Protein 5I5M (pdb70)

Sequence (1151 aa):
SAVVHPGELDEEYYGFWSGGHSGEVRILGIPSMRELMRIPVFNIDSATGWGITNESKKRIKGDSAHLMTGDDSSHHPHHMSMTDDGSSYNGKYVFINDKANSRVARIRCDVMKTDKMITIPNVQAIIHGLRVQKVPYTKYVICNGEFEIPMNNDGKASLEDVSTYRSLFNVIDAEKMEVAFQVMVDGNLDNTDADYDGKYFFSTCYNSEMGMNLLGEMITTAEERDHVVVFSLERCLAALKAGKFTNYNGNKVPVLDGRKGSDLTRYIPVPKSPHGINTAPDGKYFVANGKLSPTVSVVEIARLDDVFSGKIQPRDAIVAEPELGLGPLHTAFDNKGNAFTTLFLDSQIAKWNIQDAIKKAYNGEKVNYLRQKLDVHYQPGHNHTSQGETRRDTDGKKWLVVLCKFSKDRFLPVGPLRRPENDQLIDISGDEMMKKLVHDGPTTFAEEPHDCMIVHRSKVKKPQKLWTRDDPMFADTVAMAKQQDGVTLEMDNKVIRDGNNKVRVYMTSIAPNFGMNEFKVKLGDEVTVVVTNLDQVEDVTHGFCMTNHGVQMEVAPQATASVTFIANKKPGVQWYYCNWFCHALHMEMRGRMLVEALASAVVHPGELDEYYGFWSGGHSGEVRILGIPSMRELMRIPVFNIDSATGWGITNESKRIKGDSAHLMTGDSSHHPHHMSMTDDGSYNGKYVFINDKANSRVARIRCDVMKTDKMITIPNVQAIHGLRVQKVPYTKYVICNGEFEIPMNNDGKASLEDVSTYRSLFNVIDAEKMEEVAFQVMVDGNLDNTDADYDGKYFFSTCYNSEMGMNLLGEMITAERDHVVVFSLERCLAALKAGKFTNYNGNKVPVLDGRKGSSDLTRYIPVPKSPHGINTAPDGKKYFVANGKLSPTVSVVEIARLDDVFSGKIQPRDAIVAEPELGLGPLHTAFDNKGNAFTTLFLDSQIAKWNIQDAIKAYNGEKVNYLRQKLDVHYQPGHNHTSQQGETRRDTDGKWLVVVLCKFSKDRFLPVGPLRRPENDQLIDISGDEMMKLVHDGPTTFAEEPHDCMIVHRSKVKPQKLWTRDDPMFADTVAMAKQQDGVTLEMDNKVIRDGNNKVRVYMTSIAPNFGMNEFKVKLGDEVTVVVTNLDQVEDVTHGFCMTNHGVQMEVAPQATASVTFIANKPGVQWYYCNWFCHALHHMEMRGRMLVEAL

Radius of gyration: 30.34 Å; Cα contacts (8 Å, |Δi|>4): 3782; chains: 2; bounding box: 75×64×93 Å

InterPro domains:
  IPR001505 Copper centre Cu(A) [PS00078] (572-620)
  IPR002429 Cytochrome c oxidase subunit II-like C-terminal [PS50857] (530-628)
  IPR006311 Twin-arginine translocation pathway, signal sequence [PS51318] (1-47)
  IPR008972 Cupredoxin [G3DSA:2.60.40.420] (509-627)
  IPR008972 Cupredoxin [SSF49503] (501-627)
  IPR011045 Nitrous oxide reductase, N-terminal [SSF50974] (56-497)
  IPR015943 WD40/YVTN repeat-like-containing domain superfamily [G3DSA:2.130.10.10] (55-508)
  IPR023644 Nitrous-oxide reductase [MF_00716] (2-628)
  IPR023644 Nitrous-oxide reductase [TIGR04244] (14-627)
  IPR034205 Nitrous-oxide reductase, C-terminal [cd04223] (534-627)
  IPR041114 Nitrous oxide reductase, propeller repeat 1 [PF18764] (415-485)
  IPR041142 Nitrous oxide reductase, propeller repeat 2 [PF18793] (167-237)
  IPR051403 NosZ/Cytochrome c oxidase subunit 2 [PTHR42838] (11-627)

Solvent-accessible surface area: 34789 Å² total; per-residue (Å²): 119,22,81,19,99,35,52,85,79,1,54,1,2,0,0,0,0,0,0,0,8,0,9,0,5,0,10,0,0,12,18,22,24,41,2,7,12,1,3,0,0,14,7,11,2,0,9,0,17,6,16,10,48,20,2,89,153,24,2,43,110,3,26,133,15,63,0,0,0,0,4,2,0,1,0,5,1,62,91,0,26,12,61,12,125,22,0,0,0,0,0,9,1,4,0,0,0,0,10,0,28,2,53,3,5,21,0,17,93,15,39,51,3,34,13,10,4,0,0,11,0,0,8,1,6,2,22,75,86,5,56,22,0,0,0,0,0,0,2,0,9,2,16,94,26,39,6,132,99,15,8,97,63,46,87,44,1,54,2,0,0,0,0,0,13,2,97,126,5,95,24,32,3,0,0,14,1,49,2,0,0,0,5,4,4,1,2,7,80,18,90,15,5,0,0,0,0,0,0,31,48,44,2,16,48,31,39,80,0,49,93,26,123,125,5,7,0,0,0,2,7,15,135,71,2,52,60,12,31,182,64,45,146,87,67,61,57,90,90,37,178,20,23,6,0,69,0,87,122,79,22,98,16,2,50,26,0,34,0,19,47,0,0,6,0,3,11,4,2,20,81,10,120,22,0,0,0,0,0,5,55,13,42,19,0,1,0,0,49,8,82,88,0,65,49,3,8,81,44,163,43,115,30,77,67,0,6,10,0,42,10,117,6,10,96,5,0,4,3,2,8,5,4,75,121,38,14,0,0,0,0,0,5,95,56,15,34,0,0,13,0,20,9,87,18,2,28,87,30,118,104,44,95,200,49,111,42,55,114,37,79,30,89,1,31,47,29,0,1,8,0,7,6,0,16,5,31,0,119,47,17,44,1,72,3,0,0,0,2,1,10,22,1,97,97,27,6,6,54,2,1,2,10,19,3,9,0,2,0,0,0,29,7,65,43,136,99,2,110,43,47,38,2,6,14,20,10,2,3,1,19,0,0,4,3,0,43,100,64,64,4,163,20,48,125,54,18,71,52,118,6,101,23,7,46,70,11,51,48,54,0,160,159,36,54,10,71,10,69,146,24,57,80,46,40,137,67,78,103,98,3,40,0,0,4,11,0,90,18,17,71,14,38,22,62,76,8,63,2,104,47,39,7,54,0,11,0,0,0,1,0,37,23,144,96,77,11,22,7,0,0,0,1,0,0,26,22,7,8,0,0,15,0,4,0,29,8,4,10,1,4,52,20,80,0,98,85,45,0,0,7,0,0,5,1,4,6,20,7,64,11,22,15,6,4,2,8,0,18,0,4,0,62,27,158,50,83,20,82,20,100,36,50,84,78,1,52,2,2,0,0,0,0,0,0,0,8,0,9,0,4,0,9,0,0,13,18,20,26,44,1,6,12,0,3,0,0,14,7,12,2,0,9,0,18,6,16,11,45,21,1,88,158,23,2,46,105,3,27,133,16,65,0,0,1,0,6,1,0,0,0,6,0,74,81,0,28,11,62,11,124,21,0,0,0,0,0,5,1,3,0,0,0,0,12,0,31,2,52,4,5,20,0,16,96,15,38,51,3,33,13,10,4,0,0,11,0,0,8,1,6,3,18,78,84,6,57,22,0,0,0,0,0,0,2,0,8,2,15,91,27,41,5,134,99,14,7,102,62,47,88,42,2,50,2,0,1,0,0,0,12,2,98,129,4,94,23,33,3,0,0,12,1,47,2,0,0,0,5,2,4,0,1,7,80,17,88,13,4,0,0,0,0,0,0,36,47,46,2,17,47,29,38,81,0,50,90,27,116,110,4,6,0,0,0,2,8,14,138,82,2,54,60,12,32,180,66,44,149,86,66,59,56,88,86,36,170,20,23,4,1,70,0,80,127,83,24,90,20,2,47,23,0,35,0,18,40,0,0,8,0,3,9,5,2,22,78,10,115,19,0,0,0,0,0,4,57,13,45,18,0,0,0,0,48,8,80,92,0,66,48,2,9,82,54,161,39,118,33,57,64,0,7,13,0,39,8,118,5,11,100,4,0,3,3,2,9,6,5,77,97,39,9,0,2,0,0,0,6,97,54,15,35,0,0,10,0,20,10,93,21,2,24,90,29,102,107,56,88,208,46,112,40,56,114,41,79,29,86,2,32,45,26,0,1,8,0,6,6,0,16,6,31,0,109,48,17,44,1,56,0,0,0,0,1,1,10,25,2,113,100,26,9,6,57,1,0,2,11,17,2,8,0,2,0,0,0,16,6,55,57,71,80,5,121,43,44,38,2,7,13,21,9,2,3,2,18,0,0,4,3,0,43,98,71,60,5,176,21,50,119,54,17,72,51,118,6,102,24,7,44,61,10,51,52,54,0,165,161,35,53,9,68,10,69,142,25,57,80,46,41,129,71,63,109,102,2,37,0,1,4,12,0,88,17,17,70,14,38,26,62,75,8,74,2,93,46,41,2,59,0,12,0,0,0,1,0,36,24,140,98,54,9,22,7,0,0,0,1,0,0,26,22,8,8,0,0,15,0,3,0,27,8,4,10,1,3,53,18,81,0,98,83,48,0,0,8,0,0,7,2,5,7,19,7,62,12,23,14,6,4,2,7,0,18,0,3,0,67,29,166

Structure (mmCIF, N/CA/C/O backbone):
data_5I5M
#
_entry.id   5I5M
#
_cell.length_a   124.756
_cell.length_b   56.978
_cell.length_c   163.524
_cell.angle_alpha   90.00
_cell.angle_beta   105.58
_cell.angle_gamma   90.00
#
_symmetry.space_group_name_H-M   'C 1 2 1'
#
loop_
_entity.id
_entity.type
_entity.pdbx_description
1 polymer 'Nitrous-oxide reductase'
2 non-polymer 'CALCIUM ION'
3 non-polymer (R,R)-2,3-BUTANEDIOL
4 non-polymer 'SULFATE ION'
5 water water
#
loop_
_atom_site.group_PDB
_atom_site.id
_atom_site.type_symbol
_atom_site.label_atom_id
_atom_site.label_alt_id
_atom_site.label_comp_id
_atom_site.label_asym_id
_atom_site.label_entity_id
_atom_site.label_seq_id
_atom_site.pdbx_PDB_ins_code
_atom_site.Cartn_x
_atom_site.Cartn_y
_atom_site.Cartn_z
_atom_site.occupancy
_atom_site.B_iso_or_equiv
_atom_site.auth_seq_id
_atom_site.auth_comp_id
_atom_site.auth_asym_id
_atom_site.auth_atom_id
_atom_site.pdbx_PDB_model_num
ATOM 1 N N . SER A 1 55 ? -7.531 3.091 40.884 1.00 27.56 55 SER A N 1
ATOM 2 C CA . SER A 1 55 ? -6.906 4.166 41.732 1.00 27.16 55 SER A CA 1
ATOM 3 C C . SER A 1 55 ? -5.375 4.099 41.758 1.00 24.61 55 SER A C 1
ATOM 4 O O . SER A 1 55 ? -4.777 3.016 41.782 1.00 24.05 55 SER A O 1
ATOM 7 N N . ALA A 1 56 ? -4.763 5.278 41.773 1.00 22.75 56 ALA A N 1
ATOM 8 C CA . ALA A 1 56 ? -3.316 5.444 41.737 1.00 21.89 56 ALA A CA 1
ATOM 9 C C . ALA A 1 56 ? -2.714 5.779 43.097 1.00 21.09 56 ALA A C 1
ATOM 10 O O . ALA A 1 56 ? -1.503 5.983 43.195 1.00 21.45 56 ALA A O 1
ATOM 12 N N . VAL A 1 57 ? -3.543 5.830 44.140 1.00 19.36 57 VAL A N 1
ATOM 13 C CA . VAL A 1 57 ? -3.050 6.178 45.468 1.00 18.50 57 VAL A CA 1
ATOM 14 C C . VAL A 1 57 ? -2.560 4.918 46.202 1.00 16.81 57 VAL A C 1
ATOM 15 O O . VAL A 1 57 ? -3.270 3.907 46.295 1.00 17.59 57 VAL A O 1
ATOM 19 N N . VAL A 1 58 ? -1.329 4.983 46.694 1.00 14.64 58 VAL A N 1
ATOM 20 C CA . VAL A 1 58 ? -0.747 3.942 47.514 1.00 13.69 58 VAL A CA 1
ATOM 21 C C . VAL A 1 58 ? -0.495 4.599 48.869 1.00 13.56 58 VAL A C 1
ATOM 22 O O . VAL A 1 58 ? 0.406 5.378 49.025 1.00 13.36 58 VAL A O 1
ATOM 26 N N . HIS A 1 59 ? -1.369 4.309 49.823 1.00 13.21 59 HIS A N 1
ATOM 27 C CA . HIS A 1 59 ? -1.274 4.896 51.162 1.00 13.74 59 HIS A CA 1
ATOM 28 C C . HIS A 1 59 ? -0.151 4.283 51.984 1.00 12.10 59 HIS A C 1
ATOM 29 O O . HIS A 1 59 ? 0.343 3.211 51.662 1.00 10.77 59 HIS A O 1
ATOM 36 N N . PRO A 1 60 ? 0.235 4.960 53.081 1.00 11.74 60 PRO A N 1
ATOM 37 C CA . PRO A 1 60 ? 1.255 4.382 53.958 1.00 11.71 60 PRO A CA 1
ATOM 38 C C . PRO A 1 60 ? 0.823 3.001 54.423 1.00 11.80 60 PRO A C 1
ATOM 39 O O . PRO A 1 60 ? -0.325 2.822 54.809 1.00 11.42 60 PRO A O 1
ATOM 43 N N . GLY A 1 61 ? 1.723 2.031 54.311 1.00 11.65 61 GLY A N 1
ATOM 44 C CA . GLY A 1 61 ? 1.439 0.640 54.654 1.00 12.45 61 GLY A CA 1
ATOM 45 C C . GLY A 1 61 ? 0.802 -0.179 53.538 1.00 12.46 61 GLY A C 1
ATOM 46 O O . GLY A 1 61 ? 0.467 -1.349 53.746 1.00 14.39 61 GLY A O 1
ATOM 47 N N . GLU A 1 62 ? 0.578 0.424 52.376 1.00 11.75 62 GLU A N 1
ATOM 48 C CA . GLU A 1 62 ? 0.161 -0.301 51.177 1.00 11.68 62 GLU A CA 1
ATOM 49 C C . GLU A 1 62 ? 1.370 -0.361 50.251 1.00 10.63 62 GLU A C 1
ATOM 50 O O . GLU A 1 62 ? 2.275 0.477 50.331 1.00 10.33 62 GLU A O 1
ATOM 56 N N . LEU A 1 63 ? 1.409 -1.384 49.394 1.00 9.45 63 LEU A N 1
ATOM 57 C CA . LEU A 1 63 ? 2.478 -1.580 48.431 1.00 8.92 63 LEU A CA 1
ATOM 58 C C . LEU A 1 63 ? 2.031 -1.290 47.013 1.00 8.20 63 LEU A C 1
ATOM 59 O O . LEU A 1 63 ? 0.881 -1.472 46.666 1.00 8.15 63 LEU A O 1
ATOM 64 N N . ASP A 1 64 ? 2.968 -0.812 46.213 1.00 7.50 64 ASP A N 1
ATOM 65 C CA . ASP A 1 64 ? 2.779 -0.720 44.769 1.00 7.17 64 ASP A CA 1
ATOM 66 C C . ASP A 1 64 ? 2.519 -2.110 44.173 1.00 7.29 64 ASP A C 1
ATOM 67 O O . ASP A 1 64 ? 2.873 -3.147 44.758 1.00 7.04 64 ASP A O 1
ATOM 72 N N . GLU A 1 65 ? 1.842 -2.109 43.021 1.00 7.34 65 GLU A N 1
ATOM 73 C CA A GLU A 1 65 ? 1.475 -3.333 42.272 0.72 7.82 65 GLU A CA 1
ATOM 74 C CA B GLU A 1 65 ? 1.485 -3.333 42.298 0.28 7.36 65 GLU A CA 1
ATOM 75 C C . GLU A 1 65 ? 2.559 -3.807 41.293 1.00 7.21 65 GLU A C 1
ATOM 76 O O . GLU A 1 65 ? 2.714 -5.004 41.054 1.00 7.09 65 GLU A O 1
ATOM 87 N N . TYR A 1 66 ? 3.357 -2.878 40.758 1.00 6.75 66 TYR A N 1
ATOM 88 C CA . TYR A 1 66 ? 4.354 -3.202 39.776 1.00 6.22 66 TYR A CA 1
ATOM 89 C C . TYR A 1 66 ? 5.666 -2.503 40.090 1.00 5.86 66 TYR A C 1
ATOM 90 O O . TYR A 1 66 ? 5.685 -1.473 40.779 1.00 5.49 66 TYR A O 1
ATOM 99 N N . TYR A 1 67 ? 6.748 -3.044 39.540 1.00 5.57 67 TYR A N 1
ATOM 100 C CA . TYR A 1 67 ? 7.991 -2.317 39.464 1.00 5.60 67 TYR A CA 1
ATOM 101 C C . TYR A 1 67 ? 8.091 -1.666 38.115 1.00 5.64 67 TYR A C 1
ATOM 102 O O . TYR A 1 67 ? 7.723 -2.245 37.115 1.00 6.01 67 TYR A O 1
ATOM 111 N N . GLY A 1 68 ? 8.578 -0.438 38.075 1.00 5.67 68 GLY A N 1
ATOM 112 C CA . GLY A 1 68 ? 8.973 0.191 36.838 1.00 5.63 68 GLY A CA 1
ATOM 113 C C . GLY A 1 68 ? 10.490 0.212 36.790 1.00 5.83 68 GLY A C 1
ATOM 114 O O . GLY A 1 68 ? 11.119 0.532 37.806 1.00 6.16 68 GLY A O 1
ATOM 115 N N . PHE A 1 69 ? 11.083 -0.157 35.685 1.00 5.78 69 PHE A N 1
ATOM 116 C CA . PHE A 1 69 ? 12.533 -0.022 35.475 1.00 6.04 69 PHE A CA 1
ATOM 117 C C . PHE A 1 69 ? 12.633 1.098 34.482 1.00 6.21 69 PHE A C 1
ATOM 118 O O . PHE A 1 69 ? 12.152 1.011 33.360 1.00 6.41 69 PHE A O 1
ATOM 126 N N . TRP A 1 70 ? 13.250 2.174 34.919 1.00 6.39 70 TRP A N 1
ATOM 127 C CA . TRP A 1 70 ? 13.229 3.450 34.222 1.00 6.32 70 TRP A CA 1
ATOM 128 C C . TRP A 1 70 ? 14.628 3.788 33.743 1.00 6.07 70 TRP A C 1
ATOM 129 O O . TRP A 1 70 ? 15.610 3.626 34.435 1.00 6.00 70 TRP A O 1
ATOM 140 N N . SER A 1 71 ? 14.712 4.278 32.521 1.00 5.94 71 SER A N 1
ATOM 141 C CA . SER A 1 71 ? 15.897 4.925 32.031 1.00 6.03 71 SER A CA 1
ATOM 142 C C . SER A 1 71 ? 16.251 6.050 32.987 1.00 6.07 71 SER A C 1
ATOM 143 O O . SER A 1 71 ? 15.389 6.781 33.418 1.00 6.16 71 SER A O 1
ATOM 146 N N . GLY A 1 72 ? 17.547 6.208 33.281 1.00 6.24 72 GLY A N 1
ATOM 147 C CA . GLY A 1 72 ? 17.974 7.395 34.014 1.00 6.33 72 GLY A CA 1
ATOM 148 C C . GLY A 1 72 ? 18.380 8.478 33.061 1.00 6.37 72 GLY A C 1
ATOM 149 O O . GLY A 1 72 ? 18.940 9.500 33.508 1.00 6.27 72 GLY A O 1
ATOM 150 N N . GLY A 1 73 ? 18.165 8.282 31.763 1.00 6.26 73 GLY A N 1
ATOM 151 C CA . GLY A 1 73 ? 18.549 9.266 30.784 1.00 6.45 73 GLY A CA 1
ATOM 152 C C . GLY A 1 73 ? 19.986 9.692 30.913 1.00 6.29 73 GLY A C 1
ATOM 153 O O . GLY A 1 73 ? 20.871 8.870 31.101 1.00 6.27 73 GLY A O 1
ATOM 154 N N . HIS A 1 74 ? 20.192 10.998 30.939 1.00 6.61 74 HIS A N 1
ATOM 155 C CA . HIS A 1 74 ? 21.523 11.536 30.862 1.00 6.76 74 HIS A CA 1
ATOM 156 C C . HIS A 1 74 ? 22.300 11.317 32.172 1.00 6.23 74 HIS A C 1
ATOM 157 O O . HIS A 1 74 ? 23.502 11.542 32.209 1.00 5.81 74 HIS A O 1
ATOM 164 N N . SER A 1 75 ? 21.638 10.906 33.234 1.00 6.04 75 SER A N 1
ATOM 165 C CA . SER A 1 75 ? 22.280 10.623 34.494 1.00 5.93 75 SER A CA 1
ATOM 166 C C . SER A 1 75 ? 23.087 9.306 34.446 1.00 5.84 75 SER A C 1
ATOM 167 O O . SER A 1 75 ? 23.888 9.069 35.328 1.00 5.64 75 SER A O 1
ATOM 170 N N . GLY A 1 76 ? 22.775 8.436 33.490 1.00 5.80 76 GLY A N 1
ATOM 171 C CA . GLY A 1 76 ? 23.554 7.232 33.355 1.00 5.88 76 GLY A CA 1
ATOM 172 C C . GLY A 1 76 ? 23.187 6.080 34.268 1.00 5.84 76 GLY A C 1
ATOM 173 O O . GLY A 1 76 ? 23.831 5.009 34.176 1.00 6.25 76 GLY A O 1
ATOM 174 N N . GLU A 1 77 ? 22.144 6.216 35.084 1.00 5.76 77 GLU A N 1
ATOM 175 C CA . GLU A 1 77 ? 21.694 5.194 36.029 1.00 5.84 77 GLU A CA 1
ATOM 176 C C . GLU A 1 77 ? 20.442 4.518 35.510 1.00 5.64 77 GLU A C 1
ATOM 177 O O . GLU A 1 77 ? 19.916 4.867 34.431 1.00 6.02 77 GLU A O 1
ATOM 183 N N . VAL A 1 78 ? 20.004 3.523 36.241 1.00 5.41 78 VAL A N 1
ATOM 184 C CA . VAL A 1 78 ? 18.666 2.932 36.043 1.00 5.31 78 VAL A CA 1
ATOM 185 C C . VAL A 1 78 ? 17.913 3.155 37.337 1.00 5.43 78 VAL A C 1
ATOM 186 O O . VAL A 1 78 ? 18.487 3.061 38.401 1.00 5.81 78 VAL A O 1
ATOM 190 N N . ARG A 1 79 ? 16.605 3.445 37.277 1.00 5.48 79 ARG A N 1
ATOM 191 C CA . ARG A 1 79 ? 15.802 3.717 38.459 1.00 5.74 79 ARG A CA 1
ATOM 192 C C . ARG A 1 79 ? 14.726 2.680 38.589 1.00 5.61 79 ARG A C 1
ATOM 193 O O . ARG A 1 79 ? 14.231 2.178 37.582 1.00 5.68 79 ARG A O 1
ATOM 201 N N . ILE A 1 80 ? 14.440 2.296 39.799 1.00 5.72 80 ILE A N 1
ATOM 202 C CA . ILE A 1 80 ? 13.317 1.437 40.075 1.00 5.95 80 ILE A CA 1
ATOM 203 C C . ILE A 1 80 ? 12.246 2.311 40.655 1.00 6.37 80 ILE A C 1
ATOM 204 O O . ILE A 1 80 ? 12.489 2.964 41.690 1.00 6.40 80 ILE A O 1
ATOM 209 N N . LEU A 1 81 ? 11.060 2.288 40.054 1.00 6.64 81 LEU A N 1
ATOM 210 C CA . LEU A 1 81 ? 9.893 3.016 40.525 1.00 7.13 81 LEU A CA 1
ATOM 211 C C . LEU A 1 81 ? 8.833 2.029 40.997 1.00 7.20 81 LEU A C 1
ATOM 212 O O . LEU A 1 81 ? 8.805 0.875 40.562 1.00 7.45 81 LEU A O 1
ATOM 217 N N . GLY A 1 82 ? 7.979 2.490 41.896 1.00 7.05 82 GLY A N 1
ATOM 218 C CA . GLY A 1 82 ? 6.751 1.796 42.253 1.00 6.98 82 GLY A CA 1
ATOM 219 C C . GLY A 1 82 ? 5.642 2.299 41.401 1.00 7.37 82 GLY A C 1
ATOM 220 O O . GLY A 1 82 ? 5.468 3.515 41.286 1.00 7.33 82 GLY A O 1
ATOM 221 N N . ILE A 1 83 ? 4.856 1.396 40.814 1.00 7.43 83 ILE A N 1
ATOM 222 C CA . ILE A 1 83 ? 3.704 1.781 40.030 1.00 7.79 83 ILE A CA 1
ATOM 223 C C . ILE A 1 83 ? 2.463 1.247 40.767 1.00 7.40 83 ILE A C 1
ATOM 224 O O . ILE A 1 83 ? 2.460 0.054 41.116 1.00 7.07 83 ILE A O 1
ATOM 229 N N . PRO A 1 84 ? 1.385 2.020 41.014 1.00 7.12 84 PRO A N 1
ATOM 230 C CA . PRO A 1 84 ? 1.098 3.303 40.385 1.00 7.11 84 PRO A CA 1
ATOM 231 C C . PRO A 1 84 ? 1.492 4.558 41.197 1.00 7.30 84 PRO A C 1
ATOM 232 O O . PRO A 1 84 ? 1.122 5.663 40.779 1.00 7.28 84 PRO A O 1
ATOM 236 N N . SER A 1 85 ? 2.194 4.414 42.318 1.00 7.14 85 SER A N 1
ATOM 237 C CA . SER A 1 85 ? 2.552 5.593 43.117 1.00 7.17 85 SER A CA 1
ATOM 238 C C . SER A 1 85 ? 3.531 6.498 42.367 1.00 7.53 85 SER A C 1
ATOM 239 O O . SER A 1 85 ? 3.547 7.690 42.613 1.00 7.29 85 SER A O 1
ATOM 242 N N . MET A 1 86 ? 4.348 5.929 41.488 1.00 7.78 86 MET A N 1
ATOM 243 C CA . MET A 1 86 ? 5.347 6.640 40.714 1.00 8.19 86 MET A CA 1
ATOM 244 C C . MET A 1 86 ? 6.479 7.149 41.572 1.00 7.88 86 MET A C 1
ATOM 245 O O . MET A 1 86 ? 7.220 8.033 41.165 1.00 8.88 86 MET A O 1
ATOM 250 N N . ARG A 1 87 ? 6.633 6.561 42.760 1.00 7.06 87 ARG A N 1
ATOM 251 C CA . ARG A 1 87 ? 7.733 6.916 43.629 1.00 6.86 87 ARG A CA 1
ATOM 252 C C . ARG A 1 87 ? 9.001 6.171 43.229 1.00 6.84 87 ARG A C 1
ATOM 253 O O . ARG A 1 87 ? 8.946 5.012 42.861 1.00 6.62 87 ARG A O 1
ATOM 261 N N . GLU A 1 88 ? 10.153 6.817 43.334 1.00 6.99 88 GLU A N 1
ATOM 262 C CA . GLU A 1 88 ? 11.443 6.167 43.032 1.00 7.32 88 GLU A CA 1
ATOM 263 C C . GLU A 1 88 ? 11.930 5.337 44.234 1.00 6.90 88 GLU A C 1
ATOM 264 O O . GLU A 1 88 ? 12.254 5.898 45.271 1.00 6.65 88 GLU A O 1
ATOM 270 N N . LEU A 1 89 ? 11.962 4.025 44.088 1.00 6.41 89 LEU A N 1
ATOM 271 C CA . LEU A 1 89 ? 12.344 3.143 45.184 1.00 6.44 89 LEU A CA 1
ATOM 272 C C . LEU A 1 89 ? 13.849 2.990 45.295 1.00 6.43 89 LEU A C 1
ATOM 273 O O . LEU A 1 89 ? 14.349 2.782 46.375 1.00 6.52 89 LEU A O 1
ATOM 278 N N . MET A 1 90 ? 14.551 3.039 44.189 1.00 6.11 90 MET A N 1
ATOM 279 C CA . MET A 1 90 ? 15.996 2.850 44.185 1.00 6.25 90 MET A CA 1
ATOM 280 C C . MET A 1 90 ? 16.647 3.412 42.959 1.00 6.08 90 MET A C 1
ATOM 281 O O . MET A 1 90 ? 16.001 3.525 41.901 1.00 5.99 90 MET A O 1
ATOM 286 N N . ARG A 1 91 ? 17.929 3.725 43.072 1.00 5.88 91 ARG A N 1
ATOM 287 C CA . ARG A 1 91 ? 18.774 4.087 41.938 1.00 6.09 91 ARG A CA 1
ATOM 288 C C . ARG A 1 91 ? 19.855 3.047 41.827 1.00 6.14 91 ARG A C 1
ATOM 289 O O . ARG A 1 91 ? 20.486 2.721 42.827 1.00 6.55 91 ARG A O 1
ATOM 297 N N . ILE A 1 92 ? 19.969 2.436 40.659 1.00 5.63 92 ILE A N 1
ATOM 298 C CA . ILE A 1 92 ? 20.975 1.459 40.370 1.00 5.68 92 ILE A CA 1
ATOM 299 C C . ILE A 1 92 ? 22.036 2.143 39.528 1.00 5.41 92 ILE A C 1
ATOM 300 O O . ILE A 1 92 ? 21.781 2.534 38.375 1.00 4.99 92 ILE A O 1
ATOM 305 N N . PRO A 1 93 ? 23.278 2.239 40.023 1.00 5.48 93 PRO A N 1
ATOM 306 C CA . PRO A 1 93 ? 24.316 2.893 39.274 1.00 5.43 93 PRO A CA 1
ATOM 307 C C . PRO A 1 93 ? 24.797 1.970 38.135 1.00 5.18 93 PRO A C 1
ATOM 308 O O . PRO A 1 93 ? 24.870 0.753 38.278 1.00 5.02 93 PRO A O 1
ATOM 312 N N . VAL A 1 94 ? 25.032 2.565 36.976 1.00 5.01 94 VAL A N 1
ATOM 313 C CA . VAL A 1 94 ? 25.467 1.829 35.795 1.00 5.09 94 VAL A CA 1
ATOM 314 C C . VAL A 1 94 ? 26.627 2.545 35.142 1.00 5.09 94 VAL A C 1
ATOM 315 O O . VAL A 1 94 ? 27.777 2.145 35.312 1.00 5.53 94 VAL A O 1
ATOM 319 N N . PHE A 1 95 ? 26.356 3.631 34.416 1.00 5.15 95 PHE A N 1
ATOM 320 C CA . PHE A 1 95 ? 27.360 4.343 33.636 1.00 5.41 95 PHE A CA 1
ATOM 321 C C . PHE A 1 95 ? 27.883 5.591 34.331 1.00 5.79 95 PHE A C 1
ATOM 322 O O . PHE A 1 95 ? 28.789 6.265 33.832 1.00 6.10 95 PHE A O 1
ATOM 330 N N . ASN A 1 96 ? 27.284 5.897 35.483 1.00 6.17 96 ASN A N 1
ATOM 331 C CA . ASN A 1 96 ? 27.612 7.070 36.296 1.00 6.39 96 ASN A CA 1
ATOM 332 C C . ASN A 1 96 ? 28.578 6.711 37.405 1.00 6.38 96 ASN A C 1
ATOM 333 O O . ASN A 1 96 ? 28.783 5.534 37.726 1.00 6.40 96 ASN A O 1
ATOM 338 N N . ILE A 1 97 ? 29.170 7.747 37.986 1.00 6.44 97 ILE A N 1
ATOM 339 C CA . ILE A 1 97 ? 30.009 7.600 39.160 1.00 6.80 97 ILE A CA 1
ATOM 340 C C . ILE A 1 97 ? 29.130 7.945 40.330 1.00 6.89 97 ILE A C 1
ATOM 341 O O . ILE A 1 97 ? 28.724 9.108 40.509 1.00 7.01 97 ILE A O 1
ATOM 346 N N . ASP A 1 98 ? 28.767 6.923 41.101 1.00 6.96 98 ASP A N 1
ATOM 347 C CA . ASP A 1 98 ? 27.745 7.093 42.139 1.00 7.32 98 ASP A CA 1
ATOM 348 C C . ASP A 1 98 ? 28.433 7.302 43.483 1.00 7.17 98 ASP A C 1
ATOM 349 O O . ASP A 1 98 ? 28.995 6.354 44.049 1.00 6.70 98 ASP A O 1
ATOM 354 N N . SER A 1 99 ? 28.369 8.536 43.983 1.00 6.96 99 SER A N 1
ATOM 355 C CA . SER A 1 99 ? 28.937 8.843 45.274 1.00 7.32 99 SER A CA 1
ATOM 356 C C . SER A 1 99 ? 28.316 8.022 46.386 1.00 7.06 99 SER A C 1
ATOM 357 O O . SER A 1 99 ? 29.001 7.673 47.339 1.00 7.30 99 SER A O 1
ATOM 360 N N . ALA A 1 100 ? 27.034 7.663 46.302 1.00 6.86 100 ALA A N 1
ATOM 361 C CA . ALA A 1 100 ? 26.377 6.972 47.405 1.00 6.96 100 ALA A CA 1
ATOM 362 C C . ALA A 1 100 ? 26.923 5.597 47.661 1.00 6.83 100 ALA A C 1
ATOM 363 O O . ALA A 1 100 ? 27.144 5.220 48.810 1.00 7.34 100 ALA A O 1
ATOM 365 N N . THR A 1 101 ? 27.147 4.832 46.601 1.00 6.39 101 THR A N 1
ATOM 366 C CA . THR A 1 101 ? 27.589 3.468 46.736 1.00 6.16 101 THR A CA 1
ATOM 367 C C . THR A 1 101 ? 29.061 3.256 46.443 1.00 5.89 101 THR A C 1
ATOM 368 O O . THR A 1 101 ? 29.566 2.165 46.727 1.00 5.98 101 THR A O 1
ATOM 372 N N . GLY A 1 102 ? 29.713 4.260 45.868 1.00 5.58 102 GLY A N 1
ATOM 373 C CA . GLY A 1 102 ? 31.045 4.095 45.356 1.00 5.56 102 GLY A CA 1
ATOM 374 C C . GLY A 1 102 ? 31.119 3.429 43.997 1.00 5.42 102 GLY A C 1
ATOM 375 O O . GLY A 1 102 ? 32.232 3.146 43.562 1.00 5.45 102 GLY A O 1
ATOM 376 N N . TRP A 1 103 ? 29.980 3.158 43.344 1.00 5.47 103 TRP A N 1
ATOM 377 C CA . TRP A 1 103 ? 30.003 2.579 41.993 1.00 5.50 103 TRP A CA 1
ATOM 378 C C . TRP A 1 103 ? 30.793 3.506 41.057 1.00 5.67 103 TRP A C 1
ATOM 379 O O . TRP A 1 103 ? 30.466 4.685 40.903 1.00 5.90 103 TRP A O 1
ATOM 390 N N . GLY A 1 104 ? 31.850 2.953 40.452 1.00 5.70 104 GLY A N 1
ATOM 391 C CA . GLY A 1 104 ? 32.757 3.713 39.606 1.00 6.30 104 GLY A CA 1
ATOM 392 C C . GLY A 1 104 ? 34.052 4.022 40.246 1.00 6.65 104 GLY A C 1
ATOM 393 O O . GLY A 1 104 ? 35.026 4.323 39.557 1.00 6.93 104 GLY A O 1
ATOM 394 N N . ILE A 1 105 ? 34.128 3.924 41.576 1.00 6.77 105 ILE A N 1
ATOM 395 C CA . ILE A 1 105 ? 35.434 4.076 42.266 1.00 7.30 105 ILE A CA 1
ATOM 396 C C . ILE A 1 105 ? 35.875 2.823 43.025 1.00 6.75 105 ILE A C 1
ATOM 397 O O . ILE A 1 105 ? 37.053 2.625 43.172 1.00 6.78 105 ILE A O 1
ATOM 402 N N . THR A 1 106 ? 34.975 1.948 43.431 1.00 6.14 106 THR A N 1
ATOM 403 C CA . THR A 1 106 ? 35.377 0.679 44.075 1.00 6.13 106 THR A CA 1
ATOM 404 C C . THR A 1 106 ? 36.070 -0.219 43.077 1.00 5.92 106 THR A C 1
ATOM 405 O O . THR A 1 106 ? 35.850 -0.151 41.846 1.00 5.76 106 THR A O 1
ATOM 409 N N . ASN A 1 107 ? 36.940 -1.101 43.574 1.00 5.92 107 ASN A N 1
ATOM 410 C CA . ASN A 1 107 ? 37.612 -2.025 42.706 1.00 6.31 107 ASN A CA 1
ATOM 411 C C . ASN A 1 107 ? 36.682 -3.029 42.065 1.00 6.41 107 ASN A C 1
ATOM 412 O O . ASN A 1 107 ? 36.914 -3.446 40.931 1.00 6.58 107 ASN A O 1
ATOM 417 N N . GLU A 1 108 ? 35.586 -3.365 42.755 1.00 6.11 108 GLU A N 1
ATOM 418 C CA . GLU A 1 108 ? 34.626 -4.357 42.263 1.00 6.34 108 GLU A CA 1
ATOM 419 C C . GLU A 1 108 ? 33.886 -3.780 41.051 1.00 6.07 108 GLU A C 1
ATOM 420 O O . GLU A 1 108 ? 33.743 -4.411 40.020 1.00 6.00 108 GLU A O 1
ATOM 426 N N . SER A 1 109 ? 33.506 -2.512 41.163 1.00 6.06 109 SER A N 1
ATOM 427 C CA . SER A 1 109 ? 32.783 -1.883 40.068 1.00 6.28 109 SER A CA 1
ATOM 428 C C . SER A 1 109 ? 33.683 -1.574 38.896 1.00 6.52 109 SER A C 1
ATOM 429 O O . SER A 1 109 ? 33.276 -1.760 37.734 1.00 6.28 109 SER A O 1
ATOM 432 N N . LYS A 1 110 ? 34.925 -1.114 39.146 1.00 7.02 110 LYS A N 1
ATOM 433 C CA A LYS A 1 110 ? 35.855 -0.871 38.052 0.70 7.58 110 LYS A CA 1
ATOM 434 C CA B LYS A 1 110 ? 35.874 -0.866 38.056 0.30 7.18 110 LYS A CA 1
ATOM 435 C C . LYS A 1 110 ? 36.185 -2.150 37.300 1.00 7.47 110 LYS A C 1
ATOM 436 O O . LYS A 1 110 ? 36.337 -2.129 36.083 1.00 7.42 110 LYS A O 1
ATOM 447 N N . ARG A 1 111 ? 36.248 -3.282 38.004 1.00 7.57 111 ARG A N 1
ATOM 448 C CA . ARG A 1 111 ? 36.435 -4.570 37.330 1.00 8.37 111 ARG A CA 1
ATOM 449 C C . ARG A 1 111 ? 35.300 -4.876 36.346 1.00 8.13 111 ARG A C 1
ATOM 450 O O . ARG A 1 111 ? 35.554 -5.273 35.213 1.00 7.84 111 ARG A O 1
ATOM 458 N N . ILE A 1 112 ? 34.064 -4.671 36.786 1.00 7.65 112 ILE A N 1
ATOM 459 C CA . ILE A 1 112 ? 32.867 -4.904 35.979 1.00 7.55 112 ILE A CA 1
ATOM 460 C C . ILE A 1 112 ? 32.862 -3.990 34.772 1.00 7.42 112 ILE A C 1
ATOM 461 O O . ILE A 1 112 ? 32.588 -4.433 33.658 1.00 7.15 112 ILE A O 1
ATOM 466 N N . LYS A 1 113 ? 33.248 -2.740 34.964 1.00 7.41 113 LYS A N 1
ATOM 467 C CA . LYS A 1 113 ? 33.295 -1.806 33.836 1.00 7.72 113 LYS A CA 1
ATOM 468 C C . LYS A 1 113 ? 34.382 -2.152 32.811 1.00 8.20 113 LYS A C 1
ATOM 469 O O . LYS A 1 113 ? 34.258 -1.773 31.647 1.00 8.08 113 LYS A O 1
ATOM 475 N N . GLY A 1 114 ? 35.432 -2.875 33.203 1.00 8.86 114 GLY A N 1
ATOM 476 C CA . GLY A 1 114 ? 36.433 -3.377 32.252 1.00 9.97 114 GLY A CA 1
ATOM 477 C C . GLY A 1 114 ? 37.164 -2.264 31.504 1.00 10.04 114 GLY A C 1
ATOM 478 O O . GLY A 1 114 ? 37.719 -1.359 32.107 1.00 10.36 114 GLY A O 1
ATOM 479 N N . ASP A 1 115 ? 37.053 -2.296 30.173 1.00 10.55 115 ASP A N 1
ATOM 480 C CA . ASP A 1 115 ? 37.719 -1.318 29.314 1.00 10.95 115 ASP A CA 1
ATOM 481 C C . ASP A 1 115 ? 37.142 0.107 29.385 1.00 10.01 115 ASP A C 1
ATOM 482 O O . ASP A 1 115 ? 37.757 1.024 28.840 1.00 10.31 115 ASP A O 1
ATOM 487 N N . SER A 1 116 ? 36.028 0.293 30.093 1.00 8.77 116 SER A N 1
ATOM 488 C CA . SER A 1 116 ? 35.435 1.633 30.272 1.00 8.08 116 SER A CA 1
ATOM 489 C C . SER A 1 116 ? 35.501 2.167 31.703 1.00 7.66 116 SER A C 1
ATOM 490 O O . SER A 1 116 ? 34.824 3.174 32.017 1.00 7.54 116 SER A O 1
ATOM 493 N N . ALA A 1 117 ? 36.354 1.583 32.549 1.00 7.67 117 ALA A N 1
ATOM 494 C CA . ALA A 1 117 ? 36.452 2.040 33.947 1.00 7.69 117 ALA A CA 1
ATOM 495 C C . ALA A 1 117 ? 36.906 3.490 34.072 1.00 7.70 117 ALA A C 1
ATOM 496 O O . ALA A 1 117 ? 36.780 4.073 35.112 1.00 8.25 117 ALA A O 1
ATOM 498 N N . HIS A 1 118 ? 37.516 4.037 33.043 1.00 7.87 118 HIS A N 1
ATOM 499 C CA . HIS A 1 118 ? 37.993 5.426 33.050 1.00 8.11 118 HIS A CA 1
ATOM 500 C C . HIS A 1 118 ? 36.906 6.438 32.658 1.00 7.95 118 HIS A C 1
ATOM 501 O O . HIS A 1 118 ? 37.123 7.640 32.796 1.00 8.13 118 HIS A O 1
ATOM 508 N N . LEU A 1 119 ? 35.773 5.970 32.128 1.00 7.68 119 LEU A N 1
ATOM 509 C CA . LEU A 1 119 ? 34.687 6.867 31.747 1.00 7.76 119 LEU A CA 1
ATOM 510 C C . LEU A 1 119 ? 33.816 7.187 32.941 1.00 7.99 119 LEU A C 1
ATOM 511 O O . LEU A 1 119 ? 33.428 6.274 33.714 1.00 7.94 119 LEU A O 1
ATOM 516 N N . MET A 1 120 ? 33.471 8.467 33.070 1.00 8.50 120 MET A N 1
ATOM 517 C CA . MET A 1 120 ? 32.736 8.944 34.217 1.00 9.41 120 MET A CA 1
ATOM 518 C C . MET A 1 120 ? 31.280 9.260 33.917 1.00 8.99 120 MET A C 1
ATOM 519 O O . MET A 1 120 ? 30.553 9.656 34.814 1.00 9.15 120 MET A O 1
ATOM 524 N N . THR A 1 121 ? 30.855 9.093 32.663 1.00 8.24 121 THR A N 1
ATOM 525 C CA . THR A 1 121 ? 29.529 9.512 32.268 1.00 8.43 121 THR A CA 1
ATOM 526 C C . THR A 1 121 ? 28.904 8.506 31.309 1.00 7.81 121 THR A C 1
ATOM 527 O O . THR A 1 121 ? 29.569 7.644 30.751 1.00 7.66 121 THR A O 1
ATOM 531 N N . GLY A 1 122 ? 27.588 8.625 31.160 1.00 7.42 122 GLY A N 1
ATOM 532 C CA . GLY A 1 122 ? 26.890 7.871 30.148 1.00 7.33 122 GLY A CA 1
ATOM 533 C C . GLY A 1 122 ? 25.438 8.296 30.022 1.00 7.15 122 GLY A C 1
ATOM 534 O O . GLY A 1 122 ? 24.991 9.140 30.779 1.00 7.44 122 GLY A O 1
ATOM 535 N N . ASP A 1 123 ? 24.722 7.747 29.047 1.00 7.29 123 ASP A N 1
ATOM 536 C CA A ASP A 1 123 ? 23.345 8.162 28.791 0.37 7.59 123 ASP A CA 1
ATOM 537 C CA B ASP A 1 123 ? 23.336 8.174 28.808 0.63 7.58 123 ASP A CA 1
ATOM 538 C C . ASP A 1 123 ? 22.521 6.906 28.641 1.00 7.23 123 ASP A C 1
ATOM 539 O O . ASP A 1 123 ? 22.511 6.274 27.545 1.00 7.12 123 ASP A O 1
ATOM 548 N N . SER A 1 124 ? 21.889 6.536 29.743 1.00 6.94 124 SER A N 1
ATOM 549 C CA A SER A 1 124 ? 21.130 5.287 29.855 0.43 7.04 124 SER A CA 1
ATOM 550 C CA B SER A 1 124 ? 21.177 5.265 29.821 0.57 6.89 124 SER A CA 1
ATOM 551 C C . SER A 1 124 ? 19.866 5.364 29.048 1.00 7.03 124 SER A C 1
ATOM 552 O O . SER A 1 124 ? 19.001 6.209 29.323 1.00 7.36 124 SER A O 1
ATOM 557 N N . HIS A 1 125 ? 19.727 4.490 28.051 1.00 6.82 125 HIS A N 1
ATOM 558 C CA . HIS A 1 125 ? 18.591 4.552 27.136 1.00 7.11 125 HIS A CA 1
ATOM 559 C C . HIS A 1 125 ? 17.435 3.610 27.470 1.00 6.86 125 HIS A C 1
ATOM 560 O O . HIS A 1 125 ? 16.517 4.045 28.107 1.00 6.78 125 HIS A O 1
ATOM 567 N N . HIS A 1 126 ? 17.478 2.350 27.014 1.00 6.57 126 HIS A N 1
ATOM 568 C CA . HIS A 1 126 ? 16.320 1.467 26.998 1.00 6.50 126 HIS A CA 1
ATOM 569 C C . HIS A 1 126 ? 16.546 0.297 27.941 1.00 6.45 126 HIS A C 1
ATOM 570 O O . HIS A 1 126 ? 17.329 -0.586 27.619 1.00 6.80 126 HIS A O 1
ATOM 577 N N . PRO A 1 127 ? 15.937 0.307 29.128 1.00 6.42 127 PRO A N 1
ATOM 578 C CA . PRO A 1 127 ? 16.063 -0.788 30.092 1.00 6.42 127 PRO A CA 1
ATOM 579 C C . PRO A 1 127 ? 15.051 -1.861 29.874 1.00 6.41 127 PRO A C 1
ATOM 580 O O . PRO A 1 127 ? 13.846 -1.565 29.960 1.00 7.90 127 PRO A O 1
ATOM 584 N N . HIS A 1 128 ? 15.458 -3.105 29.584 1.00 5.82 128 HIS A N 1
ATOM 585 C CA A HIS A 1 128 ? 14.454 -4.141 29.381 0.57 5.66 128 HIS A CA 1
ATOM 586 C CA B HIS A 1 128 ? 14.469 -4.170 29.353 0.43 5.62 128 HIS A CA 1
ATOM 587 C C . HIS A 1 128 ? 14.835 -5.448 30.054 1.00 5.38 128 HIS A C 1
ATOM 588 O O . HIS A 1 128 ? 15.973 -5.811 30.095 1.00 4.91 128 HIS A O 1
ATOM 601 N N . MET A 1 129 ? 13.802 -6.105 30.586 1.00 5.36 129 MET A N 1
ATOM 602 C CA . MET A 1 129 ? 13.953 -7.295 31.408 1.00 5.38 129 MET A CA 1
ATOM 603 C C . MET A 1 129 ? 13.833 -8.554 30.592 1.00 5.13 129 MET A C 1
ATOM 604 O O . MET A 1 129 ? 13.069 -8.654 29.634 1.00 5.19 129 MET A O 1
ATOM 609 N N . SER A 1 130 ? 14.614 -9.542 30.991 1.00 4.94 130 SER A N 1
ATOM 610 C CA . SER A 1 130 ? 14.575 -10.862 30.371 1.00 4.78 130 SER A CA 1
ATOM 611 C C . SER A 1 130 ? 13.228 -11.545 30.524 1.00 4.90 130 SER A C 1
ATOM 612 O O . SER A 1 130 ? 12.516 -11.382 31.517 1.00 4.88 130 SER A O 1
ATOM 615 N N . MET A 1 131 ? 12.926 -12.346 29.512 1.00 4.99 131 MET A N 1
ATOM 616 C CA . MET A 1 131 ? 11.623 -13.034 29.376 1.00 5.38 131 MET A CA 1
ATOM 617 C C . MET A 1 131 ? 11.820 -14.537 29.164 1.00 5.43 131 MET A C 1
ATOM 618 O O . MET A 1 131 ? 12.848 -14.990 28.682 1.00 5.69 131 MET A O 1
ATOM 623 N N . THR A 1 132 ? 10.781 -15.260 29.559 1.00 5.70 132 THR A N 1
ATOM 624 C CA . THR A 1 132 ? 10.586 -16.651 29.199 1.00 6.14 132 THR A CA 1
ATOM 625 C C . THR A 1 132 ? 9.203 -16.730 28.583 1.00 6.28 132 THR A C 1
ATOM 626 O O . THR A 1 132 ? 8.231 -16.341 29.188 1.00 6.35 132 THR A O 1
ATOM 630 N N . ASP A 1 133 ? 9.118 -17.280 27.369 1.00 6.74 133 ASP A N 1
ATOM 631 C CA A ASP A 1 133 ? 7.784 -17.504 26.757 0.49 6.88 133 ASP A CA 1
ATOM 632 C CA B ASP A 1 133 ? 7.881 -17.433 26.579 0.51 7.09 133 ASP A CA 1
ATOM 633 C C . ASP A 1 133 ? 7.027 -16.158 26.573 1.00 6.85 133 ASP A C 1
ATOM 634 O O . ASP A 1 133 ? 5.805 -16.146 26.722 1.00 7.14 133 ASP A O 1
ATOM 643 N N . GLY A 1 134 ? 7.710 -15.050 26.325 1.00 6.38 134 GLY A N 1
ATOM 644 C CA . GLY A 1 134 ? 7.002 -13.768 26.189 1.00 6.10 134 GLY A CA 1
ATOM 645 C C . GLY A 1 134 ? 6.473 -13.163 27.464 1.00 6.13 134 GLY A C 1
ATOM 646 O O . GLY A 1 134 ? 5.626 -12.273 27.380 1.00 6.19 134 GLY A O 1
ATOM 647 N N . SER A 1 135 ? 6.939 -13.636 28.614 1.00 6.08 135 SER A N 1
ATOM 648 C CA A SER A 1 135 ? 6.575 -13.088 29.922 0.70 6.25 135 SER A CA 1
ATOM 649 C CA B SER A 1 135 ? 6.582 -13.100 29.923 0.30 6.17 135 SER A CA 1
ATOM 650 C C . SER A 1 135 ? 7.858 -12.759 30.672 1.00 6.16 135 SER A C 1
ATOM 651 O O . SER A 1 135 ? 8.835 -13.485 30.582 1.00 6.04 135 SER A O 1
ATOM 656 N N . TYR A 1 136 ? 7.850 -11.691 31.465 1.00 5.98 136 TYR A N 1
ATOM 657 C CA . TYR A 1 136 ? 9.085 -11.342 32.203 1.00 5.92 136 TYR A CA 1
ATOM 658 C C . TYR A 1 136 ? 9.447 -12.449 33.205 1.00 5.99 136 TYR A C 1
ATOM 659 O O . TYR A 1 136 ? 8.544 -13.021 33.828 1.00 6.43 136 TYR A O 1
ATOM 668 N N . ASN A 1 137 ? 10.727 -12.758 33.312 1.00 6.22 137 ASN A N 1
ATOM 669 C CA . ASN A 1 137 ? 11.184 -13.756 34.270 1.00 6.30 137 ASN A CA 1
ATOM 670 C C . ASN A 1 137 ? 11.952 -13.233 35.466 1.00 6.43 137 ASN A C 1
ATOM 671 O O . ASN A 1 137 ? 12.382 -14.007 36.358 1.00 6.87 137 ASN A O 1
ATOM 676 N N . GLY A 1 138 ? 12.154 -11.918 35.539 1.00 6.21 138 GLY A N 1
ATOM 677 C CA . GLY A 1 138 ? 12.797 -11.302 36.720 1.00 6.42 138 GLY A CA 1
ATOM 678 C C . GLY A 1 138 ? 14.286 -11.519 36.879 1.00 6.64 138 GLY A C 1
ATOM 679 O O . GLY A 1 138 ? 14.805 -11.154 37.939 1.00 7.20 138 GLY A O 1
ATOM 680 N N . LYS A 1 139 ? 14.990 -12.107 35.912 1.00 6.32 139 LYS A N 1
ATOM 681 C CA . LYS A 1 139 ? 16.392 -12.435 36.133 1.00 6.50 139 LYS A CA 1
ATOM 682 C C . LYS A 1 139 ? 17.299 -11.229 35.915 1.00 6.11 139 LYS A C 1
ATOM 683 O O . LYS A 1 139 ? 18.096 -10.912 36.772 1.00 5.91 139 LYS A O 1
ATOM 689 N N . TYR A 1 140 ? 17.158 -10.556 34.774 1.00 5.69 140 TYR A N 1
ATOM 690 C CA . TYR A 1 140 ? 18.056 -9.497 34.375 1.00 5.50 140 TYR A CA 1
ATOM 691 C C . TYR A 1 140 ? 17.282 -8.306 33.836 1.00 5.32 140 TYR A C 1
ATOM 692 O O . TYR A 1 140 ? 16.210 -8.457 33.252 1.00 5.25 140 TYR A O 1
ATOM 701 N N . VAL A 1 141 ? 17.903 -7.141 33.976 1.00 5.20 141 VAL A N 1
ATOM 702 C CA . VAL A 1 141 ? 17.537 -5.986 33.184 1.00 5.12 141 VAL A CA 1
ATOM 703 C C . VAL A 1 141 ? 18.770 -5.573 32.415 1.00 4.94 141 VAL A C 1
ATOM 704 O O . VAL A 1 141 ? 19.841 -5.361 32.973 1.00 5.25 141 VAL A O 1
ATOM 708 N N . PHE A 1 142 ? 18.608 -5.427 31.092 1.00 4.67 142 PHE A N 1
ATOM 709 C CA . PHE A 1 142 ? 19.656 -4.938 30.227 1.00 4.62 142 PHE A CA 1
ATOM 710 C C . PHE A 1 142 ? 19.430 -3.458 29.916 1.00 4.80 142 PHE A C 1
ATOM 711 O O . PHE A 1 142 ? 18.284 -2.996 29.817 1.00 4.77 142 PHE A O 1
ATOM 719 N N . ILE A 1 143 ? 20.504 -2.735 29.757 1.00 4.85 143 ILE A N 1
ATOM 720 C CA . ILE A 1 143 ? 20.462 -1.267 29.542 1.00 4.97 143 ILE A CA 1
ATOM 721 C C . ILE A 1 143 ? 21.645 -0.844 28.712 1.00 5.02 143 ILE A C 1
ATOM 722 O O . ILE A 1 143 ? 22.786 -1.288 28.937 1.00 4.99 143 ILE A O 1
ATOM 727 N N . ASN A 1 144 ? 21.390 0.010 27.706 1.00 5.04 144 ASN A N 1
ATOM 728 C CA . ASN A 1 144 ? 22.472 0.543 26.874 1.00 5.38 144 ASN A CA 1
ATOM 729 C C . ASN A 1 144 ? 22.850 1.978 27.253 1.00 5.33 144 ASN A C 1
ATOM 730 O O . ASN A 1 144 ? 22.044 2.746 27.774 1.00 5.83 144 ASN A O 1
ATOM 735 N N . ASP A 1 145 ? 24.101 2.298 26.993 1.00 5.26 145 ASP A N 1
ATOM 736 C CA . ASP A 1 145 ? 24.655 3.655 27.064 1.00 5.40 145 ASP A CA 1
ATOM 737 C C . ASP A 1 145 ? 24.870 4.107 25.624 1.00 5.54 145 ASP A C 1
ATOM 738 O O . ASP A 1 145 ? 25.763 3.625 24.955 1.00 5.46 145 ASP A O 1
ATOM 743 N N . LYS A 1 146 ? 24.056 5.054 25.189 1.00 5.73 146 LYS A N 1
ATOM 744 C CA . LYS A 1 146 ? 24.191 5.600 23.837 1.00 6.16 146 LYS A CA 1
ATOM 745 C C . LYS A 1 146 ? 25.527 6.321 23.733 1.00 6.40 146 LYS A C 1
ATOM 746 O O . LYS A 1 146 ? 26.268 6.211 22.743 1.00 7.32 146 LYS A O 1
ATOM 752 N N . ALA A 1 147 ? 25.828 7.091 24.758 1.00 6.13 147 ALA A N 1
ATOM 753 C CA . ALA A 1 147 ? 26.953 8.040 24.697 1.00 6.31 147 ALA A CA 1
ATOM 754 C C . ALA A 1 147 ? 28.274 7.372 24.439 1.00 6.53 147 ALA A C 1
ATOM 755 O O . ALA A 1 147 ? 29.181 7.951 23.826 1.00 6.72 147 ALA A O 1
ATOM 757 N N . ASN A 1 148 ? 28.478 6.157 24.978 1.00 6.40 148 ASN A N 1
ATOM 758 C CA . ASN A 1 148 ? 29.807 5.475 24.868 1.00 6.61 148 ASN A CA 1
ATOM 759 C C . ASN A 1 148 ? 29.690 4.053 24.365 1.00 6.64 148 ASN A C 1
ATOM 760 O O . ASN A 1 148 ? 30.642 3.259 24.516 1.00 6.97 148 ASN A O 1
ATOM 765 N N . SER A 1 149 ? 28.534 3.747 23.734 1.00 6.49 149 SER A N 1
ATOM 766 C CA . SER A 1 149 ? 28.350 2.515 22.991 1.00 6.77 149 SER A CA 1
ATOM 767 C C . SER A 1 149 ? 28.561 1.279 23.855 1.00 6.32 149 SER A C 1
ATOM 768 O O . SER A 1 149 ? 29.220 0.348 23.444 1.00 6.66 149 SER A O 1
ATOM 771 N N . ARG A 1 150 ? 27.976 1.288 25.033 1.00 6.07 150 ARG A N 1
ATOM 772 C CA . ARG A 1 150 ? 28.064 0.150 25.937 1.00 5.61 150 ARG A CA 1
ATOM 773 C C . ARG A 1 150 ? 26.719 -0.497 26.150 1.00 5.32 150 ARG A C 1
ATOM 774 O O . ARG A 1 150 ? 25.660 0.139 26.039 1.00 5.36 150 ARG A O 1
ATOM 782 N N . VAL A 1 151 ? 26.750 -1.783 26.552 1.00 5.02 151 VAL A N 1
ATOM 783 C CA . VAL A 1 151 ? 25.532 -2.487 27.065 1.00 5.09 151 VAL A CA 1
ATOM 784 C C . VAL A 1 151 ? 25.931 -3.087 28.411 1.00 5.08 151 VAL A C 1
ATOM 785 O O . VAL A 1 151 ? 27.031 -3.645 28.531 1.00 5.21 151 VAL A O 1
ATOM 789 N N . ALA A 1 152 ? 25.059 -2.927 29.389 1.00 4.87 152 ALA A N 1
ATOM 790 C CA . ALA A 1 152 ? 25.252 -3.487 30.712 1.00 4.84 152 ALA A CA 1
ATOM 791 C C . ALA A 1 152 ? 24.075 -4.384 31.046 1.00 4.82 152 ALA A C 1
ATOM 792 O O . ALA A 1 152 ? 22.950 -4.261 30.485 1.00 4.94 152 ALA A O 1
ATOM 794 N N . ARG A 1 153 ? 24.341 -5.294 31.993 1.00 4.86 153 ARG A N 1
ATOM 795 C CA . ARG A 1 153 ? 23.357 -6.200 32.535 1.00 5.01 153 ARG A CA 1
ATOM 796 C C . ARG A 1 153 ? 23.256 -5.959 34.047 1.00 5.14 153 ARG A C 1
ATOM 797 O O . ARG A 1 153 ? 24.285 -5.932 34.714 1.00 5.64 153 ARG A O 1
ATOM 805 N N . ILE A 1 154 ? 22.013 -5.849 34.513 1.00 4.92 154 ILE A N 1
ATOM 806 C CA . ILE A 1 154 ? 21.700 -5.732 35.936 1.00 5.11 154 ILE A CA 1
ATOM 807 C C . ILE A 1 154 ? 21.150 -7.056 36.398 1.00 5.39 154 ILE A C 1
ATOM 808 O O . ILE A 1 154 ? 20.231 -7.584 35.829 1.00 5.44 154 ILE A O 1
ATOM 813 N N . ARG A 1 155 ? 21.688 -7.573 37.496 1.00 5.97 155 ARG A N 1
ATOM 814 C CA . ARG A 1 155 ? 21.132 -8.766 38.141 1.00 6.57 155 ARG A CA 1
ATOM 815 C C . ARG A 1 155 ? 19.976 -8.341 39.033 1.00 6.70 155 ARG A C 1
ATOM 816 O O . ARG A 1 155 ? 20.186 -7.492 39.945 1.00 6.70 155 ARG A O 1
ATOM 824 N N . CYS A 1 156 ? 18.785 -8.892 38.843 1.00 7.00 156 CYS A N 1
ATOM 825 C CA . CYS A 1 156 ? 17.658 -8.493 39.687 1.00 7.62 156 CYS A CA 1
ATOM 826 C C . CYS A 1 156 ? 17.663 -9.102 41.090 1.00 7.69 156 CYS A C 1
ATOM 827 O O . CYS A 1 156 ? 17.007 -8.560 41.983 1.00 7.78 156 CYS A O 1
ATOM 830 N N . ASP A 1 157 ? 18.445 -10.155 41.315 1.00 7.52 157 ASP A N 1
ATOM 831 C CA . ASP A 1 157 ? 18.532 -10.700 42.670 1.00 7.87 157 ASP A CA 1
ATOM 832 C C . ASP A 1 157 ? 19.128 -9.686 43.651 1.00 7.63 157 ASP A C 1
ATOM 833 O O . ASP A 1 157 ? 18.654 -9.554 44.788 1.00 8.01 157 ASP A O 1
ATOM 838 N N . VAL A 1 158 ? 20.175 -8.985 43.215 1.00 7.38 158 VAL A N 1
ATOM 839 C CA . VAL A 1 158 ? 20.858 -7.978 44.046 1.00 7.21 158 VAL A CA 1
ATOM 840 C C . VAL A 1 158 ? 20.647 -6.541 43.562 1.00 7.20 158 VAL A C 1
ATOM 841 O O . VAL A 1 158 ? 21.137 -5.592 44.220 1.00 7.10 158 VAL A O 1
ATOM 845 N N . MET A 1 159 ? 19.987 -6.345 42.400 1.00 6.92 159 MET A N 1
ATOM 846 C CA . MET A 1 159 ? 19.722 -5.016 41.793 1.00 6.83 159 MET A CA 1
ATOM 847 C C . MET A 1 159 ? 21.015 -4.213 41.655 1.00 6.43 159 MET A C 1
ATOM 848 O O . MET A 1 159 ? 21.104 -3.082 42.039 1.00 6.46 159 MET A O 1
ATOM 853 N N . LYS A 1 160 ? 22.027 -4.855 41.085 1.00 5.95 160 LYS A N 1
ATOM 854 C CA . LYS A 1 160 ? 23.285 -4.208 40.738 1.00 6.00 160 LYS A CA 1
ATOM 855 C C . LYS A 1 160 ? 23.745 -4.666 39.352 1.00 5.71 160 LYS A C 1
ATOM 856 O O . LYS A 1 160 ? 23.457 -5.778 38.925 1.00 5.41 160 LYS A O 1
ATOM 862 N N . THR A 1 161 ? 24.489 -3.805 38.681 1.00 5.42 161 THR A N 1
ATOM 863 C CA . THR A 1 161 ? 25.078 -4.130 37.401 1.00 5.60 161 THR A CA 1
ATOM 864 C C . THR A 1 161 ? 26.177 -5.196 37.591 1.00 5.79 161 THR A C 1
ATOM 865 O O . THR A 1 161 ? 27.054 -5.002 38.422 1.00 5.85 161 THR A O 1
ATOM 869 N N . ASP A 1 162 ? 26.113 -6.298 36.865 1.00 5.77 162 ASP A N 1
ATOM 870 C CA . ASP A 1 162 ? 27.111 -7.358 36.978 1.00 6.08 162 ASP A CA 1
ATOM 871 C C . ASP A 1 162 ? 28.006 -7.535 35.781 1.00 6.09 162 ASP A C 1
ATOM 872 O O . ASP A 1 162 ? 29.047 -8.147 35.918 1.00 6.19 162 ASP A O 1
ATOM 877 N N . LYS A 1 163 ? 27.613 -7.009 34.614 1.00 6.21 163 LYS A N 1
ATOM 878 C CA . LYS A 1 163 ? 28.398 -7.126 33.393 1.00 6.49 163 LYS A CA 1
ATOM 879 C C . LYS A 1 163 ? 28.242 -5.846 32.606 1.00 6.01 163 LYS A C 1
ATOM 880 O O . LYS A 1 163 ? 27.188 -5.247 32.587 1.00 5.75 163 LYS A O 1
ATOM 886 N N . MET A 1 164 ? 29.312 -5.466 31.922 1.00 5.82 164 MET A N 1
ATOM 887 C CA . MET A 1 164 ? 29.304 -4.308 31.030 1.00 5.98 164 MET A CA 1
ATOM 888 C C . MET A 1 164 ? 30.268 -4.560 29.909 1.00 5.96 164 MET A C 1
ATOM 889 O O . MET A 1 164 ? 31.386 -5.006 30.164 1.00 6.09 164 MET A O 1
ATOM 894 N N . ILE A 1 165 ? 29.850 -4.284 28.668 1.00 5.96 165 ILE A N 1
ATOM 895 C CA . ILE A 1 165 ? 30.702 -4.452 27.500 1.00 6.29 165 ILE A CA 1
ATOM 896 C C . ILE A 1 165 ? 30.620 -3.221 26.612 1.00 6.29 165 ILE A C 1
ATOM 897 O O . ILE A 1 165 ? 29.588 -2.577 26.550 1.00 6.20 165 ILE A O 1
ATOM 902 N N . THR A 1 166 ? 31.726 -2.896 25.960 1.00 6.70 166 THR A N 1
ATOM 903 C CA . THR A 1 166 ? 31.740 -1.899 24.906 1.00 6.93 166 THR A CA 1
ATOM 904 C C . THR A 1 166 ? 31.525 -2.625 23.583 1.00 6.94 166 THR A C 1
ATOM 905 O O . THR A 1 166 ? 32.204 -3.607 23.301 1.00 7.40 166 THR A O 1
ATOM 909 N N . ILE A 1 167 ? 30.540 -2.173 22.818 1.00 7.04 167 ILE A N 1
ATOM 910 C CA . ILE A 1 167 ? 30.258 -2.816 21.537 1.00 7.39 167 ILE A CA 1
ATOM 911 C C . ILE A 1 167 ? 31.233 -2.286 20.487 1.00 7.49 167 ILE A C 1
ATOM 912 O O . ILE A 1 167 ? 31.291 -1.088 20.260 1.00 7.64 167 ILE A O 1
ATOM 917 N N . PRO A 1 168 ? 32.003 -3.177 19.853 1.00 7.93 168 PRO A N 1
ATOM 918 C CA . PRO A 1 168 ? 33.000 -2.724 18.896 1.00 8.15 168 PRO A CA 1
ATOM 919 C C . PRO A 1 168 ? 32.399 -2.365 17.547 1.00 8.08 168 PRO A C 1
ATOM 920 O O . PRO A 1 168 ? 31.271 -2.762 17.251 1.00 7.82 168 PRO A O 1
ATOM 924 N N . ASN A 1 169 ? 33.143 -1.573 16.778 1.00 8.02 169 ASN A N 1
ATOM 925 C CA . ASN A 1 169 ? 32.842 -1.350 15.354 1.00 8.50 169 ASN A CA 1
ATOM 926 C C . ASN A 1 169 ? 31.661 -0.348 15.184 1.00 8.53 169 ASN A C 1
ATOM 927 O O . ASN A 1 169 ? 31.287 -0.030 14.058 1.00 9.30 169 ASN A O 1
ATOM 932 N N . VAL A 1 170 ? 31.149 0.197 16.257 1.00 8.83 170 VAL A N 1
ATOM 933 C CA . VAL A 1 170 ? 29.955 1.060 16.215 1.00 9.01 170 VAL A CA 1
ATOM 934 C C . VAL A 1 170 ? 30.137 2.358 16.969 1.00 9.13 170 VAL A C 1
ATOM 935 O O . VAL A 1 170 ? 31.047 2.508 17.769 1.00 9.70 170 VAL A O 1
ATOM 939 N N . GLN A 1 171 ? 29.193 3.282 16.780 1.00 8.81 171 GLN A N 1
ATOM 940 C CA . GLN A 1 171 ? 29.084 4.517 17.580 1.00 8.89 171 GLN A CA 1
ATOM 941 C C . GLN A 1 171 ? 27.622 4.818 17.845 1.00 8.98 171 GLN A C 1
ATOM 942 O O . GLN A 1 171 ? 26.844 4.928 16.910 1.00 9.17 171 GLN A O 1
ATOM 948 N N . ALA A 1 172 ? 27.278 4.893 19.131 1.00 8.53 172 ALA A N 1
ATOM 949 C CA . ALA A 1 172 ? 26.004 5.321 19.641 1.00 8.65 172 ALA A CA 1
ATOM 950 C C . ALA A 1 172 ? 24.969 4.225 19.577 1.00 8.78 172 ALA A C 1
ATOM 951 O O . ALA A 1 172 ? 24.242 4.087 18.601 1.00 10.65 172 ALA A O 1
ATOM 953 N N . ILE A 1 173 ? 24.859 3.471 20.648 1.00 7.95 173 ILE A N 1
ATOM 954 C CA A ILE A 1 173 ? 23.833 2.441 20.717 0.50 7.80 173 ILE A CA 1
ATOM 955 C CA B ILE A 1 173 ? 23.843 2.440 20.719 0.50 7.98 173 ILE A CA 1
ATOM 956 C C . ILE A 1 173 ? 22.515 3.093 21.148 1.00 7.73 173 ILE A C 1
ATOM 957 O O . ILE A 1 173 ? 22.401 3.581 22.266 1.00 7.35 173 ILE A O 1
ATOM 966 N N . HIS A 1 174 ? 21.516 3.093 20.284 1.00 7.79 174 HIS A N 1
ATOM 967 C CA . HIS A 1 174 ? 20.213 3.693 20.633 1.00 7.76 174 HIS A CA 1
ATOM 968 C C . HIS A 1 174 ? 19.172 2.660 21.067 1.00 7.38 174 HIS A C 1
ATOM 969 O O . HIS A 1 174 ? 18.981 2.450 22.255 1.00 7.83 174 HIS A O 1
ATOM 976 N N . GLY A 1 175 ? 18.561 1.997 20.141 1.00 6.78 175 GLY A N 1
ATOM 977 C CA . GLY A 1 175 ? 17.477 1.087 20.508 1.00 6.40 175 GLY A CA 1
ATOM 978 C C . GLY A 1 175 ? 18.048 -0.152 21.141 1.00 5.98 175 GLY A C 1
ATOM 979 O O . GLY A 1 175 ? 19.092 -0.659 20.704 1.00 5.97 175 GLY A O 1
ATOM 980 N N . LEU A 1 176 ? 17.410 -0.624 22.203 1.00 5.41 176 LEU A N 1
ATOM 981 C CA . LEU A 1 176 ? 17.717 -1.935 22.795 1.00 5.09 176 LEU A CA 1
ATOM 982 C C . LEU A 1 176 ? 16.406 -2.585 23.195 1.00 5.16 176 LEU A C 1
ATOM 983 O O . LEU A 1 176 ? 15.540 -1.945 23.804 1.00 5.06 176 LEU A O 1
ATOM 988 N N . ARG A 1 177 ? 16.268 -3.868 22.868 1.00 5.07 177 ARG A N 1
ATOM 989 C CA . ARG A 1 177 ? 15.183 -4.688 23.347 1.00 5.40 177 ARG A CA 1
ATOM 990 C C . ARG A 1 177 ? 15.682 -6.118 23.553 1.00 5.26 177 ARG A C 1
ATOM 991 O O . ARG A 1 177 ? 16.834 -6.413 23.307 1.00 5.52 177 ARG A O 1
ATOM 999 N N . VAL A 1 178 ? 14.771 -6.977 24.071 1.00 5.32 178 VAL A N 1
ATOM 1000 C CA . VAL A 1 178 ? 15.113 -8.355 24.342 1.00 5.25 178 VAL A CA 1
ATOM 1001 C C . VAL A 1 178 ? 14.374 -9.270 23.399 1.00 5.20 178 VAL A C 1
ATOM 1002 O O . VAL A 1 178 ? 13.245 -8.987 23.016 1.00 5.19 178 VAL A O 1
ATOM 1006 N N . GLN A 1 179 ? 14.964 -10.375 23.035 1.00 5.06 179 GLN A N 1
ATOM 1007 C CA . GLN A 1 179 ? 14.213 -11.479 22.434 1.00 5.06 179 GLN A CA 1
ATOM 1008 C C . GLN A 1 179 ? 13.190 -11.927 23.458 1.00 5.02 179 GLN A C 1
ATOM 1009 O O . GLN A 1 179 ? 13.438 -11.981 24.664 1.00 4.70 179 GLN A O 1
ATOM 1015 N N . LYS A 1 180 ? 11.977 -12.204 22.967 1.00 4.94 180 LYS A N 1
ATOM 1016 C CA . LYS A 1 180 ? 10.853 -12.556 23.809 1.00 5.08 180 LYS A CA 1
ATOM 1017 C C . LYS A 1 180 ? 10.645 -14.082 23.912 1.00 5.12 180 LYS A C 1
ATOM 1018 O O . LYS A 1 180 ? 10.280 -14.590 24.974 1.00 5.50 180 LYS A O 1
ATOM 1024 N N . VAL A 1 181 ? 10.837 -14.762 22.792 1.00 5.26 181 VAL A N 1
ATOM 1025 C CA . VAL A 1 181 ? 10.448 -16.166 22.608 1.00 5.48 181 VAL A CA 1
ATOM 1026 C C . VAL A 1 181 ? 11.582 -16.865 21.912 1.00 5.44 181 VAL A C 1
ATOM 1027 O O . VAL A 1 181 ? 12.089 -16.341 20.945 1.00 5.30 181 VAL A O 1
ATOM 1031 N N . PRO A 1 182 ? 11.958 -18.080 22.341 1.00 5.75 182 PRO A N 1
ATOM 1032 C CA . PRO A 1 182 ? 11.315 -18.837 23.449 1.00 5.76 182 PRO A CA 1
ATOM 1033 C C . PRO A 1 182 ? 11.713 -18.280 24.823 1.00 5.60 182 PRO A C 1
ATOM 1034 O O . PRO A 1 182 ? 11.047 -18.555 25.816 1.00 5.71 182 PRO A O 1
ATOM 1038 N N . TYR A 1 183 ? 12.799 -17.507 24.854 1.00 5.32 183 TYR A N 1
ATOM 1039 C CA . TYR A 1 183 ? 13.235 -16.741 26.010 1.00 5.27 183 TYR A CA 1
ATOM 1040 C C . TYR A 1 183 ? 14.258 -15.725 25.531 1.00 5.04 183 TYR A C 1
ATOM 1041 O O . TYR A 1 183 ? 14.559 -15.662 24.342 1.00 4.86 183 TYR A O 1
ATOM 1050 N N . THR A 1 184 ? 14.752 -14.915 26.451 1.00 4.86 184 THR A N 1
ATOM 1051 C CA . THR A 1 184 ? 15.796 -13.954 26.104 1.00 4.93 184 THR A CA 1
ATOM 1052 C C . THR A 1 184 ? 17.137 -14.653 25.910 1.00 5.16 184 THR A C 1
ATOM 1053 O O . THR A 1 184 ? 17.988 -14.553 26.741 1.00 5.52 184 THR A O 1
ATOM 1057 N N . LYS A 1 185 ? 17.285 -15.304 24.771 1.00 5.47 185 LYS A N 1
ATOM 1058 C CA . LYS A 1 185 ? 18.566 -15.856 24.388 1.00 5.80 185 LYS A CA 1
ATOM 1059 C C . LYS A 1 185 ? 19.471 -14.704 23.978 1.00 5.52 185 LYS A C 1
ATOM 1060 O O . LYS A 1 185 ? 20.641 -14.663 24.311 1.00 5.45 185 LYS A O 1
ATOM 1066 N N . TYR A 1 186 ? 18.917 -13.788 23.188 1.00 5.56 186 TYR A N 1
ATOM 1067 C CA . TYR A 1 186 ? 19.633 -12.635 22.714 1.00 5.57 186 TYR A CA 1
ATOM 1068 C C . TYR A 1 186 ? 19.036 -11.324 23.173 1.00 5.27 186 TYR A C 1
ATOM 1069 O O . TYR A 1 186 ? 17.826 -11.192 23.388 1.00 5.17 186 TYR A O 1
ATOM 1078 N N . VAL A 1 187 ? 19.913 -10.349 23.316 1.00 5.09 187 VAL A N 1
ATOM 1079 C CA . VAL A 1 187 ? 19.542 -8.915 23.466 1.00 5.17 187 VAL A CA 1
ATOM 1080 C C . VAL A 1 187 ? 19.942 -8.269 22.149 1.00 5.12 187 VAL A C 1
ATOM 1081 O O . VAL A 1 187 ? 21.005 -8.547 21.592 1.00 5.22 187 VAL A O 1
ATOM 1085 N N . ILE A 1 188 ? 19.092 -7.376 21.667 1.00 4.95 188 ILE A N 1
ATOM 1086 C CA . ILE A 1 188 ? 19.277 -6.753 20.362 1.00 5.16 188 ILE A CA 1
ATOM 1087 C C . ILE A 1 188 ? 19.408 -5.244 20.539 1.00 5.18 188 ILE A C 1
ATOM 1088 O O . ILE A 1 188 ? 18.715 -4.645 21.333 1.00 4.99 188 ILE A O 1
ATOM 1093 N N . CYS A 1 189 ? 20.317 -4.637 19.786 1.00 5.37 189 CYS A N 1
ATOM 1094 C CA . CYS A 1 189 ? 20.507 -3.196 19.883 1.00 5.76 189 CYS A CA 1
ATOM 1095 C C . CYS A 1 189 ? 21.116 -2.619 18.626 1.00 5.79 189 CYS A C 1
ATOM 1096 O O . CYS A 1 189 ? 21.759 -3.305 17.874 1.00 5.50 189 CYS A O 1
ATOM 1099 N N . ASN A 1 190 ? 20.874 -1.333 18.433 1.00 5.95 190 ASN A N 1
ATOM 1100 C CA . ASN A 1 190 ? 21.246 -0.642 17.170 1.00 6.18 190 ASN A CA 1
ATOM 1101 C C . ASN A 1 190 ? 22.395 0.362 17.303 1.00 6.48 190 ASN A C 1
ATOM 1102 O O . ASN A 1 190 ? 22.385 1.161 18.207 1.00 6.72 190 ASN A O 1
ATOM 1107 N N . GLY A 1 191 ? 23.355 0.324 16.392 1.00 6.87 191 GLY A N 1
ATOM 1108 C CA . GLY A 1 191 ? 24.286 1.451 16.236 1.00 6.97 191 GLY A CA 1
ATOM 1109 C C . GLY A 1 191 ? 23.623 2.556 15.452 1.00 6.98 191 GLY A C 1
ATOM 1110 O O . GLY A 1 191 ? 23.250 2.365 14.304 1.00 7.21 191 GLY A O 1
ATOM 1111 N N . GLU A 1 192 ? 23.477 3.726 16.035 1.00 7.01 192 GLU A N 1
ATOM 1112 C CA . GLU A 1 192 ? 22.756 4.840 15.388 1.00 6.99 192 GLU A CA 1
ATOM 1113 C C . GLU A 1 192 ? 23.584 5.646 14.446 1.00 6.75 192 GLU A C 1
ATOM 1114 O O . GLU A 1 192 ? 23.066 6.173 13.453 1.00 6.69 192 GLU A O 1
ATOM 1120 N N . PHE A 1 193 ? 24.877 5.798 14.733 1.00 6.48 193 PHE A N 1
ATOM 1121 C CA . PHE A 1 193 ? 25.706 6.670 13.886 1.00 6.54 193 PHE A CA 1
ATOM 1122 C C . PHE A 1 193 ? 26.498 5.851 12.867 1.00 6.64 193 PHE A C 1
ATOM 1123 O O . PHE A 1 193 ? 26.580 4.623 12.942 1.00 6.91 193 PHE A O 1
ATOM 1131 N N . GLU A 1 194 ? 27.016 6.551 11.875 1.00 6.26 194 GLU A N 1
ATOM 1132 C CA . GLU A 1 194 ? 27.563 5.951 10.692 1.00 6.09 194 GLU A CA 1
ATOM 1133 C C . GLU A 1 194 ? 29.071 6.212 10.675 1.00 5.84 194 GLU A C 1
ATOM 1134 O O . GLU A 1 194 ? 29.484 7.366 10.643 1.00 5.91 194 GLU A O 1
ATOM 1140 N N . ILE A 1 195 ? 29.877 5.147 10.705 1.00 5.62 195 ILE A N 1
ATOM 1141 C CA . ILE A 1 195 ? 31.330 5.302 10.747 1.00 5.78 195 ILE A CA 1
ATOM 1142 C C . ILE A 1 195 ? 32.007 4.248 9.891 1.00 5.95 195 ILE A C 1
ATOM 1143 O O . ILE A 1 195 ? 31.427 3.181 9.638 1.00 5.41 195 ILE A O 1
ATOM 1148 N N . PRO A 1 196 ? 33.242 4.513 9.457 1.00 6.19 196 PRO A N 1
ATOM 1149 C CA . PRO A 1 196 ? 34.006 3.459 8.746 1.00 6.70 196 PRO A CA 1
ATOM 1150 C C . PRO A 1 196 ? 34.196 2.229 9.593 1.00 7.50 196 PRO A C 1
ATOM 1151 O O . PRO A 1 196 ? 34.382 2.337 10.791 1.00 7.22 196 PRO A O 1
ATOM 1155 N N . MET A 1 197 ? 34.223 1.057 8.962 1.00 9.00 197 MET A N 1
ATOM 1156 C CA . MET A 1 197 ? 34.684 -0.161 9.653 1.00 10.49 197 MET A CA 1
ATOM 1157 C C . MET A 1 197 ? 36.184 -0.133 9.968 1.00 10.66 197 MET A C 1
ATOM 1158 O O . MET A 1 197 ? 36.607 -0.649 11.021 1.00 11.84 197 MET A O 1
ATOM 1163 N N . ASN A 1 198 ? 36.975 0.495 9.109 1.00 10.21 198 ASN A N 1
ATOM 1164 C CA . ASN A 1 198 ? 38.365 0.833 9.431 1.00 10.50 198 ASN A CA 1
ATOM 1165 C C . ASN A 1 198 ? 38.439 2.333 9.723 1.00 9.83 198 ASN A C 1
ATOM 1166 O O . ASN A 1 198 ? 38.822 3.136 8.856 1.00 9.63 198 ASN A O 1
ATOM 1171 N N . ASN A 1 199 ? 38.081 2.686 10.956 1.00 9.51 199 ASN A N 1
ATOM 1172 C CA . ASN A 1 199 ? 37.975 4.093 11.364 1.00 9.27 199 ASN A CA 1
ATOM 1173 C C . ASN A 1 199 ? 39.311 4.607 11.908 1.00 9.76 199 ASN A C 1
ATOM 1174 O O . ASN A 1 199 ? 39.439 4.971 13.083 1.00 10.13 199 ASN A O 1
ATOM 1179 N N . ASP A 1 200 ? 40.301 4.603 11.034 1.00 10.43 200 ASP A N 1
ATOM 1180 C CA . ASP A 1 200 ? 41.687 4.838 11.438 1.00 11.05 200 ASP A CA 1
ATOM 1181 C C . ASP A 1 200 ? 42.179 6.271 11.234 1.00 11.30 200 ASP A C 1
ATOM 1182 O O . ASP A 1 200 ? 43.354 6.553 11.481 1.00 11.64 200 ASP A O 1
ATOM 1187 N N . GLY A 1 201 ? 41.320 7.172 10.778 1.00 10.80 201 GLY A N 1
ATOM 1188 C CA . GLY A 1 201 ? 41.708 8.559 10.551 1.00 10.97 201 GLY A CA 1
ATOM 1189 C C . GLY A 1 201 ? 42.542 8.790 9.308 1.00 11.40 201 GLY A C 1
ATOM 1190 O O . GLY A 1 201 ? 43.183 9.829 9.169 1.00 11.66 201 GLY A O 1
ATOM 1191 N N . LYS A 1 202 ? 42.510 7.838 8.375 1.00 11.91 202 LYS A N 1
ATOM 1192 C CA . LYS A 1 202 ? 43.294 7.950 7.146 1.00 12.34 202 LYS A CA 1
ATOM 1193 C C . LYS A 1 202 ? 42.298 8.116 6.000 1.00 11.37 202 LYS A C 1
ATOM 1194 O O . LYS A 1 202 ? 41.451 9.004 6.061 1.00 11.47 202 LYS A O 1
ATOM 1200 N N . ALA A 1 203 ? 42.385 7.315 4.947 1.00 11.17 203 ALA A N 1
ATOM 1201 C CA . ALA A 1 203 ? 41.630 7.575 3.751 1.00 10.95 203 ALA A CA 1
ATOM 1202 C C . ALA A 1 203 ? 40.089 7.486 3.971 1.00 10.18 203 ALA A C 1
ATOM 1203 O O . ALA A 1 203 ? 39.315 8.150 3.270 1.00 10.84 203 ALA A O 1
ATOM 1205 N N . SER A 1 204 ? 39.644 6.693 4.945 1.00 9.19 204 SER A N 1
ATOM 1206 C CA . SER A 1 204 ? 38.197 6.585 5.201 1.00 8.89 204 SER A CA 1
ATOM 1207 C C . SER A 1 204 ? 37.613 7.793 5.909 1.00 8.77 204 SER A C 1
ATOM 1208 O O . SER A 1 204 ? 36.386 7.963 5.895 1.00 8.38 204 SER A O 1
ATOM 1211 N N . LEU A 1 205 ? 38.456 8.624 6.514 1.00 8.66 205 LEU A N 1
ATOM 1212 C CA . LEU A 1 205 ? 37.989 9.697 7.412 1.00 9.05 205 LEU A CA 1
ATOM 1213 C C . LEU A 1 205 ? 36.837 10.522 6.859 1.00 9.56 205 LEU A C 1
ATOM 1214 O O . LEU A 1 205 ? 35.838 10.714 7.540 1.00 9.37 205 LEU A O 1
ATOM 1219 N N . GLU A 1 206 ? 36.967 11.024 5.631 1.00 10.35 206 GLU A N 1
ATOM 1220 C CA . GLU A 1 206 ? 35.966 11.908 5.012 1.00 11.73 206 GLU A CA 1
ATOM 1221 C C . GLU A 1 206 ? 35.233 11.234 3.867 1.00 11.55 206 GLU A C 1
ATOM 1222 O O . GLU A 1 206 ? 34.439 11.869 3.149 1.00 12.00 206 GLU A O 1
ATOM 1228 N N . ASP A 1 207 ? 35.449 9.926 3.724 1.00 10.71 207 ASP A N 1
ATOM 1229 C CA . ASP A 1 207 ? 34.828 9.153 2.652 1.00 10.39 207 ASP A CA 1
ATOM 1230 C C . ASP A 1 207 ? 33.546 8.491 3.140 1.00 9.83 207 ASP A C 1
ATOM 1231 O O . ASP A 1 207 ? 33.556 7.397 3.669 1.00 8.86 207 ASP A O 1
ATOM 1236 N N . VAL A 1 208 ? 32.442 9.195 2.956 1.00 9.74 208 VAL A N 1
ATOM 1237 C CA . VAL A 1 208 ? 31.152 8.757 3.493 1.00 9.68 208 VAL A CA 1
ATOM 1238 C C . VAL A 1 208 ? 30.708 7.407 2.927 1.00 9.55 208 VAL A C 1
ATOM 1239 O O . VAL A 1 208 ? 29.954 6.684 3.574 1.00 9.36 208 VAL A O 1
ATOM 1243 N N . SER A 1 209 ? 31.153 7.049 1.717 1.00 9.06 209 SER A N 1
ATOM 1244 C CA . SER A 1 209 ? 30.805 5.785 1.134 1.00 8.97 209 SER A CA 1
ATOM 1245 C C . SER A 1 209 ? 31.341 4.590 1.938 1.00 8.74 209 SER A C 1
ATOM 1246 O O . SER A 1 209 ? 30.898 3.465 1.735 1.00 9.60 209 SER A O 1
ATOM 1249 N N . THR A 1 210 ? 32.298 4.834 2.835 1.00 8.24 210 THR A N 1
ATOM 1250 C CA . THR A 1 210 ? 32.822 3.784 3.737 1.00 7.92 210 THR A CA 1
ATOM 1251 C C . THR A 1 210 ? 32.016 3.679 5.046 1.00 7.39 210 THR A C 1
ATOM 1252 O O . THR A 1 210 ? 32.198 2.729 5.798 1.00 7.76 210 THR A O 1
ATOM 1256 N N . TYR A 1 211 ? 31.161 4.650 5.330 1.00 6.96 211 TYR A N 1
ATOM 1257 C CA . TYR A 1 211 ? 30.506 4.690 6.635 1.00 6.71 211 TYR A CA 1
ATOM 1258 C C . TYR A 1 211 ? 29.394 3.642 6.721 1.00 6.87 211 TYR A C 1
ATOM 1259 O O . TYR A 1 211 ? 28.712 3.383 5.745 1.00 7.35 211 TYR A O 1
ATOM 1268 N N . ARG A 1 212 ? 29.248 3.040 7.895 1.00 6.83 212 ARG A N 1
ATOM 1269 C CA . ARG A 1 212 ? 28.255 1.991 8.116 1.00 7.23 212 ARG A CA 1
ATOM 1270 C C . ARG A 1 212 ? 27.687 2.043 9.495 1.00 6.70 212 ARG A C 1
ATOM 1271 O O . ARG A 1 212 ? 28.358 2.509 10.435 1.00 6.37 212 ARG A O 1
ATOM 1279 N N . SER A 1 213 ? 26.443 1.561 9.629 1.00 6.14 213 SER A N 1
ATOM 1280 C CA . SER A 1 213 ? 25.838 1.258 10.893 1.00 6.13 213 SER A CA 1
ATOM 1281 C C . SER A 1 213 ? 25.643 -0.254 11.003 1.00 5.59 213 SER A C 1
ATOM 1282 O O . SER A 1 213 ? 25.457 -0.943 9.993 1.00 5.58 213 SER A O 1
ATOM 1285 N N . LEU A 1 214 ? 25.706 -0.752 12.245 1.00 5.24 214 LEU A N 1
ATOM 1286 C CA . LEU A 1 214 ? 25.572 -2.176 12.526 1.00 5.36 214 LEU A CA 1
ATOM 1287 C C . LEU A 1 214 ? 24.459 -2.454 13.522 1.00 5.08 214 LEU A C 1
ATOM 1288 O O . LEU A 1 214 ? 24.310 -1.729 14.513 1.00 5.02 214 LEU A O 1
ATOM 1293 N N . PHE A 1 215 ? 23.722 -3.540 13.264 1.00 5.07 215 PHE A N 1
ATOM 1294 C CA . PHE A 1 215 ? 22.779 -4.130 14.216 1.00 5.01 215 PHE A CA 1
ATOM 1295 C C . PHE A 1 215 ? 23.543 -5.156 15.033 1.00 5.08 215 PHE A C 1
ATOM 1296 O O . PHE A 1 215 ? 24.390 -5.890 14.498 1.00 5.10 215 PHE A O 1
ATOM 1304 N N . ASN A 1 216 ? 23.280 -5.176 16.345 1.00 5.26 216 ASN A N 1
ATOM 1305 C CA . ASN A 1 216 ? 24.081 -5.954 17.279 1.00 5.48 216 ASN A CA 1
ATOM 1306 C C . ASN A 1 216 ? 23.234 -6.989 18.017 1.00 5.26 216 ASN A C 1
ATOM 1307 O O . ASN A 1 216 ? 22.164 -6.650 18.575 1.00 5.35 216 ASN A O 1
ATOM 1312 N N . VAL A 1 217 ? 23.668 -8.249 17.969 1.00 5.30 217 VAL A N 1
ATOM 1313 C CA . VAL A 1 217 ? 22.965 -9.362 18.629 1.00 5.50 217 VAL A CA 1
ATOM 1314 C C . VAL A 1 217 ? 23.853 -9.877 19.734 1.00 5.48 217 VAL A C 1
ATOM 1315 O O . VAL A 1 217 ? 24.985 -10.353 19.459 1.00 5.32 217 VAL A O 1
ATOM 1319 N N . ILE A 1 218 ? 23.432 -9.720 20.984 1.00 5.61 218 ILE A N 1
ATOM 1320 C CA . ILE A 1 218 ? 24.247 -10.050 22.159 1.00 6.00 218 ILE A CA 1
ATOM 1321 C C . ILE A 1 218 ? 23.716 -11.302 22.816 1.00 5.79 218 ILE A C 1
ATOM 1322 O O . ILE A 1 218 ? 22.524 -11.405 23.017 1.00 5.43 218 ILE A O 1
ATOM 1327 N N . ASP A 1 219 ? 24.576 -12.256 23.143 1.00 5.77 219 ASP A N 1
ATOM 1328 C CA . ASP A 1 219 ? 24.152 -13.410 23.929 1.00 5.74 219 ASP A CA 1
ATOM 1329 C C . ASP A 1 219 ? 23.910 -12.939 25.360 1.00 5.52 219 ASP A C 1
ATOM 1330 O O . ASP A 1 219 ? 24.830 -12.473 26.027 1.00 5.64 219 ASP A O 1
ATOM 1335 N N . ALA A 1 220 ? 22.655 -13.014 25.794 1.00 5.29 220 ALA A N 1
ATOM 1336 C CA . ALA A 1 220 ? 22.236 -12.434 27.056 1.00 5.23 220 ALA A CA 1
ATOM 1337 C C . ALA A 1 220 ? 22.854 -13.045 28.268 1.00 5.26 220 ALA A C 1
ATOM 1338 O O . ALA A 1 220 ? 23.201 -12.355 29.202 1.00 5.28 220 ALA A O 1
ATOM 1340 N N . GLU A 1 221 ? 22.956 -14.374 28.274 1.00 5.43 221 GLU A N 1
ATOM 1341 C CA . GLU A 1 221 ? 23.576 -15.091 29.396 1.00 5.68 221 GLU A CA 1
ATOM 1342 C C . GLU A 1 221 ? 25.095 -14.949 29.450 1.00 5.95 221 GLU A C 1
ATOM 1343 O O . GLU A 1 221 ? 25.636 -14.821 30.550 1.00 5.83 221 GLU A O 1
ATOM 1349 N N . LYS A 1 222 ? 25.751 -14.955 28.311 1.00 6.10 222 LYS A N 1
ATOM 1350 C CA . LYS A 1 222 ? 27.227 -14.759 28.247 1.00 6.84 222 LYS A CA 1
ATOM 1351 C C . LYS A 1 222 ? 27.615 -13.302 28.405 1.00 7.15 222 LYS A C 1
ATOM 1352 O O . LYS A 1 222 ? 28.741 -13.031 28.778 1.00 7.42 222 LYS A O 1
ATOM 1358 N N . MET A 1 223 ? 26.759 -12.364 27.989 1.00 7.25 223 MET A N 1
ATOM 1359 C CA . MET A 1 223 ? 27.165 -10.944 27.841 1.00 7.67 223 MET A CA 1
ATOM 1360 C C . MET A 1 223 ? 28.374 -10.796 26.953 1.00 8.04 223 MET A C 1
ATOM 1361 O O . MET A 1 223 ? 29.400 -10.171 27.288 1.00 8.13 223 MET A O 1
ATOM 1366 N N . GLU A 1 224 ? 28.235 -11.405 25.769 1.00 8.70 224 GLU A N 1
ATOM 1367 C CA . GLU A 1 224 ? 29.194 -11.247 24.692 1.00 9.73 224 GLU A CA 1
ATOM 1368 C C . GLU A 1 224 ? 28.433 -11.010 23.400 1.00 9.10 224 GLU A C 1
ATOM 1369 O O . GLU A 1 224 ? 27.303 -11.512 23.250 1.00 9.14 224 GLU A O 1
ATOM 1375 N N . VAL A 1 225 ? 28.982 -10.187 22.522 1.00 8.30 225 VAL A N 1
ATOM 1376 C CA . VAL A 1 225 ? 28.392 -9.991 21.205 1.00 8.14 225 VAL A CA 1
ATOM 1377 C C . VAL A 1 225 ? 28.418 -11.306 20.444 1.00 8.02 225 VAL A C 1
ATOM 1378 O O . VAL A 1 225 ? 29.498 -11.887 20.262 1.00 9.09 225 VAL A O 1
ATOM 1382 N N . ALA A 1 226 ? 27.255 -11.821 20.064 1.00 7.14 226 ALA A N 1
ATOM 1383 C CA . ALA A 1 226 ? 27.179 -13.020 19.252 1.00 6.71 226 ALA A CA 1
ATOM 1384 C C . ALA A 1 226 ? 27.502 -12.753 17.782 1.00 6.53 226 ALA A C 1
ATOM 1385 O O . ALA A 1 226 ? 28.313 -13.463 17.174 1.00 6.91 226 ALA A O 1
ATOM 1387 N N . PHE A 1 227 ? 26.897 -11.705 17.228 1.00 5.93 227 PHE A N 1
ATOM 1388 C CA . PHE A 1 227 ? 27.190 -11.282 15.866 1.00 5.67 227 PHE A CA 1
ATOM 1389 C C . PHE A 1 227 ? 26.642 -9.878 15.640 1.00 5.48 227 PHE A C 1
ATOM 1390 O O . PHE A 1 227 ? 25.789 -9.406 16.409 1.00 5.55 227 PHE A O 1
ATOM 1398 N N . GLN A 1 228 ? 27.132 -9.252 14.568 1.00 5.11 228 GLN A N 1
ATOM 1399 C CA . GLN A 1 228 ? 26.644 -7.986 14.089 1.00 4.90 228 GLN A CA 1
ATOM 1400 C C . GLN A 1 228 ? 26.178 -8.132 12.661 1.00 4.72 228 GLN A C 1
ATOM 1401 O O . GLN A 1 228 ? 26.591 -9.052 11.951 1.00 4.60 228 GLN A O 1
ATOM 1407 N N . VAL A 1 229 ? 25.216 -7.266 12.270 1.00 4.66 229 VAL A N 1
ATOM 1408 C CA . VAL A 1 229 ? 24.752 -7.251 10.881 1.00 4.67 229 VAL A CA 1
ATOM 1409 C C . VAL A 1 229 ? 24.909 -5.846 10.314 1.00 4.92 229 VAL A C 1
ATOM 1410 O O . VAL A 1 229 ? 24.334 -4.888 10.814 1.00 4.86 229 VAL A O 1
ATOM 1414 N N . MET A 1 230 ? 25.732 -5.753 9.271 1.00 5.19 230 MET A N 1
ATOM 1415 C CA . MET A 1 230 ? 25.919 -4.489 8.559 1.00 5.67 230 MET A CA 1
ATOM 1416 C C . MET A 1 230 ? 24.671 -4.212 7.709 1.00 5.69 230 MET A C 1
ATOM 1417 O O . MET A 1 230 ? 24.163 -5.117 7.011 1.00 5.73 230 MET A O 1
ATOM 1422 N N . VAL A 1 231 ? 24.193 -2.976 7.766 1.00 5.74 231 VAL A N 1
ATOM 1423 C CA . VAL A 1 231 ? 23.024 -2.565 6.984 1.00 5.90 231 VAL A CA 1
ATOM 1424 C C . VAL A 1 231 ? 23.340 -1.397 6.093 1.00 6.11 231 VAL A C 1
ATOM 1425 O O . VAL A 1 231 ? 24.417 -0.806 6.181 1.00 6.09 231 VAL A O 1
ATOM 1429 N N . ASP A 1 232 ? 22.397 -1.096 5.207 1.00 6.55 232 ASP A N 1
ATOM 1430 C CA . ASP A 1 232 ? 22.415 0.180 4.487 1.00 6.96 232 ASP A CA 1
ATOM 1431 C C . ASP A 1 232 ? 21.567 1.150 5.316 1.00 6.94 232 ASP A C 1
ATOM 1432 O O . ASP A 1 232 ? 20.506 0.761 5.819 1.00 7.49 232 ASP A O 1
ATOM 1437 N N . GLY A 1 233 ? 21.985 2.395 5.428 1.00 7.13 233 GLY A N 1
ATOM 1438 C CA . GLY A 1 233 ? 21.285 3.395 6.260 1.00 6.95 233 GLY A CA 1
ATOM 1439 C C . GLY A 1 233 ? 21.728 3.270 7.714 1.00 6.89 233 GLY A C 1
ATOM 1440 O O . GLY A 1 233 ? 22.587 2.436 8.044 1.00 7.92 233 GLY A O 1
ATOM 1441 N N . ASN A 1 234 ? 21.172 4.086 8.589 1.00 6.21 234 ASN A N 1
ATOM 1442 C CA . ASN A 1 234 ? 21.463 3.955 10.018 1.00 5.99 234 ASN A CA 1
ATOM 1443 C C . ASN A 1 234 ? 20.365 3.164 10.701 1.00 5.82 234 ASN A C 1
ATOM 1444 O O . ASN A 1 234 ? 19.558 2.510 10.020 1.00 6.11 234 ASN A O 1
ATOM 1449 N N . LEU A 1 235 ? 20.406 3.107 12.034 1.00 5.77 235 LEU A N 1
ATOM 1450 C CA . LEU A 1 235 ? 19.428 2.370 12.817 1.00 5.80 235 LEU A CA 1
ATOM 1451 C C . LEU A 1 235 ? 19.018 3.218 13.993 1.00 6.03 235 LEU A C 1
ATOM 1452 O O . LEU A 1 235 ? 19.808 4.033 14.475 1.00 6.92 235 LEU A O 1
ATOM 1457 N N . ASP A 1 236 ? 17.767 3.096 14.403 1.00 5.64 236 ASP A N 1
ATOM 1458 C CA . ASP A 1 236 ? 17.225 3.924 15.480 1.00 5.77 236 ASP A CA 1
ATOM 1459 C C . ASP A 1 236 ? 16.672 3.018 16.585 1.00 5.53 236 ASP A C 1
ATOM 1460 O O . ASP A 1 236 ? 17.419 2.666 17.496 1.00 5.85 236 ASP A O 1
ATOM 1465 N N . ASN A 1 237 ? 15.395 2.619 16.517 1.00 5.21 237 ASN A N 1
ATOM 1466 C CA . ASN A 1 237 ? 14.778 1.722 17.523 1.00 5.10 237 ASN A CA 1
ATOM 1467 C C . ASN A 1 237 ? 14.659 0.316 17.005 1.00 4.77 237 ASN A C 1
ATOM 1468 O O . ASN A 1 237 ? 14.780 0.063 15.823 1.00 4.25 237 ASN A O 1
ATOM 1473 N N . THR A 1 238 ? 14.428 -0.617 17.921 1.00 4.78 238 THR A N 1
ATOM 1474 C CA . THR A 1 238 ? 14.366 -2.023 17.574 1.00 4.80 238 THR A CA 1
ATOM 1475 C C . THR A 1 238 ? 13.313 -2.767 18.392 1.00 4.87 238 THR A C 1
ATOM 1476 O O . THR A 1 238 ? 12.915 -2.315 19.464 1.00 4.85 238 THR A O 1
ATOM 1480 N N . ASP A 1 239 ? 12.860 -3.893 17.858 1.00 4.75 239 ASP A N 1
ATOM 1481 C CA . ASP A 1 239 ? 12.010 -4.809 18.610 1.00 4.83 239 ASP A CA 1
ATOM 1482 C C . ASP A 1 239 ? 12.112 -6.222 18.033 1.00 4.83 239 ASP A C 1
ATOM 1483 O O . ASP A 1 239 ? 12.812 -6.466 17.030 1.00 4.89 239 ASP A O 1
ATOM 1488 N N . ALA A 1 240 ? 11.462 -7.137 18.745 1.00 4.74 240 ALA A N 1
ATOM 1489 C CA . ALA A 1 240 ? 11.470 -8.564 18.450 1.00 4.71 240 ALA A CA 1
ATOM 1490 C C . ALA A 1 240 ? 10.048 -9.041 18.345 1.00 4.78 240 ALA A C 1
ATOM 1491 O O . ALA A 1 240 ? 9.123 -8.456 18.908 1.00 4.72 240 ALA A O 1
ATOM 1493 N N . ASP A 1 241 ? 9.886 -10.117 17.589 1.00 4.89 241 ASP A N 1
ATOM 1494 C CA . ASP A 1 241 ? 8.600 -10.805 17.470 1.00 5.14 241 ASP A CA 1
ATOM 1495 C C . ASP A 1 241 ? 8.295 -11.676 18.692 1.00 5.16 241 ASP A C 1
ATOM 1496 O O . ASP A 1 241 ? 9.016 -11.629 19.691 1.00 5.02 241 ASP A O 1
ATOM 1501 N N . TYR A 1 242 ? 7.185 -12.431 18.652 1.00 5.20 242 TYR A N 1
ATOM 1502 C CA . TYR A 1 242 ? 6.836 -13.399 19.697 1.00 5.52 242 TYR A CA 1
ATOM 1503 C C . TYR A 1 242 ? 7.009 -14.830 19.194 1.00 6.07 242 TYR A C 1
ATOM 1504 O O . TYR A 1 242 ? 6.355 -15.740 19.691 1.00 6.23 242 TYR A O 1
ATOM 1513 N N . ASP A 1 243 ? 7.935 -15.044 18.254 1.00 6.65 243 ASP A N 1
ATOM 1514 C CA . ASP A 1 243 ? 8.179 -16.383 17.667 1.00 7.33 243 ASP A CA 1
ATOM 1515 C C . ASP A 1 243 ? 9.653 -16.783 17.695 1.00 7.13 243 ASP A C 1
ATOM 1516 O O . ASP A 1 243 ? 9.952 -17.971 17.445 1.00 7.80 243 ASP A O 1
ATOM 1521 N N . GLY A 1 244 ? 10.551 -15.860 18.021 1.00 7.06 244 GLY A N 1
ATOM 1522 C CA . GLY A 1 244 ? 11.966 -16.116 17.902 1.00 6.88 244 GLY A CA 1
ATOM 1523 C C . GLY A 1 244 ? 12.470 -16.276 16.481 1.00 6.95 244 GLY A C 1
ATOM 1524 O O . GLY A 1 244 ? 13.459 -16.954 16.239 1.00 7.51 244 GLY A O 1
ATOM 1525 N N . LYS A 1 245 ? 11.823 -15.631 15.542 1.00 6.84 245 LYS A N 1
ATOM 1526 C CA . LYS A 1 245 ? 12.197 -15.681 14.122 1.00 6.89 245 LYS A CA 1
ATOM 1527 C C . LYS A 1 245 ? 12.799 -14.374 13.590 1.00 6.32 245 LYS A C 1
ATOM 1528 O O . LYS A 1 245 ? 13.796 -14.403 12.846 1.00 6.36 245 LYS A O 1
ATOM 1534 N N . TYR A 1 246 ? 12.186 -13.247 13.956 1.00 5.80 246 TYR A N 1
ATOM 1535 C CA . TYR A 1 246 ? 12.560 -11.955 13.387 1.00 5.41 246 TYR A CA 1
ATOM 1536 C C . TYR A 1 246 ? 12.799 -10.899 14.438 1.00 5.03 246 TYR A C 1
ATOM 1537 O O . TYR A 1 246 ? 12.199 -10.880 15.488 1.00 4.82 246 TYR A O 1
ATOM 1546 N N . PHE A 1 247 ? 13.728 -10.021 14.106 1.00 4.77 247 PHE A N 1
ATOM 1547 C CA . PHE A 1 247 ? 13.949 -8.771 14.797 1.00 4.67 247 PHE A CA 1
ATOM 1548 C C . PHE A 1 247 ? 13.787 -7.673 13.756 1.00 4.42 247 PHE A C 1
ATOM 1549 O O . PHE A 1 247 ? 13.889 -7.913 12.544 1.00 4.46 247 PHE A O 1
ATOM 1557 N N . PHE A 1 248 ? 13.580 -6.445 14.196 1.00 4.33 248 PHE A N 1
ATOM 1558 C CA . PHE A 1 248 ? 13.348 -5.367 13.235 1.00 4.32 248 PHE A CA 1
ATOM 1559 C C . PHE A 1 248 ? 13.668 -4.013 13.790 1.00 4.20 248 PHE A C 1
ATOM 1560 O O . PHE A 1 248 ? 13.488 -3.782 14.989 1.00 4.33 248 PHE A O 1
ATOM 1568 N N . SER A 1 249 ? 14.185 -3.148 12.919 1.00 4.07 249 SER A N 1
ATOM 1569 C CA . SER A 1 249 ? 14.680 -1.841 13.367 1.00 4.06 249 SER A CA 1
ATOM 1570 C C . SER A 1 249 ? 14.238 -0.750 12.432 1.00 3.97 249 SER A C 1
ATOM 1571 O O . SER A 1 249 ? 14.227 -0.947 11.227 1.00 3.98 249 SER A O 1
ATOM 1574 N N . THR A 1 250 ? 13.975 0.422 12.973 1.00 4.15 250 THR A N 1
ATOM 1575 C CA . THR A 1 250 ? 13.801 1.594 12.147 1.00 4.27 250 THR A CA 1
ATOM 1576 C C . THR A 1 250 ? 15.126 2.210 11.728 1.00 4.47 250 THR A C 1
ATOM 1577 O O . THR A 1 250 ? 16.164 2.018 12.344 1.00 4.80 250 THR A O 1
ATOM 1581 N N . CYS A 1 251 ? 15.039 2.963 10.621 1.00 4.79 251 CYS A N 1
ATOM 1582 C CA . CYS A 1 251 ? 16.164 3.736 10.082 1.00 4.97 251 CYS A CA 1
ATOM 1583 C C . CYS A 1 251 ? 15.654 5.137 9.761 1.00 5.05 251 CYS A C 1
ATOM 1584 O O . CYS A 1 251 ? 14.626 5.260 9.092 1.00 4.76 251 CYS A O 1
ATOM 1587 N N . TYR A 1 252 ? 16.296 6.192 10.239 1.00 5.22 252 TYR A N 1
ATOM 1588 C CA . TYR A 1 252 ? 15.914 7.566 9.816 1.00 5.56 252 TYR A CA 1
ATOM 1589 C C . TYR A 1 252 ? 16.835 8.164 8.784 1.00 5.81 252 TYR A C 1
ATOM 1590 O O . TYR A 1 252 ? 16.424 9.106 8.083 1.00 5.93 252 TYR A O 1
ATOM 1599 N N . ASN A 1 253 ? 18.059 7.651 8.678 1.00 6.09 253 ASN A N 1
ATOM 1600 C CA . ASN A 1 253 ? 19.058 8.117 7.743 1.00 6.39 253 ASN A CA 1
ATOM 1601 C C . ASN A 1 253 ? 19.365 7.099 6.649 1.00 6.58 253 ASN A C 1
ATOM 1602 O O . ASN A 1 253 ? 20.478 6.694 6.489 1.00 6.94 253 ASN A O 1
ATOM 1607 N N . SER A 1 254 ? 18.372 6.724 5.850 1.00 6.53 254 SER A N 1
ATOM 1608 C CA . SER A 1 254 ? 18.580 5.856 4.692 1.00 6.89 254 SER A CA 1
ATOM 1609 C C . SER A 1 254 ? 19.388 6.583 3.619 1.00 7.17 254 SER A C 1
ATOM 1610 O O . SER A 1 254 ? 20.020 5.966 2.781 1.00 7.84 254 SER A O 1
ATOM 1613 N N . GLU A 1 255 ? 19.390 7.901 3.698 1.00 7.27 255 GLU A N 1
ATOM 1614 C CA . GLU A 1 255 ? 20.130 8.791 2.791 1.00 7.43 255 GLU A CA 1
ATOM 1615 C C . GLU A 1 255 ? 21.651 8.780 3.013 1.00 7.92 255 GLU A C 1
ATOM 1616 O O . GLU A 1 255 ? 22.403 9.218 2.162 1.00 8.33 255 GLU A O 1
ATOM 1622 N N . MET A 1 256 ? 22.090 8.322 4.190 1.00 8.05 256 MET A N 1
ATOM 1623 C CA . MET A 1 256 ? 23.465 8.464 4.632 1.00 8.29 256 MET A CA 1
ATOM 1624 C C . MET A 1 256 ? 23.851 9.919 4.548 1.00 7.81 256 MET A C 1
ATOM 1625 O O . MET A 1 256 ? 24.955 10.285 4.150 1.00 7.88 256 MET A O 1
ATOM 1630 N N . GLY A 1 257 ? 22.936 10.777 4.975 1.00 7.53 257 GLY A N 1
ATOM 1631 C CA . GLY A 1 257 ? 23.232 12.198 5.040 1.00 7.50 257 GLY A CA 1
ATOM 1632 C C . GLY A 1 257 ? 24.135 12.572 6.183 1.00 7.51 257 GLY A C 1
ATOM 1633 O O . GLY A 1 257 ? 24.135 11.945 7.208 1.00 7.31 257 GLY A O 1
ATOM 1634 N N . MET A 1 258 ? 24.919 13.635 5.996 1.00 8.16 258 MET A N 1
ATOM 1635 C CA . MET A 1 258 ? 25.851 14.085 7.024 1.00 8.61 258 MET A CA 1
ATOM 1636 C C . MET A 1 258 ? 25.425 15.392 7.637 1.00 8.86 258 MET A C 1
ATOM 1637 O O . MET A 1 258 ? 26.182 16.008 8.414 1.00 9.15 258 MET A O 1
ATOM 1642 N N . ASN A 1 259 ? 24.208 15.815 7.344 1.00 8.76 259 ASN A N 1
ATOM 1643 C CA . ASN A 1 259 ? 23.605 16.984 7.981 1.00 9.02 259 ASN A CA 1
ATOM 1644 C C . ASN A 1 259 ? 22.119 16.850 7.993 1.00 8.65 259 ASN A C 1
ATOM 1645 O O . ASN A 1 259 ? 21.570 15.981 7.332 1.00 8.46 259 ASN A O 1
ATOM 1650 N N . LEU A 1 260 ? 21.441 17.673 8.760 1.00 8.55 260 LEU A N 1
ATOM 1651 C CA A LEU A 1 260 ? 19.978 17.545 8.936 0.47 8.33 260 LEU A CA 1
ATOM 1652 C CA B LEU A 1 260 ? 20.011 17.479 8.934 0.53 8.37 260 LEU A CA 1
ATOM 1653 C C . LEU A 1 260 ? 19.221 17.464 7.608 1.00 8.34 260 LEU A C 1
ATOM 1654 O O . LEU A 1 260 ? 18.412 16.580 7.392 1.00 7.70 260 LEU A O 1
ATOM 1663 N N . GLY A 1 261 ? 19.465 18.446 6.750 1.00 8.20 261 GLY A N 1
ATOM 1664 C CA . GLY A 1 261 ? 18.806 18.530 5.486 1.00 8.36 261 GLY A CA 1
ATOM 1665 C C . GLY A 1 261 ? 18.911 17.248 4.712 1.00 8.38 261 GLY A C 1
ATOM 1666 O O . GLY A 1 261 ? 17.941 16.782 4.162 1.00 8.61 261 GLY A O 1
ATOM 1667 N N . GLU A 1 262 ? 20.102 16.662 4.682 1.00 8.31 262 GLU A N 1
ATOM 1668 C CA . GLU A 1 262 ? 20.319 15.442 3.933 1.00 8.61 262 GLU A CA 1
ATOM 1669 C C . GLU A 1 262 ? 19.619 14.243 4.565 1.00 8.33 262 GLU A C 1
ATOM 1670 O O . GLU A 1 262 ? 19.214 13.350 3.873 1.00 8.90 262 GLU A O 1
ATOM 1676 N N . MET A 1 263 ? 19.497 14.214 5.878 1.00 7.62 263 MET A N 1
ATOM 1677 C CA . MET A 1 263 ? 18.820 13.112 6.584 1.00 7.50 263 MET A CA 1
ATOM 1678 C C . MET A 1 263 ? 17.313 13.091 6.479 1.00 7.62 263 MET A C 1
ATOM 1679 O O . MET A 1 263 ? 16.677 12.100 6.835 1.00 6.81 263 MET A O 1
ATOM 1684 N N . ILE A 1 264 ? 16.722 14.194 6.041 1.00 8.25 264 ILE A N 1
ATOM 1685 C CA . ILE A 1 264 ? 15.253 14.311 5.946 1.00 8.93 264 ILE A CA 1
ATOM 1686 C C . ILE A 1 264 ? 14.768 14.451 4.499 1.00 9.36 264 ILE A C 1
ATOM 1687 O O . ILE A 1 264 ? 13.587 14.759 4.271 1.00 9.91 264 ILE A O 1
ATOM 1692 N N . THR A 1 265 ? 15.625 14.205 3.518 1.00 9.60 265 THR A N 1
ATOM 1693 C CA A THR A 1 265 ? 15.217 14.346 2.110 0.43 9.82 265 THR A CA 1
ATOM 1694 C CA B THR A 1 265 ? 15.247 14.350 2.117 0.57 9.91 265 THR A CA 1
ATOM 1695 C C . THR A 1 265 ? 14.309 13.223 1.623 1.00 9.83 265 THR A C 1
ATOM 1696 O O . THR A 1 265 ? 13.395 13.470 0.826 1.00 10.53 265 THR A O 1
ATOM 1703 N N . ALA A 1 266 ? 14.557 11.983 2.052 1.00 9.03 266 ALA A N 1
ATOM 1704 C CA . ALA A 1 266 ? 13.762 10.845 1.558 1.00 8.71 266 ALA A CA 1
ATOM 1705 C C . ALA A 1 266 ? 12.334 10.899 2.105 1.00 8.81 266 ALA A C 1
ATOM 1706 O O . ALA A 1 266 ? 12.128 11.148 3.296 1.00 8.61 266 ALA A O 1
ATOM 1708 N N . GLU A 1 267 ? 11.329 10.730 1.247 1.00 9.29 267 GLU A N 1
ATOM 1709 C CA A GLU A 1 267 ? 9.916 10.615 1.670 0.49 9.42 267 GLU A CA 1
ATOM 1710 C CA B GLU A 1 267 ? 9.936 10.636 1.710 0.51 9.38 267 GLU A CA 1
ATOM 1711 C C . GLU A 1 267 ? 9.662 9.347 2.496 1.00 9.07 267 GLU A C 1
ATOM 1712 O O . GLU A 1 267 ? 8.892 9.354 3.449 1.00 8.61 267 GLU A O 1
ATOM 1723 N N . ARG A 1 268 ? 10.371 8.281 2.149 1.00 8.63 268 ARG A N 1
ATOM 1724 C CA . ARG A 1 268 ? 10.353 7.046 2.920 1.00 8.51 268 ARG A CA 1
ATOM 1725 C C . ARG A 1 268 ? 11.786 6.609 3.247 1.00 7.34 268 ARG A C 1
ATOM 1726 O O . ARG A 1 268 ? 12.649 6.535 2.374 1.00 7.45 268 ARG A O 1
ATOM 1734 N N . ASP A 1 269 ? 12.036 6.296 4.514 1.00 6.19 269 ASP A N 1
ATOM 1735 C CA . ASP A 1 269 ? 13.240 5.561 4.891 1.00 5.70 269 ASP A CA 1
ATOM 1736 C C . ASP A 1 269 ? 12.770 4.107 4.970 1.00 5.38 269 ASP A C 1
ATOM 1737 O O . ASP A 1 269 ? 12.069 3.646 4.072 1.00 5.27 269 ASP A O 1
ATOM 1742 N N . HIS A 1 270 ? 13.109 3.361 6.007 1.00 5.06 270 HIS A N 1
ATOM 1743 C CA . HIS A 1 270 ? 12.682 1.940 6.039 1.00 4.88 270 HIS A CA 1
ATOM 1744 C C . HIS A 1 270 ? 12.735 1.375 7.436 1.00 4.71 270 HIS A C 1
ATOM 1745 O O . HIS A 1 270 ? 13.301 1.957 8.363 1.00 4.70 270 HIS A O 1
ATOM 1752 N N . VAL A 1 271 ? 12.113 0.208 7.544 1.00 4.65 271 VAL A N 1
ATOM 1753 C CA . VAL A 1 271 ? 12.311 -0.733 8.624 1.00 4.71 271 VAL A CA 1
ATOM 1754 C C . VAL A 1 271 ? 13.137 -1.852 8.023 1.00 4.68 271 VAL A C 1
ATOM 1755 O O . VAL A 1 271 ? 12.762 -2.364 6.975 1.00 4.67 271 VAL A O 1
ATOM 1759 N N . VAL A 1 272 ? 14.240 -2.242 8.680 1.00 4.72 272 VAL A N 1
ATOM 1760 C CA . VAL A 1 272 ? 15.035 -3.408 8.280 1.00 4.78 272 VAL A CA 1
ATOM 1761 C C . VAL A 1 272 ? 14.641 -4.559 9.187 1.00 4.58 272 VAL A C 1
ATOM 1762 O O . VAL A 1 272 ? 14.639 -4.446 10.428 1.00 4.53 272 VAL A O 1
ATOM 1766 N N . VAL A 1 273 ? 14.293 -5.676 8.558 1.00 4.43 273 VAL A N 1
ATOM 1767 C CA . VAL A 1 273 ? 13.898 -6.904 9.235 1.00 4.44 273 VAL A CA 1
ATOM 1768 C C . VAL A 1 273 ? 15.063 -7.898 9.116 1.00 4.41 273 VAL A C 1
ATOM 1769 O O . VAL A 1 273 ? 15.613 -8.086 8.032 1.00 4.43 273 VAL A O 1
ATOM 1773 N N . PHE A 1 274 ? 15.428 -8.529 10.237 1.00 4.44 274 PHE A N 1
ATOM 1774 C CA . PHE A 1 274 ? 16.558 -9.487 10.308 1.00 4.56 274 PHE A CA 1
ATOM 1775 C C . PHE A 1 274 ? 15.988 -10.873 10.529 1.00 4.86 274 PHE A C 1
ATOM 1776 O O . PHE A 1 274 ? 15.274 -11.094 11.476 1.00 4.91 274 PHE A O 1
ATOM 1784 N N . SER A 1 275 ? 16.348 -11.810 9.668 1.00 5.26 275 SER A N 1
ATOM 1785 C CA . SER A 1 275 ? 15.972 -13.217 9.852 1.00 5.55 275 SER A CA 1
ATOM 1786 C C . SER A 1 275 ? 16.993 -13.905 10.745 1.00 6.04 275 SER A C 1
ATOM 1787 O O . SER A 1 275 ? 18.122 -14.108 10.336 1.00 5.97 275 SER A O 1
ATOM 1790 N N . LEU A 1 276 ? 16.628 -14.250 11.973 1.00 6.44 276 LEU A N 1
ATOM 1791 C CA . LEU A 1 276 ? 17.566 -14.924 12.856 1.00 6.93 276 LEU A CA 1
ATOM 1792 C C . LEU A 1 276 ? 18.058 -16.249 12.318 1.00 7.60 276 LEU A C 1
ATOM 1793 O O . LEU A 1 276 ? 19.236 -16.506 12.331 1.00 7.16 276 LEU A O 1
ATOM 1798 N N . GLU A 1 277 ? 17.161 -17.057 11.801 1.00 8.63 277 GLU A N 1
ATOM 1799 C CA . GLU A 1 277 ? 17.535 -18.361 11.229 1.00 10.18 277 GLU A CA 1
ATOM 1800 C C . GLU A 1 277 ? 18.548 -18.206 10.091 1.00 9.22 277 GLU A C 1
ATOM 1801 O O . GLU A 1 277 ? 19.574 -18.885 10.069 1.00 9.29 277 GLU A O 1
ATOM 1807 N N . ARG A 1 278 ? 18.329 -17.266 9.181 1.00 8.46 278 ARG A N 1
ATOM 1808 C CA . ARG A 1 278 ? 19.306 -17.051 8.110 1.00 8.04 278 ARG A CA 1
ATOM 1809 C C . ARG A 1 278 ? 20.620 -16.514 8.602 1.00 7.42 278 ARG A C 1
ATOM 1810 O O . ARG A 1 278 ? 21.658 -16.912 8.104 1.00 6.95 278 ARG A O 1
ATOM 1818 N N . CYS A 1 279 ? 20.595 -15.624 9.601 1.00 7.02 279 CYS A N 1
ATOM 1819 C CA . CYS A 1 279 ? 21.856 -15.128 10.143 1.00 7.16 279 CYS A CA 1
ATOM 1820 C C . CYS A 1 279 ? 22.664 -16.250 10.801 1.00 7.15 279 CYS A C 1
ATOM 1821 O O . CYS A 1 279 ? 23.884 -16.342 10.605 1.00 6.69 279 CYS A O 1
ATOM 1824 N N . LEU A 1 280 ? 21.999 -17.074 11.596 1.00 7.38 280 LEU A N 1
ATOM 1825 C CA . LEU A 1 280 ? 22.708 -18.194 12.239 1.00 7.86 280 LEU A CA 1
ATOM 1826 C C . LEU A 1 280 ? 23.295 -19.133 11.185 1.00 7.94 280 LEU A C 1
ATOM 1827 O O . LEU A 1 280 ? 24.428 -19.570 11.332 1.00 8.01 280 LEU A O 1
ATOM 1832 N N . ALA A 1 281 ? 22.533 -19.439 10.141 1.00 8.00 281 ALA A N 1
ATOM 1833 C CA . ALA A 1 281 ? 23.034 -20.263 9.053 1.00 8.21 281 ALA A CA 1
ATOM 1834 C C . ALA A 1 281 ? 24.272 -19.662 8.360 1.00 8.31 281 ALA A C 1
ATOM 1835 O O . ALA A 1 281 ? 25.233 -20.375 8.070 1.00 8.26 281 ALA A O 1
ATOM 1837 N N . ALA A 1 282 ? 24.265 -18.361 8.114 1.00 8.35 282 ALA A N 1
ATOM 1838 C CA . ALA A 1 282 ? 25.400 -17.684 7.487 1.00 8.54 282 ALA A CA 1
ATOM 1839 C C . ALA A 1 282 ? 26.626 -17.731 8.379 1.00 9.13 282 ALA A C 1
ATOM 1840 O O . ALA A 1 282 ? 27.753 -17.960 7.899 1.00 9.22 282 ALA A O 1
ATOM 1842 N N . LEU A 1 283 ? 26.427 -17.507 9.672 1.00 9.68 283 LEU A N 1
ATOM 1843 C CA . LEU A 1 283 ? 27.546 -17.604 10.611 1.00 10.53 283 LEU A CA 1
ATOM 1844 C C . LEU A 1 283 ? 28.179 -18.976 10.618 1.00 10.73 283 LEU A C 1
ATOM 1845 O O . LEU A 1 283 ? 29.414 -19.088 10.543 1.00 10.70 283 LEU A O 1
ATOM 1850 N N . LYS A 1 284 ? 27.341 -20.008 10.674 1.00 11.15 284 LYS A N 1
ATOM 1851 C CA . LYS A 1 284 ? 27.822 -21.401 10.689 1.00 12.59 284 LYS A CA 1
ATOM 1852 C C . LYS A 1 284 ? 28.517 -21.751 9.383 1.00 12.44 284 LYS A C 1
ATOM 1853 O O . LYS A 1 284 ? 29.451 -22.539 9.396 1.00 12.80 284 LYS A O 1
ATOM 1859 N N . ALA A 1 285 ? 28.110 -21.139 8.276 1.00 12.18 285 ALA A N 1
ATOM 1860 C CA . ALA A 1 285 ? 28.797 -21.311 6.975 1.00 12.13 285 ALA A CA 1
ATOM 1861 C C . ALA A 1 285 ? 30.087 -20.504 6.802 1.00 12.43 285 ALA A C 1
ATOM 1862 O O . ALA A 1 285 ? 30.754 -20.603 5.756 1.00 12.23 285 ALA A O 1
ATOM 1864 N N . GLY A 1 286 ? 30.443 -19.704 7.809 1.00 11.96 286 GLY A N 1
ATOM 1865 C CA . GLY A 1 286 ? 31.624 -18.883 7.739 1.00 11.92 286 GLY A CA 1
ATOM 1866 C C . GLY A 1 286 ? 31.450 -17.626 6.919 1.00 11.78 286 GLY A C 1
ATOM 1867 O O . GLY A 1 286 ? 32.448 -17.009 6.556 1.00 12.30 286 GLY A O 1
ATOM 1868 N N . LYS A 1 287 ? 30.210 -17.209 6.653 1.00 11.79 287 LYS A N 1
ATOM 1869 C CA . LYS A 1 287 ? 29.985 -16.038 5.792 1.00 12.28 287 LYS A CA 1
ATOM 1870 C C . LYS A 1 287 ? 29.938 -14.765 6.614 1.00 11.55 287 LYS A C 1
ATOM 1871 O O . LYS A 1 287 ? 28.874 -14.149 6.761 1.00 11.24 287 LYS A O 1
ATOM 1877 N N . PHE A 1 288 ? 31.091 -14.410 7.172 1.00 10.83 288 PHE A N 1
ATOM 1878 C CA . PHE A 1 288 ? 31.238 -13.238 8.029 1.00 10.95 288 PHE A CA 1
ATOM 1879 C C . PHE A 1 288 ? 32.626 -12.649 7.841 1.00 10.85 288 PHE A C 1
ATOM 1880 O O . PHE A 1 288 ? 33.552 -13.315 7.340 1.00 10.65 288 PHE A O 1
ATOM 1888 N N . THR A 1 289 ? 32.766 -11.410 8.262 1.00 10.66 289 THR A N 1
ATOM 1889 C CA . THR A 1 289 ? 34.057 -10.716 8.324 1.00 11.12 289 THR A CA 1
ATOM 1890 C C . THR A 1 289 ? 34.348 -10.254 9.736 1.00 11.43 289 THR A C 1
ATOM 1891 O O . THR A 1 289 ? 33.442 -9.998 10.502 1.00 11.25 289 THR A O 1
ATOM 1895 N N . ASN A 1 290 ? 35.632 -10.125 10.076 1.00 12.15 290 ASN A N 1
ATOM 1896 C CA . ASN A 1 290 ? 36.071 -9.496 11.334 1.00 12.91 290 ASN A CA 1
ATOM 1897 C C . ASN A 1 290 ? 36.743 -8.177 11.010 1.00 13.05 290 ASN A C 1
ATOM 1898 O O . ASN A 1 290 ? 37.417 -8.069 9.985 1.00 13.51 290 ASN A O 1
ATOM 1903 N N . TYR A 1 291 ? 36.543 -7.183 11.870 1.00 13.40 291 TYR A N 1
ATOM 1904 C CA . TYR A 1 291 ? 37.142 -5.867 11.710 1.00 13.95 291 TYR A CA 1
ATOM 1905 C C . TYR A 1 291 ? 37.884 -5.465 12.977 1.00 14.56 291 TYR A C 1
ATOM 1906 O O . TYR A 1 291 ? 37.707 -6.061 14.039 1.00 13.79 291 TYR A O 1
ATOM 1915 N N . ASN A 1 292 ? 38.737 -4.445 12.847 1.00 16.23 292 ASN A N 1
ATOM 1916 C CA . ASN A 1 292 ? 39.363 -3.783 13.999 1.00 17.16 292 ASN A CA 1
ATOM 1917 C C . ASN A 1 292 ? 40.138 -4.689 14.957 1.00 17.97 292 ASN A C 1
ATOM 1918 O O . ASN A 1 292 ? 40.283 -4.372 16.137 1.00 18.64 292 ASN A O 1
ATOM 1923 N N . GLY A 1 293 ? 40.643 -5.810 14.443 1.00 18.79 293 GLY A N 1
ATOM 1924 C CA . GLY A 1 293 ? 41.394 -6.769 15.258 1.00 19.14 293 GLY A CA 1
ATOM 1925 C C . GLY A 1 293 ? 40.619 -7.510 16.335 1.00 19.67 293 GLY A C 1
ATOM 1926 O O . GLY A 1 293 ? 41.213 -8.113 17.240 1.00 22.43 293 GLY A O 1
ATOM 1927 N N . ASN A 1 294 ? 39.285 -7.492 16.258 1.00 17.77 294 ASN A N 1
ATOM 1928 C CA . ASN A 1 294 ? 38.469 -8.193 17.242 1.00 16.78 294 ASN A CA 1
ATOM 1929 C C . ASN A 1 294 ? 37.881 -9.415 16.541 1.00 16.37 294 ASN A C 1
ATOM 1930 O O . ASN A 1 294 ? 38.029 -9.586 15.309 1.00 16.42 294 ASN A O 1
ATOM 1935 N N . LYS A 1 295 ? 37.194 -10.251 17.304 1.00 16.11 295 LYS A N 1
ATOM 1936 C CA . LYS A 1 295 ? 36.722 -11.529 16.792 1.00 16.25 295 LYS A CA 1
ATOM 1937 C C . LYS A 1 295 ? 35.203 -11.589 16.623 1.00 13.37 295 LYS A C 1
ATOM 1938 O O . LYS A 1 295 ? 34.638 -12.663 16.467 1.00 13.29 295 LYS A O 1
ATOM 1944 N N . VAL A 1 296 ? 34.565 -10.433 16.582 1.00 10.99 296 VAL A N 1
ATOM 1945 C CA . VAL A 1 296 ? 33.106 -10.389 16.444 1.00 9.71 296 VAL A CA 1
ATOM 1946 C C . VAL A 1 296 ? 32.771 -10.629 14.975 1.00 8.72 296 VAL A C 1
ATOM 1947 O O . VAL A 1 296 ? 33.260 -9.894 14.113 1.00 8.98 296 VAL A O 1
ATOM 1951 N N . PRO A 1 297 ? 31.932 -11.632 14.696 1.00 7.84 297 PRO A N 1
ATOM 1952 C CA . PRO A 1 297 ? 31.604 -11.866 13.291 1.00 7.51 297 PRO A CA 1
ATOM 1953 C C . PRO A 1 297 ? 30.553 -10.861 12.775 1.00 7.18 297 PRO A C 1
ATOM 1954 O O . PRO A 1 297 ? 29.499 -10.701 13.392 1.00 7.07 297 PRO A O 1
ATOM 1958 N N . VAL A 1 298 ? 30.848 -10.228 11.638 1.00 6.94 298 VAL A N 1
ATOM 1959 C CA . VAL A 1 298 ? 29.959 -9.232 11.031 1.00 6.73 298 VAL A CA 1
ATOM 1960 C C . VAL A 1 298 ? 29.400 -9.818 9.758 1.00 6.71 298 VAL A C 1
ATOM 1961 O O . VAL A 1 298 ? 30.146 -10.225 8.870 1.00 6.97 298 VAL A O 1
ATOM 1965 N N . LEU A 1 299 ? 28.063 -9.904 9.708 1.00 6.38 299 LEU A N 1
ATOM 1966 C CA . LEU A 1 299 ? 27.334 -10.427 8.541 1.00 6.43 299 LEU A CA 1
ATOM 1967 C C . LEU A 1 299 ? 26.928 -9.289 7.637 1.00 6.42 299 LEU A C 1
ATOM 1968 O O . LEU A 1 299 ? 26.700 -8.195 8.093 1.00 6.36 299 LEU A O 1
ATOM 1973 N N . ASP A 1 300 ? 26.823 -9.568 6.328 1.00 6.69 300 ASP A N 1
ATOM 1974 C CA . ASP A 1 300 ? 26.391 -8.561 5.368 1.00 7.23 300 ASP A CA 1
ATOM 1975 C C . ASP A 1 300 ? 24.888 -8.559 5.194 1.00 6.96 300 ASP A C 1
ATOM 1976 O O . ASP A 1 300 ? 24.383 -9.408 4.497 1.00 6.71 300 ASP A O 1
ATOM 1981 N N . GLY A 1 301 ? 24.196 -7.569 5.777 1.00 6.43 301 GLY A N 1
ATOM 1982 C CA . GLY A 1 301 ? 22.751 -7.390 5.674 1.00 6.41 301 GLY A CA 1
ATOM 1983 C C . GLY A 1 301 ? 22.400 -6.173 4.838 1.00 6.57 301 GLY A C 1
ATOM 1984 O O . GLY A 1 301 ? 21.310 -5.641 4.966 1.00 6.27 301 GLY A O 1
ATOM 1985 N N . ARG A 1 302 ? 23.315 -5.679 4.014 1.00 6.98 302 ARG A N 1
ATOM 1986 C CA . ARG A 1 302 ? 22.993 -4.565 3.111 1.00 7.64 302 ARG A CA 1
ATOM 1987 C C . ARG A 1 302 ? 21.901 -4.968 2.101 1.00 7.65 302 ARG A C 1
ATOM 1988 O O . ARG A 1 302 ? 21.641 -6.146 1.916 1.00 7.29 302 ARG A O 1
ATOM 1996 N N . LYS A 1 303 ? 21.246 -3.974 1.495 1.00 7.80 303 LYS A N 1
ATOM 1997 C CA . LYS A 1 303 ? 20.200 -4.233 0.531 1.00 8.18 303 LYS A CA 1
ATOM 1998 C C . LYS A 1 303 ? 20.620 -5.244 -0.532 1.00 8.47 303 LYS A C 1
ATOM 1999 O O . LYS A 1 303 ? 21.722 -5.149 -1.102 1.00 8.73 303 LYS A O 1
ATOM 2005 N N . GLY A 1 304 ? 19.789 -6.273 -0.697 1.00 8.54 304 GLY A N 1
ATOM 2006 C CA . GLY A 1 304 ? 20.081 -7.382 -1.587 1.00 8.73 304 GLY A CA 1
ATOM 2007 C C . GLY A 1 304 ? 20.556 -8.644 -0.879 1.00 8.57 304 GLY A C 1
ATOM 2008 O O . GLY A 1 304 ? 20.485 -9.740 -1.459 1.00 9.03 304 GLY A O 1
ATOM 2009 N N . SER A 1 305 ? 21.000 -8.510 0.378 1.00 7.75 305 SER A N 1
ATOM 2010 C CA . SER A 1 305 ? 21.326 -9.685 1.194 1.00 7.45 305 SER A CA 1
ATOM 2011 C C . SER A 1 305 ? 20.120 -10.596 1.403 1.00 7.53 305 SER A C 1
ATOM 2012 O O . SER A 1 305 ? 18.987 -10.149 1.517 1.00 7.84 305 SER A O 1
ATOM 2015 N N . ASP A 1 306 ? 20.379 -11.871 1.541 1.00 7.78 306 ASP A N 1
ATOM 2016 C CA . ASP A 1 306 ? 19.365 -12.839 1.937 1.00 8.29 306 ASP A CA 1
ATOM 2017 C C . ASP A 1 306 ? 18.997 -12.720 3.424 1.00 7.48 306 ASP A C 1
ATOM 2018 O O . ASP A 1 306 ? 17.968 -13.240 3.840 1.00 7.64 306 ASP A O 1
ATOM 2023 N N . LEU A 1 307 ? 19.787 -11.997 4.217 1.00 6.94 307 LEU A N 1
ATOM 2024 C CA . LEU A 1 307 ? 19.613 -11.994 5.684 1.00 6.66 307 LEU A CA 1
ATOM 2025 C C . LEU A 1 307 ? 18.601 -10.976 6.163 1.00 6.22 307 LEU A C 1
ATOM 2026 O O . LEU A 1 307 ? 18.109 -11.080 7.302 1.00 6.03 307 LEU A O 1
ATOM 2031 N N . THR A 1 308 ? 18.337 -9.977 5.328 1.00 5.69 308 THR A N 1
ATOM 2032 C CA . THR A 1 308 ? 17.506 -8.826 5.705 1.00 5.57 308 THR A CA 1
ATOM 2033 C C . THR A 1 308 ? 16.538 -8.454 4.597 1.00 5.40 308 THR A C 1
ATOM 2034 O O . THR A 1 308 ? 16.728 -8.804 3.432 1.00 5.71 308 THR A O 1
ATOM 2038 N N . ARG A 1 309 ? 15.464 -7.769 4.992 1.00 5.44 309 ARG A N 1
ATOM 2039 C CA . ARG A 1 309 ? 14.511 -7.182 4.057 1.00 5.37 309 ARG A CA 1
ATOM 2040 C C . ARG A 1 309 ? 14.175 -5.787 4.518 1.00 5.13 309 ARG A C 1
ATOM 2041 O O . ARG A 1 309 ? 14.095 -5.537 5.728 1.00 5.29 309 ARG A O 1
ATOM 2049 N N . TYR A 1 310 ? 14.008 -4.907 3.549 1.00 4.82 310 TYR A N 1
ATOM 2050 C CA . TYR A 1 310 ? 13.875 -3.476 3.794 1.00 4.80 310 TYR A CA 1
ATOM 2051 C C . TYR A 1 310 ? 12.484 -3.053 3.383 1.00 4.97 310 TYR A C 1
ATOM 2052 O O . TYR A 1 310 ? 12.165 -3.086 2.191 1.00 5.38 310 TYR A O 1
ATOM 2061 N N . ILE A 1 311 ? 11.669 -2.658 4.338 1.00 5.08 311 ILE A N 1
ATOM 2062 C CA . ILE A 1 311 ? 10.251 -2.255 4.126 1.00 5.27 311 ILE A CA 1
ATOM 2063 C C . ILE A 1 311 ? 10.209 -0.723 4.121 1.00 5.42 311 ILE A C 1
ATOM 2064 O O . ILE A 1 311 ? 10.561 -0.120 5.113 1.00 5.51 311 ILE A O 1
ATOM 2069 N N . PRO A 1 312 ? 9.853 -0.078 2.999 1.00 5.67 312 PRO A N 1
ATOM 2070 C CA . PRO A 1 312 ? 9.745 1.391 2.988 1.00 5.70 312 PRO A CA 1
ATOM 2071 C C . PRO A 1 312 ? 8.732 1.928 3.979 1.00 5.66 312 PRO A C 1
ATOM 2072 O O . PRO A 1 312 ? 7.615 1.446 4.010 1.00 5.79 312 PRO A O 1
ATOM 2076 N N . VAL A 1 313 ? 9.131 2.921 4.770 1.00 5.58 313 VAL A N 1
ATOM 2077 C CA . VAL A 1 313 ? 8.305 3.532 5.803 1.00 5.56 313 VAL A CA 1
ATOM 2078 C C . VAL A 1 313 ? 8.560 5.041 5.848 1.00 5.54 313 VAL A C 1
ATOM 2079 O O . VAL A 1 313 ? 9.687 5.469 6.000 1.00 5.62 313 VAL A O 1
ATOM 2083 N N . PRO A 1 314 ? 7.501 5.851 5.755 1.00 5.56 314 PRO A N 1
ATOM 2084 C CA . PRO A 1 314 ? 7.638 7.322 5.891 1.00 5.63 314 PRO A CA 1
ATOM 2085 C C . PRO A 1 314 ? 7.634 7.690 7.379 1.00 5.83 314 PRO A C 1
ATOM 2086 O O . PRO A 1 314 ? 6.896 7.042 8.139 1.00 6.08 314 PRO A O 1
ATOM 2090 N N . LYS A 1 315 ? 8.370 8.691 7.835 1.00 5.83 315 LYS A N 1
ATOM 2091 C CA . LYS A 1 315 ? 9.388 9.469 7.116 1.00 5.99 315 LYS A CA 1
ATOM 2092 C C . LYS A 1 315 ? 10.375 9.812 8.235 1.00 5.56 315 LYS A C 1
ATOM 2093 O O . LYS A 1 315 ? 10.033 10.501 9.176 1.00 5.44 315 LYS A O 1
ATOM 2099 N N . SER A 1 316 ? 11.595 9.290 8.132 1.00 5.29 316 SER A N 1
ATOM 2100 C CA . SER A 1 316 ? 12.525 9.331 9.271 1.00 5.29 316 SER A CA 1
ATOM 2101 C C . SER A 1 316 ? 11.890 8.744 10.517 1.00 5.18 316 SER A C 1
ATOM 2102 O O . SER A 1 316 ? 11.917 9.344 11.573 1.00 5.25 316 SER A O 1
ATOM 2105 N N . PRO A 1 317 ? 11.335 7.525 10.399 1.00 5.22 317 PRO A N 1
ATOM 2106 C CA . PRO A 1 317 ? 10.581 6.913 11.512 1.00 5.28 317 PRO A CA 1
ATOM 2107 C C . PRO A 1 317 ? 11.424 6.643 12.735 1.00 5.31 317 PRO A C 1
ATOM 2108 O O . PRO A 1 317 ? 12.637 6.533 12.621 1.00 5.43 317 PRO A O 1
ATOM 2112 N N . HIS A 1 318 ? 10.776 6.534 13.885 1.00 5.19 318 HIS A N 1
ATOM 2113 C CA . HIS A 1 318 ? 11.437 6.425 15.164 1.00 5.23 318 HIS A CA 1
ATOM 2114 C C . HIS A 1 318 ? 11.052 5.113 15.875 1.00 4.93 318 HIS A C 1
ATOM 2115 O O . HIS A 1 318 ? 11.735 4.081 15.698 1.00 4.64 318 HIS A O 1
ATOM 2122 N N . GLY A 1 319 ? 9.976 5.092 16.660 1.00 4.70 319 GLY A N 1
ATOM 2123 C CA . GLY A 1 319 ? 9.642 3.896 17.452 1.00 4.64 319 GLY A CA 1
ATOM 2124 C C . GLY A 1 319 ? 9.275 2.729 16.568 1.00 4.59 319 GLY A C 1
ATOM 2125 O O . GLY A 1 319 ? 8.751 2.906 15.437 1.00 4.67 319 GLY A O 1
ATOM 2126 N N . ILE A 1 320 ? 9.540 1.527 17.070 1.00 4.58 320 ILE A N 1
ATOM 2127 C CA . ILE A 1 320 ? 9.031 0.300 16.446 1.00 4.72 320 ILE A CA 1
ATOM 2128 C C . ILE A 1 320 ? 8.644 -0.644 17.557 1.00 4.70 320 ILE A C 1
ATOM 2129 O O . ILE A 1 320 ? 9.450 -0.981 18.408 1.00 4.94 320 ILE A O 1
ATOM 2134 N N . ASN A 1 321 ? 7.379 -1.072 17.534 1.00 4.72 321 ASN A N 1
ATOM 2135 C CA . ASN A 1 321 ? 6.757 -1.681 18.681 1.00 4.81 321 ASN A CA 1
ATOM 2136 C C . ASN A 1 321 ? 5.941 -2.895 18.284 1.00 4.84 321 ASN A C 1
ATOM 2137 O O . ASN A 1 321 ? 4.963 -2.768 17.517 1.00 4.70 321 ASN A O 1
ATOM 2142 N N . THR A 1 322 ? 6.273 -4.039 18.889 1.00 4.87 322 THR A N 1
ATOM 2143 C CA . THR A 1 322 ? 5.496 -5.281 18.651 1.00 4.98 322 THR A CA 1
ATOM 2144 C C . THR A 1 322 ? 4.210 -5.365 19.477 1.00 5.20 322 THR A C 1
ATOM 2145 O O . THR A 1 322 ? 4.229 -5.195 20.712 1.00 5.22 322 THR A O 1
ATOM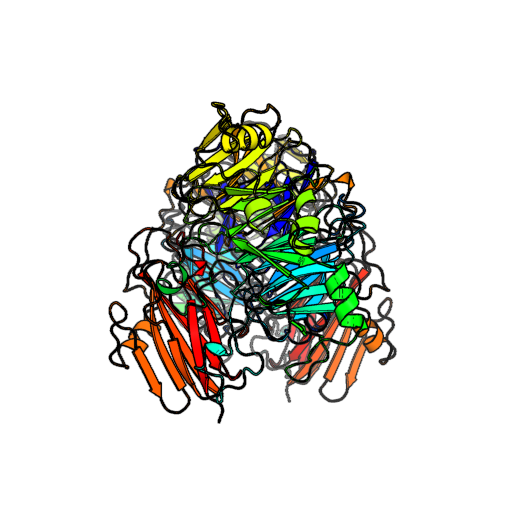 2149 N N . ALA A 1 323 ? 3.106 -5.687 18.816 1.00 5.40 323 ALA A N 1
ATOM 2150 C CA . ALA A 1 323 ? 1.845 -5.868 19.506 1.00 5.79 323 ALA A CA 1
ATOM 2151 C C . ALA A 1 323 ? 1.864 -7.157 20.373 1.00 6.12 323 ALA A C 1
ATOM 2152 O O . ALA A 1 323 ? 2.492 -8.120 19.971 1.00 6.15 323 ALA A O 1
ATOM 2154 N N . PRO A 1 324 ? 1.144 -7.160 21.509 1.00 6.85 324 PRO A N 1
ATOM 2155 C CA . PRO A 1 324 ? 1.249 -8.280 22.452 1.00 7.07 324 PRO A CA 1
ATOM 2156 C C . PRO A 1 324 ? 0.678 -9.605 22.012 1.00 7.82 324 PRO A C 1
ATOM 2157 O O . PRO A 1 324 ? 0.987 -10.616 22.650 1.00 8.81 324 PRO A O 1
ATOM 2161 N N . ASP A 1 325 ? -0.138 -9.618 20.971 1.00 8.24 325 ASP A N 1
ATOM 2162 C CA . ASP A 1 325 ? -0.561 -10.898 20.354 1.00 8.48 325 ASP A CA 1
ATOM 2163 C C . ASP A 1 325 ? 0.455 -11.431 19.353 1.00 8.15 325 ASP A C 1
ATOM 2164 O O . ASP A 1 325 ? 0.236 -12.488 18.757 1.00 7.93 325 ASP A O 1
ATOM 2169 N N . GLY A 1 326 ? 1.563 -10.710 19.139 1.00 7.68 326 GLY A N 1
ATOM 2170 C CA . GLY A 1 326 ? 2.569 -11.141 18.196 1.00 7.55 326 GLY A CA 1
ATOM 2171 C C . GLY A 1 326 ? 2.191 -10.994 16.725 1.00 7.51 326 GLY A C 1
ATOM 2172 O O . GLY A 1 326 ? 2.931 -11.432 15.848 1.00 7.61 326 GLY A O 1
ATOM 2173 N N . LYS A 1 327 ? 1.035 -10.395 16.450 1.00 7.48 327 LYS A N 1
ATOM 2174 C CA . LYS A 1 327 ? 0.510 -10.387 15.093 1.00 7.83 327 LYS A CA 1
ATOM 2175 C C . LYS A 1 327 ? 1.056 -9.241 14.244 1.00 6.89 327 LYS A C 1
ATOM 2176 O O . LYS A 1 327 ? 1.092 -9.343 13.000 1.00 6.26 327 LYS A O 1
ATOM 2182 N N . TYR A 1 328 ? 1.434 -8.137 14.886 1.00 6.27 328 TYR A N 1
ATOM 2183 C CA . TYR A 1 328 ? 1.848 -6.932 14.183 1.00 6.09 328 TYR A CA 1
ATOM 2184 C C . TYR A 1 328 ? 2.976 -6.236 14.885 1.00 5.57 328 TYR A C 1
ATOM 2185 O O . TYR A 1 328 ? 3.161 -6.371 16.085 1.00 5.48 328 TYR A O 1
ATOM 2194 N N . PHE A 1 329 ? 3.712 -5.428 14.130 1.00 5.19 329 PHE A N 1
ATOM 2195 C CA . PHE A 1 329 ? 4.501 -4.361 14.741 1.00 5.05 329 PHE A CA 1
ATOM 2196 C C . PHE A 1 329 ? 4.086 -3.037 14.132 1.00 4.86 329 PHE A C 1
ATOM 2197 O O . PHE A 1 329 ? 3.584 -3.009 13.013 1.00 4.78 329 PHE A O 1
ATOM 2205 N N . VAL A 1 330 ? 4.332 -1.954 14.866 1.00 4.75 330 VAL A N 1
ATOM 2206 C CA . VAL A 1 330 ? 3.998 -0.620 14.418 1.00 4.76 330 VAL A CA 1
ATOM 2207 C C . VAL A 1 330 ? 5.263 0.228 14.375 1.00 4.62 330 VAL A C 1
ATOM 2208 O O . VAL A 1 330 ? 5.920 0.357 15.395 1.00 4.71 330 VAL A O 1
ATOM 2212 N N . ALA A 1 331 ? 5.564 0.802 13.233 1.00 4.57 331 ALA A N 1
ATOM 2213 C CA . ALA A 1 331 ? 6.700 1.720 13.081 1.00 4.61 331 ALA A CA 1
ATOM 2214 C C . ALA A 1 331 ? 6.099 3.120 13.060 1.00 4.61 331 ALA A C 1
ATOM 2215 O O . ALA A 1 331 ? 5.051 3.367 12.424 1.00 4.89 331 ALA A O 1
ATOM 2217 N N . ASN A 1 332 ? 6.699 4.040 13.788 1.00 4.52 332 ASN A N 1
ATOM 2218 C CA . ASN A 1 332 ? 6.132 5.366 14.057 1.00 4.49 332 ASN A CA 1
ATOM 2219 C C . ASN A 1 332 ? 6.708 6.425 13.160 1.00 4.67 332 ASN A C 1
ATOM 2220 O O . ASN A 1 332 ? 7.945 6.584 13.081 1.00 4.58 332 ASN A O 1
ATOM 2225 N N . GLY A 1 333 ? 5.824 7.157 12.481 1.00 4.98 333 GLY A N 1
ATOM 2226 C CA . GLY A 1 333 ? 6.226 7.961 11.309 1.00 5.23 333 GLY A CA 1
ATOM 2227 C C . GLY A 1 333 ? 7.066 9.221 11.486 1.00 5.51 333 GLY A C 1
ATOM 2228 O O . GLY A 1 333 ? 7.646 9.664 10.501 1.00 5.74 333 GLY A O 1
ATOM 2229 N N . LYS A 1 334 ? 7.090 9.799 12.687 1.00 5.61 334 LYS A N 1
ATOM 2230 C CA . LYS A 1 334 ? 7.839 11.035 13.012 1.00 5.91 334 LYS A CA 1
ATOM 2231 C C . LYS A 1 334 ? 7.538 12.180 12.058 1.00 6.19 334 LYS A C 1
ATOM 2232 O O . LYS A 1 334 ? 6.635 12.963 12.350 1.00 6.00 334 LYS A O 1
ATOM 2238 N N . LEU A 1 335 ? 8.275 12.309 10.951 1.00 6.41 335 LEU A N 1
ATOM 2239 C CA . LEU A 1 335 ? 8.018 13.432 10.015 1.00 6.71 335 LEU A CA 1
ATOM 2240 C C . LEU A 1 335 ? 6.799 13.202 9.159 1.00 6.47 335 LEU A C 1
ATOM 2241 O O . LEU A 1 335 ? 6.303 14.151 8.567 1.00 6.75 335 LEU A O 1
ATOM 2246 N N . SER A 1 336 ? 6.334 11.971 9.072 1.00 5.97 336 SER A N 1
ATOM 2247 C CA . SER A 1 336 ? 5.047 11.621 8.479 1.00 5.80 336 SER A CA 1
ATOM 2248 C C . SER A 1 336 ? 4.036 11.478 9.605 1.00 5.70 336 SER A C 1
ATOM 2249 O O . SER A 1 336 ? 4.346 10.840 10.625 1.00 5.62 336 SER A O 1
ATOM 2252 N N . PRO A 1 337 ? 2.804 12.004 9.458 1.00 5.59 337 PRO A N 1
ATOM 2253 C CA . PRO A 1 337 ? 1.831 11.979 10.547 1.00 5.71 337 PRO A CA 1
ATOM 2254 C C . PRO A 1 337 ? 1.095 10.657 10.630 1.00 5.74 337 PRO A C 1
ATOM 2255 O O . PRO A 1 337 ? -0.079 10.609 10.901 1.00 6.15 337 PRO A O 1
ATOM 2259 N N . THR A 1 338 ? 1.828 9.565 10.446 1.00 5.71 338 THR A N 1
ATOM 2260 C CA . THR A 1 338 ? 1.257 8.244 10.299 1.00 5.55 338 THR A CA 1
ATOM 2261 C C . THR A 1 338 ? 2.032 7.301 11.139 1.00 5.37 338 THR A C 1
ATOM 2262 O O . THR A 1 338 ? 3.091 7.627 11.637 1.00 5.18 338 THR A O 1
ATOM 2266 N N . VAL A 1 339 ? 1.504 6.110 11.277 1.00 5.23 339 VAL A N 1
ATOM 2267 C CA . VAL A 1 339 ? 2.303 4.937 11.663 1.00 5.19 339 VAL A CA 1
ATOM 2268 C C . VAL A 1 339 ? 2.107 3.871 10.568 1.00 5.20 339 VAL A C 1
ATOM 2269 O O . VAL A 1 339 ? 1.119 3.932 9.832 1.00 5.23 339 VAL A O 1
ATOM 2273 N N . SER A 1 340 ? 3.041 2.919 10.476 1.00 5.21 340 SER A N 1
ATOM 2274 C CA . SER A 1 340 ? 2.962 1.863 9.460 1.00 5.21 340 SER A CA 1
ATOM 2275 C C . SER A 1 340 ? 2.846 0.544 10.225 1.00 5.18 340 SER A C 1
ATOM 2276 O O . SER A 1 340 ? 3.628 0.269 11.130 1.00 5.45 340 SER A O 1
ATOM 2279 N N . VAL A 1 341 ? 1.820 -0.230 9.919 1.00 5.03 341 VAL A N 1
ATOM 2280 C CA . VAL A 1 341 ? 1.487 -1.481 10.629 1.00 4.91 341 VAL A CA 1
ATOM 2281 C C . VAL A 1 341 ? 1.871 -2.653 9.752 1.00 4.86 341 VAL A C 1
ATOM 2282 O O . VAL A 1 341 ? 1.395 -2.750 8.611 1.00 4.61 341 VAL A O 1
ATOM 2286 N N . VAL A 1 342 ? 2.788 -3.496 10.243 1.00 4.90 342 VAL A N 1
ATOM 2287 C CA . VAL A 1 342 ? 3.257 -4.661 9.516 1.00 5.27 342 VAL A CA 1
ATOM 2288 C C . VAL A 1 342 ? 2.657 -5.913 10.126 1.00 5.42 342 VAL A C 1
ATOM 2289 O O . VAL A 1 342 ? 2.649 -6.067 11.370 1.00 5.31 342 VAL A O 1
ATOM 2293 N N . GLU A 1 343 ? 2.178 -6.811 9.273 1.00 5.72 343 GLU A N 1
ATOM 2294 C CA . GLU A 1 343 ? 1.670 -8.100 9.739 1.00 6.30 343 GLU A CA 1
ATOM 2295 C C . GLU A 1 343 ? 2.851 -9.075 9.786 1.00 5.87 343 GLU A C 1
ATOM 2296 O O . GLU A 1 343 ? 3.381 -9.450 8.760 1.00 5.72 343 GLU A O 1
ATOM 2302 N N . ILE A 1 344 ? 3.212 -9.501 10.989 1.00 5.68 344 ILE A N 1
ATOM 2303 C CA . ILE A 1 344 ? 4.398 -10.340 11.213 1.00 5.74 344 ILE A CA 1
ATOM 2304 C C . ILE A 1 344 ? 4.344 -11.658 10.436 1.00 5.99 344 ILE A C 1
ATOM 2305 O O . ILE A 1 344 ? 5.365 -12.116 9.927 1.00 5.86 344 ILE A O 1
ATOM 2310 N N . ALA A 1 345 ? 3.152 -12.232 10.322 1.00 6.20 345 ALA A N 1
ATOM 2311 C CA . ALA A 1 345 ? 2.996 -13.529 9.616 1.00 6.52 345 ALA A CA 1
ATOM 2312 C C . ALA A 1 345 ? 3.329 -13.435 8.149 1.00 6.60 345 ALA A C 1
ATOM 2313 O O . ALA A 1 345 ? 3.548 -14.467 7.497 1.00 7.25 345 ALA A O 1
ATOM 2315 N N . ARG A 1 346 ? 3.358 -12.228 7.592 1.00 6.36 346 ARG A N 1
ATOM 2316 C CA . ARG A 1 346 ? 3.765 -12.010 6.194 1.00 6.37 346 ARG A CA 1
ATOM 2317 C C . ARG A 1 346 ? 5.267 -12.038 5.973 1.00 6.34 346 ARG A C 1
ATOM 2318 O O . ARG A 1 346 ? 5.733 -12.061 4.830 1.00 5.95 346 ARG A O 1
ATOM 2326 N N . LEU A 1 347 ? 6.037 -11.968 7.056 1.00 6.46 347 LEU A N 1
ATOM 2327 C CA . LEU A 1 347 ? 7.485 -11.804 6.902 1.00 6.76 347 LEU A CA 1
ATOM 2328 C C . LEU A 1 347 ? 8.172 -12.990 6.213 1.00 7.02 347 LEU A C 1
ATOM 2329 O O . LEU A 1 347 ? 9.032 -12.780 5.391 1.00 7.01 347 LEU A O 1
ATOM 2334 N N . ASP A 1 348 ? 7.765 -14.222 6.513 1.00 7.80 348 ASP A N 1
ATOM 2335 C CA . ASP A 1 348 ? 8.316 -15.373 5.793 1.00 8.38 348 ASP A CA 1
ATOM 2336 C C . ASP A 1 348 ? 8.169 -15.210 4.273 1.00 8.46 348 ASP A C 1
ATOM 2337 O O . ASP A 1 348 ? 9.097 -15.505 3.547 1.00 8.35 348 ASP A O 1
ATOM 2342 N N . ASP A 1 349 ? 7.012 -14.720 3.818 1.00 8.33 349 ASP A N 1
ATOM 2343 C CA . ASP A 1 349 ? 6.780 -14.511 2.377 1.00 8.54 349 ASP A CA 1
ATOM 2344 C C . ASP A 1 349 ? 7.612 -13.356 1.793 1.00 7.92 349 ASP A C 1
ATOM 2345 O O . ASP A 1 349 ? 7.966 -13.396 0.617 1.00 7.79 349 ASP A O 1
ATOM 2350 N N . VAL A 1 350 ? 7.910 -12.342 2.597 1.00 7.39 350 VAL A N 1
ATOM 2351 C CA . VAL A 1 350 ? 8.829 -11.302 2.164 1.00 7.19 350 VAL A CA 1
ATOM 2352 C C . VAL A 1 350 ? 10.229 -11.899 1.971 1.00 7.33 350 VAL A C 1
ATOM 2353 O O . VAL A 1 350 ? 10.938 -11.590 1.003 1.00 7.69 350 VAL A O 1
ATOM 2357 N N . PHE A 1 351 ? 10.639 -12.751 2.907 1.00 7.09 351 PHE A N 1
ATOM 2358 C CA . PHE A 1 351 ? 11.968 -13.388 2.790 1.00 7.28 351 PHE A CA 1
ATOM 2359 C C . PHE A 1 351 ? 12.073 -14.385 1.644 1.00 8.00 351 PHE A C 1
ATOM 2360 O O . PHE A 1 351 ? 13.149 -14.494 1.019 1.00 9.03 351 PHE A O 1
ATOM 2368 N N . SER A 1 352 ? 10.996 -15.098 1.345 1.00 8.66 352 SER A N 1
ATOM 2369 C CA . SER A 1 352 ? 11.043 -16.071 0.241 1.00 9.40 352 SER A CA 1
ATOM 2370 C C . SER A 1 352 ? 10.832 -15.396 -1.108 1.00 9.92 352 SER A C 1
ATOM 2371 O O . SER A 1 352 ? 11.122 -15.997 -2.136 1.00 10.78 352 SER A O 1
ATOM 2374 N N . GLY A 1 353 ? 10.321 -14.168 -1.140 1.00 10.13 353 GLY A N 1
ATOM 2375 C CA . GLY A 1 353 ? 10.056 -13.526 -2.423 1.00 10.33 353 GLY A CA 1
ATOM 2376 C C . GLY A 1 353 ? 8.642 -13.749 -2.962 1.00 10.69 353 GLY A C 1
ATOM 2377 O O . GLY A 1 353 ? 8.314 -13.308 -4.074 1.00 10.82 353 GLY A O 1
ATOM 2378 N N . LYS A 1 354 ? 7.809 -14.427 -2.194 1.00 11.21 354 LYS A N 1
ATOM 2379 C CA . LYS A 1 354 ? 6.419 -14.680 -2.562 1.00 11.80 354 LYS A CA 1
ATOM 2380 C C . LYS A 1 354 ? 5.624 -13.363 -2.639 1.00 11.20 354 LYS A C 1
ATOM 2381 O O . LYS A 1 354 ? 4.763 -13.182 -3.515 1.00 10.91 354 LYS A O 1
ATOM 2387 N N . ILE A 1 355 ? 5.953 -12.430 -1.733 1.00 9.80 355 ILE A N 1
ATOM 2388 C CA . ILE A 1 355 ? 5.478 -11.052 -1.790 1.00 9.41 355 ILE A CA 1
ATOM 2389 C C . ILE A 1 355 ? 6.672 -10.112 -1.708 1.00 8.94 355 ILE A C 1
ATOM 2390 O O . ILE A 1 355 ? 7.784 -10.541 -1.443 1.00 8.92 355 ILE A O 1
ATOM 2395 N N . GLN A 1 356 ? 6.448 -8.831 -1.978 1.00 8.72 356 GLN A N 1
ATOM 2396 C CA . GLN A 1 356 ? 7.476 -7.828 -1.873 1.00 8.65 356 GLN A CA 1
ATOM 2397 C C . GLN A 1 356 ? 7.414 -7.104 -0.508 1.00 8.19 356 GLN A C 1
ATOM 2398 O O . GLN A 1 356 ? 6.418 -7.203 0.197 1.00 7.51 356 GLN A O 1
ATOM 2404 N N . PRO A 1 357 ? 8.471 -6.356 -0.147 1.00 7.87 357 PRO A N 1
ATOM 2405 C CA . PRO A 1 357 ? 8.505 -5.827 1.218 1.00 7.74 357 PRO A CA 1
ATOM 2406 C C . PRO A 1 357 ? 7.370 -4.887 1.581 1.00 7.88 357 PRO A C 1
ATOM 2407 O O . PRO A 1 357 ? 6.871 -4.951 2.698 1.00 7.08 357 PRO A O 1
ATOM 2411 N N . ARG A 1 358 ? 6.954 -4.029 0.666 1.00 8.31 358 ARG A N 1
ATOM 2412 C CA . ARG A 1 358 ? 5.833 -3.151 0.973 1.00 9.29 358 ARG A CA 1
ATOM 2413 C C . ARG A 1 358 ? 4.505 -3.931 1.185 1.00 9.23 358 ARG A C 1
ATOM 2414 O O . ARG A 1 358 ? 3.629 -3.440 1.885 1.00 9.07 358 ARG A O 1
ATOM 2422 N N . ASP A 1 359 ? 4.410 -5.160 0.682 1.00 9.30 359 ASP A N 1
ATOM 2423 C CA . ASP A 1 359 ? 3.259 -6.037 0.976 1.00 10.05 359 ASP A CA 1
ATOM 2424 C C . ASP A 1 359 ? 3.108 -6.462 2.417 1.00 10.09 359 ASP A C 1
ATOM 2425 O O . ASP A 1 359 ? 2.035 -6.936 2.816 1.00 11.72 359 ASP A O 1
ATOM 2430 N N . ALA A 1 360 ? 4.141 -6.292 3.234 1.00 9.02 360 ALA A N 1
ATOM 2431 C CA . ALA A 1 360 ? 4.039 -6.605 4.644 1.00 8.53 360 ALA A CA 1
ATOM 2432 C C . ALA A 1 360 ? 3.176 -5.571 5.392 1.00 8.14 360 ALA A C 1
ATOM 2433 O O . ALA A 1 360 ? 2.705 -5.854 6.480 1.00 7.40 360 ALA A O 1
ATOM 2435 N N . ILE A 1 361 ? 3.013 -4.386 4.801 1.00 7.77 361 ILE A N 1
ATOM 2436 C CA . ILE A 1 361 ? 2.251 -3.327 5.430 1.00 7.80 361 ILE A CA 1
ATOM 2437 C C . ILE A 1 361 ? 0.755 -3.560 5.233 1.00 7.34 361 ILE A C 1
ATOM 2438 O O . ILE A 1 361 ? 0.316 -3.708 4.098 1.00 7.46 361 ILE A O 1
ATOM 2443 N N . VAL A 1 362 ? -0.007 -3.545 6.308 1.00 6.87 362 VAL A N 1
ATOM 2444 C CA . VAL A 1 362 ? -1.439 -3.797 6.280 1.00 6.83 362 VAL A CA 1
ATOM 2445 C C . VAL A 1 362 ? -2.277 -2.576 6.643 1.00 6.70 362 VAL A C 1
ATOM 2446 O O . VAL A 1 362 ? -3.510 -2.586 6.469 1.00 6.82 362 VAL A O 1
ATOM 2450 N N . ALA A 1 363 ? -1.646 -1.512 7.141 1.00 6.39 363 ALA A N 1
ATOM 2451 C CA . ALA A 1 363 ? -2.332 -0.244 7.436 1.00 6.54 363 ALA A CA 1
ATOM 2452 C C . ALA A 1 363 ? -1.268 0.825 7.602 1.00 6.60 363 ALA A C 1
ATOM 2453 O O . ALA A 1 363 ? -0.133 0.520 7.997 1.00 6.09 363 ALA A O 1
ATOM 2455 N N . GLU A 1 364 ? -1.634 2.064 7.304 1.00 6.95 364 GLU A N 1
ATOM 2456 C CA . GLU A 1 364 ? -0.744 3.185 7.492 1.00 7.52 364 GLU A CA 1
ATOM 2457 C C . GLU A 1 364 ? -1.586 4.402 7.887 1.00 7.16 364 GLU A C 1
ATOM 2458 O O . GLU A 1 364 ? -1.630 5.417 7.167 1.00 7.55 364 GLU A O 1
ATOM 2464 N N . PRO A 1 365 ? -2.254 4.311 9.049 1.00 6.56 365 PRO A N 1
ATOM 2465 C CA . PRO A 1 365 ? -3.248 5.347 9.389 1.00 6.49 365 PRO A CA 1
ATOM 2466 C C . PRO A 1 365 ? -2.614 6.694 9.765 1.00 6.64 365 PRO A C 1
ATOM 2467 O O . PRO A 1 365 ? -1.561 6.734 10.423 1.00 6.36 365 PRO A O 1
ATOM 2471 N N . GLU A 1 366 ? -3.229 7.783 9.332 1.00 7.03 366 GLU A N 1
ATOM 2472 C CA . GLU A 1 366 ? -2.875 9.115 9.798 1.00 7.80 366 GLU A CA 1
ATOM 2473 C C . GLU A 1 366 ? -3.389 9.281 11.219 1.00 7.29 366 GLU A C 1
ATOM 2474 O O . GLU A 1 366 ? -4.557 8.959 11.499 1.00 6.63 366 GLU A O 1
ATOM 2480 N N . LEU A 1 367 ? -2.549 9.763 12.119 1.00 6.92 367 LEU A N 1
ATOM 2481 C CA . LEU A 1 367 ? -2.886 9.967 13.522 1.00 7.01 367 LEU A CA 1
ATOM 2482 C C . LEU A 1 367 ? -2.745 11.427 13.955 1.00 7.17 367 LEU A C 1
ATOM 2483 O O . LEU A 1 367 ? -3.564 11.919 14.700 1.00 7.91 367 LEU A O 1
ATOM 2488 N N . GLY A 1 368 ? -1.714 12.120 13.494 1.00 6.71 368 GLY A N 1
ATOM 2489 C CA . GLY A 1 368 ? -1.438 13.482 13.967 1.00 6.57 368 GLY A CA 1
ATOM 2490 C C . GLY A 1 368 ? 0.035 13.792 13.837 1.00 6.51 368 GLY A C 1
ATOM 2491 O O . GLY A 1 368 ? 0.803 13.019 13.273 1.00 6.57 368 GLY A O 1
ATOM 2492 N N . LEU A 1 369 ? 0.421 14.962 14.355 1.00 6.48 369 LEU A N 1
ATOM 2493 C CA . LEU A 1 369 ? 1.738 15.487 14.073 1.00 6.81 369 LEU A CA 1
ATOM 2494 C C . LEU A 1 369 ? 2.774 14.973 15.054 1.00 6.36 369 LEU A C 1
ATOM 2495 O O . LEU A 1 369 ? 2.670 15.148 16.286 1.00 6.36 369 LEU A O 1
ATOM 2500 N N . GLY A 1 370 ? 3.819 14.410 14.469 1.00 6.13 370 GLY A N 1
ATOM 2501 C CA . GLY A 1 370 ? 4.972 13.858 15.154 1.00 5.91 370 GLY A CA 1
ATOM 2502 C C . GLY A 1 370 ? 4.827 12.526 15.874 1.00 5.73 370 GLY A C 1
ATOM 2503 O O . GLY A 1 370 ? 5.212 12.430 17.046 1.00 5.69 370 GLY A O 1
ATOM 2504 N N . PRO A 1 371 ? 4.255 11.501 15.228 1.00 5.48 371 PRO A N 1
ATOM 2505 C CA . PRO A 1 371 ? 4.140 10.207 15.922 1.00 5.53 371 PRO A CA 1
ATOM 2506 C C . PRO A 1 371 ? 5.511 9.576 16.207 1.00 5.27 371 PRO A C 1
ATOM 2507 O O . PRO A 1 371 ? 6.310 9.379 15.308 1.00 5.57 371 PRO A O 1
ATOM 2511 N N . LEU A 1 372 ? 5.775 9.276 17.481 1.00 4.93 372 LEU A N 1
ATOM 2512 C CA . LEU A 1 372 ? 7.101 8.761 17.869 1.00 4.96 372 LEU A CA 1
ATOM 2513 C C . LEU A 1 372 ? 7.143 7.325 18.367 1.00 4.77 372 LEU A C 1
ATOM 2514 O O . LEU A 1 372 ? 8.122 6.619 18.104 1.00 4.62 372 LEU A O 1
ATOM 2519 N N . HIS A 1 373 ? 6.123 6.894 19.079 1.00 4.72 373 HIS A N 1
ATOM 2520 C CA . HIS A 1 373 ? 6.181 5.631 19.804 1.00 4.79 373 HIS A CA 1
ATOM 2521 C C . HIS A 1 373 ? 4.778 5.103 20.100 1.00 4.50 373 HIS A C 1
ATOM 2522 O O . HIS A 1 373 ? 3.883 5.890 20.344 1.00 4.58 373 HIS A O 1
ATOM 2529 N N . THR A 1 374 ? 4.597 3.772 20.069 1.00 4.38 374 THR A N 1
ATOM 2530 C CA . THR A 1 374 ? 3.294 3.124 20.268 1.00 4.39 374 THR A CA 1
ATOM 2531 C C . THR A 1 374 ? 3.388 2.065 21.380 1.00 4.50 374 THR A C 1
ATOM 2532 O O . THR A 1 374 ? 4.352 1.259 21.379 1.00 4.64 374 THR A O 1
ATOM 2536 N N . ALA A 1 375 ? 2.425 2.051 22.281 1.00 4.62 375 ALA A N 1
ATOM 2537 C CA . ALA A 1 375 ? 2.215 0.995 23.260 1.00 4.70 375 ALA A CA 1
ATOM 2538 C C . ALA A 1 375 ? 0.819 0.440 23.037 1.00 4.92 375 ALA A C 1
ATOM 2539 O O . ALA A 1 375 ? 0.030 1.003 22.264 1.00 5.10 375 ALA A O 1
ATOM 2541 N N . PHE A 1 376 ? 0.569 -0.708 23.667 1.00 5.07 376 PHE A N 1
ATOM 2542 C CA . PHE A 1 376 ? -0.650 -1.488 23.420 1.00 5.31 376 PHE A CA 1
ATOM 2543 C C . PHE A 1 376 ? -1.347 -1.875 24.704 1.00 5.72 376 PHE A C 1
ATOM 2544 O O . PHE A 1 376 ? -0.697 -2.188 25.723 1.00 6.04 376 PHE A O 1
ATOM 2552 N N . ASP A 1 377 ? -2.677 -1.925 24.659 1.00 5.97 377 ASP A N 1
ATOM 2553 C CA . ASP A 1 377 ? -3.462 -2.519 25.732 1.00 6.34 377 ASP A CA 1
ATOM 2554 C C . ASP A 1 377 ? -3.674 -3.982 25.428 1.00 6.70 377 ASP A C 1
ATOM 2555 O O . ASP A 1 377 ? -3.006 -4.577 24.550 1.00 7.13 377 ASP A O 1
ATOM 2560 N N . ASN A 1 378 ? -4.586 -4.610 26.167 1.00 6.98 378 ASN A N 1
ATOM 2561 C CA . ASN A 1 378 ? -4.826 -6.047 26.006 1.00 7.42 378 ASN A CA 1
ATOM 2562 C C . ASN A 1 378 ? -6.102 -6.292 25.188 1.00 7.78 378 ASN A C 1
ATOM 2563 O O . ASN A 1 378 ? -6.720 -7.365 25.238 1.00 8.26 378 ASN A O 1
ATOM 2568 N N . LYS A 1 379 ? -6.517 -5.270 24.449 1.00 8.02 379 LYS A N 1
ATOM 2569 C CA . LYS A 1 379 ? -7.822 -5.283 23.754 1.00 8.37 379 LYS A CA 1
ATOM 2570 C C . LYS A 1 379 ? -7.676 -5.027 22.251 1.00 8.03 379 LYS A C 1
ATOM 2571 O O . LYS A 1 379 ? -8.674 -4.971 21.556 1.00 8.82 379 LYS A O 1
ATOM 2577 N N . GLY A 1 380 ? -6.461 -4.895 21.730 1.00 7.23 380 GLY A N 1
ATOM 2578 C CA . GLY A 1 380 ? -6.288 -4.557 20.313 1.00 6.85 380 GLY A CA 1
ATOM 2579 C C . GLY A 1 380 ? -6.177 -3.067 20.034 1.00 6.49 380 GLY A C 1
ATOM 2580 O O . GLY A 1 380 ? -6.146 -2.662 18.879 1.00 6.16 380 GLY A O 1
ATOM 2581 N N . ASN A 1 381 ? -6.136 -2.244 21.070 1.00 6.32 381 ASN A N 1
ATOM 2582 C CA . ASN A 1 381 ? -5.884 -0.800 20.901 1.00 6.33 381 ASN A CA 1
ATOM 2583 C C . ASN A 1 381 ? -4.430 -0.462 21.052 1.00 6.05 381 ASN A C 1
ATOM 2584 O O . ASN A 1 381 ? -3.627 -1.223 21.700 1.00 6.09 381 ASN A O 1
ATOM 2589 N N . ALA A 1 382 ? -4.087 0.689 20.478 1.00 5.76 382 ALA A N 1
ATOM 2590 C CA . ALA A 1 382 ? -2.718 1.200 20.461 1.00 5.57 382 ALA A CA 1
ATOM 2591 C C . ALA A 1 382 ? -2.761 2.639 20.955 1.00 5.42 382 ALA A C 1
ATOM 2592 O O . ALA A 1 382 ? -3.769 3.337 20.802 1.00 5.60 382 ALA A O 1
ATOM 2594 N N . PHE A 1 383 ? -1.641 3.076 21.544 1.00 5.11 383 PHE A N 1
ATOM 2595 C CA . PHE A 1 383 ? -1.514 4.429 22.109 1.00 5.14 383 PHE A CA 1
ATOM 2596 C C . PHE A 1 383 ? -0.231 5.004 21.538 1.00 4.87 383 PHE A C 1
ATOM 2597 O O . PHE A 1 383 ? 0.817 4.455 21.768 1.00 5.03 383 PHE A O 1
ATOM 2605 N N . THR A 1 384 ? -0.363 6.047 20.716 1.00 4.68 384 THR A N 1
ATOM 2606 C CA . THR A 1 384 ? 0.777 6.603 19.985 1.00 4.55 384 THR A CA 1
ATOM 2607 C C . THR A 1 384 ? 0.999 8.026 20.443 1.00 4.52 384 THR A C 1
ATOM 2608 O O . THR A 1 384 ? 0.093 8.839 20.484 1.00 4.39 384 THR A O 1
ATOM 2612 N N . THR A 1 385 ? 2.237 8.298 20.794 1.00 4.41 385 THR A N 1
ATOM 2613 C CA . THR A 1 385 ? 2.640 9.663 21.161 1.00 4.59 385 THR A CA 1
ATOM 2614 C C . THR A 1 385 ? 2.710 10.557 19.946 1.00 4.61 385 THR A C 1
ATOM 2615 O O . THR A 1 385 ? 3.227 10.132 18.926 1.00 4.56 385 THR A O 1
ATOM 2619 N N . LEU A 1 386 ? 2.124 11.746 20.033 1.00 4.65 386 LEU A N 1
ATOM 2620 C CA . LEU A 1 386 ? 2.222 12.751 18.990 1.00 4.89 386 LEU A CA 1
ATOM 2621 C C . LEU A 1 386 ? 3.006 13.917 19.595 1.00 5.15 386 LEU A C 1
ATOM 2622 O O . LEU A 1 386 ? 2.471 14.698 20.376 1.00 5.20 386 LEU A O 1
ATOM 2627 N N . PHE A 1 387 ? 4.288 13.976 19.251 1.00 5.43 387 PHE A N 1
ATOM 2628 C CA . PHE A 1 387 ? 5.230 14.916 19.861 1.00 5.73 387 PHE A CA 1
ATOM 2629 C C . PHE A 1 387 ? 4.826 16.363 19.592 1.00 5.96 387 PHE A C 1
ATOM 2630 O O . PHE A 1 387 ? 4.801 17.185 20.507 1.00 5.93 387 PHE A O 1
ATOM 2638 N N . LEU A 1 388 ? 4.522 16.672 18.338 1.00 6.29 388 LEU A N 1
ATOM 2639 C CA . LEU A 1 388 ? 4.210 18.053 17.959 1.00 6.84 388 LEU A CA 1
ATOM 2640 C C . LEU A 1 388 ? 2.830 18.489 18.403 1.00 7.26 388 LEU A C 1
ATOM 2641 O O . LEU A 1 388 ? 2.677 19.581 18.951 1.00 8.22 388 LEU A O 1
ATOM 2646 N N . ASP A 1 389 ? 1.837 17.628 18.272 1.00 7.33 389 ASP A N 1
ATOM 2647 C CA . ASP A 1 389 ? 0.473 17.959 18.757 1.00 7.39 389 ASP A CA 1
ATOM 2648 C C . ASP A 1 389 ? 0.352 17.881 20.279 1.00 7.02 389 ASP A C 1
ATOM 2649 O O . ASP A 1 389 ? -0.637 18.317 20.856 1.00 7.25 389 ASP A O 1
ATOM 2654 N N . SER A 1 390 ? 1.349 17.287 20.917 1.00 6.73 390 SER A N 1
ATOM 2655 C CA . SER A 1 390 ? 1.366 17.071 22.350 1.00 6.46 390 SER A CA 1
ATOM 2656 C C . SER A 1 390 ? 0.175 16.294 22.857 1.00 6.21 390 SER A C 1
ATOM 2657 O O . SER A 1 390 ? -0.529 16.709 23.761 1.00 5.76 390 SER A O 1
ATOM 2660 N N . GLN A 1 391 ? -0.047 15.139 22.232 1.00 5.96 391 GLN A N 1
ATOM 2661 C CA . GLN A 1 391 ? -1.202 14.287 22.559 1.00 6.17 391 GLN A CA 1
ATOM 2662 C C . GLN A 1 391 ? -0.803 12.812 22.541 1.00 5.83 391 GLN A C 1
ATOM 2663 O O . GLN A 1 391 ? 0.223 12.457 21.982 1.00 5.86 391 GLN A O 1
ATOM 2669 N N . ILE A 1 392 ? -1.640 11.972 23.133 1.00 5.60 392 ILE A N 1
ATOM 2670 C CA . ILE A 1 392 ? -1.648 10.549 22.903 1.00 5.62 392 ILE A CA 1
ATOM 2671 C C . ILE A 1 392 ? -2.861 10.253 22.050 1.00 5.43 392 ILE A C 1
ATOM 2672 O O . ILE A 1 392 ? -3.988 10.661 22.403 1.00 5.47 392 ILE A O 1
ATOM 2677 N N . ALA A 1 393 ? -2.659 9.570 20.927 1.00 5.12 393 ALA A N 1
ATOM 2678 C CA . ALA A 1 393 ? -3.734 9.046 20.119 1.00 5.18 393 ALA A CA 1
ATOM 2679 C C . ALA A 1 393 ? -4.003 7.587 20.447 1.00 5.08 393 ALA A C 1
ATOM 2680 O O . ALA A 1 393 ? -3.114 6.748 20.295 1.00 5.38 393 ALA A O 1
ATOM 2682 N N . LYS A 1 394 ? -5.241 7.293 20.867 1.00 5.14 394 LYS A N 1
ATOM 2683 C CA . LYS A 1 394 ? -5.713 5.913 21.103 1.00 5.23 394 LYS A CA 1
ATOM 2684 C C . LYS A 1 394 ? -6.426 5.500 19.852 1.00 5.06 394 LYS A C 1
ATOM 2685 O O . LYS A 1 394 ? -7.361 6.175 19.448 1.00 5.20 394 LYS A O 1
ATOM 2691 N N . TRP A 1 395 ? -6.031 4.377 19.268 1.00 4.83 395 TRP A N 1
ATOM 2692 C CA . TRP A 1 395 ? -6.598 3.902 18.015 1.00 4.72 395 TRP A CA 1
ATOM 2693 C C . TRP A 1 395 ? -6.707 2.388 18.005 1.00 4.73 395 TRP A C 1
ATOM 2694 O O . TRP A 1 395 ? -6.036 1.732 18.754 1.00 4.95 395 TRP A O 1
ATOM 2705 N N . ASN A 1 396 ? -7.589 1.836 17.183 1.00 4.64 396 ASN A N 1
ATOM 2706 C CA . ASN A 1 396 ? -7.797 0.377 17.122 1.00 4.62 396 ASN A CA 1
ATOM 2707 C C . ASN A 1 396 ? -7.123 -0.172 15.870 1.00 4.68 396 ASN A C 1
ATOM 2708 O O . ASN A 1 396 ? -7.363 0.310 14.762 1.00 4.56 396 ASN A O 1
ATOM 2713 N N . ILE A 1 397 ? -6.247 -1.169 16.038 1.00 5.00 397 ILE A N 1
ATOM 2714 C CA . ILE A 1 397 ? -5.474 -1.710 14.938 1.00 5.54 397 ILE A CA 1
ATOM 2715 C C . ILE A 1 397 ? -6.362 -2.305 13.872 1.00 5.72 397 ILE A C 1
ATOM 2716 O O . ILE A 1 397 ? -6.227 -1.992 12.689 1.00 5.74 397 ILE A O 1
ATOM 2721 N N . GLN A 1 398 ? -7.332 -3.128 14.249 1.00 5.77 398 GLN A N 1
ATOM 2722 C CA . GLN A 1 398 ? -8.177 -3.780 13.238 1.00 6.02 398 GLN A CA 1
ATOM 2723 C C . GLN A 1 398 ? -9.024 -2.780 12.461 1.00 5.80 398 GLN A C 1
ATOM 2724 O O . GLN A 1 398 ? -9.176 -2.914 11.242 1.00 5.68 398 GLN A O 1
ATOM 2730 N N . ASP A 1 399 ? -9.498 -1.746 13.136 1.00 5.78 399 ASP A N 1
ATOM 2731 C CA . ASP A 1 399 ? -10.214 -0.670 12.438 1.00 5.96 399 ASP A CA 1
ATOM 2732 C C . ASP A 1 399 ? -9.336 0.105 11.490 1.00 5.51 399 ASP A C 1
ATOM 2733 O O . ASP A 1 399 ? -9.802 0.500 10.423 1.00 5.12 399 ASP A O 1
ATOM 2738 N N . ALA A 1 400 ? -8.045 0.271 11.822 1.00 5.16 400 ALA A N 1
ATOM 2739 C CA . ALA A 1 400 ? -7.128 0.946 10.918 1.00 5.18 400 ALA A CA 1
ATOM 2740 C C . ALA A 1 400 ? -6.893 0.127 9.672 1.00 5.25 400 ALA A C 1
ATOM 2741 O O . ALA A 1 400 ? -6.803 0.691 8.590 1.00 5.28 400 ALA A O 1
ATOM 2743 N N . ILE A 1 401 ? -6.855 -1.191 9.821 1.00 5.24 401 ILE A N 1
ATOM 2744 C CA . ILE A 1 401 ? -6.734 -2.090 8.671 1.00 5.44 401 ILE A CA 1
ATOM 2745 C C . ILE A 1 401 ? -8.000 -1.989 7.806 1.00 5.75 401 ILE A C 1
ATOM 2746 O O . ILE A 1 401 ? -7.931 -1.902 6.578 1.00 5.56 401 ILE A O 1
ATOM 2751 N N . LYS A 1 402 ? -9.164 -2.030 8.417 1.00 6.26 402 LYS A N 1
ATOM 2752 C CA A LYS A 1 402 ? -10.399 -1.876 7.667 0.50 6.62 402 LYS A CA 1
ATOM 2753 C CA B LYS A 1 402 ? -10.382 -1.872 7.672 0.50 6.62 402 LYS A CA 1
ATOM 2754 C C . LYS A 1 402 ? -10.444 -0.563 6.898 1.00 6.51 402 LYS A C 1
ATOM 2755 O O . LYS A 1 402 ? -10.809 -0.552 5.714 1.00 6.47 402 LYS A O 1
ATOM 2766 N N . ALA A 1 403 ? -10.065 0.534 7.544 1.00 6.54 403 ALA A N 1
ATOM 2767 C CA . ALA A 1 403 ? -10.062 1.841 6.886 1.00 6.82 403 ALA A CA 1
ATOM 2768 C C . ALA A 1 403 ? -9.088 1.893 5.727 1.00 7.08 403 ALA A C 1
ATOM 2769 O O . ALA A 1 403 ? -9.414 2.458 4.675 1.00 6.98 403 ALA A O 1
ATOM 2771 N N . TYR A 1 404 ? -7.926 1.281 5.884 1.00 7.36 404 TYR A N 1
ATOM 2772 C CA . TYR A 1 404 ? -6.921 1.173 4.804 1.00 8.17 404 TYR A CA 1
ATOM 2773 C C . TYR A 1 404 ? -7.512 0.473 3.598 1.00 8.00 404 TYR A C 1
ATOM 2774 O O . TYR A 1 404 ? -7.202 0.831 2.442 1.00 8.67 404 TYR A O 1
ATOM 2783 N N . ASN A 1 405 ? -8.376 -0.502 3.841 1.00 7.40 405 ASN A N 1
ATOM 2784 C CA . ASN A 1 405 ? -9.041 -1.237 2.766 1.00 7.62 405 ASN A CA 1
ATOM 2785 C C . ASN A 1 405 ? -10.337 -0.621 2.284 1.00 8.53 405 ASN A C 1
ATOM 2786 O O . ASN A 1 405 ? -11.023 -1.256 1.509 1.00 8.71 405 ASN A O 1
ATOM 2791 N N . GLY A 1 406 ? -10.633 0.602 2.699 1.00 9.13 406 GLY A N 1
ATOM 2792 C CA . GLY A 1 406 ? -11.704 1.410 2.138 1.00 10.32 406 GLY A CA 1
ATOM 2793 C C . GLY A 1 406 ? -13.015 1.331 2.892 1.00 11.48 406 GLY A C 1
ATOM 2794 O O . GLY A 1 406 ? -14.014 1.877 2.449 1.00 11.88 406 GLY A O 1
ATOM 2795 N N . GLU A 1 407 ? -13.034 0.698 4.066 1.00 12.24 407 GLU A N 1
ATOM 2796 C CA . GLU A 1 407 ? -14.283 0.618 4.853 1.00 13.77 407 GLU A CA 1
ATOM 2797 C C . GLU A 1 407 ? -14.477 1.947 5.576 1.00 14.56 407 GLU A C 1
ATOM 2798 O O . GLU A 1 407 ? -13.494 2.564 5.990 1.00 13.87 407 GLU A O 1
ATOM 2804 N N . LYS A 1 408 ? -15.734 2.388 5.690 1.00 16.30 408 LYS A N 1
ATOM 2805 C CA . LYS A 1 408 ? -16.063 3.634 6.383 1.00 17.94 408 LYS A CA 1
ATOM 2806 C C . LYS A 1 408 ? -16.160 3.338 7.876 1.00 17.48 408 LYS A C 1
ATOM 2807 O O . LYS A 1 408 ? -17.256 3.182 8.433 1.00 18.74 408 LYS A O 1
ATOM 2813 N N . VAL A 1 409 ? -14.988 3.256 8.506 1.00 15.57 409 VAL A N 1
ATOM 2814 C CA . VAL A 1 409 ? -14.877 2.998 9.935 1.00 15.19 409 VAL A CA 1
ATOM 2815 C C . VAL A 1 409 ? -13.857 3.958 10.542 1.00 14.15 409 VAL A C 1
ATOM 2816 O O . VAL A 1 409 ? -12.779 4.137 9.990 1.00 15.41 409 VAL A O 1
ATOM 2820 N N . ASN A 1 410 ? -14.188 4.533 11.685 1.00 12.86 410 ASN A N 1
ATOM 2821 C CA . ASN A 1 410 ? -13.282 5.403 12.440 1.00 12.55 410 ASN A CA 1
ATOM 2822 C C . ASN A 1 410 ? -12.382 4.536 13.316 1.00 11.12 410 ASN A C 1
ATOM 2823 O O . ASN A 1 410 ? -12.859 3.791 14.153 1.00 11.99 410 ASN A O 1
ATOM 2828 N N . TYR A 1 411 ? -11.072 4.634 13.118 1.00 8.87 411 TYR A N 1
ATOM 2829 C CA . TYR A 1 411 ? -10.100 3.880 13.935 1.00 7.97 411 TYR A CA 1
ATOM 2830 C C . TYR A 1 411 ? -9.576 4.676 15.137 1.00 7.55 411 TYR A C 1
ATOM 2831 O O . TYR A 1 411 ? -9.042 4.078 16.038 1.00 7.10 411 TYR A O 1
ATOM 2840 N N . LEU A 1 412 ? -9.771 5.994 15.148 1.00 7.45 412 LEU A N 1
ATOM 2841 C CA . LEU A 1 412 ? -9.310 6.848 16.221 1.00 8.07 412 LEU A CA 1
ATOM 2842 C C . LEU A 1 412 ? -10.345 6.898 17.307 1.00 8.12 412 LEU A C 1
ATOM 2843 O O . LEU A 1 412 ? -11.443 7.401 17.086 1.00 8.87 412 LEU A O 1
ATOM 2848 N N . ARG A 1 413 ? -9.996 6.403 18.488 1.00 7.98 413 ARG A N 1
ATOM 2849 C CA . ARG A 1 413 ? -10.884 6.404 19.630 1.00 8.24 413 ARG A CA 1
ATOM 2850 C C . ARG A 1 413 ? -10.856 7.691 20.444 1.00 8.23 413 ARG A C 1
ATOM 2851 O O . ARG A 1 413 ? -11.905 8.153 20.906 1.00 8.68 413 ARG A O 1
ATOM 2859 N N . GLN A 1 414 ? -9.669 8.247 20.666 1.00 7.95 414 GLN A N 1
ATOM 2860 C CA . GLN A 1 414 ? -9.527 9.418 21.544 1.00 7.90 414 GLN A CA 1
ATOM 2861 C C . GLN A 1 414 ? -8.190 10.054 21.354 1.00 7.58 414 GLN A C 1
ATOM 2862 O O . GLN A 1 414 ? -7.210 9.356 21.062 1.00 7.03 414 GLN A O 1
ATOM 2868 N N . LYS A 1 415 ? -8.127 11.363 21.554 1.00 7.16 415 LYS A N 1
ATOM 2869 C CA . LYS A 1 415 ? -6.852 12.065 21.675 1.00 7.53 415 LYS A CA 1
ATOM 2870 C C . LYS A 1 415 ? -6.845 12.738 23.036 1.00 7.83 415 LYS A C 1
ATOM 2871 O O . LYS A 1 415 ? -7.796 13.454 23.371 1.00 8.29 415 LYS A O 1
ATOM 2877 N N . LEU A 1 416 ? -5.831 12.454 23.837 1.00 7.96 416 LEU A N 1
ATOM 2878 C CA . LEU A 1 416 ? -5.649 13.062 25.151 1.00 8.20 416 LEU A CA 1
ATOM 2879 C C . LEU A 1 416 ? -4.483 14.022 25.112 1.00 8.15 416 LEU A C 1
ATOM 2880 O O . LEU A 1 416 ? -3.374 13.649 24.724 1.00 7.57 416 LEU A O 1
ATOM 2885 N N . ASP A 1 417 ? -4.714 15.258 25.551 1.00 8.33 417 ASP A N 1
ATOM 2886 C CA . ASP A 1 417 ? -3.648 16.237 25.673 1.00 8.96 417 ASP A CA 1
ATOM 2887 C C . ASP A 1 417 ? -2.701 15.836 26.793 1.00 8.37 417 ASP A C 1
ATOM 2888 O O . ASP A 1 417 ? -3.138 15.441 27.894 1.00 8.51 417 ASP A O 1
ATOM 2893 N N . VAL A 1 418 ? -1.410 15.921 26.497 1.00 7.57 418 VAL A N 1
ATOM 2894 C CA . VAL A 1 418 ? -0.367 15.649 27.488 1.00 7.54 418 VAL A CA 1
ATOM 2895 C C . VAL A 1 418 ? 0.560 16.837 27.572 1.00 7.51 418 VAL A C 1
ATOM 2896 O O . VAL A 1 418 ? 0.503 17.731 26.744 1.00 7.48 418 VAL A O 1
ATOM 2900 N N . HIS A 1 419 ? 1.368 16.854 28.630 1.00 7.57 419 HIS A N 1
ATOM 2901 C CA . HIS A 1 419 ? 2.044 18.087 29.023 1.00 7.87 419 HIS A CA 1
ATOM 2902 C C . HIS A 1 419 ? 3.521 17.949 29.342 1.00 7.55 419 HIS A C 1
ATOM 2903 O O . HIS A 1 419 ? 3.881 17.670 30.498 1.00 7.40 419 HIS A O 1
ATOM 2910 N N . TYR A 1 420 ? 4.406 18.174 28.402 1.00 7.42 420 TYR A N 1
ATOM 2911 C CA . TYR A 1 420 ? 4.177 18.444 26.995 1.00 7.76 420 TYR A CA 1
ATOM 2912 C C . TYR A 1 420 ? 5.241 17.754 26.173 1.00 7.24 420 TYR A C 1
ATOM 2913 O O . TYR A 1 420 ? 6.366 17.478 26.659 1.00 7.63 420 TYR A O 1
ATOM 2922 N N . GLN A 1 421 ? 4.929 17.463 24.896 1.00 6.85 421 GLN A N 1
ATOM 2923 C CA . GLN A 1 421 ? 5.899 16.934 23.925 1.00 6.71 421 GLN A CA 1
ATOM 2924 C C . GLN A 1 421 ? 6.303 15.506 24.331 1.00 6.42 421 GLN A C 1
ATOM 2925 O O . GLN A 1 421 ? 7.412 15.263 24.792 1.00 6.34 421 GLN A O 1
ATOM 2931 N N . PRO A 1 422 ? 5.387 14.569 24.132 1.00 5.84 422 PRO A N 1
ATOM 2932 C CA . PRO A 1 422 ? 5.667 13.182 24.523 1.00 5.71 422 PRO A CA 1
ATOM 2933 C C . PRO A 1 422 ? 6.649 12.497 23.621 1.00 5.70 422 PRO A C 1
ATOM 2934 O O . PRO A 1 422 ? 6.586 12.652 22.384 1.00 5.51 422 PRO A O 1
ATOM 2938 N N . GLY A 1 423 ? 7.517 11.679 24.217 1.00 5.67 423 GLY A N 1
ATOM 2939 C CA . GLY A 1 423 ? 8.442 10.830 23.504 1.00 6.02 423 GLY A CA 1
ATOM 2940 C C . GLY A 1 423 ? 7.946 9.426 23.463 1.00 6.24 423 GLY A C 1
ATOM 2941 O O . GLY A 1 423 ? 7.183 9.062 22.575 1.00 6.98 423 GLY A O 1
ATOM 2942 N N . HIS A 1 424 ? 8.390 8.615 24.390 1.00 6.42 424 HIS A N 1
ATOM 2943 C CA . HIS A 1 424 ? 7.909 7.229 24.445 1.00 6.53 424 HIS A CA 1
ATOM 2944 C C . HIS A 1 424 ? 6.701 7.140 25.382 1.00 6.54 424 HIS A C 1
ATOM 2945 O O . HIS A 1 424 ? 6.513 7.994 26.263 1.00 6.36 424 HIS A O 1
ATOM 2952 N N . ASN A 1 425 ? 5.904 6.090 25.209 1.00 6.54 425 ASN A N 1
ATOM 2953 C CA . ASN A 1 425 ? 4.881 5.737 26.151 1.00 6.73 425 ASN A CA 1
ATOM 2954 C C . ASN A 1 425 ? 4.776 4.232 26.305 1.00 6.64 425 ASN A C 1
ATOM 2955 O O . ASN A 1 425 ? 5.120 3.493 25.411 1.00 6.58 425 ASN A O 1
ATOM 2960 N N . HIS A 1 426 ? 4.379 3.809 27.495 1.00 6.40 426 HIS A N 1
ATOM 2961 C CA . HIS A 1 426 ? 4.478 2.405 27.895 1.00 6.52 426 HIS A CA 1
ATOM 2962 C C . HIS A 1 426 ? 3.269 2.019 28.699 1.00 6.22 426 HIS A C 1
ATOM 2963 O O . HIS A 1 426 ? 2.840 2.755 29.557 1.00 6.05 426 HIS A O 1
ATOM 2970 N N . THR A 1 427 ? 2.795 0.793 28.505 1.00 5.84 427 THR A N 1
ATOM 2971 C CA . THR A 1 427 ? 1.699 0.290 29.292 1.00 5.82 427 THR A CA 1
ATOM 2972 C C . THR A 1 427 ? 2.171 -0.803 30.261 1.00 5.60 427 THR A C 1
ATOM 2973 O O . THR A 1 427 ? 3.234 -1.402 30.115 1.00 5.64 427 THR A O 1
ATOM 2977 N N . SER A 1 428 ? 1.362 -1.036 31.273 1.00 5.79 428 SER A N 1
ATOM 2978 C CA . SER A 1 428 ? 1.691 -2.012 32.297 1.00 5.83 428 SER A CA 1
ATOM 2979 C C . SER A 1 428 ? 1.735 -3.443 31.727 1.00 5.96 428 SER A C 1
ATOM 2980 O O . SER A 1 428 ? 0.761 -3.929 31.168 1.00 5.72 428 SER A O 1
ATOM 2983 N N . GLN A 1 429 ? 2.923 -4.051 31.832 1.00 6.12 429 GLN A N 1
ATOM 2984 C CA . GLN A 1 429 ? 3.208 -5.345 31.217 1.00 6.44 429 GLN A CA 1
ATOM 2985 C C . GLN A 1 429 ? 3.023 -5.376 29.695 1.00 6.57 429 GLN A C 1
ATOM 2986 O O . GLN A 1 429 ? 2.953 -6.437 29.100 1.00 6.52 429 GLN A O 1
ATOM 2992 N N . GLY A 1 430 ? 3.024 -4.201 29.057 1.00 6.56 430 GLY A N 1
ATOM 2993 C CA . GLY A 1 430 ? 2.676 -4.039 27.653 1.00 6.82 430 GLY A CA 1
ATOM 2994 C C . GLY A 1 430 ? 3.568 -4.630 26.609 1.00 6.94 430 GLY A C 1
ATOM 2995 O O . GLY A 1 430 ? 3.118 -4.796 25.449 1.00 7.15 430 GLY A O 1
ATOM 2996 N N . GLU A 1 431 ? 4.826 -4.919 26.949 1.00 6.94 431 GLU A N 1
ATOM 2997 C CA . GLU A 1 431 ? 5.763 -5.541 25.991 1.00 7.21 431 GLU A CA 1
ATOM 2998 C C . GLU A 1 431 ? 5.857 -7.037 26.168 1.00 6.64 431 GLU A C 1
ATOM 2999 O O . GLU A 1 431 ? 6.749 -7.666 25.660 1.00 6.62 431 GLU A O 1
ATOM 3005 N N . THR A 1 432 ? 4.812 -7.600 26.792 1.00 6.19 432 THR A N 1
ATOM 3006 C CA . THR A 1 432 ? 4.747 -9.037 27.086 1.00 6.21 432 THR A CA 1
ATOM 3007 C C . THR A 1 432 ? 3.327 -9.533 26.886 1.00 6.55 432 THR A C 1
ATOM 3008 O O . THR A 1 432 ? 2.354 -8.755 26.816 1.00 6.50 432 THR A O 1
ATOM 3012 N N . ARG A 1 433 ? 3.183 -10.851 26.901 1.00 7.01 433 ARG A N 1
ATOM 3013 C CA A ARG A 1 433 ? 1.877 -11.494 26.792 0.55 7.32 433 ARG A CA 1
ATOM 3014 C CA B ARG A 1 433 ? 1.862 -11.463 26.762 0.45 7.27 433 ARG A CA 1
ATOM 3015 C C . ARG A 1 433 ? 0.939 -11.177 27.963 1.00 7.15 433 ARG A C 1
ATOM 3016 O O . ARG A 1 433 ? -0.272 -11.401 27.873 1.00 7.62 433 ARG A O 1
ATOM 3031 N N . ASP A 1 434 ? 1.495 -10.667 29.070 1.00 6.87 434 ASP A N 1
ATOM 3032 C CA . ASP A 1 434 ? 0.771 -10.377 30.286 1.00 6.84 434 ASP A CA 1
ATOM 3033 C C . ASP A 1 434 ? 0.148 -8.977 30.317 1.00 6.51 434 ASP A C 1
ATOM 3034 O O . ASP A 1 434 ? -0.340 -8.557 31.330 1.00 5.97 434 ASP A O 1
ATOM 3039 N N . THR A 1 435 ? 0.225 -8.270 29.201 1.00 6.56 435 THR A N 1
ATOM 3040 C CA . THR A 1 435 ? -0.350 -6.931 29.062 1.00 6.73 435 THR A CA 1
ATOM 3041 C C . THR A 1 435 ? -1.742 -6.901 29.682 1.00 6.76 435 THR A C 1
ATOM 3042 O O . THR A 1 435 ? -2.544 -7.799 29.453 1.00 6.82 435 THR A O 1
ATOM 3046 N N . ASP A 1 436 ? -1.992 -5.933 30.555 1.00 6.88 436 ASP A N 1
ATOM 3047 C CA . ASP A 1 436 ? -3.210 -5.961 31.337 1.00 7.07 436 ASP A CA 1
ATOM 3048 C C . ASP A 1 436 ? -4.154 -4.772 31.114 1.00 7.20 436 ASP A C 1
ATOM 3049 O O . ASP A 1 436 ? -5.255 -4.771 31.705 1.00 7.73 436 ASP A O 1
ATOM 3054 N N . GLY A 1 437 ? -3.733 -3.792 30.303 1.00 7.49 437 GLY A N 1
ATOM 3055 C CA . GLY A 1 437 ? -4.602 -2.671 29.941 1.00 7.65 437 GLY A CA 1
ATOM 3056 C C . GLY A 1 437 ? -4.953 -1.747 31.106 1.00 7.72 437 GLY A C 1
ATOM 3057 O O . GLY A 1 437 ? -5.940 -1.019 31.013 1.00 8.04 437 GLY A O 1
ATOM 3058 N N . LYS A 1 438 ? -4.135 -1.718 32.173 1.00 7.58 438 LYS A N 1
ATOM 3059 C CA A LYS A 1 438 ? -4.470 -0.929 33.372 0.70 7.89 438 LYS A CA 1
ATOM 3060 C CA B LYS A 1 438 ? -4.446 -0.937 33.381 0.30 7.51 438 LYS A CA 1
ATOM 3061 C C . LYS A 1 438 ? -3.865 0.474 33.339 1.00 7.40 438 LYS A C 1
ATOM 3062 O O . LYS A 1 438 ? -4.571 1.458 33.547 1.00 7.25 438 LYS A O 1
ATOM 3073 N N . TRP A 1 439 ? -2.550 0.579 33.081 1.00 6.98 439 TRP A N 1
ATOM 3074 C CA . TRP A 1 439 ? -1.831 1.863 33.134 1.00 6.91 439 TRP A CA 1
ATOM 3075 C C . TRP A 1 439 ? -1.029 2.162 31.878 1.00 6.57 439 TRP A C 1
ATOM 3076 O O . TRP A 1 439 ? -0.516 1.255 31.258 1.00 6.59 439 TRP A O 1
ATOM 3087 N N . LEU A 1 440 ? -0.974 3.443 31.538 1.00 6.45 440 LEU A N 1
ATOM 3088 C CA . LEU A 1 440 ? -0.135 3.987 30.480 1.00 6.53 440 LEU A CA 1
ATOM 3089 C C . LEU A 1 440 ? 0.681 5.111 31.109 1.00 6.48 440 LEU A C 1
ATOM 3090 O O . LEU A 1 440 ? 0.146 5.946 31.800 1.00 6.27 440 LEU A O 1
ATOM 3095 N N . VAL A 1 441 ? 2.000 5.079 30.871 1.00 6.51 441 VAL A N 1
ATOM 3096 C CA . VAL A 1 441 ? 2.916 6.158 31.285 1.00 7.14 441 VAL A CA 1
ATOM 3097 C C . VAL A 1 441 ? 3.488 6.799 30.027 1.00 6.69 441 VAL A C 1
ATOM 3098 O O . VAL A 1 441 ? 3.907 6.110 29.118 1.00 6.52 441 VAL A O 1
ATOM 3102 N N . VAL A 1 442 ? 3.518 8.128 30.027 1.00 6.30 442 VAL A N 1
ATOM 3103 C CA . VAL A 1 442 ? 3.920 8.912 28.907 1.00 6.52 442 VAL A CA 1
ATOM 3104 C C . VAL A 1 442 ? 5.111 9.743 29.366 1.00 6.47 442 VAL A C 1
ATOM 3105 O O . VAL A 1 442 ? 5.036 10.429 30.395 1.00 6.61 442 VAL A O 1
ATOM 3109 N N . LEU A 1 443 ? 6.190 9.734 28.593 1.00 6.46 443 LEU A N 1
ATOM 3110 C CA . LEU A 1 443 ? 7.442 10.450 28.934 1.00 6.40 443 LEU A CA 1
ATOM 3111 C C . LEU A 1 443 ? 7.533 11.747 28.174 1.00 6.50 443 LEU A C 1
ATOM 3112 O O . LEU A 1 443 ? 7.995 11.779 27.028 1.00 6.45 443 LEU A O 1
ATOM 3117 N N . CYS A 1 444 ? 6.966 12.796 28.790 1.00 6.77 444 CYS A N 1
ATOM 3118 C CA . CYS A 1 444 ? 6.977 14.127 28.186 1.00 7.13 444 CYS A CA 1
ATOM 3119 C C . CYS A 1 444 ? 8.277 14.899 28.441 1.00 7.24 444 CYS A C 1
ATOM 3120 O O . CYS A 1 444 ? 8.765 14.938 29.568 1.00 7.17 444 CYS A O 1
ATOM 3123 N N . LYS A 1 445 ? 8.776 15.552 27.402 1.00 7.22 445 LYS A N 1
ATOM 3124 C CA . LYS A 1 445 ? 10.083 16.178 27.423 1.00 7.95 445 LYS A CA 1
ATOM 3125 C C . LYS A 1 445 ? 10.102 17.583 27.958 1.00 8.28 445 LYS A C 1
ATOM 3126 O O . LYS A 1 445 ? 11.173 18.024 28.332 1.00 8.84 445 LYS A O 1
ATOM 3132 N N . PHE A 1 446 ? 8.990 18.281 27.939 1.00 8.61 446 PHE A N 1
ATOM 3133 C CA . PHE A 1 446 ? 8.937 19.675 28.437 1.00 9.70 446 PHE A CA 1
ATOM 3134 C C . PHE A 1 446 ? 7.837 19.825 29.446 1.00 10.00 446 PHE A C 1
ATOM 3135 O O . PHE A 1 446 ? 6.651 19.696 29.113 1.00 11.97 446 PHE A O 1
ATOM 3143 N N . SER A 1 447 ? 8.175 20.187 30.675 1.00 9.62 447 SER A N 1
ATOM 3144 C CA . SER A 1 447 ? 7.147 20.288 31.707 1.00 9.51 447 SER A CA 1
ATOM 3145 C C . SER A 1 447 ? 6.561 21.699 31.851 1.00 10.10 447 SER A C 1
ATOM 3146 O O . SER A 1 447 ? 5.544 21.855 32.489 1.00 9.60 447 SER A O 1
ATOM 3149 N N . LYS A 1 448 ? 7.183 22.707 31.281 1.00 11.52 448 LYS A N 1
ATOM 3150 C CA . LYS A 1 448 ? 6.586 24.058 31.268 1.00 12.90 448 LYS A CA 1
ATOM 3151 C C . LYS A 1 448 ? 6.079 24.476 32.687 1.00 12.59 448 LYS A C 1
ATOM 3152 O O . LYS A 1 448 ? 6.866 24.537 33.644 1.00 12.41 448 LYS A O 1
ATOM 3158 N N . ASP A 1 449 ? 4.787 24.712 32.773 1.00 12.28 449 ASP A N 1
ATOM 3159 C CA . ASP A 1 449 ? 4.093 25.233 33.935 1.00 12.23 449 ASP A CA 1
ATOM 3160 C C . ASP A 1 449 ? 3.569 24.141 34.895 1.00 10.63 449 ASP A C 1
ATOM 3161 O O . ASP A 1 449 ? 2.843 24.446 35.811 1.00 11.02 449 ASP A O 1
ATOM 3166 N N . ARG A 1 450 ? 3.904 22.871 34.672 1.00 9.08 450 ARG A N 1
ATOM 3167 C CA . ARG A 1 450 ? 3.282 21.773 35.400 1.00 8.24 450 ARG A CA 1
ATOM 3168 C C . ARG A 1 450 ? 3.733 21.618 36.851 1.00 7.69 450 ARG A C 1
ATOM 3169 O O . ARG A 1 450 ? 3.049 20.991 37.634 1.00 7.39 450 ARG A O 1
ATOM 3177 N N . PHE A 1 451 ? 4.899 22.166 37.166 1.00 7.18 451 PHE A N 1
ATOM 3178 C CA . PHE A 1 451 ? 5.504 22.065 38.499 1.00 6.93 451 PHE A CA 1
ATOM 3179 C C . PHE A 1 451 ? 5.984 23.430 38.917 1.00 6.70 451 PHE A C 1
ATOM 3180 O O . PHE A 1 451 ? 6.193 24.315 38.071 1.00 7.22 451 PHE A O 1
ATOM 3188 N N . LEU A 1 452 ? 6.189 23.613 40.224 1.00 6.63 452 LEU A N 1
ATOM 3189 C CA . LEU A 1 452 ? 6.845 24.837 40.680 1.00 6.63 452 LEU A CA 1
ATOM 3190 C C . LEU A 1 452 ? 8.121 25.088 39.913 1.00 6.53 452 LEU A C 1
ATOM 3191 O O . LEU A 1 452 ? 8.859 24.129 39.605 1.00 6.27 452 LEU A O 1
ATOM 3196 N N . PRO A 1 453 ? 8.429 26.353 39.620 1.00 6.47 453 PRO A N 1
ATOM 3197 C CA . PRO A 1 453 ? 9.658 26.644 38.869 1.00 6.75 453 PRO A CA 1
ATOM 3198 C C . PRO A 1 453 ? 10.951 26.427 39.663 1.00 6.72 453 PRO A C 1
ATOM 3199 O O . PRO A 1 453 ? 11.010 26.702 40.880 1.00 7.22 453 PRO A O 1
ATOM 3203 N N . VAL A 1 454 ? 11.940 25.863 39.005 1.00 6.60 454 VAL A N 1
ATOM 3204 C CA . VAL A 1 454 ? 13.218 25.483 39.631 1.00 6.30 454 VAL A CA 1
ATOM 3205 C C . VAL A 1 454 ? 14.434 26.039 38.916 1.00 6.26 454 VAL A C 1
ATOM 3206 O O . VAL A 1 454 ? 15.529 25.574 39.154 1.00 6.01 454 VAL A O 1
ATOM 3210 N N . GLY A 1 455 ? 14.254 27.053 38.072 1.00 6.45 455 GLY A N 1
ATOM 3211 C CA . GLY A 1 455 ? 15.370 27.674 37.381 1.00 6.62 455 GLY A CA 1
ATOM 3212 C C . GLY A 1 455 ? 15.433 27.299 35.910 1.00 6.71 455 GLY A C 1
ATOM 3213 O O . GLY A 1 455 ? 14.493 26.694 35.393 1.00 7.23 455 GLY A O 1
ATOM 3214 N N . PRO A 1 456 ? 16.578 27.583 35.266 1.00 6.88 456 PRO A N 1
ATOM 3215 C CA . PRO A 1 456 ? 16.690 27.383 33.807 1.00 6.91 456 PRO A CA 1
ATOM 3216 C C . PRO A 1 456 ? 16.614 25.923 33.359 1.00 7.34 456 PRO A C 1
ATOM 3217 O O . PRO A 1 456 ? 16.417 25.668 32.161 1.00 7.88 456 PRO A O 1
ATOM 3221 N N . LEU A 1 457 ? 16.779 24.976 34.259 1.00 7.53 457 LEU A N 1
ATOM 3222 C CA . LEU A 1 457 ? 16.727 23.532 33.939 1.00 7.80 457 LEU A CA 1
ATOM 3223 C C . LEU A 1 457 ? 15.495 22.998 34.636 1.00 8.39 457 LEU A C 1
ATOM 3224 O O . LEU A 1 457 ? 15.396 23.077 35.874 1.00 7.77 457 LEU A O 1
ATOM 3229 N N . ARG A 1 458 ? 14.574 22.422 33.870 1.00 9.36 458 ARG A N 1
ATOM 3230 C CA A ARG A 1 458 ? 13.313 21.967 34.438 0.61 9.80 458 ARG A CA 1
ATOM 3231 C CA B ARG A 1 458 ? 13.276 21.957 34.359 0.39 9.44 458 ARG A CA 1
ATOM 3232 C C . ARG A 1 458 ? 13.230 20.453 34.370 1.00 9.56 458 ARG A C 1
ATOM 3233 O O . ARG A 1 458 ? 13.949 19.808 33.573 1.00 9.85 458 ARG A O 1
ATOM 3248 N N . PRO A 1 459 ? 12.383 19.873 35.249 1.00 8.93 459 PRO A N 1
ATOM 3249 C CA . PRO A 1 459 ? 12.223 18.432 35.146 1.00 8.58 459 PRO A CA 1
ATOM 3250 C C . PRO A 1 459 ? 11.444 18.069 33.890 1.00 8.58 459 PRO A C 1
ATOM 3251 O O . PRO A 1 459 ? 10.796 18.895 33.300 1.00 8.57 459 PRO A O 1
ATOM 3255 N N . GLU A 1 460 ? 11.550 16.816 33.513 1.00 8.50 460 GLU A N 1
ATOM 3256 C CA . GLU A 1 460 ? 10.585 16.230 32.560 1.00 8.98 460 GLU A CA 1
ATOM 3257 C C . GLU A 1 460 ? 9.320 15.895 33.306 1.00 8.52 460 GLU A C 1
ATOM 3258 O O . GLU A 1 460 ? 9.279 15.978 34.545 1.00 8.69 460 GLU A O 1
ATOM 3264 N N . ASN A 1 461 ? 8.271 15.501 32.580 1.00 7.66 461 ASN A N 1
ATOM 3265 C CA . ASN A 1 461 ? 6.996 15.119 33.159 1.00 7.66 461 ASN A CA 1
ATOM 3266 C C . ASN A 1 461 ? 6.588 13.714 32.713 1.00 7.87 461 ASN A C 1
ATOM 3267 O O . ASN A 1 461 ? 6.213 13.536 31.549 1.00 7.99 461 ASN A O 1
ATOM 3272 N N . ASP A 1 462 ? 6.692 12.764 33.613 1.00 7.95 462 ASP A N 1
ATOM 3273 C CA . ASP A 1 462 ? 6.211 11.410 33.352 1.00 8.55 462 ASP A CA 1
ATOM 3274 C C . ASP A 1 462 ? 4.764 11.380 33.799 1.00 7.88 462 ASP A C 1
ATOM 3275 O O . ASP A 1 462 ? 4.480 11.464 34.992 1.00 7.98 462 ASP A O 1
ATOM 3280 N N . GLN A 1 463 ? 3.852 11.197 32.865 1.00 7.40 463 GLN A N 1
ATOM 3281 C CA . GLN A 1 463 ? 2.435 11.268 33.190 1.00 7.22 463 GLN A CA 1
ATOM 3282 C C . GLN A 1 463 ? 1.790 9.882 33.229 1.00 7.20 463 GLN A C 1
ATOM 3283 O O . GLN A 1 463 ? 1.925 9.115 32.277 1.00 7.20 463 GLN A O 1
ATOM 3289 N N . LEU A 1 464 ? 1.114 9.593 34.333 1.00 6.95 464 LEU A N 1
ATOM 3290 C CA . LEU A 1 464 ? 0.389 8.333 34.515 1.00 6.87 464 LEU A CA 1
ATOM 3291 C C . LEU A 1 464 ? -1.061 8.490 34.107 1.00 7.06 464 LEU A C 1
ATOM 3292 O O . LEU A 1 464 ? -1.746 9.404 34.571 1.00 7.33 464 LEU A O 1
ATOM 3297 N N . ILE A 1 465 ? -1.513 7.590 33.240 1.00 7.31 465 ILE A N 1
ATOM 3298 C CA . ILE A 1 465 ? -2.857 7.641 32.652 1.00 7.45 465 ILE A CA 1
ATOM 3299 C C . ILE A 1 465 ? -3.543 6.297 32.936 1.00 7.68 465 ILE A C 1
ATOM 3300 O O . ILE A 1 465 ? -2.986 5.211 32.706 1.00 7.01 465 ILE A O 1
ATOM 3305 N N . ASP A 1 466 ? -4.732 6.390 33.497 1.00 8.05 466 ASP A N 1
ATOM 3306 C CA . ASP A 1 466 ? -5.585 5.223 33.750 1.00 9.15 466 ASP A CA 1
ATOM 33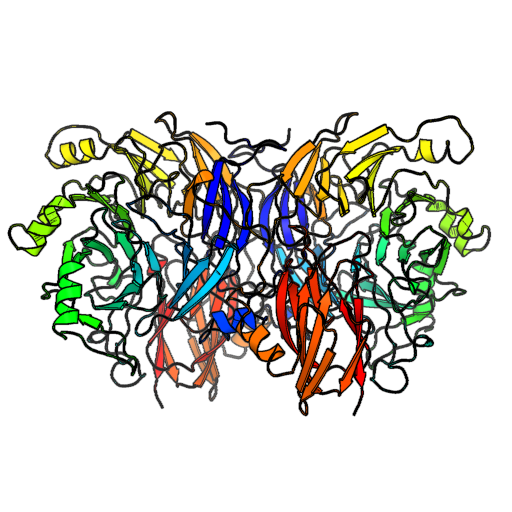07 C C . ASP A 1 466 ? -6.264 4.877 32.422 1.00 9.24 466 ASP A C 1
ATOM 3308 O O . ASP A 1 466 ? -6.971 5.720 31.876 1.00 8.79 466 ASP A O 1
ATOM 3313 N N . ILE A 1 467 ? -5.944 3.699 31.881 1.00 9.42 467 ILE A N 1
ATOM 3314 C CA . ILE A 1 467 ? -6.509 3.218 30.614 1.00 10.06 467 ILE A CA 1
ATOM 3315 C C . ILE A 1 467 ? -7.462 2.021 30.841 1.00 11.04 467 ILE A C 1
ATOM 3316 O O . ILE A 1 467 ? -7.872 1.379 29.892 1.00 11.09 467 ILE A O 1
ATOM 3321 N N . SER A 1 468 ? -7.797 1.746 32.087 1.00 12.28 468 SER A N 1
ATOM 3322 C CA . SER A 1 468 ? -8.599 0.578 32.442 1.00 14.22 468 SER A CA 1
ATOM 3323 C C . SER A 1 468 ? -10.063 0.708 32.004 1.00 16.69 468 SER A C 1
ATOM 3324 O O . SER A 1 468 ? -10.746 -0.312 31.944 1.00 18.18 468 SER A O 1
ATOM 3327 N N . GLY A 1 469 ? -10.535 1.920 31.695 1.00 18.82 469 GLY A N 1
ATOM 3328 C CA . GLY A 1 469 ? -11.884 2.118 31.104 1.00 20.84 469 GLY A CA 1
ATOM 3329 C C . GLY A 1 469 ? -11.788 2.513 29.634 1.00 23.22 469 GLY A C 1
ATOM 3330 O O . GLY A 1 469 ? -10.705 2.516 29.043 1.00 23.21 469 GLY A O 1
ATOM 3331 N N . ASP A 1 470 ? -12.904 2.911 29.036 1.00 25.04 470 ASP A N 1
ATOM 3332 C CA . ASP A 1 470 ? -12.879 3.266 27.603 1.00 26.69 470 ASP A CA 1
ATOM 3333 C C . ASP A 1 470 ? -12.243 4.628 27.362 1.00 25.02 470 ASP A C 1
ATOM 3334 O O . ASP A 1 470 ? -11.589 4.791 26.340 1.00 26.24 470 ASP A O 1
ATOM 3339 N N . GLU A 1 471 ? -12.435 5.584 28.284 1.00 23.12 471 GLU A N 1
ATOM 3340 C CA . GLU A 1 471 ? -11.756 6.887 28.224 1.00 21.65 471 GLU A CA 1
ATOM 3341 C C . GLU A 1 471 ? -10.419 6.903 29.013 1.00 18.18 471 GLU A C 1
ATOM 3342 O O . GLU A 1 471 ? -10.375 6.530 30.173 1.00 18.23 471 GLU A O 1
ATOM 3348 N N . MET A 1 472 ? -9.374 7.392 28.364 1.00 15.00 472 MET A N 1
ATOM 3349 C CA A MET A 1 472 ? -8.044 7.662 28.973 0.71 13.45 472 MET A CA 1
ATOM 3350 C CA B MET A 1 472 ? -8.077 7.625 29.025 0.29 13.55 472 MET A CA 1
ATOM 3351 C C . MET A 1 472 ? -8.188 8.786 30.002 1.00 12.88 472 MET A C 1
ATOM 3352 O O . MET A 1 472 ? -8.728 9.827 29.655 1.00 13.55 472 MET A O 1
ATOM 3361 N N . LYS A 1 473 ? -7.713 8.585 31.233 1.00 11.75 473 LYS A N 1
ATOM 3362 C CA A LYS A 1 473 ? -7.789 9.612 32.283 0.51 11.96 473 LYS A CA 1
ATOM 3363 C CA B LYS A 1 473 ? -7.803 9.595 32.311 0.49 11.92 473 LYS A CA 1
ATOM 3364 C C . LYS A 1 473 ? -6.414 9.899 32.864 1.00 11.45 473 LYS A C 1
ATOM 3365 O O . LYS A 1 473 ? -5.751 9.004 33.406 1.00 11.31 473 LYS A O 1
ATOM 3376 N N . LEU A 1 474 ? -5.990 11.157 32.753 1.00 10.98 474 LEU A N 1
ATOM 3377 C CA . LEU A 1 474 ? -4.711 11.575 33.329 1.00 10.75 474 LEU A CA 1
ATOM 3378 C C . LEU A 1 474 ? -4.831 11.597 34.845 1.00 10.60 474 LEU A C 1
ATOM 3379 O O . LEU A 1 474 ? -5.771 12.210 35.370 1.00 11.22 474 LEU A O 1
ATOM 3384 N N . VAL A 1 475 ? -3.957 10.892 35.564 1.00 10.34 475 VAL A N 1
ATOM 3385 C CA . VAL A 1 475 ? -4.060 10.853 37.037 1.00 10.37 475 VAL A CA 1
ATOM 3386 C C . VAL A 1 475 ? -2.854 11.387 37.816 1.00 9.89 475 VAL A C 1
ATOM 3387 O O . VAL A 1 475 ? -2.983 11.712 38.984 1.00 10.21 475 VAL A O 1
ATOM 3391 N N . HIS A 1 476 ? -1.678 11.489 37.218 1.00 9.58 476 HIS A N 1
ATOM 3392 C CA . HIS A 1 476 ? -0.496 11.911 37.988 1.00 9.71 476 HIS A CA 1
ATOM 3393 C C . HIS A 1 476 ? 0.540 12.516 37.060 1.00 8.82 476 HIS A C 1
ATOM 3394 O O . HIS A 1 476 ? 0.816 11.917 35.996 1.00 8.45 476 HIS A O 1
ATOM 3401 N N . ASP A 1 477 ? 1.102 13.665 37.447 1.00 8.17 477 ASP A N 1
ATOM 3402 C CA . ASP A 1 477 ? 2.270 14.260 36.797 1.00 8.20 477 ASP A CA 1
ATOM 3403 C C . ASP A 1 477 ? 3.430 13.997 37.707 1.00 7.74 477 ASP A C 1
ATOM 3404 O O . ASP A 1 477 ? 3.422 14.419 38.890 1.00 7.80 477 ASP A O 1
ATOM 3409 N N . GLY A 1 478 ? 4.429 13.264 37.190 1.00 7.61 478 GLY A N 1
ATOM 3410 C CA . GLY A 1 478 ? 5.643 12.925 37.903 1.00 7.60 478 GLY A CA 1
ATOM 3411 C C . GLY A 1 478 ? 6.867 13.662 37.374 1.00 7.68 478 GLY A C 1
ATOM 3412 O O . GLY A 1 478 ? 7.331 13.372 36.285 1.00 7.44 478 GLY A O 1
ATOM 3413 N N . PRO A 1 479 ? 7.387 14.611 38.137 1.00 7.69 479 PRO A N 1
ATOM 3414 C CA . PRO A 1 479 ? 8.631 15.254 37.693 1.00 7.93 479 PRO A CA 1
ATOM 3415 C C . PRO A 1 479 ? 9.787 14.262 37.712 1.00 8.58 479 PRO A C 1
ATOM 3416 O O . PRO A 1 479 ? 9.927 13.514 38.671 1.00 9.21 479 PRO A O 1
ATOM 3420 N N . THR A 1 480 ? 10.591 14.245 36.664 1.00 8.41 480 THR A N 1
ATOM 3421 C CA A THR A 1 480 ? 11.749 13.347 36.597 0.67 8.52 480 THR A CA 1
ATOM 3422 C CA B THR A 1 480 ? 11.722 13.344 36.546 0.33 8.51 480 THR A CA 1
ATOM 3423 C C . THR A 1 480 ? 12.991 14.072 36.095 1.00 8.46 480 THR A C 1
ATOM 3424 O O . THR A 1 480 ? 12.927 15.065 35.354 1.00 8.40 480 THR A O 1
ATOM 3431 N N . PHE A 1 481 ? 14.140 13.565 36.504 1.00 8.43 481 PHE A N 1
ATOM 3432 C CA . PHE A 1 481 ? 15.425 14.202 36.238 1.00 8.30 481 PHE A CA 1
ATOM 3433 C C . PHE A 1 481 ? 16.136 13.557 35.063 1.00 8.15 481 PHE A C 1
ATOM 3434 O O . PHE A 1 481 ? 16.189 12.354 34.950 1.00 8.13 481 PHE A O 1
ATOM 3442 N N . ALA A 1 482 ? 16.665 14.393 34.183 1.00 8.03 482 ALA A N 1
ATOM 3443 C CA . ALA A 1 482 ? 17.580 13.958 33.154 1.00 8.25 482 ALA A CA 1
ATOM 3444 C C . ALA A 1 482 ? 16.941 13.154 32.000 1.00 8.25 482 ALA A C 1
ATOM 3445 O O . ALA A 1 482 ? 17.635 12.378 31.376 1.00 8.69 482 ALA A O 1
ATOM 3447 N N . GLU A 1 483 ? 15.650 13.377 31.743 1.00 8.49 483 GLU A N 1
ATOM 3448 C CA A GLU A 1 483 ? 15.024 12.911 30.520 0.50 8.46 483 GLU A CA 1
ATOM 3449 C CA B GLU A 1 483 ? 15.002 12.912 30.498 0.50 8.33 483 GLU A CA 1
ATOM 3450 C C . GLU A 1 483 ? 15.101 11.398 30.301 1.00 8.07 483 GLU A C 1
ATOM 3451 O O . GLU A 1 483 ? 15.743 10.908 29.332 1.00 8.28 483 GLU A O 1
ATOM 3462 N N . PRO A 1 484 ? 14.414 10.634 31.163 1.00 7.62 484 PRO A N 1
ATOM 3463 C CA . PRO A 1 484 ? 14.283 9.177 30.868 1.00 7.48 484 PRO A CA 1
ATOM 3464 C C . PRO A 1 484 ? 13.803 8.956 29.437 1.00 7.22 484 PRO A C 1
ATOM 3465 O O . PRO A 1 484 ? 12.843 9.577 28.990 1.00 7.19 484 PRO A O 1
ATOM 3469 N N . HIS A 1 485 ? 14.459 8.042 28.747 1.00 6.90 485 HIS A N 1
ATOM 3470 C CA . HIS A 1 485 ? 14.130 7.793 27.345 1.00 7.11 485 HIS A CA 1
ATOM 3471 C C . HIS A 1 485 ? 13.027 6.766 27.170 1.00 7.05 485 HIS A C 1
ATOM 3472 O O . HIS A 1 485 ? 12.386 6.765 26.140 1.00 7.04 485 HIS A O 1
ATOM 3479 N N . ASP A 1 486 ? 12.879 5.871 28.117 1.00 6.78 486 ASP A N 1
ATOM 3480 C CA . ASP A 1 486 ? 12.158 4.626 27.903 1.00 7.32 486 ASP A CA 1
ATOM 3481 C C . ASP A 1 486 ? 12.048 3.990 29.270 1.00 7.27 486 ASP A C 1
ATOM 3482 O O . ASP A 1 486 ? 12.821 4.259 30.208 1.00 7.36 486 ASP A O 1
ATOM 3487 N N . CYS A 1 487 ? 11.042 3.150 29.418 1.00 7.15 487 CYS A N 1
ATOM 3488 C CA . CYS A 1 487 ? 10.837 2.455 30.679 1.00 7.72 487 CYS A CA 1
ATOM 3489 C C . CYS A 1 487 ? 10.006 1.182 30.431 1.00 7.04 487 CYS A C 1
ATOM 3490 O O . CYS A 1 487 ? 9.513 0.940 29.333 1.00 7.40 487 CYS A O 1
ATOM 3493 N N . MET A 1 488 ? 9.964 0.316 31.417 1.00 6.66 488 MET A N 1
ATOM 3494 C CA . MET A 1 488 ? 9.167 -0.926 31.352 1.00 6.35 488 MET A CA 1
ATOM 3495 C C . MET A 1 488 ? 8.515 -1.140 32.711 1.00 6.05 488 MET A C 1
ATOM 3496 O O . MET A 1 488 ? 9.054 -0.767 33.772 1.00 5.82 488 MET A O 1
ATOM 3501 N N . ILE A 1 489 ? 7.364 -1.804 32.694 1.00 5.78 489 ILE A N 1
ATOM 3502 C CA . ILE A 1 489 ? 6.539 -2.021 33.859 1.00 5.71 489 ILE A CA 1
ATOM 3503 C C . ILE A 1 489 ? 6.219 -3.509 33.990 1.00 5.75 489 ILE A C 1
ATOM 3504 O O . ILE A 1 489 ? 5.575 -4.084 33.115 1.00 5.66 489 ILE A O 1
ATOM 3509 N N . VAL A 1 490 ? 6.635 -4.096 35.121 1.00 5.78 490 VAL A N 1
ATOM 3510 C CA . VAL A 1 490 ? 6.568 -5.547 35.367 1.00 5.98 490 VAL A CA 1
ATOM 3511 C C . VAL A 1 490 ? 5.805 -5.765 36.682 1.00 6.17 490 VAL A C 1
ATOM 3512 O O . VAL A 1 490 ? 6.022 -5.073 37.678 1.00 5.93 490 VAL A O 1
ATOM 3516 N N . HIS A 1 491 ? 4.931 -6.755 36.700 1.00 6.47 491 HIS A N 1
ATOM 3517 C CA . HIS A 1 491 ? 4.158 -7.012 37.887 1.00 6.92 491 HIS A CA 1
ATOM 3518 C C . HIS A 1 491 ? 5.086 -7.489 39.014 1.00 6.70 491 HIS A C 1
ATOM 3519 O O . HIS A 1 491 ? 6.052 -8.228 38.791 1.00 6.68 491 HIS A O 1
ATOM 3526 N N . ARG A 1 492 ? 4.776 -7.090 40.241 1.00 6.97 492 ARG A N 1
ATOM 3527 C CA . ARG A 1 492 ? 5.586 -7.420 41.389 1.00 7.43 492 ARG A CA 1
ATOM 3528 C C . ARG A 1 492 ? 5.839 -8.904 41.615 1.00 7.67 492 ARG A C 1
ATOM 3529 O O . ARG A 1 492 ? 6.883 -9.310 42.113 1.00 7.41 492 ARG A O 1
ATOM 3537 N N . SER A 1 493 ? 4.888 -9.730 41.203 1.00 7.84 493 SER A N 1
ATOM 3538 C CA . SER A 1 493 ? 5.022 -11.147 41.356 1.00 8.59 493 SER A CA 1
ATOM 3539 C C . SER A 1 493 ? 6.106 -11.758 40.518 1.00 9.17 493 SER A C 1
ATOM 3540 O O . SER A 1 493 ? 6.486 -12.877 40.766 1.00 10.10 493 SER A O 1
ATOM 3543 N N . LYS A 1 494 ? 6.638 -11.043 39.532 1.00 9.54 494 LYS A N 1
ATOM 3544 C CA . LYS A 1 494 ? 7.677 -11.615 38.682 1.00 10.21 494 LYS A CA 1
ATOM 3545 C C . LYS A 1 494 ? 9.068 -11.251 39.102 1.00 10.19 494 LYS A C 1
ATOM 3546 O O . LYS A 1 494 ? 10.014 -11.774 38.542 1.00 10.90 494 LYS A O 1
ATOM 3552 N N . VAL A 1 495 ? 9.212 -10.431 40.134 1.00 9.79 495 VAL A N 1
ATOM 3553 C CA . VAL A 1 495 ? 10.515 -9.978 40.552 1.00 9.99 495 VAL A CA 1
ATOM 3554 C C . VAL A 1 495 ? 10.617 -10.319 42.026 1.00 10.24 495 VAL A C 1
ATOM 3555 O O . VAL A 1 495 ? 9.764 -9.959 42.824 1.00 10.19 495 VAL A O 1
ATOM 3559 N N . LYS A 1 496 ? 11.688 -11.028 42.354 1.00 10.62 496 LYS A N 1
ATOM 3560 C CA A LYS A 1 496 ? 11.965 -11.527 43.729 0.60 11.29 496 LYS A CA 1
ATOM 3561 C CA B LYS A 1 496 ? 11.946 -11.492 43.727 0.40 10.91 496 LYS A CA 1
ATOM 3562 C C . LYS A 1 496 ? 13.424 -11.313 44.166 1.00 10.58 496 LYS A C 1
ATOM 3563 O O . LYS A 1 496 ? 14.268 -12.236 44.119 1.00 10.73 496 LYS A O 1
ATOM 3574 N N . PRO A 1 497 ? 13.747 -10.087 44.590 1.00 10.17 497 PRO A N 1
ATOM 3575 C CA . PRO A 1 497 ? 15.147 -9.844 44.980 1.00 10.29 497 PRO A CA 1
ATOM 3576 C C . PRO A 1 497 ? 15.515 -10.537 46.287 1.00 10.45 497 PRO A C 1
ATOM 3577 O O . PRO A 1 497 ? 14.627 -10.967 47.052 1.00 10.80 497 PRO A O 1
ATOM 3581 N N . GLN A 1 498 ? 16.815 -10.719 46.492 1.00 10.10 498 GLN A N 1
ATOM 3582 C CA . GLN A 1 498 ? 17.312 -11.249 47.761 1.00 10.54 498 GLN A CA 1
ATOM 3583 C C . GLN A 1 498 ? 17.530 -10.166 48.784 1.00 10.46 498 GLN A C 1
ATOM 3584 O O . GLN A 1 498 ? 17.586 -8.981 48.475 1.00 9.37 498 GLN A O 1
ATOM 3590 N N . LYS A 1 499 ? 17.641 -10.571 50.041 1.00 10.81 499 LYS A N 1
ATOM 3591 C CA . LYS A 1 499 ? 17.779 -9.642 51.152 1.00 11.44 499 LYS A CA 1
ATOM 3592 C C . LYS A 1 499 ? 19.230 -9.468 51.613 1.00 10.50 499 LYS A C 1
ATOM 3593 O O . LYS A 1 499 ? 19.617 -8.405 52.064 1.00 10.65 499 LYS A O 1
ATOM 3599 N N . LEU A 1 500 ? 20.036 -10.509 51.480 1.00 9.53 500 LEU A N 1
ATOM 3600 C CA . LEU A 1 500 ? 21.429 -10.451 51.859 1.00 8.98 500 LEU A CA 1
ATOM 3601 C C . LEU A 1 500 ? 22.309 -10.928 50.741 1.00 8.12 500 LEU A C 1
ATOM 3602 O O . LEU A 1 500 ? 21.946 -11.854 50.024 1.00 8.20 500 LEU A O 1
ATOM 3607 N N . TRP A 1 501 ? 23.497 -10.362 50.648 1.00 7.05 501 TRP A N 1
ATOM 3608 C CA . TRP A 1 501 ? 24.525 -10.936 49.785 1.00 6.46 501 TRP A CA 1
ATOM 3609 C C . TRP A 1 501 ? 24.996 -12.277 50.354 1.00 6.32 501 TRP A C 1
ATOM 3610 O O . TRP A 1 501 ? 24.763 -12.571 51.517 1.00 6.25 501 TRP A O 1
ATOM 3621 N N . THR A 1 502 ? 25.693 -13.036 49.539 1.00 6.14 502 THR A N 1
ATOM 3622 C CA . THR A 1 502 ? 26.344 -14.282 49.980 1.00 6.18 502 THR A CA 1
ATOM 3623 C C . THR A 1 502 ? 27.824 -14.175 49.699 1.00 6.01 502 THR A C 1
ATOM 3624 O O . THR A 1 502 ? 28.266 -13.483 48.774 1.00 6.04 502 THR A O 1
ATOM 3628 N N . ARG A 1 503 ? 28.604 -14.905 50.489 1.00 5.66 503 ARG A N 1
ATOM 3629 C CA . ARG A 1 503 ? 30.042 -14.751 50.433 1.00 5.74 503 ARG A CA 1
ATOM 3630 C C . ARG A 1 503 ? 30.668 -15.204 49.144 1.00 5.95 503 ARG A C 1
ATOM 3631 O O . ARG A 1 503 ? 31.836 -14.791 48.816 1.00 5.70 503 ARG A O 1
ATOM 3639 N N . ASP A 1 504 ? 29.984 -16.073 48.405 1.00 6.17 504 ASP A N 1
ATOM 3640 C CA . ASP A 1 504 ? 30.441 -16.574 47.137 1.00 6.59 504 ASP A CA 1
ATOM 3641 C C . ASP A 1 504 ? 30.055 -15.746 45.961 1.00 6.50 504 ASP A C 1
ATOM 3642 O O . ASP A 1 504 ? 30.214 -16.181 44.837 1.00 6.51 504 ASP A O 1
ATOM 3647 N N . ASP A 1 505 ? 29.510 -14.560 46.162 1.00 6.66 505 ASP A N 1
ATOM 3648 C CA . ASP A 1 505 ? 29.020 -13.810 45.017 1.00 6.95 505 ASP A CA 1
ATOM 3649 C C . ASP A 1 505 ? 30.130 -13.479 44.006 1.00 7.35 505 ASP A C 1
ATOM 3650 O O . ASP A 1 505 ? 31.210 -13.041 44.398 1.00 6.97 505 ASP A O 1
ATOM 3655 N N . PRO A 1 506 ? 29.856 -13.662 42.694 1.00 8.01 506 PRO A N 1
ATOM 3656 C CA . PRO A 1 506 ? 30.917 -13.359 41.736 1.00 8.62 506 PRO A CA 1
ATOM 3657 C C . PRO A 1 506 ? 31.292 -11.906 41.710 1.00 8.97 506 PRO A C 1
ATOM 3658 O O . PRO A 1 506 ? 32.389 -11.586 41.267 1.00 9.21 506 PRO A O 1
ATOM 3662 N N . MET A 1 507 ? 30.441 -11.020 42.192 1.00 9.43 507 MET A N 1
ATOM 3663 C CA . MET A 1 507 ? 30.722 -9.600 42.081 1.00 10.87 507 MET A CA 1
ATOM 3664 C C . MET A 1 507 ? 31.910 -9.137 42.909 1.00 9.66 507 MET A C 1
ATOM 3665 O O . MET A 1 507 ? 32.562 -8.129 42.550 1.00 9.58 507 MET A O 1
ATOM 3670 N N . PHE A 1 508 ? 32.251 -9.849 43.981 1.00 8.79 508 PHE A N 1
ATOM 3671 C CA . PHE A 1 508 ? 33.493 -9.550 44.719 1.00 8.09 508 PHE A CA 1
ATOM 3672 C C . PHE A 1 508 ? 34.441 -10.751 44.803 1.00 8.12 508 PHE A C 1
ATOM 3673 O O . PHE A 1 508 ? 35.345 -10.780 45.640 1.00 7.82 508 PHE A O 1
ATOM 3681 N N . ALA A 1 509 ? 34.277 -11.734 43.917 1.00 7.99 509 ALA A N 1
ATOM 3682 C CA . ALA A 1 509 ? 35.169 -12.895 43.926 1.00 8.24 509 ALA A CA 1
ATOM 3683 C C . ALA A 1 509 ? 36.648 -12.567 43.699 1.00 8.44 509 ALA A C 1
ATOM 3684 O O . ALA A 1 509 ? 37.504 -13.249 44.247 1.00 8.31 509 ALA A O 1
ATOM 3686 N N . ASP A 1 510 ? 36.955 -11.601 42.853 1.00 8.98 510 ASP A N 1
ATOM 3687 C CA . ASP A 1 510 ? 38.359 -11.256 42.663 1.00 9.95 510 ASP A CA 1
ATOM 3688 C C . ASP A 1 510 ? 38.983 -10.632 43.900 1.00 9.15 510 ASP A C 1
ATOM 3689 O O . ASP A 1 510 ? 40.133 -10.899 44.210 1.00 8.71 510 ASP A O 1
ATOM 3694 N N . THR A 1 511 ? 38.213 -9.871 44.661 1.00 8.60 511 THR A N 1
ATOM 3695 C CA . THR A 1 511 ? 38.682 -9.357 45.923 1.00 8.18 511 THR A CA 1
ATOM 3696 C C . THR A 1 511 ? 38.922 -10.448 46.941 1.00 7.87 511 THR A C 1
ATOM 3697 O O . THR A 1 511 ? 39.925 -10.435 47.666 1.00 7.67 511 THR A O 1
ATOM 3701 N N . VAL A 1 512 ? 38.024 -11.415 46.953 1.00 7.45 512 VAL A N 1
ATOM 3702 C CA . VAL A 1 512 ? 38.194 -12.577 47.827 1.00 7.31 512 VAL A CA 1
ATOM 3703 C C . VAL A 1 512 ? 39.453 -13.351 47.471 1.00 7.33 512 VAL A C 1
ATOM 3704 O O . VAL A 1 512 ? 40.151 -13.822 48.376 1.00 7.76 512 VAL A O 1
ATOM 3708 N N . ALA A 1 513 ? 39.709 -13.500 46.170 1.00 7.54 513 ALA A N 1
ATOM 3709 C CA . ALA A 1 513 ? 40.859 -14.259 45.709 1.00 7.89 513 ALA A CA 1
ATOM 3710 C C . ALA A 1 513 ? 42.139 -13.499 46.077 1.00 8.28 513 ALA A C 1
ATOM 3711 O O . ALA A 1 513 ? 43.110 -14.146 46.412 1.00 8.47 513 ALA A O 1
ATOM 3713 N N . MET A 1 514 ? 42.135 -12.164 46.030 1.00 8.38 514 MET A N 1
ATOM 3714 C CA . MET A 1 514 ? 43.267 -11.354 46.486 1.00 8.94 514 MET A CA 1
ATOM 3715 C C . MET A 1 514 ? 43.547 -11.584 47.963 1.00 8.83 514 MET A C 1
ATOM 3716 O O . MET A 1 514 ? 44.728 -11.773 48.368 1.00 9.06 514 MET A O 1
ATOM 3721 N N . ALA A 1 515 ? 42.503 -11.568 48.781 1.00 8.60 515 ALA A N 1
ATOM 3722 C CA . ALA A 1 515 ? 42.614 -11.821 50.211 1.00 8.92 515 ALA A CA 1
ATOM 3723 C C . ALA A 1 515 ? 43.203 -13.209 50.456 1.00 9.71 515 ALA A C 1
ATOM 3724 O O . ALA A 1 515 ? 44.068 -13.354 51.315 1.00 9.13 515 ALA A O 1
ATOM 3726 N N . LYS A 1 516 ? 42.761 -14.207 49.694 1.00 10.70 516 LYS A N 1
ATOM 3727 C CA . LYS A 1 516 ? 43.276 -15.577 49.869 1.00 12.09 516 LYS A CA 1
ATOM 3728 C C . LYS A 1 516 ? 44.778 -15.653 49.577 1.00 12.62 516 LYS A C 1
ATOM 3729 O O . LYS A 1 516 ? 45.498 -16.330 50.320 1.00 12.68 516 LYS A O 1
ATOM 3735 N N . GLN A 1 517 ? 45.247 -14.961 48.527 1.00 13.24 517 GLN A N 1
ATOM 3736 C CA A GLN A 1 517 ? 46.684 -14.906 48.217 0.70 13.91 517 GLN A CA 1
ATOM 3737 C CA B GLN A 1 517 ? 46.694 -14.918 48.226 0.30 13.38 517 GLN A CA 1
ATOM 3738 C C . GLN A 1 517 ? 47.479 -14.285 49.374 1.00 13.45 517 GLN A C 1
ATOM 3739 O O . GLN A 1 517 ? 48.624 -14.652 49.593 1.00 13.72 517 GLN A O 1
ATOM 3750 N N . ASP A 1 518 ? 46.878 -13.343 50.101 1.00 12.14 518 ASP A N 1
ATOM 3751 C CA . ASP A 1 518 ? 47.500 -12.762 51.301 1.00 11.79 518 ASP A CA 1
ATOM 3752 C C . ASP A 1 518 ? 47.337 -13.580 52.588 1.00 11.33 518 ASP A C 1
ATOM 3753 O O . ASP A 1 518 ? 47.790 -13.149 53.630 1.00 11.71 518 ASP A O 1
ATOM 3758 N N . GLY A 1 519 ? 46.697 -14.756 52.527 1.00 11.03 519 GLY A N 1
ATOM 3759 C CA . GLY A 1 519 ? 46.425 -15.554 53.711 1.00 10.88 519 GLY A CA 1
ATOM 3760 C C . GLY A 1 519 ? 45.295 -15.011 54.581 1.00 10.29 519 GLY A C 1
ATOM 3761 O O . GLY A 1 519 ? 45.227 -15.296 55.771 1.00 10.09 519 GLY A O 1
ATOM 3762 N N . VAL A 1 520 ? 44.406 -14.183 53.999 1.00 9.78 520 VAL A N 1
ATOM 3763 C CA . VAL A 1 520 ? 43.368 -13.528 54.742 1.00 9.46 520 VAL A CA 1
ATOM 3764 C C . VAL A 1 520 ? 42.011 -14.226 54.556 1.00 8.93 520 VAL A C 1
ATOM 3765 O O . VAL A 1 520 ? 41.591 -14.505 53.440 1.00 8.76 520 VAL A O 1
ATOM 3769 N N . THR A 1 521 ? 41.352 -14.470 55.685 1.00 8.66 521 THR A N 1
ATOM 3770 C CA . THR A 1 521 ? 39.999 -15.013 55.693 1.00 8.44 521 THR A CA 1
ATOM 3771 C C . THR A 1 521 ? 39.107 -13.838 56.026 1.00 7.95 521 THR A C 1
ATOM 3772 O O . THR A 1 521 ? 39.133 -13.325 57.146 1.00 7.70 521 THR A O 1
ATOM 3776 N N . LEU A 1 522 ? 38.331 -13.399 55.045 1.00 7.89 522 LEU A N 1
ATOM 3777 C CA . LEU A 1 522 ? 37.562 -12.155 55.210 1.00 8.09 522 LEU A CA 1
ATOM 3778 C C . LEU A 1 522 ? 36.472 -12.152 56.265 1.00 8.46 522 LEU A C 1
ATOM 3779 O O . LEU A 1 522 ? 36.140 -11.111 56.808 1.00 8.69 522 LEU A O 1
ATOM 3784 N N . GLU A 1 523 ? 35.933 -13.319 56.573 1.00 9.03 523 GLU A N 1
ATOM 3785 C CA . GLU A 1 523 ? 34.917 -13.450 57.583 1.00 9.67 523 GLU A CA 1
ATOM 3786 C C . GLU A 1 523 ? 35.493 -13.306 58.984 1.00 10.53 523 GLU A C 1
ATOM 3787 O O . GLU A 1 523 ? 34.732 -13.170 59.914 1.00 10.90 523 GLU A O 1
ATOM 3793 N N . MET A 1 524 ? 36.820 -13.374 59.145 1.00 11.89 524 MET A N 1
ATOM 3794 C CA . MET A 1 524 ? 37.455 -13.370 60.477 1.00 13.71 524 MET A CA 1
ATOM 3795 C C . MET A 1 524 ? 38.495 -12.298 60.716 1.00 13.04 524 MET A C 1
ATOM 3796 O O . MET A 1 524 ? 38.692 -11.929 61.878 1.00 13.94 524 MET A O 1
ATOM 3801 N N . ASP A 1 525 ? 39.202 -11.852 59.679 1.00 11.54 525 ASP A N 1
ATOM 3802 C CA . ASP A 1 525 ? 40.458 -11.119 59.881 1.00 11.11 525 ASP A CA 1
ATOM 3803 C C . ASP A 1 525 ? 40.400 -9.600 59.848 1.00 10.30 525 ASP A C 1
ATOM 3804 O O . ASP A 1 525 ? 39.686 -8.999 59.063 1.00 9.92 525 ASP A O 1
ATOM 3809 N N . ASN A 1 526 ? 41.197 -9.005 60.722 1.00 9.40 526 ASN A N 1
ATOM 3810 C CA . ASN A 1 526 ? 41.507 -7.591 60.709 1.00 9.09 526 ASN A CA 1
ATOM 3811 C C . ASN A 1 526 ? 43.009 -7.504 60.620 1.00 9.47 526 ASN A C 1
ATOM 3812 O O . ASN A 1 526 ? 43.700 -7.681 61.625 1.00 9.57 526 ASN A O 1
ATOM 3817 N N . LYS A 1 527 ? 43.507 -7.307 59.399 1.00 9.94 527 LYS A N 1
ATOM 3818 C CA . LYS A 1 527 ? 44.952 -7.395 59.094 1.00 10.84 527 LYS A CA 1
ATOM 3819 C C . LYS A 1 527 ? 45.418 -6.282 58.190 1.00 11.13 527 LYS A C 1
ATOM 3820 O O . LYS A 1 527 ? 44.672 -5.849 57.314 1.00 11.40 527 LYS A O 1
ATOM 3826 N N . VAL A 1 528 ? 46.690 -5.899 58.345 1.00 11.30 528 VAL A N 1
ATOM 3827 C CA . VAL A 1 528 ? 47.357 -4.983 57.457 1.00 11.74 528 VAL A CA 1
ATOM 3828 C C . VAL A 1 528 ? 48.473 -5.755 56.784 1.00 12.06 528 VAL A C 1
ATOM 3829 O O . VAL A 1 528 ? 49.338 -6.308 57.469 1.00 11.11 528 VAL A O 1
ATOM 3833 N N . ILE A 1 529 ? 48.449 -5.808 55.453 1.00 12.32 529 ILE A N 1
ATOM 3834 C CA . ILE A 1 529 ? 49.478 -6.474 54.665 1.00 13.91 529 ILE A CA 1
ATOM 3835 C C . ILE A 1 529 ? 50.342 -5.392 54.006 1.00 14.30 529 ILE A C 1
ATOM 3836 O O . ILE A 1 529 ? 49.816 -4.516 53.311 1.00 14.01 529 ILE A O 1
ATOM 3841 N N . ARG A 1 530 ? 51.656 -5.471 54.201 1.00 16.07 530 ARG A N 1
ATOM 3842 C CA . ARG A 1 530 ? 52.628 -4.520 53.620 1.00 17.38 530 ARG A CA 1
ATOM 3843 C C . ARG A 1 530 ? 53.307 -5.168 52.416 1.00 17.16 530 ARG A C 1
ATOM 3844 O O . ARG A 1 530 ? 53.824 -6.288 52.506 1.00 17.58 530 ARG A O 1
ATOM 3852 N N . ASP A 1 531 ? 53.341 -4.458 51.308 1.00 17.46 531 ASP A N 1
ATOM 3853 C CA . ASP A 1 531 ? 53.835 -4.976 50.059 1.00 18.12 531 ASP A CA 1
ATOM 3854 C C . ASP A 1 531 ? 54.563 -3.854 49.306 1.00 17.50 531 ASP A C 1
ATOM 3855 O O . ASP A 1 531 ? 54.034 -3.275 48.386 1.00 17.57 531 ASP A O 1
ATOM 3860 N N . GLY A 1 532 ? 55.802 -3.582 49.717 1.00 18.07 532 GLY A N 1
ATOM 3861 C CA . GLY A 1 532 ? 56.592 -2.498 49.126 1.00 16.88 532 GLY A CA 1
ATOM 3862 C C . GLY A 1 532 ? 55.963 -1.172 49.522 1.00 15.86 532 GLY A C 1
ATOM 3863 O O . GLY A 1 532 ? 55.831 -0.887 50.706 1.00 16.73 532 GLY A O 1
ATOM 3864 N N . ASN A 1 533 ? 55.597 -0.377 48.523 1.00 15.59 533 ASN A N 1
ATOM 3865 C CA A ASN A 1 533 ? 54.828 0.862 48.771 0.56 15.30 533 ASN A CA 1
ATOM 3866 C CA B ASN A 1 533 ? 54.828 0.871 48.737 0.44 15.44 533 ASN A CA 1
ATOM 3867 C C . ASN A 1 533 ? 53.303 0.679 48.696 1.00 14.99 533 ASN A C 1
ATOM 3868 O O . ASN A 1 533 ? 52.557 1.647 48.737 1.00 15.12 533 ASN A O 1
ATOM 3877 N N . LYS A 1 534 ? 52.856 -0.563 48.590 1.00 14.06 534 LYS A N 1
ATOM 3878 C CA . LYS A 1 534 ? 51.419 -0.891 48.629 1.00 13.72 534 LYS A CA 1
ATOM 3879 C C . LYS A 1 534 ? 51.075 -1.416 50.018 1.00 12.37 534 LYS A C 1
ATOM 3880 O O . LYS A 1 534 ? 51.888 -2.063 50.665 1.00 12.36 534 LYS A O 1
ATOM 3886 N N . VAL A 1 535 ? 49.888 -1.078 50.497 1.00 10.94 535 VAL A N 1
ATOM 3887 C CA . VAL A 1 535 ? 49.380 -1.574 51.765 1.00 10.45 535 VAL A CA 1
ATOM 3888 C C . VAL A 1 535 ? 47.974 -2.071 51.502 1.00 9.57 535 VAL A C 1
ATOM 3889 O O . VAL A 1 535 ? 47.191 -1.359 50.893 1.00 9.98 535 VAL A O 1
ATOM 3893 N N . ARG A 1 536 ? 47.668 -3.302 51.918 1.00 8.66 536 ARG A N 1
ATOM 3894 C CA . ARG A 1 536 ? 46.282 -3.830 51.820 1.00 8.45 536 ARG A CA 1
ATOM 3895 C C . ARG A 1 536 ? 45.736 -4.031 53.225 1.00 8.04 536 ARG A C 1
ATOM 3896 O O . ARG A 1 536 ? 46.330 -4.751 54.032 1.00 8.18 536 ARG A O 1
ATOM 3904 N N . VAL A 1 537 ? 44.615 -3.363 53.527 1.00 7.18 537 VAL A N 1
ATOM 3905 C CA . VAL A 1 537 ? 44.040 -3.293 54.849 1.00 7.13 537 VAL A CA 1
ATOM 3906 C C . VAL A 1 537 ? 42.712 -4.036 54.765 1.00 7.07 537 VAL A C 1
ATOM 3907 O O . VAL A 1 537 ? 41.814 -3.623 54.013 1.00 7.38 537 VAL A O 1
ATOM 3911 N N . TYR A 1 538 ? 42.593 -5.101 55.541 1.00 6.89 538 TYR A N 1
ATOM 3912 C CA . TYR A 1 538 ? 41.390 -5.927 55.526 1.00 6.89 538 TYR A CA 1
ATOM 3913 C C . TYR A 1 538 ? 40.718 -5.750 56.852 1.00 7.24 538 TYR A C 1
ATOM 3914 O O . TYR A 1 538 ? 41.300 -6.064 57.902 1.00 7.16 538 TYR A O 1
ATOM 3923 N N . MET A 1 539 ? 39.487 -5.245 56.857 1.00 7.71 539 MET A N 1
ATOM 3924 C CA . MET A 1 539 ? 38.770 -5.025 58.114 1.00 8.62 539 MET A CA 1
ATOM 3925 C C . MET A 1 539 ? 37.330 -5.495 58.021 1.00 8.19 539 MET A C 1
ATOM 3926 O O . MET A 1 539 ? 36.752 -5.529 56.951 1.00 7.70 539 MET A O 1
ATOM 3931 N N . THR A 1 540 ? 36.828 -5.989 59.148 1.00 8.06 540 THR A N 1
ATOM 3932 C CA . THR A 1 540 ? 35.465 -6.414 59.286 1.00 8.35 540 THR A CA 1
ATOM 3933 C C . THR A 1 540 ? 34.666 -5.253 59.827 1.00 8.24 540 THR A C 1
ATOM 3934 O O . THR A 1 540 ? 35.196 -4.279 60.376 1.00 8.18 540 THR A O 1
ATOM 3938 N N . SER A 1 541 ? 33.365 -5.341 59.660 1.00 8.45 541 SER A N 1
ATOM 3939 C CA . SER A 1 541 ? 32.457 -4.377 60.282 1.00 8.67 541 SER A CA 1
ATOM 3940 C C . SER A 1 541 ? 31.188 -5.079 60.767 1.00 8.95 541 SER A C 1
ATOM 3941 O O . SER A 1 541 ? 30.575 -5.859 60.042 1.00 8.93 541 SER A O 1
ATOM 3944 N N . ILE A 1 542 ? 30.853 -4.823 62.032 1.00 9.01 542 ILE A N 1
ATOM 3945 C CA . ILE A 1 542 ? 29.635 -5.285 62.678 1.00 9.00 542 ILE A CA 1
ATOM 3946 C C . ILE A 1 542 ? 29.118 -4.064 63.423 1.00 8.50 542 ILE A C 1
ATOM 3947 O O . ILE A 1 542 ? 29.780 -3.611 64.345 1.00 8.25 542 ILE A O 1
ATOM 3952 N N . ALA A 1 543 ? 27.973 -3.507 63.041 1.00 8.27 543 ALA A N 1
ATOM 3953 C CA . ALA A 1 543 ? 27.554 -2.220 63.577 1.00 8.28 543 ALA A CA 1
ATOM 3954 C C . ALA A 1 543 ? 27.514 -2.307 65.123 1.00 8.32 543 ALA A C 1
ATOM 3955 O O . ALA A 1 543 ? 26.988 -3.283 65.624 1.00 8.56 543 ALA A O 1
ATOM 3957 N N . PRO A 1 544 ? 28.016 -1.322 65.902 1.00 8.07 544 PRO A N 1
ATOM 3958 C CA . PRO A 1 544 ? 28.611 -0.064 65.436 1.00 8.11 544 PRO A CA 1
ATOM 3959 C C . PRO A 1 544 ? 30.137 -0.037 65.443 1.00 8.47 544 PRO A C 1
ATOM 3960 O O . PRO A 1 544 ? 30.717 0.993 65.769 1.00 9.19 544 PRO A O 1
ATOM 3964 N N . ASN A 1 545 ? 30.812 -1.130 65.086 1.00 8.67 545 ASN A N 1
ATOM 3965 C CA . ASN A 1 545 ? 32.258 -1.168 65.165 1.00 9.15 545 ASN A CA 1
ATOM 3966 C C . ASN A 1 545 ? 32.953 -1.660 63.917 1.00 8.75 545 ASN A C 1
ATOM 3967 O O . ASN A 1 545 ? 32.602 -2.733 63.413 1.00 8.86 545 ASN A O 1
ATOM 3972 N N . PHE A 1 546 ? 33.983 -0.948 63.483 1.00 8.37 546 PHE A N 1
ATOM 3973 C CA . PHE A 1 546 ? 34.959 -1.515 62.561 1.00 8.08 546 PHE A CA 1
ATOM 3974 C C . PHE A 1 546 ? 35.857 -2.434 63.389 1.00 7.97 546 PHE A C 1
ATOM 3975 O O . PHE A 1 546 ? 35.940 -2.248 64.628 1.00 8.11 546 PHE A O 1
ATOM 3983 N N . GLY A 1 547 ? 36.519 -3.397 62.748 1.00 8.35 547 GLY A N 1
ATOM 3984 C CA . GLY A 1 547 ? 37.385 -4.336 63.442 1.00 8.80 547 GLY A CA 1
ATOM 3985 C C . GLY A 1 547 ? 38.775 -3.830 63.733 1.00 9.50 547 GLY A C 1
ATOM 3986 O O . GLY A 1 547 ? 39.530 -4.505 64.383 1.00 9.26 547 GLY A O 1
ATOM 3987 N N . MET A 1 548 ? 39.048 -2.612 63.305 1.00 10.45 548 MET A N 1
ATOM 3988 C CA . MET A 1 548 ? 40.272 -1.918 63.558 1.00 11.73 548 MET A CA 1
ATOM 3989 C C . MET A 1 548 ? 39.944 -0.508 63.982 1.00 11.43 548 MET A C 1
ATOM 3990 O O . MET A 1 548 ? 39.102 0.120 63.341 1.00 11.19 548 MET A O 1
ATOM 3995 N N . ASN A 1 549 ? 40.623 0.029 64.990 1.00 11.69 549 ASN A N 1
ATOM 3996 C CA . ASN A 1 549 ? 40.424 1.424 65.391 1.00 12.03 549 ASN A CA 1
ATOM 3997 C C . ASN A 1 549 ? 41.494 2.339 64.817 1.00 11.51 549 ASN A C 1
ATOM 3998 O O . ASN A 1 549 ? 41.319 3.555 64.804 1.00 10.22 549 ASN A O 1
ATOM 4003 N N . GLU A 1 550 ? 42.572 1.769 64.353 1.00 11.39 550 GLU A N 1
ATOM 4004 C CA . GLU A 1 550 ? 43.604 2.558 63.725 1.00 12.46 550 GLU A CA 1
ATOM 4005 C C . GLU A 1 550 ? 44.557 1.681 62.974 1.00 12.11 550 GLU A C 1
ATOM 4006 O O . GLU A 1 550 ? 44.671 0.496 63.262 1.00 12.42 550 GLU A O 1
ATOM 4012 N N . PHE A 1 551 ? 45.185 2.242 61.959 1.00 11.33 551 PHE A N 1
ATOM 4013 C CA . PHE A 1 551 ? 46.245 1.585 61.218 1.00 11.69 551 PHE A CA 1
ATOM 4014 C C . PHE A 1 551 ? 47.246 2.621 60.721 1.00 11.98 551 PHE A C 1
ATOM 4015 O O . PHE A 1 551 ? 46.891 3.773 60.495 1.00 11.70 551 PHE A O 1
ATOM 4023 N N . LYS A 1 552 ? 48.493 2.219 60.540 1.00 12.55 552 LYS A N 1
ATOM 4024 C CA . LYS A 1 552 ? 49.591 3.103 60.132 1.00 13.16 552 LYS A CA 1
ATOM 4025 C C . LYS A 1 552 ? 50.052 2.812 58.741 1.00 12.39 552 LYS A C 1
ATOM 4026 O O . LYS A 1 552 ? 50.175 1.651 58.358 1.00 12.39 552 LYS A O 1
ATOM 4032 N N . VAL A 1 553 ? 50.375 3.867 57.998 1.00 11.28 553 VAL A N 1
ATOM 4033 C CA . VAL A 1 553 ? 50.949 3.779 56.660 1.00 11.11 553 VAL A CA 1
ATOM 4034 C C . VAL A 1 553 ? 51.984 4.888 56.511 1.00 11.47 553 VAL A C 1
ATOM 4035 O O . VAL A 1 553 ? 52.045 5.769 57.356 1.00 11.03 553 VAL A O 1
ATOM 4039 N N . LYS A 1 554 ? 52.796 4.811 55.468 1.00 12.21 554 LYS A N 1
ATOM 4040 C CA . LYS A 1 554 ? 53.769 5.879 55.155 1.00 13.15 554 LYS A CA 1
ATOM 4041 C C . LYS A 1 554 ? 53.163 6.804 54.105 1.00 12.18 554 LYS A C 1
ATOM 4042 O O . LYS A 1 554 ? 52.463 6.358 53.200 1.00 11.16 554 LYS A O 1
ATOM 4048 N N . LEU A 1 555 ? 53.485 8.090 54.204 1.00 11.15 555 LEU A N 1
ATOM 4049 C CA . LEU A 1 555 ? 53.132 9.035 53.170 1.00 11.07 555 LEU A CA 1
ATOM 4050 C C . LEU A 1 555 ? 53.487 8.511 51.784 1.00 10.62 555 LEU A C 1
ATOM 4051 O O . LEU A 1 555 ? 54.601 8.019 51.564 1.00 11.32 555 LEU A O 1
ATOM 4056 N N . GLY A 1 556 ? 52.517 8.532 50.882 1.00 10.06 556 GLY A N 1
ATOM 4057 C CA . GLY A 1 556 ? 52.653 8.090 49.516 1.00 9.74 556 GLY A CA 1
ATOM 4058 C C . GLY A 1 556 ? 52.328 6.624 49.251 1.00 9.75 556 GLY A C 1
ATOM 4059 O O . GLY A 1 556 ? 52.308 6.213 48.091 1.00 9.65 556 GLY A O 1
ATOM 4060 N N . ASP A 1 557 ? 52.069 5.847 50.296 1.00 9.76 557 ASP A N 1
ATOM 4061 C CA . ASP A 1 557 ? 51.669 4.446 50.089 1.00 9.84 557 ASP A CA 1
ATOM 4062 C C . ASP A 1 557 ? 50.386 4.365 49.269 1.00 10.15 557 ASP A C 1
ATOM 4063 O O . ASP A 1 557 ? 49.515 5.233 49.386 1.00 9.82 557 ASP A O 1
ATOM 4068 N N . GLU A 1 558 ? 50.291 3.334 48.439 1.00 10.17 558 GLU A N 1
ATOM 4069 C CA . GLU A 1 558 ? 49.047 3.014 47.752 1.00 10.54 558 GLU A CA 1
ATOM 4070 C C . GLU A 1 558 ? 48.270 2.069 48.659 1.00 9.73 558 GLU A C 1
ATOM 4071 O O . GLU A 1 558 ? 48.664 0.903 48.873 1.00 9.72 558 GLU A O 1
ATOM 4077 N N . VAL A 1 559 ? 47.146 2.568 49.170 1.00 8.88 559 VAL A N 1
ATOM 4078 C CA . VAL A 1 559 ? 46.390 1.885 50.191 1.00 8.61 559 VAL A CA 1
ATOM 4079 C C . VAL A 1 559 ? 45.124 1.324 49.565 1.00 8.11 559 VAL A C 1
ATOM 4080 O O . VAL A 1 559 ? 44.380 2.058 48.922 1.00 7.56 559 VAL A O 1
ATOM 4084 N N . THR A 1 560 ? 44.928 0.015 49.711 1.00 7.80 560 THR A N 1
ATOM 4085 C CA . THR A 1 560 ? 43.667 -0.608 49.375 1.00 7.83 560 THR A CA 1
ATOM 4086 C C . THR A 1 560 ? 42.982 -0.999 50.666 1.00 7.62 560 THR A C 1
ATOM 4087 O O . THR A 1 560 ? 43.562 -1.753 51.467 1.00 7.88 560 THR A O 1
ATOM 4091 N N . VAL A 1 561 ? 41.778 -0.482 50.889 1.00 7.06 561 VAL A N 1
ATOM 4092 C CA . VAL A 1 561 ? 40.984 -0.871 52.070 1.00 6.98 561 VAL A CA 1
ATOM 4093 C C . VAL A 1 561 ? 39.868 -1.823 51.599 1.00 6.80 561 VAL A C 1
ATOM 4094 O O . VAL A 1 561 ? 39.110 -1.511 50.675 1.00 6.61 561 VAL A O 1
ATOM 4098 N N . VAL A 1 562 ? 39.798 -2.970 52.262 1.00 6.20 562 VAL A N 1
ATOM 4099 C CA . VAL A 1 562 ? 38.832 -4.030 51.956 1.00 6.04 562 VAL A CA 1
ATOM 4100 C C . VAL A 1 562 ? 37.996 -4.135 53.191 1.00 5.96 562 VAL A C 1
ATOM 4101 O O . VAL A 1 562 ? 38.511 -4.457 54.280 1.00 5.98 562 VAL A O 1
ATOM 4105 N N . VAL A 1 563 ? 36.690 -3.906 53.061 1.00 5.53 563 VAL A N 1
ATOM 4106 C CA . VAL A 1 563 ? 35.758 -3.982 54.174 1.00 5.67 563 VAL A CA 1
ATOM 4107 C C . VAL A 1 563 ? 34.727 -5.069 53.927 1.00 5.58 563 VAL A C 1
ATOM 4108 O O . VAL A 1 563 ? 34.149 -5.145 52.835 1.00 5.58 563 VAL A O 1
ATOM 4112 N N . THR A 1 564 ? 34.520 -5.905 54.937 1.00 5.61 564 THR A N 1
ATOM 4113 C CA . THR A 1 564 ? 33.512 -6.949 54.893 1.00 5.65 564 THR A CA 1
ATOM 4114 C C . THR A 1 564 ? 32.517 -6.747 56.014 1.00 5.75 564 THR A C 1
ATOM 4115 O O . THR A 1 564 ? 32.906 -6.775 57.195 1.00 5.86 564 THR A O 1
ATOM 4119 N N . ASN A 1 565 ? 31.236 -6.571 55.661 1.00 5.81 565 ASN A N 1
ATOM 4120 C CA . ASN A 1 565 ? 30.166 -6.352 56.601 1.00 6.15 565 ASN A CA 1
ATOM 4121 C C . ASN A 1 565 ? 29.642 -7.704 57.039 1.00 6.47 565 ASN A C 1
ATOM 4122 O O . ASN A 1 565 ? 29.101 -8.430 56.227 1.00 6.45 565 ASN A O 1
ATOM 4127 N N . LEU A 1 566 ? 29.785 -7.987 58.322 1.00 6.89 566 LEU A N 1
ATOM 4128 C CA . LEU A 1 566 ? 29.407 -9.263 58.909 1.00 7.63 566 LEU A CA 1
ATOM 4129 C C . LEU A 1 566 ? 28.056 -9.242 59.617 1.00 7.91 566 LEU A C 1
ATOM 4130 O O . LEU A 1 566 ? 27.660 -10.234 60.243 1.00 8.22 566 LEU A O 1
ATOM 4135 N N . ASP A 1 567 ? 27.325 -8.149 59.530 1.00 8.01 567 ASP A N 1
ATOM 4136 C CA . ASP A 1 567 ? 25.963 -8.159 60.042 1.00 8.60 567 ASP A CA 1
ATOM 4137 C C . ASP A 1 567 ? 25.131 -9.153 59.248 1.00 9.32 567 ASP A C 1
ATOM 4138 O O . ASP A 1 567 ? 25.387 -9.440 58.053 1.00 8.62 567 ASP A O 1
ATOM 4143 N N . GLN A 1 568 ? 24.132 -9.701 59.917 1.00 10.79 568 GLN A N 1
ATOM 4144 C CA . GLN A 1 568 ? 23.324 -10.798 59.369 1.00 12.16 568 GLN A CA 1
ATOM 4145 C C . GLN A 1 568 ? 21.856 -10.415 59.291 1.00 13.05 568 GLN A C 1
ATOM 4146 O O . GLN A 1 568 ? 20.970 -11.257 59.188 1.00 14.45 568 GLN A O 1
ATOM 4152 N N . VAL A 1 569 ? 21.599 -9.112 59.331 1.00 13.77 569 VAL A N 1
ATOM 4153 C CA . VAL A 1 569 ? 20.248 -8.570 59.306 1.00 14.36 569 VAL A CA 1
ATOM 4154 C C . VAL A 1 569 ? 20.137 -7.732 58.038 1.00 14.92 569 VAL A C 1
ATOM 4155 O O . VAL A 1 569 ? 21.032 -6.935 57.750 1.00 14.44 569 VAL A O 1
ATOM 4159 N N . GLU A 1 570 ? 19.031 -7.907 57.320 1.00 15.80 570 GLU A N 1
ATOM 4160 C CA . GLU A 1 570 ? 18.813 -7.224 56.057 1.00 17.28 570 GLU A CA 1
ATOM 4161 C C . GLU A 1 570 ? 18.862 -5.723 56.236 1.00 16.37 570 GLU A C 1
ATOM 4162 O O . GLU A 1 570 ? 18.338 -5.188 57.222 1.00 15.36 570 GLU A O 1
ATOM 4168 N N . ASP A 1 571 ? 19.546 -5.090 55.285 1.00 15.58 571 ASP A N 1
ATOM 4169 C CA . ASP A 1 571 ? 19.589 -3.640 55.118 1.00 15.04 571 ASP A CA 1
ATOM 4170 C C . ASP A 1 571 ? 20.288 -2.886 56.250 1.00 13.82 571 ASP A C 1
ATOM 4171 O O . ASP A 1 571 ? 20.147 -1.662 56.369 1.00 13.62 571 ASP A O 1
ATOM 4176 N N . VAL A 1 572 ? 21.102 -3.583 57.034 1.00 11.89 572 VAL A N 1
ATOM 4177 C CA . VAL A 1 572 ? 22.000 -2.901 57.944 1.00 11.02 572 VAL A CA 1
ATOM 4178 C C . VAL A 1 572 ? 23.231 -2.563 57.086 1.00 10.53 572 VAL A C 1
ATOM 4179 O O . VAL A 1 572 ? 24.266 -3.210 57.151 1.00 10.37 572 VAL A O 1
ATOM 4183 N N . THR A 1 573 ? 23.064 -1.543 56.266 1.00 10.21 573 THR A N 1
ATOM 4184 C CA . THR A 1 573 ? 24.088 -1.116 55.333 1.00 10.37 573 THR A CA 1
ATOM 4185 C C . THR A 1 573 ? 25.194 -0.357 56.086 1.00 9.53 573 THR A C 1
ATOM 4186 O O . THR A 1 573 ? 24.905 0.533 56.880 1.00 10.04 573 THR A O 1
ATOM 4190 N N . HIS A 1 574 ? 26.441 -0.666 55.802 1.00 8.44 574 HIS A N 1
ATOM 4191 C CA . HIS A 1 574 ? 27.552 0.149 56.333 1.00 8.07 574 HIS A CA 1
ATOM 4192 C C . HIS A 1 574 ? 28.150 0.923 55.189 1.00 7.75 574 HIS A C 1
ATOM 4193 O O . HIS A 1 574 ? 27.829 0.685 54.026 1.00 7.74 574 HIS A O 1
ATOM 4200 N N . GLY A 1 575 ? 29.009 1.878 55.522 1.00 7.53 575 GLY A N 1
ATOM 4201 C CA . GLY A 1 575 ? 29.832 2.515 54.556 1.00 7.48 575 GLY A CA 1
ATOM 4202 C C . GLY A 1 575 ? 31.230 2.586 55.078 1.00 7.10 575 GLY A C 1
ATOM 4203 O O . GLY A 1 575 ? 31.483 2.347 56.261 1.00 7.06 575 GLY A O 1
ATOM 4204 N N . PHE A 1 576 ? 32.141 2.944 54.190 1.00 6.68 576 PHE A N 1
ATOM 4205 C CA . PHE A 1 576 ? 33.502 3.293 54.529 1.00 6.51 576 PHE A CA 1
ATOM 4206 C C . PHE A 1 576 ? 33.877 4.532 53.768 1.00 6.32 576 PHE A C 1
ATOM 4207 O O . PHE A 1 576 ? 33.779 4.548 52.549 1.00 6.46 576 PHE A O 1
ATOM 4215 N N . CYS A 1 577 ? 34.270 5.559 54.491 1.00 6.17 577 CYS A N 1
ATOM 4216 C CA . CYS A 1 577 ? 34.688 6.826 53.919 1.00 6.21 577 CYS A CA 1
ATOM 4217 C C . CYS A 1 577 ? 36.037 7.202 54.519 1.00 6.12 577 CYS A C 1
ATOM 4218 O O . CYS A 1 577 ? 36.195 7.139 55.741 1.00 6.09 577 CYS A O 1
ATOM 4221 N N . MET A 1 578 ? 37.003 7.561 53.689 1.00 6.09 578 MET A N 1
ATOM 4222 C CA . MET A 1 578 ? 38.295 8.074 54.144 1.00 6.33 578 MET A CA 1
ATOM 4223 C C . MET A 1 578 ? 38.220 9.585 54.014 1.00 6.20 578 MET A C 1
ATOM 4224 O O . MET A 1 578 ? 38.159 10.119 52.899 1.00 6.42 578 MET A O 1
ATOM 4229 N N . THR A 1 579 ? 38.172 10.288 55.145 1.00 6.20 579 THR A N 1
ATOM 4230 C CA . THR A 1 579 ? 37.849 11.735 55.143 1.00 6.48 579 THR A CA 1
ATOM 4231 C C . THR A 1 579 ? 38.881 12.474 54.324 1.00 6.88 579 THR A C 1
ATOM 4232 O O . THR A 1 579 ? 40.092 12.161 54.384 1.00 6.72 579 THR A O 1
ATOM 4236 N N . ASN A 1 580 ? 38.410 13.420 53.509 1.00 7.35 580 ASN A N 1
ATOM 4237 C CA . ASN A 1 580 ? 39.205 14.299 52.671 1.00 7.99 580 ASN A CA 1
ATOM 4238 C C . ASN A 1 580 ? 39.978 13.635 51.532 1.00 8.30 580 ASN A C 1
ATOM 4239 O O . ASN A 1 580 ? 40.808 14.280 50.878 1.00 9.55 580 ASN A O 1
ATOM 4244 N N . HIS A 1 581 ? 39.705 12.368 51.236 1.00 7.95 581 HIS A N 1
ATOM 4245 C CA . HIS A 1 581 ? 40.393 11.655 50.176 1.00 7.77 581 HIS A CA 1
ATOM 4246 C C . HIS A 1 581 ? 39.469 11.425 48.976 1.00 7.59 581 HIS A C 1
ATOM 4247 O O . HIS A 1 581 ? 39.899 10.851 47.993 1.00 8.17 581 HIS A O 1
ATOM 4254 N N . GLY A 1 582 ? 38.208 11.847 49.016 1.00 7.56 582 GLY A N 1
ATOM 4255 C CA . GLY A 1 582 ? 37.326 11.521 47.882 1.00 7.47 582 GLY A CA 1
ATOM 4256 C C . GLY A 1 582 ? 37.056 10.036 47.711 1.00 7.45 582 GLY A C 1
ATOM 4257 O O . GLY A 1 582 ? 37.012 9.530 46.609 1.00 7.15 582 GLY A O 1
ATOM 4258 N N . VAL A 1 583 ? 36.881 9.350 48.828 1.00 7.67 583 VAL A N 1
ATOM 4259 C CA . VAL A 1 583 ? 36.737 7.905 48.877 1.00 8.44 583 VAL A CA 1
ATOM 4260 C C . VAL A 1 583 ? 35.562 7.591 49.809 1.00 7.91 583 VAL A C 1
ATOM 4261 O O . VAL A 1 583 ? 35.616 7.865 51.006 1.00 7.65 583 VAL A O 1
ATOM 4265 N N . GLN A 1 584 ? 34.509 6.994 49.273 1.00 7.75 584 GLN A N 1
ATOM 4266 C CA . GLN A 1 584 ? 33.420 6.448 50.088 1.00 7.70 584 GLN A CA 1
ATOM 4267 C C . GLN A 1 584 ? 32.753 5.336 49.324 1.00 7.50 584 GLN A C 1
ATOM 4268 O O . GLN A 1 584 ? 32.750 5.368 48.089 1.00 7.30 584 GLN A O 1
ATOM 4274 N N . MET A 1 585 ? 32.192 4.356 50.025 1.00 7.64 585 MET A N 1
ATOM 4275 C CA . MET A 1 585 ? 31.573 3.192 49.381 1.00 7.86 585 MET A CA 1
ATOM 4276 C C . MET A 1 585 ? 30.511 2.575 50.284 1.00 7.76 585 MET A C 1
ATOM 4277 O O . MET A 1 585 ? 30.600 2.679 51.527 1.00 8.15 585 MET A O 1
ATOM 4282 N N . GLU A 1 586 ? 29.544 1.910 49.671 1.00 7.74 586 GLU A N 1
ATOM 4283 C CA . GLU A 1 586 ? 28.608 1.038 50.390 1.00 7.71 586 GLU A CA 1
ATOM 4284 C C . GLU A 1 586 ? 29.224 -0.311 50.682 1.00 7.53 586 GLU A C 1
ATOM 4285 O O . GLU A 1 586 ? 29.839 -0.934 49.810 1.00 8.07 586 GLU A O 1
ATOM 4291 N N . VAL A 1 587 ? 29.018 -0.800 51.898 1.00 6.92 587 VAL A N 1
ATOM 4292 C CA . VAL A 1 587 ? 29.371 -2.156 52.258 1.00 7.12 587 VAL A CA 1
ATOM 4293 C C . VAL A 1 587 ? 28.096 -2.814 52.799 1.00 6.82 587 VAL A C 1
ATOM 4294 O O . VAL A 1 587 ? 27.722 -2.625 53.962 1.00 6.83 587 VAL A O 1
ATOM 4298 N N . ALA A 1 588 ? 27.457 -3.591 51.951 1.00 6.70 588 ALA A N 1
ATOM 4299 C CA . ALA A 1 588 ? 26.186 -4.225 52.252 1.00 6.53 588 ALA A CA 1
ATOM 4300 C C . ALA A 1 588 ? 26.378 -5.459 53.150 1.00 6.58 588 ALA A C 1
ATOM 4301 O O . ALA A 1 588 ? 27.460 -6.035 53.169 1.00 5.98 588 ALA A O 1
ATOM 4303 N N . PRO A 1 589 ? 25.312 -5.906 53.870 1.00 6.82 589 PRO A N 1
ATOM 4304 C CA . PRO A 1 589 ? 25.466 -7.069 54.734 1.00 6.81 589 PRO A CA 1
ATOM 4305 C C . PRO A 1 589 ? 25.918 -8.305 53.963 1.00 6.53 589 PRO A C 1
ATOM 4306 O O . PRO A 1 589 ? 25.361 -8.639 52.906 1.00 6.07 589 PRO A O 1
ATOM 4310 N N . GLN A 1 590 ? 26.963 -8.934 54.502 1.00 6.10 590 GLN A N 1
ATOM 4311 C CA . GLN A 1 590 ? 27.650 -10.074 53.911 1.00 5.94 590 GLN A CA 1
ATOM 4312 C C . GLN A 1 590 ? 28.439 -9.781 52.624 1.00 5.75 590 GLN A C 1
ATOM 4313 O O . GLN A 1 590 ? 28.953 -10.736 52.017 1.00 6.00 590 GLN A O 1
ATOM 4319 N N . ALA A 1 591 ? 28.590 -8.509 52.228 1.00 5.64 591 ALA A N 1
ATOM 4320 C CA . ALA A 1 591 ? 29.356 -8.152 51.072 1.00 5.51 591 ALA A CA 1
ATOM 4321 C C . ALA A 1 591 ? 30.760 -7.725 51.510 1.00 5.42 591 ALA A C 1
ATOM 4322 O O . ALA A 1 591 ? 30.980 -7.345 52.667 1.00 5.27 591 ALA A O 1
ATOM 4324 N N . THR A 1 592 ? 31.700 -7.830 50.583 1.00 5.61 592 THR A N 1
ATOM 4325 C CA . THR A 1 592 ? 32.992 -7.191 50.652 1.00 5.65 592 THR A CA 1
ATOM 4326 C C . THR A 1 592 ? 33.061 -6.139 49.577 1.00 5.67 592 THR A C 1
ATOM 4327 O O . THR A 1 592 ? 32.640 -6.366 48.421 1.00 5.95 592 THR A O 1
ATOM 4331 N N . ALA A 1 593 ? 33.683 -5.017 49.930 1.00 5.59 593 ALA A N 1
ATOM 4332 C CA . ALA A 1 593 ? 33.893 -3.906 49.018 1.00 5.81 593 ALA A CA 1
ATOM 4333 C C . ALA A 1 593 ? 35.272 -3.350 49.254 1.00 5.84 593 ALA A C 1
ATOM 4334 O O . ALA A 1 593 ? 35.798 -3.376 50.390 1.00 5.91 593 ALA A O 1
ATOM 4336 N N . SER A 1 594 ? 35.875 -2.790 48.224 1.00 5.84 594 SER A N 1
ATOM 4337 C CA . SER A 1 594 ? 37.239 -2.298 48.347 1.00 6.27 594 SER A CA 1
ATOM 4338 C C . SER A 1 594 ? 37.480 -1.099 47.485 1.00 6.39 594 SER A C 1
ATOM 4339 O O . SER A 1 594 ? 36.848 -0.910 46.427 1.00 6.29 594 SER A O 1
ATOM 4342 N N . VAL A 1 595 ? 38.422 -0.290 47.944 1.00 6.73 595 VAL A N 1
ATOM 4343 C CA . VAL A 1 595 ? 38.820 0.931 47.254 1.00 7.19 595 VAL A CA 1
ATOM 4344 C C . VAL A 1 595 ? 40.326 1.127 47.417 1.00 7.46 595 VAL A C 1
ATOM 4345 O O . VAL A 1 595 ? 40.872 0.806 48.465 1.00 7.10 595 VAL A O 1
ATOM 4349 N N . THR A 1 596 ? 40.944 1.699 46.395 1.00 7.67 596 THR A N 1
ATOM 4350 C CA . THR A 1 596 ? 42.370 1.941 46.379 1.00 8.18 596 THR A CA 1
ATOM 4351 C C . THR A 1 596 ? 42.608 3.439 46.178 1.00 8.57 596 THR A C 1
ATOM 4352 O O . THR A 1 596 ? 42.054 4.027 45.275 1.00 8.99 596 THR A O 1
ATOM 4356 N N . PHE A 1 597 ? 43.492 4.014 46.992 1.00 8.43 597 PHE A N 1
ATOM 4357 C CA . PHE A 1 597 ? 43.810 5.438 46.924 1.00 8.53 597 PHE A CA 1
ATOM 4358 C C . PHE A 1 597 ? 45.245 5.613 47.412 1.00 8.65 597 PHE A C 1
ATOM 4359 O O . PHE A 1 597 ? 45.783 4.754 48.103 1.00 8.53 597 PHE A O 1
ATOM 4367 N N . ILE A 1 598 ? 45.825 6.764 47.087 1.00 8.90 598 ILE A N 1
ATOM 4368 C CA . ILE A 1 598 ? 47.151 7.121 47.574 1.00 9.21 598 ILE A CA 1
ATOM 4369 C C . ILE A 1 598 ? 47.018 7.871 48.880 1.00 9.35 598 ILE A C 1
ATOM 4370 O O . ILE A 1 598 ? 46.271 8.858 48.953 1.00 8.98 598 ILE A O 1
ATOM 4375 N N . ALA A 1 599 ? 47.770 7.451 49.903 1.00 9.44 599 ALA A N 1
ATOM 4376 C CA . ALA A 1 599 ? 47.829 8.200 51.137 1.00 9.88 599 ALA A CA 1
ATOM 4377 C C . ALA A 1 599 ? 48.812 9.365 50.962 1.00 10.51 599 ALA A C 1
ATOM 4378 O O . ALA A 1 599 ? 49.939 9.306 51.435 1.00 11.09 599 ALA A O 1
ATOM 4380 N N . ASN A 1 600 ? 48.332 10.432 50.315 1.00 10.81 600 ASN A N 1
ATOM 4381 C CA . ASN A 1 600 ? 49.168 11.574 49.939 1.00 11.70 600 ASN A CA 1
ATOM 4382 C C . ASN A 1 600 ? 49.018 12.768 50.871 1.00 11.82 600 ASN A C 1
ATOM 4383 O O . ASN A 1 600 ? 49.561 13.845 50.591 1.00 12.66 600 ASN A O 1
ATOM 4388 N N . LYS A 1 601 ? 48.326 12.564 51.988 1.00 11.75 601 LYS A N 1
ATOM 4389 C CA A LYS A 1 601 ? 48.111 13.583 53.011 0.50 12.00 601 LYS A CA 1
ATOM 4390 C CA B LYS A 1 601 ? 48.110 13.585 52.999 0.50 11.91 601 LYS A CA 1
ATOM 4391 C C . LYS A 1 601 ? 48.659 13.064 54.325 1.00 11.67 601 LYS A C 1
ATOM 4392 O O . LYS A 1 601 ? 48.123 12.121 54.892 1.00 11.18 601 LYS A O 1
ATOM 4403 N N . PRO A 1 602 ? 49.728 13.693 54.842 1.00 11.47 602 PRO A N 1
ATOM 4404 C CA . PRO A 1 602 ? 50.291 13.187 56.080 1.00 11.43 602 PRO A CA 1
ATOM 4405 C C . PRO A 1 602 ? 49.423 13.475 57.286 1.00 10.82 602 PRO A C 1
ATOM 4406 O O . PRO A 1 602 ? 48.554 14.334 57.230 1.00 11.06 602 PRO A O 1
ATOM 4410 N N . GLY A 1 603 ? 49.659 12.757 58.371 1.00 9.94 603 GLY A N 1
ATOM 4411 C CA . GLY A 1 603 ? 48.968 12.986 59.624 1.00 9.34 603 GLY A CA 1
ATOM 4412 C C . GLY A 1 603 ? 47.784 12.072 59.859 1.00 8.71 603 GLY A C 1
ATOM 4413 O O . GLY A 1 603 ? 47.654 11.042 59.199 1.00 8.52 603 GLY A O 1
ATOM 4414 N N . VAL A 1 604 ? 46.948 12.456 60.816 1.00 8.09 604 VAL A N 1
ATOM 4415 C CA . VAL A 1 604 ? 45.750 11.711 61.178 1.00 7.85 604 VAL A CA 1
ATOM 4416 C C . VAL A 1 604 ? 44.719 11.931 60.098 1.00 7.48 604 VAL A C 1
ATOM 4417 O O . VAL A 1 604 ? 44.394 13.083 59.781 1.00 7.67 604 VAL A O 1
ATOM 4421 N N . GLN A 1 605 ? 44.179 10.810 59.579 1.00 6.99 605 GLN A N 1
ATOM 4422 C CA . GLN A 1 605 ? 43.143 10.847 58.548 1.00 6.74 605 GLN A CA 1
ATOM 4423 C C . GLN A 1 605 ? 42.047 9.875 58.998 1.00 6.56 605 GLN A C 1
ATOM 4424 O O . GLN A 1 605 ? 42.236 8.653 58.984 1.00 6.33 605 GLN A O 1
ATOM 4430 N N . TRP A 1 606 ? 40.949 10.427 59.492 1.00 5.88 606 TRP A N 1
ATOM 4431 C CA . TRP A 1 606 ? 39.858 9.597 60.024 1.00 5.90 606 TRP A CA 1
ATOM 4432 C C . TRP A 1 606 ? 39.100 8.868 58.908 1.00 5.79 606 TRP A C 1
ATOM 4433 O O . TRP A 1 606 ? 38.805 9.475 57.861 1.00 5.82 606 TRP A O 1
ATOM 4444 N N . TYR A 1 607 ? 38.794 7.602 59.158 1.00 5.90 607 TYR A N 1
ATOM 4445 C CA . TYR A 1 607 ? 37.826 6.839 58.335 1.00 6.29 607 TYR A CA 1
ATOM 4446 C C . TYR A 1 607 ? 36.602 6.624 59.183 1.00 6.64 607 TYR A C 1
ATOM 4447 O O . TYR A 1 607 ? 36.691 6.517 60.418 1.00 6.65 607 TYR A O 1
ATOM 4456 N N . TYR A 1 608 ? 35.441 6.565 58.543 1.00 6.84 608 TYR A N 1
ATOM 4457 C CA . TYR A 1 608 ? 34.205 6.447 59.271 1.00 7.06 608 TYR A CA 1
ATOM 4458 C C . TYR A 1 608 ? 33.144 5.742 58.457 1.00 7.14 608 TYR A C 1
ATOM 4459 O O . TYR A 1 608 ? 33.256 5.649 57.228 1.00 6.66 608 TYR A O 1
ATOM 4468 N N . CYS A 1 609 ? 32.131 5.236 59.152 1.00 7.28 609 CYS A N 1
ATOM 4469 C CA . CYS A 1 609 ? 30.937 4.617 58.537 1.00 7.80 609 CYS A CA 1
ATOM 4470 C C . CYS A 1 609 ? 29.956 5.727 58.236 1.00 8.12 609 CYS A C 1
ATOM 4471 O O . CYS A 1 609 ? 29.389 6.326 59.149 1.00 8.57 609 CYS A O 1
ATOM 4474 N N . ASN A 1 610 ? 29.814 6.051 56.960 1.00 8.70 610 ASN A N 1
ATOM 4475 C CA . ASN A 1 610 ? 28.993 7.199 56.611 1.00 10.06 610 ASN A CA 1
ATOM 4476 C C . ASN A 1 610 ? 27.516 6.842 56.638 1.00 10.98 610 ASN A C 1
ATOM 4477 O O . ASN A 1 610 ? 26.686 7.751 56.819 1.00 12.07 610 ASN A O 1
ATOM 4482 N N . TRP A 1 611 ? 27.175 5.561 56.481 1.00 11.69 611 TRP A N 1
ATOM 4483 C CA . TRP A 1 611 ? 25.786 5.108 56.547 1.00 11.98 611 TRP A CA 1
ATOM 4484 C C . TRP A 1 611 ? 25.284 5.017 57.990 1.00 12.24 611 TRP A C 1
ATOM 4485 O O . TRP A 1 611 ? 26.057 4.738 58.925 1.00 12.08 611 TRP A O 1
ATOM 4496 N N . PHE A 1 612 ? 24.005 5.305 58.192 1.00 11.89 612 PHE A N 1
ATOM 4497 C CA . PHE A 1 612 ? 23.423 5.339 59.525 1.00 12.78 612 PHE A CA 1
ATOM 4498 C C . PHE A 1 612 ? 23.013 3.916 59.859 1.00 13.14 612 PHE A C 1
ATOM 4499 O O . PHE A 1 612 ? 21.893 3.540 59.630 1.00 14.93 612 PHE A O 1
ATOM 4507 N N . CYS A 1 613 ? 23.908 3.116 60.375 1.00 12.50 613 CYS A N 1
ATOM 4508 C CA . CYS A 1 613 ? 23.645 1.699 60.562 1.00 12.60 613 CYS A CA 1
ATOM 4509 C C . CYS A 1 613 ? 23.215 1.351 61.962 1.00 12.20 613 CYS A C 1
ATOM 4510 O O . CYS A 1 613 ? 22.833 0.215 62.201 1.00 12.37 613 CYS A O 1
ATOM 4513 N N . HIS A 1 614 ? 23.273 2.311 62.893 1.00 11.21 614 HIS A N 1
ATOM 4514 C CA . HIS A 1 614 ? 23.111 2.009 64.312 1.00 10.94 614 HIS A CA 1
ATOM 4515 C C . HIS A 1 614 ? 23.013 3.355 65.015 1.00 10.78 614 HIS A C 1
ATOM 4516 O O . HIS A 1 614 ? 23.530 4.338 64.512 1.00 10.87 614 HIS A O 1
ATOM 4523 N N . ALA A 1 615 ? 22.427 3.359 66.201 1.00 10.83 615 ALA A N 1
ATOM 4524 C CA . ALA A 1 615 ? 22.384 4.596 67.029 1.00 11.26 615 ALA A CA 1
ATOM 4525 C C . ALA A 1 615 ? 23.768 5.208 67.285 1.00 11.53 615 ALA A C 1
ATOM 4526 O O . ALA A 1 615 ? 23.895 6.423 67.376 1.00 12.35 615 ALA A O 1
ATOM 4528 N N . LEU A 1 616 ? 24.804 4.370 67.306 1.00 11.50 616 LEU A N 1
ATOM 4529 C CA . LEU A 1 616 ? 26.173 4.785 67.579 1.00 11.45 616 LEU A CA 1
ATOM 4530 C C . LEU A 1 616 ? 27.034 4.797 66.321 1.00 11.00 616 LEU A C 1
ATOM 4531 O O . LEU A 1 616 ? 28.260 4.612 66.384 1.00 10.21 616 LEU A O 1
ATOM 4536 N N . HIS A 1 617 ? 26.415 5.084 65.166 1.00 11.15 617 HIS A N 1
ATOM 4537 C CA . HIS A 1 617 ? 27.151 5.098 63.921 1.00 12.00 617 HIS A CA 1
ATOM 4538 C C . HIS A 1 617 ? 28.158 6.232 63.856 1.00 11.11 617 HIS A C 1
ATOM 4539 O O . HIS A 1 617 ? 29.195 6.051 63.247 1.00 10.10 617 HIS A O 1
ATOM 4546 N N . MET A 1 618 ? 27.896 7.372 64.510 1.00 11.20 618 MET A N 1
ATOM 4547 C CA . MET A 1 618 ? 28.869 8.496 64.433 1.00 11.72 618 MET A CA 1
ATOM 4548 C C . MET A 1 618 ? 30.203 8.185 65.111 1.00 10.35 618 MET A C 1
ATOM 4549 O O . MET A 1 618 ? 31.269 8.671 64.704 1.00 10.08 618 MET A O 1
ATOM 4554 N N . GLU A 1 619 ? 30.131 7.300 66.107 1.00 9.24 619 GLU A N 1
ATOM 4555 C CA . GLU A 1 619 ? 31.279 6.796 66.803 1.00 8.85 619 GLU A CA 1
ATOM 4556 C C . GLU A 1 619 ? 31.951 5.618 66.102 1.00 8.67 619 GLU A C 1
ATOM 4557 O O . GLU A 1 619 ? 32.910 5.068 66.639 1.00 8.70 619 GLU A O 1
ATOM 4563 N N . MET A 1 620 ? 31.419 5.187 64.952 1.00 8.33 620 MET A N 1
ATOM 4564 C CA . MET A 1 620 ? 31.992 4.058 64.214 1.00 8.21 620 MET A CA 1
ATOM 4565 C C . MET A 1 620 ? 33.043 4.628 63.298 1.00 7.75 620 MET A C 1
ATOM 4566 O O . MET A 1 620 ? 32.774 4.893 62.114 1.00 7.32 620 MET A O 1
ATOM 4571 N N . ARG A 1 621 ? 34.223 4.891 63.836 1.00 7.43 621 ARG A N 1
ATOM 4572 C CA . ARG A 1 621 ? 35.254 5.577 63.093 1.00 7.30 621 ARG A CA 1
ATOM 4573 C C . ARG A 1 621 ? 36.603 5.301 63.716 1.00 7.21 621 ARG A C 1
ATOM 4574 O O . ARG A 1 621 ? 36.699 4.941 64.930 1.00 7.56 621 ARG A O 1
ATOM 4582 N N . GLY A 1 622 ? 37.639 5.419 62.903 1.00 7.10 622 GLY A N 1
ATOM 4583 C CA . GLY A 1 622 ? 39.005 5.092 63.316 1.00 6.93 622 GLY A CA 1
ATOM 4584 C C . GLY A 1 622 ? 39.994 5.940 62.536 1.00 6.97 622 GLY A C 1
ATOM 4585 O O . GLY A 1 622 ? 39.622 6.731 61.677 1.00 6.82 622 GLY A O 1
ATOM 4586 N N . ARG A 1 623 ? 41.278 5.778 62.825 1.00 6.97 623 ARG A N 1
ATOM 4587 C CA . ARG A 1 623 ? 42.311 6.641 62.263 1.00 7.30 623 ARG A CA 1
ATOM 4588 C C . ARG A 1 623 ? 43.277 5.940 61.352 1.00 7.24 623 ARG A C 1
ATOM 4589 O O . ARG A 1 623 ? 43.892 4.964 61.774 1.00 7.71 623 ARG A O 1
ATOM 4597 N N . MET A 1 624 ? 43.409 6.385 60.098 1.00 7.18 624 MET A N 1
ATOM 4598 C CA . MET A 1 624 ? 44.577 6.066 59.314 1.00 7.40 624 MET A CA 1
ATOM 4599 C C . MET A 1 624 ? 45.680 7.067 59.706 1.00 7.97 624 MET A C 1
ATOM 4600 O O . MET A 1 624 ? 45.533 8.262 59.543 1.00 8.18 624 MET A O 1
ATOM 4605 N N . LEU A 1 625 ? 46.779 6.557 60.225 1.00 8.44 625 LEU A N 1
ATOM 4606 C CA . LEU A 1 625 ? 47.898 7.369 60.728 1.00 8.95 625 LEU A CA 1
ATOM 4607 C C . LEU A 1 625 ? 49.002 7.408 59.665 1.00 9.07 625 LEU A C 1
ATOM 4608 O O . LEU A 1 625 ? 49.711 6.430 59.443 1.00 9.32 625 LEU A O 1
ATOM 4613 N N . VAL A 1 626 ? 49.101 8.508 58.937 1.00 9.40 626 VAL A N 1
ATOM 4614 C CA . VAL A 1 626 ? 50.002 8.596 57.811 1.00 9.81 626 VAL A CA 1
ATOM 4615 C C . VAL A 1 626 ? 51.312 9.237 58.269 1.00 10.80 626 VAL A C 1
ATOM 4616 O O . VAL A 1 626 ? 51.371 10.441 58.572 1.00 10.24 626 VAL A O 1
ATOM 4620 N N . GLU A 1 627 ? 52.371 8.435 58.298 1.00 12.74 627 GLU A N 1
ATOM 4621 C CA . GLU A 1 627 ? 53.663 8.876 58.847 1.00 14.94 627 GLU A CA 1
ATOM 4622 C C . GLU A 1 627 ? 54.442 9.667 57.829 1.00 15.55 627 GLU A C 1
ATOM 4623 O O . GLU A 1 627 ? 54.570 9.246 56.679 1.00 15.20 627 GLU A O 1
ATOM 4629 N N . ALA A 1 628 ? 54.958 10.822 58.253 1.00 16.65 628 ALA A N 1
ATOM 4630 C CA . ALA A 1 628 ? 55.833 11.638 57.399 1.00 19.14 628 ALA A CA 1
ATOM 4631 C C . ALA A 1 628 ? 57.140 10.909 57.080 1.00 21.00 628 ALA A C 1
ATOM 4632 O O . ALA A 1 628 ? 57.577 10.064 57.845 1.00 22.20 628 ALA A O 1
ATOM 4634 N N . LEU A 1 629 ? 57.731 11.238 55.931 1.00 24.56 629 LEU A N 1
ATOM 4635 C CA . LEU A 1 629 ? 58.975 10.601 55.465 1.00 26.69 629 LEU A CA 1
ATOM 4636 C C . LEU A 1 629 ? 60.179 11.339 56.013 1.00 26.01 629 LEU A C 1
ATOM 4637 O O . LEU A 1 629 ? 60.235 11.640 57.199 1.00 26.74 629 LEU A O 1
ATOM 4642 N N . ALA B 1 54 ? -3.402 18.773 56.262 1.00 30.92 54 ALA B N 1
ATOM 4643 C CA . ALA B 1 54 ? -4.211 19.244 55.117 1.00 30.50 54 ALA B CA 1
ATOM 4644 C C . ALA B 1 54 ? -4.394 18.100 54.136 1.00 29.84 54 ALA B C 1
ATOM 4645 O O . ALA B 1 54 ? -4.200 16.926 54.483 1.00 30.23 54 ALA B O 1
ATOM 4647 N N . SER B 1 55 ? -4.788 18.424 52.916 1.00 28.94 55 SER B N 1
ATOM 4648 C CA . SER B 1 55 ? -4.674 17.460 51.843 1.00 26.32 55 SER B CA 1
ATOM 4649 C C . SER B 1 55 ? -3.228 17.404 51.395 1.00 24.41 55 SER B C 1
ATOM 4650 O O . SER B 1 55 ? -2.605 18.420 51.213 1.00 23.90 55 SER B O 1
ATOM 4653 N N . ALA B 1 56 ? -2.701 16.218 51.194 1.00 22.39 56 ALA B N 1
ATOM 4654 C CA . ALA B 1 56 ? -1.360 16.100 50.628 1.00 21.38 56 ALA B CA 1
ATOM 4655 C C . ALA B 1 56 ? -1.375 15.827 49.124 1.00 20.42 56 ALA B C 1
ATOM 4656 O O . ALA B 1 56 ? -0.313 15.827 48.479 1.00 21.35 56 ALA B O 1
ATOM 4658 N N . VAL B 1 57 ? -2.566 15.661 48.537 1.00 18.22 57 VAL B N 1
ATOM 4659 C CA . VAL B 1 57 ? -2.626 15.289 47.125 1.00 16.85 57 VAL B CA 1
ATOM 4660 C C . VAL B 1 57 ? -2.491 16.540 46.252 1.00 15.51 57 VAL B C 1
ATOM 4661 O O . VAL B 1 57 ? -3.224 17.507 46.446 1.00 15.74 57 VAL B O 1
ATOM 4665 N N . VAL B 1 58 ? -1.546 16.514 45.313 1.00 13.41 58 VAL B N 1
ATOM 4666 C CA . VAL B 1 58 ? -1.395 17.577 44.331 1.00 12.31 58 VAL B CA 1
ATOM 4667 C C . VAL B 1 58 ? -1.720 16.947 42.986 1.00 12.08 58 VAL B C 1
ATOM 4668 O O . VAL B 1 58 ? -0.949 16.180 42.419 1.00 11.78 58 VAL B O 1
ATOM 4672 N N . HIS B 1 59 ? -2.910 17.255 42.494 1.00 12.01 59 HIS B N 1
ATOM 4673 C CA . HIS B 1 59 ? -3.390 16.672 41.253 1.00 12.13 59 HIS B CA 1
ATOM 4674 C C . HIS B 1 59 ? -2.694 17.306 40.064 1.00 11.10 59 HIS B C 1
ATOM 4675 O O . HIS B 1 59 ? -2.127 18.396 40.184 1.00 9.84 59 HIS B O 1
ATOM 4682 N N . PRO B 1 60 ? -2.768 16.651 38.879 1.00 10.55 60 PRO B N 1
ATOM 4683 C CA . PRO B 1 60 ? -2.227 17.261 37.660 1.00 10.61 60 PRO B CA 1
ATOM 4684 C C . PRO B 1 60 ? -2.780 18.635 37.409 1.00 10.75 60 PRO B C 1
ATOM 4685 O O . PRO B 1 60 ? -3.982 18.839 37.554 1.00 10.73 60 PRO B O 1
ATOM 4689 N N . GLY B 1 61 ? -1.891 19.573 37.094 1.00 10.69 61 GLY B N 1
ATOM 4690 C CA . GLY B 1 61 ? -2.245 20.962 36.888 1.00 11.43 61 GLY B CA 1
ATOM 4691 C C . GLY B 1 61 ? -2.292 21.797 38.163 1.00 12.06 61 GLY B C 1
ATOM 4692 O O . GLY B 1 61 ? -2.464 23.000 38.065 1.00 14.55 61 GLY B O 1
ATOM 4693 N N . GLU B 1 62 ? -2.176 21.174 39.337 1.00 11.67 62 GLU B N 1
ATOM 4694 C CA . GLU B 1 62 ? -2.052 21.878 40.628 1.00 11.75 62 GLU B CA 1
ATOM 4695 C C . GLU B 1 62 ? -0.577 21.945 41.010 1.00 10.78 62 GLU B C 1
ATOM 4696 O O . GLU B 1 62 ? 0.211 21.094 40.593 1.00 10.11 62 GLU B O 1
ATOM 4702 N N . LEU B 1 63 ? -0.200 22.943 41.812 1.00 9.96 63 LEU B N 1
ATOM 4703 C CA . LEU B 1 63 ? 1.186 23.150 42.206 1.00 9.20 63 LEU B CA 1
ATOM 4704 C C . LEU B 1 63 ? 1.384 22.870 43.688 1.00 8.58 63 LEU B C 1
ATOM 4705 O O . LEU B 1 63 ? 0.497 23.031 44.494 1.00 8.92 63 LEU B O 1
ATOM 4710 N N . ASP B 1 64 ? 2.578 22.425 44.030 1.00 7.87 64 ASP B N 1
ATOM 4711 C CA . ASP B 1 64 ? 2.963 22.318 45.438 1.00 7.80 64 ASP B CA 1
ATOM 4712 C C . ASP B 1 64 ? 2.935 23.688 46.098 1.00 7.57 64 ASP B C 1
ATOM 4713 O O . ASP B 1 64 ? 2.998 24.709 45.443 1.00 7.40 64 ASP B O 1
ATOM 4718 N N . GLU B 1 65 ? 2.853 23.695 47.419 1.00 7.58 65 GLU B N 1
ATOM 4719 C CA . GLU B 1 65 ? 2.819 24.929 48.188 1.00 8.24 65 GLU B CA 1
ATOM 4720 C C . GLU B 1 65 ? 4.200 25.392 48.664 1.00 7.76 65 GLU B C 1
ATOM 4721 O O . GLU B 1 65 ? 4.423 26.579 48.881 1.00 7.75 65 GLU B O 1
ATOM 4727 N N . TYR B 1 66 ? 5.105 24.446 48.904 1.00 7.22 66 TYR B N 1
ATOM 4728 C CA . TYR B 1 66 ? 6.427 24.749 49.403 1.00 7.00 66 TYR B CA 1
ATOM 4729 C C . TYR B 1 66 ? 7.471 24.073 48.576 1.00 6.62 66 TYR B C 1
ATOM 4730 O O . TYR B 1 66 ? 7.220 23.057 47.915 1.00 6.40 66 TYR B O 1
ATOM 4739 N N . TYR B 1 67 ? 8.684 24.615 48.635 1.00 6.22 67 TYR B N 1
ATOM 4740 C CA . TYR B 1 67 ? 9.887 23.918 48.186 1.00 6.12 67 TYR B CA 1
ATOM 4741 C C . TYR B 1 67 ? 10.536 23.237 49.376 1.00 6.24 67 TYR B C 1
ATOM 4742 O O . TYR B 1 67 ? 10.650 23.821 50.471 1.00 6.57 67 TYR B O 1
ATOM 4751 N N . GLY B 1 68 ? 10.982 22.017 49.188 1.00 6.16 68 GLY B N 1
ATOM 4752 C CA . GLY B 1 68 ? 11.845 21.374 50.137 1.00 6.25 68 GLY B CA 1
ATOM 4753 C C . GLY B 1 68 ? 13.244 21.349 49.579 1.00 6.34 68 GLY B C 1
ATOM 4754 O O . GLY B 1 68 ? 13.414 21.010 48.401 1.00 6.89 68 GLY B O 1
ATOM 4755 N N . PHE B 1 69 ? 14.242 21.753 50.330 1.00 6.10 69 PHE B N 1
ATOM 4756 C CA . PHE B 1 69 ? 15.660 21.592 49.936 1.00 6.22 69 PHE B CA 1
ATOM 4757 C C . PHE B 1 69 ? 16.188 20.498 50.790 1.00 5.93 69 PHE B C 1
ATOM 4758 O O . PHE B 1 69 ? 16.202 20.581 52.041 1.00 5.62 69 PHE B O 1
ATOM 4766 N N . TRP B 1 70 ? 16.490 19.396 50.118 1.00 6.22 70 TRP B N 1
ATOM 4767 C CA . TRP B 1 70 ? 16.846 18.153 50.754 1.00 6.30 70 TRP B CA 1
ATOM 4768 C C . TRP B 1 70 ? 18.341 17.830 50.644 1.00 6.04 70 TRP B C 1
ATOM 4769 O O . TRP B 1 70 ? 18.960 17.971 49.594 1.00 5.75 70 TRP B O 1
ATOM 4780 N N . SER B 1 71 ? 18.871 17.282 51.717 1.00 5.82 71 SER B N 1
ATOM 4781 C CA . SER B 1 71 ? 20.143 16.616 51.679 1.00 5.82 71 SER B CA 1
ATOM 4782 C C . SER B 1 71 ? 20.059 15.506 50.658 1.00 6.05 71 SER B C 1
ATOM 4783 O O . SER B 1 71 ? 19.096 14.748 50.639 1.00 6.31 71 SER B O 1
ATOM 4786 N N . GLY B 1 72 ? 21.106 15.365 49.849 1.00 6.26 72 GLY B N 1
ATOM 4787 C CA . GLY B 1 72 ? 21.238 14.195 48.993 1.00 6.52 72 GLY B CA 1
ATOM 4788 C C . GLY B 1 72 ? 21.975 13.074 49.668 1.00 6.80 72 GLY B C 1
ATOM 4789 O O . GLY B 1 72 ? 22.285 12.062 49.054 1.00 7.15 72 GLY B O 1
ATOM 4790 N N . GLY B 1 73 ? 22.340 13.285 50.927 1.00 6.83 73 GLY B N 1
ATOM 4791 C CA . GLY B 1 73 ? 23.026 12.293 51.677 1.00 6.86 73 GLY B CA 1
ATOM 4792 C C . GLY B 1 73 ? 24.308 11.851 51.001 1.00 6.92 73 GLY B C 1
ATOM 4793 O O . GLY B 1 73 ? 25.084 12.634 50.491 1.00 6.84 73 GLY B O 1
ATOM 4794 N N . HIS B 1 74 ? 24.488 10.549 50.919 1.00 6.96 74 HIS B N 1
ATOM 4795 C CA . HIS B 1 74 ? 25.719 9.982 50.415 1.00 7.22 74 HIS B CA 1
ATOM 4796 C C . HIS B 1 74 ? 25.905 10.188 48.899 1.00 6.81 74 HIS B C 1
ATOM 4797 O O . HIS B 1 74 ? 26.995 10.005 48.394 1.00 6.86 74 HIS B O 1
ATOM 4804 N N . SER B 1 75 ? 24.870 10.624 48.192 1.00 6.62 75 SER B N 1
ATOM 4805 C CA . SER B 1 75 ? 24.972 10.952 46.783 1.00 6.56 75 SER B CA 1
ATOM 4806 C C . SER B 1 75 ? 25.687 12.249 46.497 1.00 6.18 75 SER B C 1
ATOM 4807 O O . SER B 1 75 ? 26.012 12.473 45.363 1.00 6.15 75 SER B O 1
ATOM 4810 N N . GLY B 1 76 ? 25.804 13.133 47.480 1.00 6.21 76 GLY B N 1
ATOM 4811 C CA . GLY B 1 76 ? 26.586 14.362 47.301 1.00 6.27 76 GLY B CA 1
ATOM 4812 C C . GLY B 1 76 ? 25.837 15.506 46.657 1.00 6.28 76 GLY B C 1
ATOM 4813 O O . GLY B 1 76 ? 26.435 16.577 46.472 1.00 6.73 76 GLY B O 1
ATOM 4814 N N . GLU B 1 77 ? 24.574 15.300 46.321 1.00 6.28 77 GLU B N 1
ATOM 4815 C CA . GLU B 1 77 ? 23.761 16.325 45.654 1.00 6.42 77 GLU B CA 1
ATOM 4816 C C . GLU B 1 77 ? 22.815 17.009 46.635 1.00 6.12 77 GLU B C 1
ATOM 4817 O O . GLU B 1 77 ? 22.776 16.663 47.830 1.00 6.26 77 GLU B O 1
ATOM 4823 N N . VAL B 1 78 ? 22.131 18.052 46.175 1.00 5.80 78 VAL B N 1
ATOM 4824 C CA . VAL B 1 78 ? 21.007 18.622 46.909 1.00 5.83 78 VAL B CA 1
ATOM 4825 C C . VAL B 1 78 ? 19.796 18.426 46.036 1.00 5.95 78 VAL B C 1
ATOM 4826 O O . VAL B 1 78 ? 19.891 18.489 44.800 1.00 6.51 78 VAL B O 1
ATOM 4830 N N . ARG B 1 79 ? 18.662 18.121 46.635 1.00 6.02 79 ARG B N 1
ATOM 4831 C CA . ARG B 1 79 ? 17.446 17.856 45.895 1.00 6.21 79 ARG B CA 1
ATOM 4832 C C . ARG B 1 79 ? 16.387 18.897 46.192 1.00 5.99 79 ARG B C 1
ATOM 4833 O O . ARG B 1 79 ? 16.300 19.403 47.313 1.00 6.01 79 ARG B O 1
ATOM 4841 N N . ILE B 1 80 ? 15.634 19.261 45.186 1.00 6.02 80 ILE B N 1
ATOM 4842 C CA . ILE B 1 80 ? 14.452 20.114 45.384 1.00 6.18 80 ILE B CA 1
ATOM 4843 C C . ILE B 1 80 ? 13.220 19.254 45.335 1.00 6.37 80 ILE B C 1
ATOM 4844 O O . ILE B 1 80 ? 13.001 18.600 44.315 1.00 6.29 80 ILE B O 1
ATOM 4849 N N . LEU B 1 81 ? 12.442 19.261 46.408 1.00 6.65 81 LEU B N 1
ATOM 4850 C CA . LEU B 1 81 ? 11.179 18.548 46.474 1.00 7.06 81 LEU B CA 1
ATOM 4851 C C . LEU B 1 81 ? 10.023 19.549 46.451 1.00 7.05 81 LEU B C 1
ATOM 4852 O O . LEU B 1 81 ? 10.181 20.697 46.888 1.00 7.16 81 LEU B O 1
ATOM 4857 N N . GLY B 1 82 ? 8.872 19.106 45.956 1.00 6.80 82 GLY B N 1
ATOM 4858 C CA . GLY B 1 82 ? 7.599 19.826 46.138 1.00 7.01 82 GLY B CA 1
ATOM 4859 C C . GLY B 1 82 ? 6.911 19.294 47.365 1.00 7.26 82 GLY B C 1
ATOM 4860 O O . GLY B 1 82 ? 6.790 18.095 47.536 1.00 7.46 82 GLY B O 1
ATOM 4861 N N . ILE B 1 83 ? 6.455 20.177 48.255 1.00 7.40 83 ILE B N 1
ATOM 4862 C CA . ILE B 1 83 ? 5.695 19.794 49.427 1.00 8.03 83 ILE B CA 1
ATOM 4863 C C . ILE B 1 83 ? 4.267 20.350 49.213 1.00 7.38 83 ILE B C 1
ATOM 4864 O O . ILE B 1 83 ? 4.133 21.531 48.887 1.00 7.19 83 ILE B O 1
ATOM 4869 N N . PRO B 1 84 ? 3.186 19.587 49.417 1.00 7.18 84 PRO B N 1
ATOM 4870 C CA . PRO B 1 84 ? 3.124 18.279 50.121 1.00 7.27 84 PRO B CA 1
ATOM 4871 C C . PRO B 1 84 ? 3.142 17.054 49.226 1.00 7.23 84 PRO B C 1
ATOM 4872 O O . PRO B 1 84 ? 3.003 15.955 49.728 1.00 7.82 84 PRO B O 1
ATOM 4876 N N . SER B 1 85 ? 3.340 17.211 47.910 1.00 6.93 85 SER B N 1
A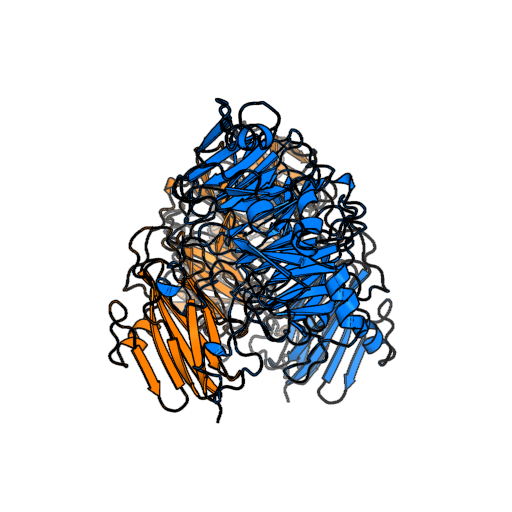TOM 4877 C CA . SER B 1 85 ? 3.344 16.049 47.031 1.00 7.14 85 SER B CA 1
ATOM 4878 C C . SER B 1 85 ? 4.538 15.109 47.316 1.00 7.42 85 SER B C 1
ATOM 4879 O O . SER B 1 85 ? 4.434 13.916 47.066 1.00 7.60 85 SER B O 1
ATOM 4882 N N . MET B 1 86 ? 5.639 15.687 47.805 1.00 7.65 86 MET B N 1
ATOM 4883 C CA . MET B 1 86 ? 6.893 14.987 48.120 1.00 8.34 86 MET B CA 1
ATOM 4884 C C . MET B 1 86 ? 7.588 14.443 46.879 1.00 7.86 86 MET B C 1
ATOM 4885 O O . MET B 1 86 ? 8.452 13.572 46.977 1.00 9.11 86 MET B O 1
ATOM 4890 N N . ARG B 1 87 ? 7.291 15.022 45.718 1.00 7.12 87 ARG B N 1
ATOM 4891 C CA . ARG B 1 87 ? 7.910 14.640 44.451 1.00 6.74 87 ARG B CA 1
ATOM 4892 C C . ARG B 1 87 ? 9.216 15.397 44.317 1.00 6.75 87 ARG B C 1
ATOM 4893 O O . ARG B 1 87 ? 9.282 16.581 44.698 1.00 6.84 87 ARG B O 1
ATOM 4901 N N . GLU B 1 88 ? 10.220 14.754 43.741 1.00 6.82 88 GLU B N 1
ATOM 4902 C CA . GLU B 1 88 ? 11.522 15.416 43.503 1.00 7.22 88 GLU B CA 1
ATOM 4903 C C . GLU B 1 88 ? 11.488 16.217 42.198 1.00 6.99 88 GLU B C 1
ATOM 4904 O O . GLU B 1 88 ? 11.351 15.652 41.101 1.00 6.98 88 GLU B O 1
ATOM 4910 N N . LEU B 1 89 ? 11.532 17.543 42.319 1.00 6.64 89 LEU B N 1
ATOM 4911 C CA . LEU B 1 89 ? 11.443 18.451 41.180 1.00 6.80 89 LEU B CA 1
ATOM 4912 C C . LEU B 1 89 ? 12.778 18.598 40.453 1.00 6.79 89 LEU B C 1
ATOM 4913 O O . LEU B 1 89 ? 12.824 18.790 39.222 1.00 6.95 89 LEU B O 1
ATOM 4918 N N . MET B 1 90 ? 13.878 18.502 41.171 1.00 6.50 90 MET B N 1
ATOM 4919 C CA . MET B 1 90 ? 15.194 18.711 40.557 1.00 6.58 90 MET B CA 1
ATOM 4920 C C . MET B 1 90 ? 16.303 18.158 41.425 1.00 6.29 90 MET B C 1
ATOM 4921 O O . MET B 1 90 ? 16.140 18.067 42.649 1.00 6.09 90 MET B O 1
ATOM 4926 N N . ARG B 1 91 ? 17.420 17.804 40.796 1.00 6.39 91 ARG B N 1
ATOM 4927 C CA . ARG B 1 91 ? 18.677 17.479 41.487 1.00 6.40 91 ARG B CA 1
ATOM 4928 C C . ARG B 1 91 ? 19.682 18.558 41.148 1.00 6.45 91 ARG B C 1
ATOM 4929 O O . ARG B 1 91 ? 19.861 18.889 39.946 1.00 6.48 91 ARG B O 1
ATOM 4937 N N . ILE B 1 92 ? 20.284 19.138 42.178 1.00 6.10 92 ILE B N 1
ATOM 4938 C CA . ILE B 1 92 ? 21.310 20.130 42.023 1.00 5.83 92 ILE B CA 1
ATOM 4939 C C . ILE B 1 92 ? 22.653 19.463 42.332 1.00 5.62 92 ILE B C 1
ATOM 4940 O O . ILE B 1 92 ? 22.906 19.046 43.486 1.00 5.34 92 ILE B O 1
ATOM 4945 N N . PRO B 1 93 ? 23.548 19.360 41.363 1.00 5.36 93 PRO B N 1
ATOM 4946 C CA . PRO B 1 93 ? 24.807 18.651 41.614 1.00 5.35 93 PRO B CA 1
ATOM 4947 C C . PRO B 1 93 ? 25.743 19.560 42.431 1.00 5.18 93 PRO B C 1
ATOM 4948 O O . PRO B 1 93 ? 25.715 20.784 42.284 1.00 5.16 93 PRO B O 1
ATOM 4952 N N . VAL B 1 94 ? 26.418 18.972 43.423 1.00 4.79 94 VAL B N 1
ATOM 4953 C CA . VAL B 1 94 ? 27.302 19.743 44.296 1.00 4.89 94 VAL B CA 1
ATOM 4954 C C . VAL B 1 94 ? 28.638 19.032 44.406 1.00 4.92 94 VAL B C 1
ATOM 4955 O O . VAL B 1 94 ? 29.601 19.442 43.779 1.00 5.06 94 VAL B O 1
ATOM 4959 N N . PHE B 1 95 ? 28.689 17.956 45.210 1.00 5.01 95 PHE B N 1
ATOM 4960 C CA . PHE B 1 95 ? 29.932 17.219 45.502 1.00 5.11 95 PHE B CA 1
ATOM 4961 C C . PHE B 1 95 ? 30.111 15.952 44.663 1.00 5.58 95 PHE B C 1
ATOM 4962 O O . PHE B 1 95 ? 31.145 15.273 44.727 1.00 6.19 95 PHE B O 1
ATOM 4970 N N . ASN B 1 96 ? 29.111 15.664 43.842 1.00 5.85 96 ASN B N 1
ATOM 4971 C CA . ASN B 1 96 ? 29.095 14.522 42.955 1.00 6.12 96 ASN B CA 1
ATOM 4972 C C . ASN B 1 96 ? 29.517 14.875 41.534 1.00 6.15 96 ASN B C 1
ATOM 4973 O O . ASN B 1 96 ? 29.533 16.024 41.149 1.00 6.73 96 ASN B O 1
ATOM 4978 N N . ILE B 1 97 ? 29.828 13.857 40.765 1.00 6.24 97 ILE B N 1
ATOM 4979 C CA . ILE B 1 97 ? 30.076 13.973 39.323 1.00 6.54 97 ILE B CA 1
ATOM 4980 C C . ILE B 1 97 ? 28.783 13.613 38.652 1.00 6.85 97 ILE B C 1
ATOM 4981 O O . ILE B 1 97 ? 28.393 12.441 38.647 1.00 7.03 97 ILE B O 1
ATOM 4986 N N . ASP B 1 98 ? 28.089 14.623 38.141 1.00 7.06 98 ASP B N 1
ATOM 4987 C CA . ASP B 1 98 ? 26.762 14.438 37.576 1.00 7.46 98 ASP B CA 1
ATOM 4988 C C . ASP B 1 98 ? 26.829 14.247 36.071 1.00 7.12 98 ASP B C 1
ATOM 4989 O O . ASP B 1 98 ? 27.069 15.179 35.355 1.00 7.06 98 ASP B O 1
ATOM 4994 N N . SER B 1 99 ? 26.578 13.015 35.626 1.00 7.01 99 SER B N 1
ATOM 4995 C CA . SER B 1 99 ? 26.570 12.710 34.208 1.00 7.07 99 SER B CA 1
ATOM 4996 C C . SER B 1 99 ? 25.500 13.550 33.476 1.00 6.99 99 SER B C 1
ATOM 4997 O O . SER B 1 99 ? 25.677 13.880 32.297 1.00 6.89 99 SER B O 1
ATOM 5000 N N . ALA B 1 100 ? 24.390 13.873 34.114 1.00 6.93 100 ALA B N 1
ATOM 5001 C CA . ALA B 1 100 ? 23.291 14.554 33.430 1.00 7.03 100 ALA B CA 1
ATOM 5002 C C . ALA B 1 100 ? 23.679 15.935 32.950 1.00 7.04 100 ALA B C 1
ATOM 5003 O O . ALA B 1 100 ? 23.445 16.322 31.804 1.00 7.74 100 ALA B O 1
ATOM 5005 N N . THR B 1 101 ? 24.326 16.700 33.814 1.00 6.87 101 THR B N 1
ATOM 5006 C CA . THR B 1 101 ? 24.704 18.078 33.502 1.00 6.60 101 THR B CA 1
ATOM 5007 C C . THR B 1 101 ? 26.140 18.317 33.160 1.00 6.54 101 THR B C 1
ATOM 5008 O O . THR B 1 101 ? 26.473 19.409 32.672 1.00 6.70 101 THR B O 1
ATOM 5012 N N . GLY B 1 102 ? 26.963 17.303 33.397 1.00 6.08 102 GLY B N 1
ATOM 5013 C CA . GLY B 1 102 ? 28.418 17.413 33.331 1.00 6.15 102 GLY B CA 1
ATOM 5014 C C . GLY B 1 102 ? 29.053 18.120 34.501 1.00 6.06 102 GLY B C 1
ATOM 5015 O O . GLY B 1 102 ? 30.248 18.411 34.439 1.00 5.82 102 GLY B O 1
ATOM 5016 N N . TRP B 1 103 ? 28.312 18.370 35.580 1.00 5.97 103 TRP B N 1
ATOM 5017 C CA . TRP B 1 103 ? 28.908 19.002 36.771 1.00 5.99 103 TRP B CA 1
ATOM 5018 C C . TRP B 1 103 ? 30.006 18.066 37.322 1.00 5.98 103 TRP B C 1
ATOM 5019 O O . TRP B 1 103 ? 29.744 16.884 37.595 1.00 5.98 103 TRP B O 1
ATOM 5030 N N . GLY B 1 104 ? 31.211 18.613 37.450 1.00 6.10 104 GLY B N 1
ATOM 5031 C CA . GLY B 1 104 ? 32.371 17.857 37.800 1.00 6.45 104 GLY B CA 1
ATOM 5032 C C . GLY B 1 104 ? 33.307 17.538 36.670 1.00 6.75 104 GLY B C 1
ATOM 5033 O O . GLY B 1 104 ? 34.494 17.278 36.921 1.00 6.96 104 GLY B O 1
ATOM 5034 N N . ILE B 1 105 ? 32.810 17.598 35.418 1.00 6.99 105 ILE B N 1
ATOM 5035 C CA . ILE B 1 105 ? 33.678 17.464 34.271 1.00 7.43 105 ILE B CA 1
ATOM 5036 C C . ILE B 1 105 ? 33.782 18.735 33.425 1.00 6.92 105 ILE B C 1
ATOM 5037 O O . ILE B 1 105 ? 34.800 18.909 32.798 1.00 6.95 105 ILE B O 1
ATOM 5042 N N . THR B 1 106 ? 32.778 19.613 33.428 1.00 6.35 106 THR B N 1
ATOM 5043 C CA . THR B 1 106 ? 32.872 20.860 32.673 1.00 6.17 106 THR B CA 1
ATOM 5044 C C . THR B 1 106 ? 33.954 21.762 33.286 1.00 6.06 106 THR B C 1
ATOM 5045 O O . THR B 1 106 ? 34.269 21.684 34.500 1.00 6.07 106 THR B O 1
ATOM 5049 N N . ASN B 1 107 ? 34.479 22.646 32.457 1.00 5.95 107 ASN B N 1
ATOM 5050 C CA . ASN B 1 107 ? 35.461 23.576 32.970 1.00 6.02 107 ASN B CA 1
ATOM 5051 C C . ASN B 1 107 ? 34.874 24.591 33.949 1.00 5.88 107 ASN B C 1
ATOM 5052 O O . ASN B 1 107 ? 35.564 24.993 34.902 1.00 5.86 107 ASN B O 1
ATOM 5057 N N . GLU B 1 108 ? 33.602 24.976 33.773 1.00 5.73 108 GLU B N 1
ATOM 5058 C CA . GLU B 1 108 ? 32.988 25.941 34.638 1.00 5.95 108 GLU B CA 1
ATOM 5059 C C . GLU B 1 108 ? 32.790 25.315 36.002 1.00 5.76 108 GLU B C 1
ATOM 5060 O O . GLU B 1 108 ? 33.028 25.956 37.016 1.00 5.90 108 GLU B O 1
ATOM 5066 N N . SER B 1 109 ? 32.337 24.068 36.060 1.00 5.68 109 SER B N 1
ATOM 5067 C CA . SER B 1 109 ? 32.144 23.449 37.376 1.00 5.92 109 SER B CA 1
ATOM 5068 C C . SER B 1 109 ? 33.469 23.139 38.063 1.00 6.37 109 SER B C 1
ATOM 5069 O O . SER B 1 109 ? 33.588 23.274 39.284 1.00 6.21 109 SER B O 1
ATOM 5072 N N . LYS B 1 110 ? 34.460 22.704 37.324 1.00 6.96 110 LYS B N 1
ATOM 5073 C CA . LYS B 1 110 ? 35.771 22.448 37.930 1.00 7.85 110 LYS B CA 1
ATOM 5074 C C . LYS B 1 110 ? 36.366 23.724 38.501 1.00 7.78 110 LYS B C 1
ATOM 5075 O O . LYS B 1 110 ? 37.010 23.706 39.569 1.00 7.72 110 LYS B O 1
ATOM 5081 N N . ARG B 1 111 ? 36.129 24.845 37.842 1.00 7.53 111 ARG B N 1
ATOM 5082 C CA . ARG B 1 111 ? 36.634 26.127 38.365 1.00 8.21 111 ARG B CA 1
ATOM 5083 C C . ARG B 1 111 ? 35.984 26.412 39.722 1.00 7.66 111 ARG B C 1
ATOM 5084 O O . ARG B 1 111 ? 36.684 26.819 40.670 1.00 7.61 111 ARG B O 1
ATOM 5092 N N . ILE B 1 112 ? 34.668 26.220 39.830 1.00 7.30 112 ILE B N 1
ATOM 5093 C CA . ILE B 1 112 ? 33.948 26.469 41.079 1.00 7.19 112 ILE B CA 1
ATOM 5094 C C . ILE B 1 112 ? 34.457 25.546 42.188 1.00 7.09 112 ILE B C 1
ATOM 5095 O O . ILE B 1 112 ? 34.606 25.955 43.338 1.00 7.45 112 ILE B O 1
ATOM 5100 N N . LYS B 1 113 ? 34.749 24.295 41.861 1.00 7.39 113 LYS B N 1
ATOM 5101 C CA . LYS B 1 113 ? 35.238 23.361 42.867 1.00 7.62 113 LYS B CA 1
ATOM 5102 C C . LYS B 1 113 ? 36.649 23.698 43.332 1.00 7.95 113 LYS B C 1
ATOM 5103 O O . LYS B 1 113 ? 37.019 23.363 44.468 1.00 8.02 113 LYS B O 1
ATOM 5109 N N . GLY B 1 114 ? 37.424 24.413 42.529 1.00 8.29 114 GLY B N 1
ATOM 5110 C CA . GLY B 1 114 ? 38.733 24.943 42.970 1.00 8.99 114 GLY B CA 1
ATOM 5111 C C . GLY B 1 114 ? 39.691 23.823 43.336 1.00 9.49 114 GLY B C 1
ATOM 5112 O O . GLY B 1 114 ? 39.976 22.906 42.557 1.00 10.01 114 GLY B O 1
ATOM 5113 N N . ASP B 1 115 ? 40.078 23.847 44.611 1.00 10.35 115 ASP B N 1
ATOM 5114 C CA . ASP B 1 115 ? 41.057 22.938 45.131 1.00 10.80 115 ASP B CA 1
ATOM 5115 C C . ASP B 1 115 ? 40.529 21.504 45.289 1.00 9.74 115 ASP B C 1
ATOM 5116 O O . ASP B 1 115 ? 41.301 20.594 45.526 1.00 10.41 115 ASP B O 1
ATOM 5121 N N . SER B 1 116 ? 39.227 21.295 45.100 1.00 8.81 116 SER B N 1
ATOM 5122 C CA . SER B 1 116 ? 38.653 19.960 45.188 1.00 7.96 116 SER B CA 1
ATOM 5123 C C . SER B 1 116 ? 38.138 19.396 43.867 1.00 7.58 116 SER B C 1
ATOM 5124 O O . SER B 1 116 ? 37.378 18.418 43.876 1.00 7.45 116 SER B O 1
ATOM 5127 N N . ALA B 1 117 ? 38.541 19.972 42.744 1.00 7.34 117 ALA B N 1
ATOM 5128 C CA . ALA B 1 117 ? 38.091 19.503 41.428 1.00 7.67 117 ALA B CA 1
ATOM 5129 C C . ALA B 1 117 ? 38.441 18.065 41.110 1.00 8.11 117 ALA B C 1
ATOM 5130 O O . ALA B 1 117 ? 37.792 17.454 40.306 1.00 8.73 117 ALA B O 1
ATOM 5132 N N . HIS B 1 118 ? 39.438 17.535 41.774 1.00 8.57 118 HIS B N 1
ATOM 5133 C CA . HIS B 1 118 ? 39.861 16.155 41.573 1.00 8.84 118 HIS B CA 1
ATOM 5134 C C . HIS B 1 118 ? 39.037 15.147 42.400 1.00 8.58 118 HIS B C 1
ATOM 5135 O O . HIS B 1 118 ? 39.181 13.948 42.207 1.00 8.76 118 HIS B O 1
ATOM 5142 N N . LEU B 1 119 ? 38.203 15.618 43.319 1.00 8.04 119 LEU B N 1
ATOM 5143 C CA . LEU B 1 119 ? 37.384 14.719 44.131 1.00 7.97 119 LEU B CA 1
ATOM 5144 C C . LEU B 1 119 ? 36.065 14.362 43.430 1.00 8.20 119 LEU B C 1
ATOM 5145 O O . LEU B 1 119 ? 35.375 15.225 42.925 1.00 7.68 119 LEU B O 1
ATOM 5150 N N . MET B 1 120 ? 35.728 13.081 43.457 1.00 8.69 120 MET B N 1
ATOM 5151 C CA . MET B 1 120 ? 34.596 12.560 42.706 1.00 9.83 120 MET B CA 1
ATOM 5152 C C . MET B 1 120 ? 33.379 12.259 43.556 1.00 9.09 120 MET B C 1
ATOM 5153 O O . MET B 1 120 ? 32.345 11.799 43.041 1.00 9.64 120 MET B O 1
ATOM 5158 N N . THR B 1 121 ? 33.489 12.457 44.871 1.00 8.49 121 THR B N 1
ATOM 5159 C CA . THR B 1 121 ? 32.413 12.055 45.792 1.00 8.60 121 THR B CA 1
ATOM 5160 C C . THR B 1 121 ? 32.275 13.078 46.917 1.00 8.17 121 THR B C 1
ATOM 5161 O O . THR B 1 121 ? 33.127 13.907 47.162 1.00 8.13 121 THR B O 1
ATOM 5165 N N . GLY B 1 122 ? 31.146 12.986 47.589 1.00 7.57 122 GLY B N 1
ATOM 5166 C CA . GLY B 1 122 ? 30.943 13.692 48.858 1.00 7.67 122 GLY B CA 1
ATOM 5167 C C . GLY B 1 122 ? 29.675 13.237 49.541 1.00 8.07 122 GLY B C 1
ATOM 5168 O O . GLY B 1 122 ? 28.965 12.368 49.047 1.00 7.76 122 GLY B O 1
ATOM 5169 N N . ASP B 1 123 ? 29.402 13.826 50.707 1.00 8.15 123 ASP B N 1
ATOM 5170 C CA . ASP B 1 123 ? 28.276 13.408 51.522 1.00 8.79 123 ASP B CA 1
ATOM 5171 C C . ASP B 1 123 ? 27.577 14.661 51.996 1.00 8.35 123 ASP B C 1
ATOM 5172 O O . ASP B 1 123 ? 28.015 15.302 52.983 1.00 8.07 123 ASP B O 1
ATOM 5177 N N . SER B 1 124 ? 26.513 15.015 51.275 1.00 7.78 124 SER B N 1
ATOM 5178 C CA A SER B 1 124 ? 25.772 16.259 51.482 0.39 7.94 124 SER B CA 1
ATOM 5179 C CA B SER B 1 124 ? 25.851 16.283 51.511 0.61 7.85 124 SER B CA 1
ATOM 5180 C C . SER B 1 124 ? 24.980 16.178 52.755 1.00 7.67 124 SER B C 1
ATOM 5181 O O . SER B 1 124 ? 24.115 15.321 52.860 1.00 8.05 124 SER B O 1
ATOM 5186 N N . HIS B 1 125 ? 25.249 17.072 53.706 1.00 7.71 125 HIS B N 1
ATOM 5187 C CA . HIS B 1 125 ? 24.655 16.995 55.019 1.00 7.81 125 HIS B CA 1
ATOM 5188 C C . HIS B 1 125 ? 23.483 17.934 55.193 1.00 7.42 125 HIS B C 1
ATOM 5189 O O . HIS B 1 125 ? 22.339 17.516 54.994 1.00 7.93 125 HIS B O 1
ATOM 5196 N N . HIS B 1 126 ? 23.741 19.185 55.596 1.00 7.07 126 HIS B N 1
ATOM 5197 C CA . HIS B 1 126 ? 22.715 20.069 56.063 1.00 7.05 126 HIS B CA 1
ATOM 5198 C C . HIS B 1 126 ? 22.472 21.260 55.099 1.00 7.22 126 HIS B C 1
ATOM 5199 O O . HIS B 1 126 ? 23.267 22.180 55.076 1.00 7.49 126 HIS B O 1
ATOM 5206 N N . PRO B 1 127 ? 21.382 21.243 54.319 1.00 7.27 127 PRO B N 1
ATOM 5207 C CA . PRO B 1 127 ? 21.092 22.358 53.387 1.00 7.20 127 PRO B CA 1
ATOM 5208 C C . PRO B 1 127 ? 20.256 23.434 54.024 1.00 7.06 127 PRO B C 1
ATOM 5209 O O . PRO B 1 127 ? 19.085 23.169 54.414 1.00 7.72 127 PRO B O 1
ATOM 5213 N N . HIS B 1 128 ? 20.763 24.675 54.090 1.00 6.27 128 HIS B N 1
ATOM 5214 C CA A HIS B 1 128 ? 19.967 25.726 54.693 0.53 6.01 128 HIS B CA 1
ATOM 5215 C CA B HIS B 1 128 ? 19.982 25.763 54.698 0.47 6.04 128 HIS B CA 1
ATOM 5216 C C . HIS B 1 128 ? 20.027 27.044 53.949 1.00 5.79 128 HIS B C 1
ATOM 5217 O O . HIS B 1 128 ? 21.087 27.426 53.443 1.00 5.57 128 HIS B O 1
ATOM 5230 N N . MET B 1 129 ? 18.854 27.677 53.901 1.00 5.50 129 MET B N 1
ATOM 5231 C CA . MET B 1 129 ? 18.668 28.878 53.099 1.00 5.52 129 MET B CA 1
ATOM 5232 C C . MET B 1 129 ? 18.885 30.164 53.891 1.00 5.34 129 MET B C 1
ATOM 5233 O O . MET B 1 129 ? 18.609 30.260 55.084 1.00 5.13 129 MET B O 1
ATOM 5238 N N . SER B 1 130 ? 19.462 31.163 53.213 1.00 5.28 130 SER B N 1
ATOM 5239 C CA . SER B 1 130 ? 19.730 32.454 53.776 1.00 5.29 130 SER B CA 1
ATOM 5240 C C . SER B 1 130 ? 18.435 33.145 54.206 1.00 5.24 130 SER B C 1
ATOM 5241 O O . SER B 1 130 ? 17.344 32.964 53.637 1.00 5.13 130 SER B O 1
ATOM 5244 N N . MET B 1 131 ? 18.581 33.925 55.278 1.00 5.36 131 MET B N 1
ATOM 5245 C CA . MET B 1 131 ? 17.463 34.615 55.935 1.00 5.59 131 MET B CA 1
ATOM 5246 C C . MET B 1 131 ? 17.742 36.105 56.051 1.00 5.81 131 MET B C 1
ATOM 5247 O O . MET B 1 131 ? 18.882 36.571 56.055 1.00 5.64 131 MET B O 1
ATOM 5252 N N . THR B 1 132 ? 16.644 36.848 56.119 1.00 6.12 132 THR B N 1
ATOM 5253 C CA . THR B 1 132 ? 16.653 38.264 56.535 1.00 6.83 132 THR B CA 1
ATOM 5254 C C . THR B 1 132 ? 15.669 38.335 57.700 1.00 7.23 132 THR B C 1
ATOM 5255 O O . THR B 1 132 ? 14.508 37.932 57.581 1.00 7.07 132 THR B O 1
ATOM 5259 N N . ASP B 1 133 ? 16.150 38.867 58.842 1.00 7.89 133 ASP B N 1
ATOM 5260 C CA A ASP B 1 133 ? 15.341 38.998 60.060 0.80 8.75 133 ASP B CA 1
ATOM 5261 C CA B ASP B 1 133 ? 15.364 39.016 60.067 0.20 8.10 133 ASP B CA 1
ATOM 5262 C C . ASP B 1 133 ? 14.567 37.742 60.433 1.00 8.21 133 ASP B C 1
ATOM 5263 O O . ASP B 1 133 ? 13.396 37.794 60.794 1.00 8.26 133 ASP B O 1
ATOM 5272 N N . GLY B 1 134 ? 15.213 36.597 60.327 1.00 7.61 134 GLY B N 1
ATOM 5273 C CA . GLY B 1 134 ? 14.600 35.336 60.741 1.00 7.51 134 GLY B CA 1
ATOM 5274 C C . GLY B 1 134 ? 13.549 34.748 59.833 1.00 7.36 134 GLY B C 1
ATOM 5275 O O . GLY B 1 134 ? 12.804 33.886 60.270 1.00 6.82 134 GLY B O 1
ATOM 5276 N N . SER B 1 135 ? 13.491 35.211 58.583 1.00 7.53 135 SER B N 1
ATOM 5277 C CA . SER B 1 135 ? 12.606 34.719 57.521 1.00 7.94 135 SER B CA 1
ATOM 5278 C C . SER B 1 135 ? 13.464 34.382 56.305 1.00 7.47 135 SER B C 1
ATOM 5279 O O . SER B 1 135 ? 14.405 35.112 56.001 1.00 7.07 135 SER B O 1
ATOM 5282 N N . TYR B 1 136 ? 13.164 33.291 55.609 1.00 6.94 136 TYR B N 1
ATOM 5283 C CA . TYR B 1 136 ? 13.898 32.971 54.389 1.00 6.91 136 TYR B CA 1
ATOM 5284 C C . TYR B 1 136 ? 13.799 34.061 53.334 1.00 6.91 136 TYR B C 1
ATOM 5285 O O . TYR B 1 136 ? 12.731 34.628 53.132 1.00 6.98 136 TYR B O 1
ATOM 5294 N N . ASN B 1 137 ? 14.934 34.364 52.705 1.00 7.01 137 ASN B N 1
ATOM 5295 C CA . ASN B 1 137 ? 14.954 35.390 51.671 1.00 6.92 137 ASN B CA 1
ATOM 5296 C C . ASN B 1 137 ? 15.157 34.853 50.260 1.00 7.11 137 ASN B C 1
ATOM 5297 O O . ASN B 1 137 ? 15.193 35.632 49.310 1.00 7.24 137 ASN B O 1
ATOM 5302 N N . GLY B 1 138 ? 15.317 33.526 50.122 1.00 7.00 138 GLY B N 1
ATOM 5303 C CA . GLY B 1 138 ? 15.410 32.898 48.806 1.00 7.16 138 GLY B CA 1
ATOM 5304 C C . GLY B 1 138 ? 16.672 33.133 48.021 1.00 7.18 138 GLY B C 1
ATOM 5305 O O . GLY B 1 138 ? 16.707 32.740 46.845 1.00 7.78 138 GLY B O 1
ATOM 5306 N N . LYS B 1 139 ? 17.734 33.717 48.586 1.00 6.70 139 LYS B N 1
ATOM 5307 C CA . LYS B 1 139 ? 18.905 34.037 47.780 1.00 6.62 139 LYS B CA 1
ATOM 5308 C C . LYS B 1 139 ? 19.814 32.819 47.573 1.00 6.05 139 LYS B C 1
ATOM 5309 O O . LYS B 1 139 ? 20.178 32.513 46.466 1.00 5.95 139 LYS B O 1
ATOM 5315 N N . TYR B 1 140 ? 20.150 32.137 48.663 1.00 5.56 140 TYR B N 1
ATOM 5316 C CA . TYR B 1 140 ? 21.162 31.081 48.652 1.00 5.42 140 TYR B CA 1
ATOM 5317 C C . TYR B 1 140 ? 20.698 29.896 49.474 1.00 5.33 140 TYR B C 1
ATOM 5318 O O . TYR B 1 140 ? 19.961 30.068 50.454 1.00 5.16 140 TYR B O 1
ATOM 5327 N N . VAL B 1 141 ? 21.215 28.707 49.117 1.00 5.06 141 VAL B N 1
ATOM 5328 C CA . VAL B 1 141 ? 21.142 27.540 49.991 1.00 5.02 141 VAL B CA 1
ATOM 5329 C C . VAL B 1 141 ? 22.604 27.127 50.185 1.00 4.95 141 VAL B C 1
ATOM 5330 O O . VAL B 1 141 ? 23.338 26.938 49.222 1.00 5.19 141 VAL B O 1
ATOM 5334 N N . PHE B 1 142 ? 22.997 26.979 51.448 1.00 4.84 142 PHE B N 1
ATOM 5335 C CA . PHE B 1 142 ? 24.346 26.507 51.797 1.00 4.97 142 PHE B CA 1
ATOM 5336 C C . PHE B 1 142 ? 24.283 25.027 52.173 1.00 5.16 142 PHE B C 1
ATOM 5337 O O . PHE B 1 142 ? 23.275 24.560 52.725 1.00 5.12 142 PHE B O 1
ATOM 5345 N N . ILE B 1 143 ? 25.337 24.301 51.848 1.00 5.26 143 ILE B N 1
ATOM 5346 C CA . ILE B 1 143 ? 25.332 22.842 52.074 1.00 5.45 143 ILE B CA 1
ATOM 5347 C C . ILE B 1 143 ? 26.754 22.399 52.322 1.00 5.53 143 ILE B C 1
ATOM 5348 O O . ILE B 1 143 ? 27.710 22.852 51.677 1.00 5.58 143 ILE B O 1
ATOM 5353 N N . ASN B 1 144 ? 26.927 21.523 53.305 1.00 5.52 144 ASN B N 1
ATOM 5354 C CA . ASN B 1 144 ? 28.277 21.046 53.602 1.00 5.60 144 ASN B CA 1
ATOM 5355 C C . ASN B 1 144 ? 28.467 19.604 53.139 1.00 5.60 144 ASN B C 1
ATOM 5356 O O . ASN B 1 144 ? 27.497 18.855 53.039 1.00 5.64 144 ASN B O 1
ATOM 5361 N N . ASP B 1 145 ? 29.704 19.267 52.864 1.00 5.66 145 ASP B N 1
ATOM 5362 C CA . ASP B 1 145 ? 30.156 17.911 52.566 1.00 5.87 145 ASP B CA 1
ATOM 5363 C C . ASP B 1 145 ? 30.933 17.449 53.782 1.00 5.97 145 ASP B C 1
ATOM 5364 O O . ASP B 1 145 ? 32.077 17.909 54.008 1.00 6.21 145 ASP B O 1
ATOM 5369 N N . LYS B 1 146 ? 30.369 16.500 54.527 1.00 6.35 146 LYS B N 1
ATOM 5370 C CA . LYS B 1 146 ? 31.101 15.935 55.659 1.00 6.92 146 LYS B CA 1
ATOM 5371 C C . LYS B 1 146 ? 32.334 15.209 55.218 1.00 7.01 146 LYS B C 1
ATOM 5372 O O . LYS B 1 146 ? 33.397 15.337 55.837 1.00 7.81 146 LYS B O 1
ATOM 5378 N N . ALA B 1 147 ? 32.226 14.443 54.147 1.00 6.87 147 ALA B N 1
ATOM 5379 C CA . ALA B 1 147 ? 33.292 13.502 53.779 1.00 6.98 147 ALA B CA 1
ATOM 5380 C C . ALA B 1 147 ? 34.592 14.178 53.442 1.00 7.03 147 ALA B C 1
ATOM 5381 O O . ALA B 1 147 ? 35.651 13.580 53.663 1.00 7.68 147 ALA B O 1
ATOM 5383 N N . ASN B 1 148 ? 34.553 15.374 52.826 1.00 6.98 148 ASN B N 1
ATOM 5384 C CA . ASN B 1 148 ? 35.791 16.094 52.427 1.00 6.89 148 ASN B CA 1
ATOM 5385 C C . ASN B 1 148 ? 35.871 17.498 52.951 1.00 7.09 148 ASN B C 1
ATOM 5386 O O . ASN B 1 148 ? 36.690 18.309 52.445 1.00 7.21 148 ASN B O 1
ATOM 5391 N N . SER B 1 149 ? 35.043 17.803 53.964 1.00 6.96 149 SER B N 1
ATOM 5392 C CA . SER B 1 149 ? 35.197 19.041 54.764 1.00 7.23 149 SER B CA 1
ATOM 5393 C C . SER B 1 149 ? 35.055 20.283 53.886 1.00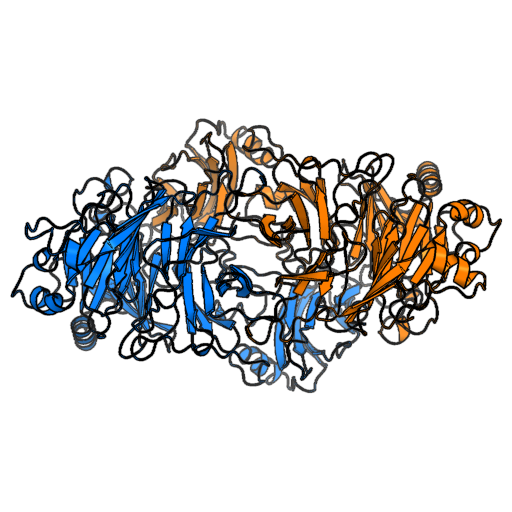 6.78 149 SER B C 1
ATOM 5394 O O . SER B 1 149 ? 35.875 21.225 53.932 1.00 7.06 149 SER B O 1
ATOM 5397 N N . ARG B 1 150 ? 34.006 20.278 53.074 1.00 6.29 150 ARG B N 1
ATOM 5398 C CA . ARG B 1 150 ? 33.733 21.415 52.201 1.00 5.87 150 ARG B CA 1
ATOM 5399 C C . ARG B 1 150 ? 32.423 22.045 52.544 1.00 5.72 150 ARG B C 1
ATOM 5400 O O . ARG B 1 150 ? 31.482 21.429 53.089 1.00 5.80 150 ARG B O 1
ATOM 5408 N N . VAL B 1 151 ? 32.305 23.320 52.179 1.00 5.37 151 VAL B N 1
ATOM 5409 C CA . VAL B 1 151 ? 30.996 24.015 52.203 1.00 5.25 151 VAL B CA 1
ATOM 5410 C C . VAL B 1 151 ? 30.782 24.606 50.830 1.00 5.25 151 VAL B C 1
ATOM 5411 O O . VAL B 1 151 ? 31.704 25.206 50.246 1.00 5.36 151 VAL B O 1
ATOM 5415 N N . ALA B 1 152 ? 29.545 24.492 50.336 1.00 5.12 152 ALA B N 1
ATOM 5416 C CA . ALA B 1 152 ? 29.231 25.026 49.014 1.00 5.12 152 ALA B CA 1
ATOM 5417 C C . ALA B 1 152 ? 28.042 25.963 49.191 1.00 5.11 152 ALA B C 1
ATOM 5418 O O . ALA B 1 152 ? 27.225 25.821 50.141 1.00 5.27 152 ALA B O 1
ATOM 5420 N N . ARG B 1 153 ? 27.903 26.872 48.212 1.00 5.08 153 ARG B N 1
ATOM 5421 C CA . ARG B 1 153 ? 26.767 27.774 48.134 1.00 5.17 153 ARG B CA 1
ATOM 5422 C C . ARG B 1 153 ? 26.058 27.553 46.822 1.00 5.29 153 ARG B C 1
ATOM 5423 O O . ARG B 1 153 ? 26.671 27.530 45.761 1.00 5.37 153 ARG B O 1
ATOM 5431 N N . ILE B 1 154 ? 24.746 27.405 46.898 1.00 5.14 154 ILE B N 1
ATOM 5432 C CA . ILE B 1 154 ? 23.829 27.319 45.726 1.00 5.45 154 ILE B CA 1
ATOM 5433 C C . ILE B 1 154 ? 23.114 28.631 45.571 1.00 5.73 154 ILE B C 1
ATOM 5434 O O . ILE B 1 154 ? 22.496 29.133 46.501 1.00 5.54 154 ILE B O 1
ATOM 5439 N N . ARG B 1 155 ? 23.154 29.163 44.359 1.00 6.16 155 ARG B N 1
ATOM 5440 C CA . ARG B 1 155 ? 22.365 30.351 44.005 1.00 7.02 155 ARG B CA 1
ATOM 5441 C C . ARG B 1 155 ? 20.972 29.891 43.656 1.00 7.18 155 ARG B C 1
ATOM 5442 O O . ARG B 1 155 ? 20.818 29.081 42.708 1.00 7.25 155 ARG B O 1
ATOM 5450 N N . CYS B 1 156 ? 19.930 30.454 44.254 1.00 7.37 156 CYS B N 1
ATOM 5451 C CA . CYS B 1 156 ? 18.565 30.016 43.992 1.00 7.94 156 CYS B CA 1
ATOM 5452 C C . CYS B 1 156 ? 17.999 30.665 42.718 1.00 7.87 156 CYS B C 1
ATOM 5453 O O . CYS B 1 156 ? 17.025 30.187 42.190 1.00 8.09 156 CYS B O 1
ATOM 5456 N N . ASP B 1 157 ? 18.621 31.708 42.196 1.00 7.64 157 ASP B N 1
ATOM 5457 C CA . ASP B 1 157 ? 18.137 32.269 40.930 1.00 8.03 157 ASP B CA 1
ATOM 5458 C C . ASP B 1 157 ? 18.294 31.269 39.781 1.00 7.92 157 ASP B C 1
ATOM 5459 O O . ASP B 1 157 ? 17.386 31.102 38.956 1.00 8.31 157 ASP B O 1
ATOM 5464 N N . VAL B 1 158 ? 19.432 30.579 39.785 1.00 7.61 158 VAL B N 1
ATOM 5465 C CA . VAL B 1 158 ? 19.718 29.557 38.755 1.00 7.45 158 VAL B CA 1
ATOM 5466 C C . VAL B 1 158 ? 19.700 28.107 39.272 1.00 7.14 158 VAL B C 1
ATOM 5467 O O . VAL B 1 158 ? 19.781 27.167 38.464 1.00 6.97 158 VAL B O 1
ATOM 5471 N N . MET B 1 159 ? 19.568 27.913 40.587 1.00 6.96 159 MET B N 1
ATOM 5472 C CA . MET B 1 159 ? 19.614 26.595 41.210 1.00 6.93 159 MET B CA 1
ATOM 5473 C C . MET B 1 159 ? 20.836 25.772 40.784 1.00 6.61 159 MET B C 1
ATOM 5474 O O . MET B 1 159 ? 20.751 24.618 40.409 1.00 6.65 159 MET B O 1
ATOM 5479 N N . LYS B 1 160 ? 22.003 26.398 40.924 1.00 6.07 160 LYS B N 1
ATOM 5480 C CA . LYS B 1 160 ? 23.290 25.766 40.717 1.00 5.98 160 LYS B CA 1
ATOM 5481 C C . LYS B 1 160 ? 24.256 26.229 41.791 1.00 5.67 160 LYS B C 1
ATOM 5482 O O . LYS B 1 160 ? 24.140 27.342 42.298 1.00 5.45 160 LYS B O 1
ATOM 5488 N N . THR B 1 161 ? 25.240 25.372 42.083 1.00 5.77 161 THR B N 1
ATOM 5489 C CA . THR B 1 161 ? 26.301 25.706 42.991 1.00 6.21 161 THR B CA 1
ATOM 5490 C C . THR B 1 161 ? 27.178 26.784 42.379 1.00 6.28 161 THR B C 1
ATOM 5491 O O . THR B 1 161 ? 27.667 26.596 41.252 1.00 6.63 161 THR B O 1
ATOM 5495 N N . ASP B 1 162 ? 27.403 27.883 43.073 1.00 6.43 162 ASP B N 1
ATOM 5496 C CA . ASP B 1 162 ? 28.296 28.937 42.569 1.00 6.71 162 ASP B CA 1
ATOM 5497 C C . ASP B 1 162 ? 29.625 29.116 43.271 1.00 6.82 162 ASP B C 1
ATOM 5498 O O . ASP B 1 162 ? 30.497 29.756 42.707 1.00 6.95 162 ASP B O 1
ATOM 5503 N N . LYS B 1 163 ? 29.745 28.603 44.502 1.00 6.95 163 LYS B N 1
ATOM 5504 C CA . LYS B 1 163 ? 30.979 28.708 45.295 1.00 7.43 163 LYS B CA 1
ATOM 5505 C C . LYS B 1 163 ? 31.185 27.422 46.060 1.00 6.76 163 LYS B C 1
ATOM 5506 O O . LYS B 1 163 ? 30.204 26.790 46.469 1.00 6.44 163 LYS B O 1
ATOM 5512 N N . MET B 1 164 ? 32.440 27.055 46.242 1.00 6.38 164 MET B N 1
ATOM 5513 C CA . MET B 1 164 ? 32.774 25.897 47.045 1.00 6.43 164 MET B CA 1
ATOM 5514 C C . MET B 1 164 ? 34.121 26.137 47.650 1.00 6.51 164 MET B C 1
ATOM 5515 O O . MET B 1 164 ? 35.044 26.545 46.963 1.00 6.61 164 MET B O 1
ATOM 5520 N N . ILE B 1 165 ? 34.211 25.891 48.955 1.00 6.58 165 ILE B N 1
ATOM 5521 C CA . ILE B 1 165 ? 35.472 26.019 49.676 1.00 6.89 165 ILE B CA 1
ATOM 5522 C C . ILE B 1 165 ? 35.773 24.798 50.533 1.00 6.78 165 ILE B C 1
ATOM 5523 O O . ILE B 1 165 ? 34.867 24.145 51.023 1.00 6.53 165 ILE B O 1
ATOM 5528 N N . THR B 1 166 ? 37.057 24.466 50.654 1.00 7.10 166 THR B N 1
ATOM 5529 C CA . THR B 1 166 ? 37.511 23.472 51.626 1.00 7.52 166 THR B CA 1
ATOM 5530 C C . THR B 1 166 ? 37.863 24.207 52.922 1.00 7.62 166 THR B C 1
ATOM 5531 O O . THR B 1 166 ? 38.605 25.199 52.900 1.00 8.31 166 THR B O 1
ATOM 5535 N N . ILE B 1 167 ? 37.282 23.756 54.019 1.00 7.62 167 ILE B N 1
ATOM 5536 C CA . ILE B 1 167 ? 37.554 24.390 55.335 1.00 7.84 167 ILE B CA 1
ATOM 5537 C C . ILE B 1 167 ? 38.904 23.865 55.832 1.00 8.14 167 ILE B C 1
ATOM 5538 O O . ILE B 1 167 ? 39.062 22.660 56.012 1.00 8.05 167 ILE B O 1
ATOM 5543 N N . PRO B 1 168 ? 39.870 24.763 56.105 1.00 8.73 168 PRO B N 1
ATOM 5544 C CA . PRO B 1 168 ? 41.179 24.319 56.562 1.00 8.86 168 PRO B CA 1
ATOM 5545 C C . PRO B 1 168 ? 41.161 23.923 58.032 1.00 8.87 168 PRO B C 1
ATOM 5546 O O . PRO B 1 168 ? 40.232 24.273 58.764 1.00 8.38 168 PRO B O 1
ATOM 5550 N N . ASN B 1 169 ? 42.160 23.138 58.423 1.00 8.99 169 ASN B N 1
ATOM 5551 C CA . ASN B 1 169 ? 42.487 22.859 59.839 1.00 9.43 169 ASN B CA 1
ATOM 5552 C C . ASN B 1 169 ? 41.495 21.852 60.451 1.00 9.54 169 ASN B C 1
ATOM 5553 O O . ASN B 1 169 ? 41.558 21.611 61.660 1.00 9.96 169 ASN B O 1
ATOM 5558 N N . VAL B 1 170 ? 40.554 21.301 59.695 1.00 9.82 170 VAL B N 1
ATOM 5559 C CA . VAL B 1 170 ? 39.472 20.466 60.262 1.00 9.84 170 VAL B CA 1
ATOM 5560 C C . VAL B 1 170 ? 39.327 19.179 59.494 1.00 9.98 170 VAL B C 1
ATOM 5561 O O . VAL B 1 170 ? 39.813 19.054 58.372 1.00 10.89 170 VAL B O 1
ATOM 5565 N N . GLN B 1 171 ? 38.599 18.242 60.085 1.00 9.89 171 GLN B N 1
ATOM 5566 C CA . GLN B 1 171 ? 38.137 17.036 59.405 1.00 9.64 171 GLN B CA 1
ATOM 5567 C C . GLN B 1 171 ? 36.676 16.762 59.737 1.00 9.69 171 GLN B C 1
ATOM 5568 O O . GLN B 1 171 ? 36.302 16.670 60.913 1.00 10.11 171 GLN B O 1
ATOM 5574 N N . ALA B 1 172 ? 35.899 16.651 58.677 1.00 9.53 172 ALA B N 1
ATOM 5575 C CA . ALA B 1 172 ? 34.505 16.264 58.733 1.00 9.83 172 ALA B CA 1
ATOM 5576 C C . ALA B 1 172 ? 33.571 17.357 59.215 1.00 9.81 172 ALA B C 1
ATOM 5577 O O . ALA B 1 172 ? 33.313 17.495 60.412 1.00 11.66 172 ALA B O 1
ATOM 5579 N N . ILE B 1 173 ? 33.006 18.092 58.285 1.00 8.80 173 ILE B N 1
ATOM 5580 C CA . ILE B 1 173 ? 32.075 19.159 58.661 1.00 8.62 173 ILE B CA 1
ATOM 5581 C C . ILE B 1 173 ? 30.718 18.481 58.800 1.00 8.20 173 ILE B C 1
ATOM 5582 O O . ILE B 1 173 ? 30.196 17.953 57.836 1.00 8.14 173 ILE B O 1
ATOM 5587 N N . HIS B 1 174 ? 30.149 18.475 59.999 1.00 8.14 174 HIS B N 1
ATOM 5588 C CA . HIS B 1 174 ? 28.839 17.855 60.236 1.00 8.48 174 HIS B CA 1
ATOM 5589 C C . HIS B 1 174 ? 27.717 18.891 60.252 1.00 8.19 174 HIS B C 1
ATOM 5590 O O . HIS B 1 174 ? 27.081 19.098 59.232 1.00 9.18 174 HIS B O 1
ATOM 5597 N N . GLY B 1 175 ? 27.443 19.495 61.380 1.00 7.47 175 GLY B N 1
ATOM 5598 C CA . GLY B 1 175 ? 26.361 20.440 61.457 1.00 7.01 175 GLY B CA 1
ATOM 5599 C C . GLY B 1 175 ? 26.660 21.694 60.673 1.00 6.48 175 GLY B C 1
ATOM 5600 O O . GLY B 1 175 ? 27.797 22.195 60.682 1.00 6.48 175 GLY B O 1
ATOM 5601 N N . LEU B 1 176 ? 25.621 22.199 60.013 1.00 5.77 176 LEU B N 1
ATOM 5602 C CA . LEU B 1 176 ? 25.653 23.473 59.339 1.00 5.62 176 LEU B CA 1
ATOM 5603 C C . LEU B 1 176 ? 24.290 24.131 59.525 1.00 5.67 176 LEU B C 1
ATOM 5604 O O . LEU B 1 176 ? 23.255 23.495 59.349 1.00 5.82 176 LEU B O 1
ATOM 5609 N N . ARG B 1 177 ? 24.304 25.412 59.886 1.00 5.67 177 ARG B N 1
ATOM 5610 C CA . ARG B 1 177 ? 23.115 26.234 59.885 1.00 5.90 177 ARG B CA 1
ATOM 5611 C C . ARG B 1 177 ? 23.499 27.653 59.475 1.00 5.73 177 ARG B C 1
ATOM 5612 O O . ARG B 1 177 ? 24.663 27.951 59.254 1.00 5.50 177 ARG B O 1
ATOM 5620 N N . VAL B 1 178 ? 22.496 28.512 59.358 1.00 5.86 178 VAL B N 1
ATOM 5621 C CA . VAL B 1 178 ? 22.714 29.918 59.012 1.00 5.90 178 VAL B CA 1
ATOM 5622 C C . VAL B 1 178 ? 22.380 30.809 60.188 1.00 5.88 178 VAL B C 1
ATOM 5623 O O . VAL B 1 178 ? 21.502 30.502 60.989 1.00 5.95 178 VAL B O 1
ATOM 5627 N N . GLN B 1 179 ? 23.070 31.936 60.261 1.00 5.82 179 GLN B N 1
ATOM 5628 C CA . GLN B 1 179 ? 22.643 32.991 61.133 1.00 5.74 179 GLN B CA 1
ATOM 5629 C C . GLN B 1 179 ? 21.278 33.480 60.669 1.00 5.64 179 GLN B C 1
ATOM 5630 O O . GLN B 1 179 ? 21.015 33.548 59.458 1.00 5.54 179 GLN B O 1
ATOM 5636 N N . LYS B 1 180 ? 20.427 33.774 61.636 1.00 5.54 180 LYS B N 1
ATOM 5637 C CA . LYS B 1 180 ? 19.053 34.128 61.364 1.00 5.59 180 LYS B CA 1
ATOM 5638 C C . LYS B 1 180 ? 18.831 35.637 61.362 1.00 5.70 180 LYS B C 1
ATOM 5639 O O . LYS B 1 180 ? 18.044 36.160 60.567 1.00 5.90 180 LYS B O 1
ATOM 5645 N N . VAL B 1 181 ? 19.484 36.316 62.312 1.00 5.72 181 VAL B N 1
ATOM 5646 C CA . VAL B 1 181 ? 19.222 37.721 62.643 1.00 5.98 181 VAL B CA 1
ATOM 5647 C C . VAL B 1 181 ? 20.549 38.435 62.815 1.00 6.08 181 VAL B C 1
ATOM 5648 O O . VAL B 1 181 ? 21.451 37.895 63.447 1.00 6.41 181 VAL B O 1
ATOM 5652 N N . PRO B 1 182 ? 20.685 39.662 62.300 1.00 6.35 182 PRO B N 1
ATOM 5653 C CA . PRO B 1 182 ? 19.691 40.408 61.527 1.00 6.20 182 PRO B CA 1
ATOM 5654 C C . PRO B 1 182 ? 19.450 39.847 60.129 1.00 6.00 182 PRO B C 1
ATOM 5655 O O . PRO B 1 182 ? 18.467 40.183 59.495 1.00 5.87 182 PRO B O 1
ATOM 5659 N N . TYR B 1 183 ? 20.395 39.043 59.647 1.00 5.65 183 TYR B N 1
ATOM 5660 C CA . TYR B 1 183 ? 20.289 38.314 58.387 1.00 5.69 183 TYR B CA 1
ATOM 5661 C C . TYR B 1 183 ? 21.414 37.299 58.370 1.00 5.53 183 TYR B C 1
ATOM 5662 O O . TYR B 1 183 ? 22.197 37.233 59.315 1.00 5.50 183 TYR B O 1
ATOM 5671 N N . THR B 1 184 ? 21.485 36.501 57.304 1.00 5.46 184 THR B N 1
ATOM 5672 C CA . THR B 1 184 ? 22.552 35.514 57.199 1.00 5.47 184 THR B CA 1
ATOM 5673 C C . THR B 1 184 ? 23.876 36.204 56.811 1.00 5.70 184 THR B C 1
ATOM 5674 O O . THR B 1 184 ? 24.307 36.158 55.664 1.00 6.21 184 THR B O 1
ATOM 5678 N N . LYS B 1 185 ? 24.480 36.863 57.788 1.00 5.98 185 LYS B N 1
ATOM 5679 C CA . LYS B 1 185 ? 25.815 37.409 57.600 1.00 6.29 185 LYS B CA 1
ATOM 5680 C C . LYS B 1 185 ? 26.799 36.249 57.593 1.00 6.06 185 LYS B C 1
ATOM 5681 O O . LYS B 1 185 ? 27.718 36.223 56.767 1.00 5.75 185 LYS B O 1
ATOM 5687 N N . TYR B 1 186 ? 26.625 35.310 58.519 1.00 5.94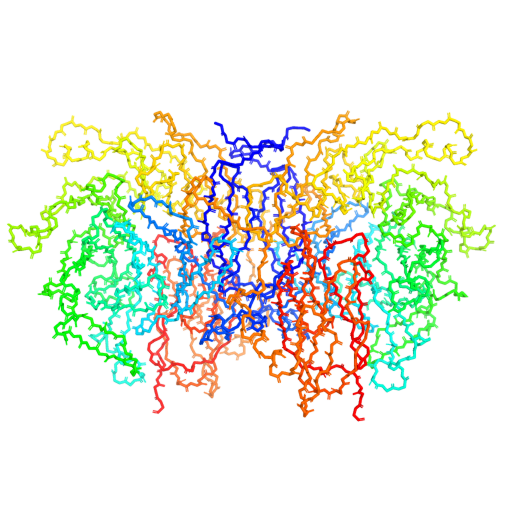 186 TYR B N 1
ATOM 5688 C CA . TYR B 1 186 ? 27.504 34.185 58.634 1.00 6.00 186 TYR B CA 1
ATOM 5689 C C . TYR B 1 186 ? 26.754 32.868 58.494 1.00 5.77 186 TYR B C 1
ATOM 5690 O O . TYR B 1 186 ? 25.561 32.768 58.799 1.00 5.93 186 TYR B O 1
ATOM 5699 N N . VAL B 1 187 ? 27.466 31.882 57.980 1.00 5.69 187 VAL B N 1
ATOM 5700 C CA . VAL B 1 187 ? 27.043 30.478 58.001 1.00 5.61 187 VAL B CA 1
ATOM 5701 C C . VAL B 1 187 ? 27.936 29.789 59.028 1.00 5.59 187 VAL B C 1
ATOM 5702 O O . VAL B 1 187 ? 29.128 30.062 59.059 1.00 5.69 187 VAL B O 1
ATOM 5706 N N . ILE B 1 188 ? 27.361 28.934 59.861 1.00 5.50 188 ILE B N 1
ATOM 5707 C CA . ILE B 1 188 ? 28.090 28.307 60.954 1.00 5.58 188 ILE B CA 1
ATOM 5708 C C . ILE B 1 188 ? 28.155 26.830 60.720 1.00 5.58 188 ILE B C 1
ATOM 5709 O O . ILE B 1 188 ? 27.163 26.216 60.308 1.00 5.56 188 ILE B O 1
ATOM 5714 N N . CYS B 1 189 ? 29.304 26.205 61.013 1.00 5.75 189 CYS B N 1
ATOM 5715 C CA . CYS B 1 189 ? 29.361 24.757 60.826 1.00 6.23 189 CYS B CA 1
ATOM 5716 C C . CYS B 1 189 ? 30.451 24.156 61.703 1.00 6.32 189 CYS B C 1
ATOM 5717 O O . CYS B 1 189 ? 31.348 24.859 62.138 1.00 6.08 189 CYS B O 1
ATOM 5720 N N . ASN B 1 190 ? 30.337 22.861 61.986 1.00 6.46 190 ASN B N 1
ATOM 5721 C CA . ASN B 1 190 ? 31.193 22.177 63.002 1.00 7.01 190 ASN B CA 1
ATOM 5722 C C . ASN B 1 190 ? 32.180 21.200 62.401 1.00 7.19 190 ASN B C 1
ATOM 5723 O O . ASN B 1 190 ? 31.789 20.378 61.605 1.00 7.96 190 ASN B O 1
ATOM 5728 N N . GLY B 1 191 ? 33.439 21.228 62.800 1.00 7.42 191 GLY B N 1
ATOM 5729 C CA . GLY B 1 191 ? 34.340 20.100 62.542 1.00 7.64 191 GLY B CA 1
ATOM 5730 C C . GLY B 1 191 ? 34.000 19.004 63.522 1.00 7.78 191 GLY B C 1
ATOM 5731 O O . GLY B 1 191 ? 34.062 19.208 64.731 1.00 8.74 191 GLY B O 1
ATOM 5732 N N . GLU B 1 192 ? 33.685 17.808 63.039 1.00 7.87 192 GLU B N 1
ATOM 5733 C CA . GLU B 1 192 ? 33.307 16.710 63.928 1.00 7.66 192 GLU B CA 1
ATOM 5734 C C . GLU B 1 192 ? 34.456 15.890 64.467 1.00 7.30 192 GLU B C 1
ATOM 5735 O O . GLU B 1 192 ? 34.365 15.367 65.590 1.00 7.73 192 GLU B O 1
ATOM 5741 N N . PHE B 1 193 ? 35.503 15.727 63.695 1.00 6.97 193 PHE B N 1
ATOM 5742 C CA . PHE B 1 193 ? 36.612 14.846 64.124 1.00 6.99 193 PHE B CA 1
ATOM 5743 C C . PHE B 1 193 ? 37.735 15.672 64.716 1.00 6.98 193 PHE B C 1
ATOM 5744 O O . PHE B 1 193 ? 37.718 16.894 64.661 1.00 7.73 193 PHE B O 1
ATOM 5752 N N . GLU B 1 194 ? 38.658 14.976 65.375 1.00 6.99 194 GLU B N 1
ATOM 5753 C CA . GLU B 1 194 ? 39.619 15.599 66.232 1.00 7.04 194 GLU B CA 1
ATOM 5754 C C . GLU B 1 194 ? 41.010 15.331 65.662 1.00 7.05 194 GLU B C 1
ATOM 5755 O O . GLU B 1 194 ? 41.395 14.185 65.534 1.00 7.07 194 GLU B O 1
ATOM 5761 N N . ILE B 1 195 ? 41.750 16.389 65.309 1.00 6.89 195 ILE B N 1
ATOM 5762 C CA . ILE B 1 195 ? 43.055 16.250 64.654 1.00 7.07 195 ILE B CA 1
ATOM 5763 C C . ILE B 1 195 ? 44.020 17.326 65.158 1.00 7.20 195 ILE B C 1
ATOM 5764 O O . ILE B 1 195 ? 43.591 18.366 65.622 1.00 6.91 195 ILE B O 1
ATOM 5769 N N . PRO B 1 196 ? 45.324 17.085 65.033 1.00 7.67 196 PRO B N 1
ATOM 5770 C CA . PRO B 1 196 ? 46.310 18.122 65.372 1.00 8.30 196 PRO B CA 1
ATOM 5771 C C . PRO B 1 196 ? 46.168 19.338 64.478 1.00 9.05 196 PRO B C 1
ATOM 5772 O O . PRO B 1 196 ? 45.800 19.191 63.306 1.00 8.72 196 PRO B O 1
ATOM 5776 N N . MET B 1 197 ? 46.423 20.526 65.026 1.00 10.18 197 MET B N 1
ATOM 5777 C CA . MET B 1 197 ? 46.495 21.746 64.228 1.00 11.57 197 MET B CA 1
ATOM 5778 C C . MET B 1 197 ? 47.704 21.729 63.269 1.00 11.73 197 MET B C 1
ATOM 5779 O O . MET B 1 197 ? 47.593 22.204 62.133 1.00 13.25 197 MET B O 1
ATOM 5784 N N . ASN B 1 198 ? 48.821 21.128 63.694 1.00 11.80 198 ASN B N 1
ATOM 5785 C CA . ASN B 1 198 ? 49.913 20.821 62.815 1.00 12.56 198 ASN B CA 1
ATOM 5786 C C . ASN B 1 198 ? 49.871 19.313 62.537 1.00 11.97 198 ASN B C 1
ATOM 5787 O O . ASN B 1 198 ? 50.552 18.515 63.195 1.00 11.39 198 ASN B O 1
ATOM 5792 N N . ASN B 1 199 ? 49.040 18.952 61.572 1.00 11.42 199 ASN B N 1
ATOM 5793 C CA . ASN B 1 199 ? 48.772 17.541 61.282 1.00 11.34 199 ASN B CA 1
ATOM 5794 C C . ASN B 1 199 ? 49.740 17.062 60.225 1.00 12.04 199 ASN B C 1
ATOM 5795 O O . ASN B 1 199 ? 49.347 16.781 59.088 1.00 12.68 199 ASN B O 1
ATOM 5800 N N . ASP B 1 200 ? 51.018 17.020 60.592 1.00 12.70 200 ASP B N 1
ATOM 5801 C CA . ASP B 1 200 ? 52.080 16.818 59.640 1.00 13.18 200 ASP B CA 1
ATOM 5802 C C . ASP B 1 200 ? 52.619 15.392 59.606 1.00 13.00 200 ASP B C 1
ATOM 5803 O O . ASP B 1 200 ? 53.523 15.120 58.846 1.00 13.31 200 ASP B O 1
ATOM 5808 N N . GLY B 1 201 ? 52.045 14.485 60.390 1.00 13.06 201 GLY B N 1
ATOM 5809 C CA . GLY B 1 201 ? 52.507 13.090 60.406 1.00 13.03 201 GLY B CA 1
ATOM 5810 C C . GLY B 1 201 ? 53.792 12.874 61.183 1.00 13.63 201 GLY B C 1
ATOM 5811 O O . GLY B 1 201 ? 54.397 11.821 61.056 1.00 13.66 201 GLY B O 1
ATOM 5812 N N . LYS B 1 202 ? 54.194 13.847 61.998 1.00 14.00 202 LYS B N 1
ATOM 5813 C CA . LYS B 1 202 ? 55.421 13.722 62.792 1.00 14.72 202 LYS B CA 1
ATOM 5814 C C . LYS B 1 202 ? 55.007 13.574 64.250 1.00 14.18 202 LYS B C 1
ATOM 5815 O O . LYS B 1 202 ? 54.174 12.717 64.552 1.00 13.76 202 LYS B O 1
ATOM 5821 N N . ALA B 1 203 ? 55.533 14.389 65.176 1.00 14.10 203 ALA B N 1
ATOM 5822 C CA . ALA B 1 203 ? 55.304 14.141 66.598 1.00 13.81 203 ALA B CA 1
ATOM 5823 C C . ALA B 1 203 ? 53.853 14.200 67.059 1.00 13.34 203 ALA B C 1
ATOM 5824 O O . ALA B 1 203 ? 53.496 13.548 68.019 1.00 14.08 203 ALA B O 1
ATOM 5826 N N . SER B 1 204 ? 53.020 14.957 66.361 1.00 12.28 204 SER B N 1
ATOM 5827 C CA . SER B 1 204 ? 51.611 15.073 66.740 1.00 11.74 204 SER B CA 1
ATOM 5828 C C . SER B 1 204 ? 50.765 13.845 66.339 1.00 11.47 204 SER B C 1
ATOM 5829 O O . SER B 1 204 ? 49.705 13.683 66.877 1.00 11.11 204 SER B O 1
ATOM 5832 N N . LEU B 1 205 ? 51.286 12.983 65.463 1.00 11.21 205 LEU B N 1
ATOM 5833 C CA . LEU B 1 205 ? 50.503 11.928 64.819 1.00 11.69 205 LEU B CA 1
ATOM 5834 C C . LEU B 1 205 ? 49.685 11.089 65.782 1.00 12.65 205 LEU B C 1
ATOM 5835 O O . LEU B 1 205 ? 48.498 10.926 65.574 1.00 12.08 205 LEU B O 1
ATOM 5840 N N . GLU B 1 206 ? 50.320 10.584 66.844 1.00 13.07 206 GLU B N 1
ATOM 5841 C CA . GLU B 1 206 ? 49.661 9.733 67.823 1.00 14.31 206 GLU B CA 1
ATOM 5842 C C . GLU B 1 206 ? 49.432 10.428 69.159 1.00 14.05 206 GLU B C 1
ATOM 5843 O O . GLU B 1 206 ? 49.038 9.783 70.121 1.00 14.25 206 GLU B O 1
ATOM 5849 N N . ASP B 1 207 ? 49.647 11.748 69.208 1.00 13.14 207 ASP B N 1
ATOM 5850 C CA . ASP B 1 207 ? 49.584 12.513 70.444 1.00 13.16 207 ASP B CA 1
ATOM 5851 C C . ASP B 1 207 ? 48.208 13.130 70.584 1.00 13.03 207 ASP B C 1
ATOM 5852 O O . ASP B 1 207 ? 47.953 14.244 70.127 1.00 12.19 207 ASP B O 1
ATOM 5857 N N . VAL B 1 208 ? 47.314 12.396 71.235 1.00 13.40 208 VAL B N 1
ATOM 5858 C CA . VAL B 1 208 ? 45.896 12.798 71.300 1.00 14.00 208 VAL B CA 1
ATOM 5859 C C . VAL B 1 208 ? 45.691 14.128 72.031 1.00 14.23 208 VAL B C 1
ATOM 5860 O O . VAL B 1 208 ? 44.729 14.866 71.774 1.00 14.29 208 VAL B O 1
ATOM 5864 N N . SER B 1 209 ? 46.615 14.493 72.916 1.00 13.71 209 SER B N 1
ATOM 5865 C CA . SER B 1 209 ? 46.561 15.783 73.596 1.00 13.82 209 SER B CA 1
ATOM 5866 C C . SER B 1 209 ? 46.679 16.983 72.633 1.00 13.18 209 SER B C 1
ATOM 5867 O O . SER B 1 209 ? 46.296 18.103 73.002 1.00 13.81 209 SER B O 1
ATOM 5870 N N . THR B 1 210 ? 47.181 16.754 71.406 1.00 12.11 210 THR B N 1
ATOM 5871 C CA . THR B 1 210 ? 47.223 17.810 70.399 1.00 11.66 210 THR B CA 1
ATOM 5872 C C . THR B 1 210 ? 45.933 17.864 69.559 1.00 10.65 210 THR B C 1
ATOM 5873 O O . THR B 1 210 ? 45.746 18.810 68.816 1.00 11.15 210 THR B O 1
ATOM 5877 N N . TYR B 1 211 ? 45.076 16.854 69.644 1.00 10.32 211 TYR B N 1
ATOM 5878 C CA . TYR B 1 211 ? 43.901 16.805 68.737 1.00 9.72 211 TYR B CA 1
ATOM 5879 C C . TYR B 1 211 ? 42.843 17.853 69.129 1.00 9.71 211 TYR B C 1
ATOM 5880 O O . TYR B 1 211 ? 42.541 18.043 70.319 1.00 9.90 211 TYR B O 1
ATOM 5889 N N . ARG B 1 212 ? 42.274 18.516 68.131 1.00 9.53 212 ARG B N 1
ATOM 5890 C CA . ARG B 1 212 ? 41.262 19.541 68.342 1.00 9.96 212 ARG B CA 1
ATOM 5891 C C . ARG B 1 212 ? 40.179 19.474 67.310 1.00 9.07 212 ARG B C 1
ATOM 5892 O O . ARG B 1 212 ? 40.431 19.049 66.180 1.00 8.61 212 ARG B O 1
ATOM 5900 N N . SER B 1 213 ? 38.996 19.963 67.687 1.00 8.63 213 SER B N 1
ATOM 5901 C CA . SER B 1 213 ? 37.936 20.266 66.750 1.00 8.53 213 SER B CA 1
ATOM 5902 C C . SER B 1 213 ? 37.700 21.768 66.749 1.00 7.93 213 SER B C 1
ATOM 5903 O O . SER B 1 213 ? 37.855 22.432 67.773 1.00 8.43 213 SER B O 1
ATOM 5906 N N . LEU B 1 214 ? 37.341 22.288 65.591 1.00 7.15 214 LEU B N 1
ATOM 5907 C CA . LEU B 1 214 ? 37.091 23.706 65.415 1.00 7.07 214 LEU B CA 1
ATOM 5908 C C . LEU B 1 214 ? 35.652 23.982 64.975 1.00 6.62 214 LEU B C 1
ATOM 5909 O O . LEU B 1 214 ? 35.091 23.254 64.129 1.00 6.32 214 LEU B O 1
ATOM 5914 N N . PHE B 1 215 ? 35.093 25.045 65.515 1.00 6.09 215 PHE B N 1
ATOM 5915 C CA . PHE B 1 215 ? 33.820 25.620 65.058 1.00 5.93 215 PHE B CA 1
ATOM 5916 C C . PHE B 1 215 ? 34.165 26.663 64.000 1.00 5.99 215 PHE B C 1
ATOM 5917 O O . PHE B 1 215 ? 35.144 27.393 64.150 1.00 5.86 215 PHE B O 1
ATOM 5925 N N . ASN B 1 216 ? 33.401 26.704 62.915 1.00 5.98 216 ASN B N 1
ATOM 5926 C CA . ASN B 1 216 ? 33.711 27.509 61.729 1.00 6.22 216 ASN B CA 1
ATOM 5927 C C . ASN B 1 216 ? 32.633 28.526 61.417 1.00 6.04 216 ASN B C 1
ATOM 5928 O O . ASN B 1 216 ? 31.447 28.194 61.363 1.00 6.22 216 ASN B O 1
ATOM 5933 N N . VAL B 1 217 ? 33.045 29.785 61.258 1.00 6.15 217 VAL B N 1
ATOM 5934 C CA . VAL B 1 217 ? 32.139 30.896 60.972 1.00 6.26 217 VAL B CA 1
ATOM 5935 C C . VAL B 1 217 ? 32.542 31.449 59.599 1.00 6.19 217 VAL B C 1
ATOM 5936 O O . VAL B 1 217 ? 33.644 31.941 59.405 1.00 6.11 217 VAL B O 1
ATOM 5940 N N . ILE B 1 218 ? 31.651 31.294 58.631 1.00 6.07 218 ILE B N 1
ATOM 5941 C CA . ILE B 1 218 ? 31.901 31.608 57.237 1.00 6.15 218 ILE B CA 1
ATOM 5942 C C . ILE B 1 218 ? 31.152 32.868 56.869 1.00 5.96 218 ILE B C 1
ATOM 5943 O O . ILE B 1 218 ? 29.947 32.984 57.114 1.00 5.67 218 ILE B O 1
ATOM 5948 N N . ASP B 1 219 ? 31.810 33.810 56.231 1.00 6.01 219 ASP B N 1
ATOM 5949 C CA . ASP B 1 219 ? 31.098 34.971 55.672 1.00 6.14 219 ASP B CA 1
ATOM 5950 C C . ASP B 1 219 ? 30.292 34.468 54.475 1.00 6.02 219 ASP B C 1
ATOM 5951 O O . ASP B 1 219 ? 30.831 34.011 53.477 1.00 6.20 219 ASP B O 1
ATOM 5956 N N . ALA B 1 220 ? 28.976 34.568 54.602 1.00 5.70 220 ALA B N 1
ATOM 5957 C CA . ALA B 1 220 ? 28.040 33.951 53.645 1.00 5.71 220 ALA B CA 1
ATOM 5958 C C . ALA B 1 220 ? 28.135 34.572 52.245 1.00 5.74 220 ALA B C 1
ATOM 5959 O O . ALA B 1 220 ? 28.088 33.868 51.220 1.00 5.78 220 ALA B O 1
ATOM 5961 N N . GLU B 1 221 ? 28.232 35.905 52.212 1.00 5.88 221 GLU B N 1
ATOM 5962 C CA . GLU B 1 221 ? 28.261 36.645 50.946 1.00 6.09 221 GLU B CA 1
ATOM 5963 C C . GLU B 1 221 ? 29.614 36.504 50.266 1.00 6.30 221 GLU B C 1
ATOM 5964 O O . GLU B 1 221 ? 29.686 36.374 49.030 1.00 6.10 221 GLU B O 1
ATOM 5970 N N . LYS B 1 222 ? 30.688 36.551 51.040 1.00 6.70 222 LYS B N 1
ATOM 5971 C CA . LYS B 1 222 ? 32.035 36.339 50.466 1.00 7.33 222 LYS B CA 1
ATOM 5972 C C . LYS B 1 222 ? 32.361 34.867 50.149 1.00 7.58 222 LYS B C 1
ATOM 5973 O O . LYS B 1 222 ? 33.298 34.587 49.375 1.00 8.18 222 LYS B O 1
ATOM 5979 N N . MET B 1 223 ? 31.716 33.952 50.867 1.00 7.77 223 MET B N 1
ATOM 5980 C CA . MET B 1 223 ? 32.090 32.536 50.884 1.00 7.92 223 MET B CA 1
ATOM 5981 C C . MET B 1 223 ? 33.576 32.364 51.183 1.00 8.22 223 MET B C 1
ATOM 5982 O O . MET B 1 223 ? 34.351 31.742 50.449 1.00 8.55 223 MET B O 1
ATOM 5987 N N . GLU B 1 224 ? 33.952 32.941 52.322 1.00 8.65 224 GLU B N 1
ATOM 5988 C CA A GLU B 1 224 ? 35.308 32.759 52.876 0.50 8.99 224 GLU B CA 1
ATOM 5989 C CA B GLU B 1 224 ? 35.319 32.878 52.884 0.50 9.14 224 GLU B CA 1
ATOM 5990 C C . GLU B 1 224 ? 35.150 32.559 54.371 1.00 8.90 224 GLU B C 1
ATOM 5991 O O . GLU B 1 224 ? 34.192 33.078 54.979 1.00 9.40 224 GLU B O 1
ATOM 6002 N N . VAL B 1 225 ? 36.058 31.766 54.952 1.00 8.42 225 VAL B N 1
ATOM 6003 C CA . VAL B 1 225 ? 36.043 31.543 56.409 1.00 8.57 225 VAL B CA 1
ATOM 6004 C C . VAL B 1 225 ? 36.416 32.855 57.109 1.00 8.55 225 VAL B C 1
ATOM 6005 O O . VAL B 1 225 ? 37.505 33.387 56.868 1.00 9.67 225 VAL B O 1
ATOM 6009 N N . ALA B 1 226 ? 35.527 33.377 57.944 1.00 7.55 226 ALA B N 1
ATOM 6010 C CA . ALA B 1 226 ? 35.785 34.584 58.703 1.00 7.45 226 A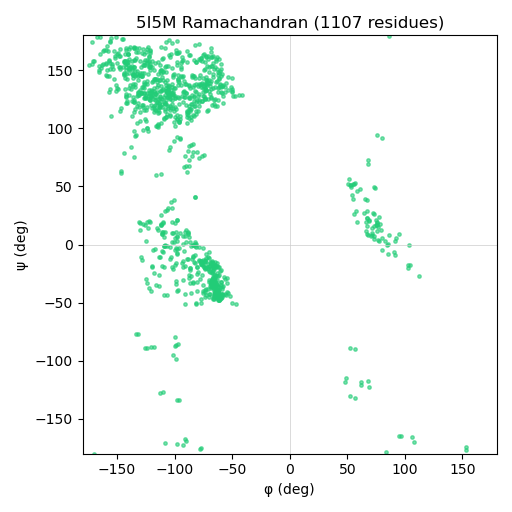LA B CA 1
ATOM 6011 C C . ALA B 1 226 ? 36.697 34.303 59.904 1.00 7.09 226 ALA B C 1
ATOM 6012 O O . ALA B 1 226 ? 37.740 34.987 60.112 1.00 7.64 226 ALA B O 1
ATOM 6014 N N . PHE B 1 227 ? 36.320 33.294 60.675 1.00 6.69 227 PHE B N 1
ATOM 6015 C CA . PHE B 1 227 ? 37.179 32.809 61.757 1.00 6.43 227 PHE B CA 1
ATOM 6016 C C . PHE B 1 227 ? 36.759 31.423 62.211 1.00 6.11 227 PHE B C 1
ATOM 6017 O O . PHE B 1 227 ? 35.697 30.917 61.849 1.00 5.96 227 PHE B O 1
ATOM 6025 N N . GLN B 1 228 ? 37.656 30.812 62.972 1.00 5.72 228 GLN B N 1
ATOM 6026 C CA . GLN B 1 228 ? 37.399 29.530 63.602 1.00 5.71 228 GLN B CA 1
ATOM 6027 C C . GLN B 1 228 ? 37.552 29.671 65.111 1.00 5.57 228 GLN B C 1
ATOM 6028 O O . GLN B 1 228 ? 38.214 30.591 65.580 1.00 5.99 228 GLN B O 1
ATOM 6034 N N . VAL B 1 229 ? 36.886 28.789 65.843 1.00 5.47 229 VAL B N 1
ATOM 6035 C CA . VAL B 1 229 ? 36.990 28.777 67.312 1.00 5.54 229 VAL B CA 1
ATOM 6036 C C . VAL B 1 229 ? 37.378 27.364 67.755 1.00 5.80 229 VAL B C 1
ATOM 6037 O O . VAL B 1 229 ? 36.645 26.403 67.520 1.00 5.73 229 VAL B O 1
ATOM 6041 N N . MET B 1 230 ? 38.558 27.243 68.351 1.00 6.21 230 MET B N 1
ATOM 6042 C CA . MET B 1 230 ? 38.993 25.992 68.904 1.00 6.84 230 MET B CA 1
ATOM 6043 C C . MET B 1 230 ? 38.215 25.717 70.186 1.00 6.84 230 MET B C 1
ATOM 6044 O O . MET B 1 230 ? 38.052 26.615 71.015 1.00 6.89 230 MET B O 1
ATOM 6049 N N . VAL B 1 231 ? 37.732 24.481 70.331 1.00 6.97 231 VAL B N 1
ATOM 6050 C CA . VAL B 1 231 ? 36.961 24.083 71.488 1.00 7.21 231 VAL B CA 1
ATOM 6051 C C . VAL B 1 231 ? 37.558 22.885 72.211 1.00 7.39 231 VAL B C 1
ATOM 6052 O O . VAL B 1 231 ? 38.470 22.236 71.707 1.00 7.91 231 VAL B O 1
ATOM 6056 N N . ASP B 1 232 ? 37.042 22.621 73.405 1.00 7.84 232 ASP B N 1
ATOM 6057 C CA . ASP B 1 232 ? 37.273 21.353 74.086 1.00 8.31 232 ASP B CA 1
ATOM 6058 C C . ASP B 1 232 ? 36.216 20.384 73.617 1.00 8.25 232 ASP B C 1
ATOM 6059 O O . ASP B 1 232 ? 35.060 20.765 73.517 1.00 8.71 232 ASP B O 1
ATOM 6064 N N . GLY B 1 233 ? 36.601 19.150 73.350 1.00 8.04 233 GLY B N 1
ATOM 6065 C CA . GLY B 1 233 ? 35.650 18.145 72.879 1.00 7.98 233 GLY B CA 1
ATOM 6066 C C . GLY B 1 233 ? 35.520 18.246 71.367 1.00 7.96 233 GLY B C 1
ATOM 6067 O O . GLY B 1 233 ? 36.119 19.113 70.735 1.00 8.99 233 GLY B O 1
ATOM 6068 N N . ASN B 1 234 ? 34.688 17.386 70.795 1.00 7.73 234 ASN B N 1
ATOM 6069 C CA . ASN B 1 234 ? 34.329 17.523 69.376 1.00 7.42 234 ASN B CA 1
ATOM 6070 C C . ASN B 1 234 ? 33.058 18.353 69.208 1.00 7.45 234 ASN B C 1
ATOM 6071 O O . ASN B 1 234 ? 32.591 18.961 70.154 1.00 7.65 234 ASN B O 1
ATOM 6076 N N . LEU B 1 235 ? 32.548 18.410 67.988 1.00 7.35 235 LEU B N 1
ATOM 6077 C CA . LEU B 1 235 ? 31.336 19.138 67.680 1.00 7.26 235 LEU B CA 1
ATOM 6078 C C . LEU B 1 235 ? 30.429 18.269 66.795 1.00 7.58 235 LEU B C 1
ATOM 6079 O O . LEU B 1 235 ? 30.908 17.453 65.972 1.00 8.52 235 LEU B O 1
ATOM 6084 N N . ASP B 1 236 ? 29.129 18.453 66.931 1.00 7.22 236 ASP B N 1
ATOM 6085 C CA . ASP B 1 236 ? 28.152 17.609 66.177 1.00 7.06 236 ASP B CA 1
ATOM 6086 C C . ASP B 1 236 ? 27.198 18.510 65.396 1.00 6.77 236 ASP B C 1
ATOM 6087 O O . ASP B 1 236 ? 27.505 18.841 64.247 1.00 6.85 236 ASP B O 1
ATOM 6092 N N . ASN B 1 237 ? 26.068 18.932 65.977 1.00 6.43 237 ASN B N 1
ATOM 6093 C CA . ASN B 1 237 ? 25.118 19.818 65.298 1.00 6.22 237 ASN B CA 1
ATOM 6094 C C . ASN B 1 237 ? 25.232 21.219 65.858 1.00 5.93 237 ASN B C 1
ATOM 6095 O O . ASN B 1 237 ? 25.827 21.434 66.890 1.00 5.67 237 ASN B O 1
ATOM 6100 N N . THR B 1 238 ? 24.688 22.182 65.115 1.00 5.92 238 THR B N 1
ATOM 6101 C CA . THR B 1 238 ? 24.792 23.579 65.461 1.00 5.79 238 THR B CA 1
ATOM 6102 C C . THR B 1 238 ? 23.482 24.309 65.177 1.00 5.65 238 THR B C 1
ATOM 6103 O O . THR B 1 238 ? 22.685 23.871 64.343 1.00 5.71 238 THR B O 1
ATOM 6107 N N . ASP B 1 239 ? 23.278 25.431 65.864 1.00 5.42 239 ASP B N 1
ATOM 6108 C CA . ASP B 1 239 ? 22.200 26.355 65.508 1.00 5.41 239 ASP B CA 1
ATOM 6109 C C . ASP B 1 239 ? 22.504 27.760 65.989 1.00 5.25 239 ASP B C 1
ATOM 6110 O O . ASP B 1 239 ? 23.550 27.999 66.639 1.00 5.09 239 ASP B O 1
ATOM 6115 N N . ALA B 1 240 ? 21.637 28.686 65.623 1.00 5.24 240 ALA B N 1
ATOM 6116 C CA . ALA B 1 240 ? 21.812 30.100 65.952 1.00 5.21 240 ALA B CA 1
ATOM 6117 C C . ALA B 1 240 ? 20.557 30.602 66.641 1.00 5.36 240 ALA B C 1
ATOM 6118 O O . ALA B 1 240 ? 19.472 30.035 66.514 1.00 5.28 240 ALA B O 1
ATOM 6120 N N . ASP B 1 241 ? 20.733 31.675 67.412 1.00 5.49 241 ASP B N 1
ATOM 6121 C CA . ASP B 1 241 ? 19.614 32.348 68.053 1.00 5.91 241 ASP B CA 1
ATOM 6122 C C . ASP B 1 241 ? 18.842 33.233 67.077 1.00 5.86 241 ASP B C 1
ATOM 6123 O O . ASP B 1 241 ? 19.099 33.181 65.859 1.00 5.86 241 ASP B O 1
ATOM 6128 N N . TYR B 1 242 ? 17.838 33.970 67.572 1.00 5.93 242 TYR B N 1
ATOM 6129 C CA . TYR B 1 242 ? 17.131 34.982 66.778 1.00 6.24 242 TYR B CA 1
ATOM 6130 C C . TYR B 1 242 ? 17.489 36.425 67.161 1.00 6.56 242 TYR B C 1
ATOM 6131 O O . TYR B 1 242 ? 16.676 37.342 67.007 1.00 6.60 242 TYR B O 1
ATOM 6140 N N . ASP B 1 243 ? 18.709 36.615 67.639 1.00 7.06 243 ASP B N 1
ATOM 6141 C CA . ASP B 1 243 ? 19.178 37.924 68.095 1.00 7.73 243 ASP B CA 1
ATOM 6142 C C . ASP B 1 243 ? 20.499 38.335 67.475 1.00 7.74 243 ASP B C 1
ATOM 6143 O O . ASP B 1 243 ? 20.886 39.484 67.611 1.00 8.59 243 ASP B O 1
ATOM 6148 N N . GLY B 1 244 ? 21.216 37.433 66.830 1.00 7.61 244 GLY B N 1
ATOM 6149 C CA . GLY B 1 244 ? 22.546 37.755 66.350 1.00 7.47 244 GLY B CA 1
ATOM 6150 C C . GLY B 1 244 ? 23.626 37.795 67.418 1.00 7.55 244 GLY B C 1
ATOM 6151 O O . GLY B 1 244 ? 24.672 38.402 67.179 1.00 7.54 244 GLY B O 1
ATOM 6152 N N . LYS B 1 245 ? 23.386 37.173 68.573 1.00 7.63 245 LYS B N 1
ATOM 6153 C CA . LYS B 1 245 ? 24.317 37.207 69.683 1.00 8.03 245 LYS B CA 1
ATOM 6154 C C . LYS B 1 245 ? 25.068 35.885 69.896 1.00 7.36 245 LYS B C 1
ATOM 6155 O O . LYS B 1 245 ? 26.265 35.903 70.172 1.00 7.33 245 LYS B O 1
ATOM 6161 N N . TYR B 1 246 ? 24.364 34.766 69.815 1.00 6.92 246 TYR B N 1
ATOM 6162 C CA . TYR B 1 246 ? 24.922 33.466 70.132 1.00 6.71 246 TYR B CA 1
ATOM 6163 C C . TYR B 1 246 ? 24.724 32.422 69.052 1.00 6.32 246 TYR B C 1
ATOM 6164 O O . TYR B 1 246 ? 23.745 32.452 68.336 1.00 6.03 246 TYR B O 1
ATOM 6173 N N . PHE B 1 247 ? 25.732 31.559 68.932 1.00 6.00 247 PHE B N 1
ATOM 6174 C CA . PHE B 1 247 ? 25.643 30.288 68.230 1.00 5.91 247 PHE B CA 1
ATOM 6175 C C . PHE B 1 247 ? 25.933 29.192 69.225 1.00 5.65 247 PHE B C 1
ATOM 6176 O O . PHE B 1 247 ? 26.519 29.451 70.275 1.00 5.36 247 PHE B O 1
ATOM 6184 N N . PHE B 1 248 ? 25.478 27.973 68.951 1.00 5.63 248 PHE B N 1
ATOM 6185 C CA . PHE B 1 248 ? 25.650 26.897 69.928 1.00 5.60 248 PHE B CA 1
ATOM 6186 C C . PHE B 1 248 ? 25.698 25.546 69.243 1.00 5.56 248 PHE B C 1
ATOM 6187 O O . PHE B 1 248 ? 25.019 25.325 68.235 1.00 5.69 248 PHE B O 1
ATOM 6195 N N . SER B 1 249 ? 26.546 24.664 69.765 1.00 5.41 249 SER B N 1
ATOM 6196 C CA . SER B 1 249 ? 26.783 23.352 69.148 1.00 5.39 249 SER B CA 1
ATOM 6197 C C . SER B 1 249 ? 26.775 22.233 70.177 1.00 5.20 249 SER B C 1
ATOM 6198 O O . SER B 1 249 ? 27.206 22.448 71.317 1.00 5.35 249 SER B O 1
ATOM 6201 N N . THR B 1 250 ? 26.289 21.052 69.817 1.00 5.19 250 THR B N 1
ATOM 6202 C CA . THR B 1 250 ? 26.442 19.888 70.654 1.00 5.25 250 THR B CA 1
ATOM 6203 C C . THR B 1 250 ? 27.833 19.280 70.454 1.00 5.52 250 THR B C 1
ATOM 6204 O O . THR B 1 250 ? 28.518 19.480 69.440 1.00 5.45 250 THR B O 1
ATOM 6208 N N . CYS B 1 251 ? 28.221 18.547 71.479 1.00 5.78 251 CYS B N 1
ATOM 6209 C CA . CYS B 1 251 ? 29.455 17.767 71.506 1.00 6.25 251 CYS B CA 1
ATOM 6210 C C . CYS B 1 251 ? 29.092 16.366 71.999 1.00 6.39 251 CYS B C 1
ATOM 6211 O O . CYS B 1 251 ? 28.486 16.256 73.067 1.00 6.36 251 CYS B O 1
ATOM 6214 N N . TYR B 1 252 ? 29.521 15.313 71.289 1.00 6.49 252 TYR B N 1
ATOM 6215 C CA . TYR B 1 252 ? 29.352 13.940 71.808 1.00 6.90 252 TYR B CA 1
ATOM 6216 C C . TYR B 1 252 ? 30.603 13.316 72.403 1.00 7.21 252 TYR B C 1
ATOM 6217 O O . TYR B 1 252 ? 30.490 12.325 73.161 1.00 7.38 252 TYR B O 1
ATOM 6226 N N . ASN B 1 253 ? 31.762 13.858 72.046 1.00 7.50 253 ASN B N 1
ATOM 6227 C CA . ASN B 1 253 ? 33.072 13.337 72.464 1.00 7.75 253 ASN B CA 1
ATOM 6228 C C . ASN B 1 253 ? 33.783 14.372 73.327 1.00 8.25 253 ASN B C 1
ATOM 6229 O O . ASN B 1 253 ? 34.908 14.807 73.015 1.00 8.75 253 ASN B O 1
ATOM 6234 N N . SER B 1 254 ? 33.159 14.740 74.453 1.00 8.69 254 SER B N 1
ATOM 6235 C CA . SER B 1 254 ? 33.838 15.614 75.424 1.00 8.94 254 SER B CA 1
ATOM 6236 C C . SER B 1 254 ? 35.016 14.875 76.063 1.00 9.28 254 SER B C 1
ATOM 6237 O O . SER B 1 254 ? 35.931 15.505 76.565 1.00 9.77 254 SER B O 1
ATOM 6240 N N . GLU B 1 255 ? 35.006 13.557 75.959 1.00 8.95 255 GLU B N 1
ATOM 6241 C CA . GLU B 1 255 ? 36.042 12.676 76.510 1.00 9.19 255 GLU B CA 1
ATOM 6242 C C . GLU B 1 255 ? 37.322 12.723 75.690 1.00 9.65 255 GLU B C 1
ATOM 6243 O O . GLU B 1 255 ? 38.352 12.239 76.146 1.00 10.05 255 GLU B O 1
ATOM 6249 N N . MET B 1 256 ? 37.241 13.192 74.428 1.00 9.96 256 MET B N 1
ATOM 6250 C CA . MET B 1 256 ? 38.325 13.081 73.468 1.00 10.76 256 MET B CA 1
ATOM 6251 C C . MET B 1 256 ? 38.744 11.617 73.335 1.00 10.33 256 MET B C 1
ATOM 6252 O O . MET B 1 256 ? 39.922 11.276 73.207 1.00 10.30 256 MET B O 1
ATOM 6257 N N . GLY B 1 257 ? 37.756 10.751 73.359 1.00 10.03 257 GLY B N 1
ATOM 6258 C CA . GLY B 1 257 ? 37.997 9.331 73.200 1.00 9.87 257 GLY B CA 1
ATOM 6259 C C . GLY B 1 257 ? 38.346 8.954 71.785 1.00 9.87 257 GLY B C 1
ATOM 6260 O O . GLY B 1 257 ? 37.905 9.603 70.811 1.00 9.58 257 GLY B O 1
ATOM 6261 N N . MET B 1 258 ? 39.136 7.891 71.635 1.00 9.87 258 MET B N 1
ATOM 6262 C CA . MET B 1 258 ? 39.556 7.458 70.315 1.00 10.17 258 MET B CA 1
ATOM 6263 C C . MET B 1 258 ? 38.894 6.147 69.877 1.00 10.65 258 MET B C 1
ATOM 6264 O O . MET B 1 258 ? 39.236 5.613 68.821 1.00 11.53 258 MET B O 1
ATOM 6269 N N . ASN B 1 259 ? 37.957 5.651 70.662 1.00 11.00 259 ASN B N 1
ATOM 6270 C CA . ASN B 1 259 ? 37.144 4.500 70.298 1.00 11.18 259 ASN B CA 1
ATOM 6271 C C . ASN B 1 259 ? 35.778 4.694 70.913 1.00 10.47 259 ASN B C 1
ATOM 6272 O O . ASN B 1 259 ? 35.584 5.571 71.771 1.00 10.34 259 ASN B O 1
ATOM 6277 N N . LEU B 1 260 ? 34.835 3.862 70.490 1.00 10.37 260 LEU B N 1
ATOM 6278 C CA A LEU B 1 260 ? 33.430 4.004 70.886 0.46 10.23 260 LEU B CA 1
ATOM 6279 C CA B LEU B 1 260 ? 33.452 4.057 70.872 0.54 10.19 260 LEU B CA 1
ATOM 6280 C C . LEU B 1 260 ? 33.318 4.070 72.395 1.00 10.25 260 LEU B C 1
ATOM 6281 O O . LEU B 1 260 ? 32.673 4.957 72.945 1.00 9.86 260 LEU B O 1
ATOM 6290 N N . GLY B 1 261 ? 33.915 3.092 73.076 1.00 10.33 261 GLY B N 1
ATOM 6291 C CA . GLY B 1 261 ? 33.770 3.002 74.516 1.00 10.56 261 GLY B CA 1
ATOM 6292 C C . GLY B 1 261 ? 34.189 4.266 75.218 1.00 10.71 261 GLY B C 1
ATOM 6293 O O . GLY B 1 261 ? 33.497 4.732 76.141 1.00 11.50 261 GLY B O 1
ATOM 6294 N N . GLU B 1 262 ? 35.323 4.835 74.791 1.00 10.78 262 GLU B N 1
ATOM 6295 C CA . GLU B 1 262 ? 35.804 6.098 75.360 1.00 10.99 262 GLU B CA 1
ATOM 6296 C C . GLU B 1 262 ? 34.893 7.303 75.089 1.00 10.65 262 GLU B C 1
ATOM 6297 O O . GLU B 1 262 ? 34.786 8.211 75.907 1.00 10.88 262 GLU B O 1
ATOM 6303 N N . MET B 1 263 ? 34.237 7.298 73.943 1.00 9.83 263 MET B N 1
ATOM 6304 C CA . MET B 1 263 ? 33.354 8.409 73.552 1.00 9.40 263 MET B CA 1
ATOM 6305 C C . MET B 1 263 ? 32.007 8.374 74.267 1.00 9.53 263 MET B C 1
ATOM 6306 O O . MET B 1 263 ? 31.286 9.397 74.237 1.00 8.89 263 MET B O 1
ATOM 6311 N N . ILE B 1 264 ? 31.648 7.255 74.917 1.00 10.23 264 ILE B N 1
ATOM 6312 C CA . ILE B 1 264 ? 30.355 7.134 75.600 1.00 10.84 264 ILE B CA 1
ATOM 6313 C C . ILE B 1 264 ? 30.490 6.974 77.137 1.00 11.56 264 ILE B C 1
ATOM 6314 O O . ILE B 1 264 ? 29.501 6.662 77.805 1.00 11.90 264 ILE B O 1
ATOM 6319 N N . THR B 1 265 ? 31.659 7.253 77.688 1.00 12.27 265 THR B N 1
ATOM 6320 C CA . THR B 1 265 ? 31.879 7.113 79.137 1.00 13.24 265 THR B CA 1
ATOM 6321 C C . THR B 1 265 ? 31.206 8.213 79.948 1.00 13.39 265 THR B C 1
ATOM 6322 O O . THR B 1 265 ? 30.635 7.947 80.996 1.00 13.78 265 THR B O 1
ATOM 6326 N N . ALA B 1 266 ? 31.243 9.452 79.489 1.00 12.84 266 ALA B N 1
ATOM 6327 C CA . ALA B 1 266 ? 30.735 10.564 80.283 1.00 12.25 266 ALA B CA 1
ATOM 6328 C C . ALA B 1 266 ? 29.227 10.546 80.349 1.00 12.29 266 ALA B C 1
ATOM 6329 O O . ALA B 1 266 ? 28.575 10.401 79.306 1.00 11.59 266 ALA B O 1
ATOM 6331 N N . GLU B 1 267 ? 28.665 10.705 81.555 1.00 12.48 267 GLU B N 1
ATOM 6332 C CA . GLU B 1 267 ? 27.222 10.766 81.679 1.00 12.83 267 GLU B CA 1
ATOM 6333 C C . GLU B 1 267 ? 26.690 12.045 81.038 1.00 11.99 267 GLU B C 1
ATOM 6334 O O . GLU B 1 267 ? 25.577 12.075 80.556 1.00 11.57 267 GLU B O 1
ATOM 6340 N N . ARG B 1 268 ? 27.502 13.086 81.052 1.00 11.47 268 ARG B N 1
ATOM 6341 C CA . ARG B 1 268 ? 27.156 14.340 80.372 1.00 11.63 268 ARG B CA 1
ATOM 6342 C C . ARG B 1 268 ? 28.294 14.810 79.525 1.00 10.20 268 ARG B C 1
ATOM 6343 O O . ARG B 1 268 ? 29.439 14.887 79.974 1.00 10.77 268 ARG B O 1
ATOM 6351 N N . ASP B 1 269 ? 27.981 15.158 78.272 1.00 8.82 269 ASP B N 1
ATOM 6352 C CA . ASP B 1 269 ? 28.925 15.913 77.463 1.00 8.03 269 ASP B CA 1
ATOM 6353 C C . ASP B 1 269 ? 28.447 17.355 77.588 1.00 7.52 269 ASP B C 1
ATOM 6354 O O . ASP B 1 269 ? 28.182 17.799 78.695 1.00 7.45 269 ASP B O 1
ATOM 6359 N N . HIS B 1 270 ? 28.351 18.116 76.506 1.00 6.91 270 HIS B N 1
ATOM 6360 C CA . HIS B 1 270 ? 27.961 19.531 76.653 1.00 6.70 270 HIS B CA 1
ATOM 6361 C C . HIS B 1 270 ? 27.431 20.119 75.369 1.00 6.32 270 HIS B C 1
ATOM 6362 O O . HIS B 1 270 ? 27.548 19.523 74.289 1.00 6.14 270 HIS B O 1
ATOM 6369 N N . VAL B 1 271 ? 26.837 21.289 75.531 1.00 6.04 271 VAL B N 1
ATOM 6370 C CA . VAL B 1 271 ? 26.592 22.231 74.447 1.00 5.90 271 VAL B CA 1
ATOM 6371 C C . VAL B 1 271 ? 27.580 23.362 74.656 1.00 5.88 271 VAL B C 1
ATOM 6372 O O . VAL B 1 271 ? 27.693 23.889 75.781 1.00 5.92 271 VAL B O 1
ATOM 6376 N N . VAL B 1 272 ? 28.285 23.742 73.608 1.00 5.76 272 VAL B N 1
ATOM 6377 C CA . VAL B 1 272 ? 29.194 24.874 73.687 1.00 5.76 272 VAL B CA 1
ATOM 6378 C C . VAL B 1 272 ? 28.510 26.062 73.046 1.00 5.62 272 VAL B C 1
ATOM 6379 O O . VAL B 1 272 ? 27.967 25.975 71.927 1.00 5.41 272 VAL B O 1
ATOM 6383 N N . VAL B 1 273 ? 28.501 27.170 73.769 1.00 5.40 273 VAL B N 1
ATOM 6384 C CA . VAL B 1 273 ? 27.862 28.381 73.316 1.00 5.57 273 VAL B CA 1
ATOM 6385 C C . VAL B 1 273 ? 28.956 29.368 72.938 1.00 5.65 273 VAL B C 1
ATOM 6386 O O . VAL B 1 273 ? 29.944 29.523 73.662 1.00 5.97 273 VAL B O 1
ATOM 6390 N N . PHE B 1 274 ? 28.788 30.025 71.786 1.00 5.52 274 PHE B N 1
ATOM 6391 C CA . PHE B 1 274 ? 29.773 30.952 71.248 1.00 5.55 274 PHE B CA 1
ATOM 6392 C C . PHE B 1 274 ? 29.191 32.360 71.307 1.00 5.81 274 PHE B C 1
ATOM 6393 O O . PHE B 1 274 ? 28.110 32.593 70.772 1.00 5.85 274 PHE B O 1
ATOM 6401 N N . SER B 1 275 ? 29.901 33.291 71.934 1.00 6.00 275 SER B N 1
ATOM 6402 C CA . SER B 1 275 ? 29.496 34.689 71.895 1.00 6.22 275 SER B CA 1
ATOM 6403 C C . SER B 1 275 ? 30.098 35.394 70.687 1.00 6.69 275 SER B C 1
ATOM 6404 O O . SER B 1 275 ? 31.333 35.604 70.591 1.00 6.19 275 SER B O 1
ATOM 6407 N N . LEU B 1 276 ? 29.239 35.758 69.740 1.00 7.09 276 LEU B N 1
ATOM 6408 C CA . LEU B 1 276 ? 29.728 36.431 68.541 1.00 7.76 276 LEU B CA 1
ATOM 6409 C C . LEU B 1 276 ? 30.430 37.740 68.876 1.00 8.19 276 LEU B C 1
ATOM 6410 O O . LEU B 1 276 ? 31.500 38.037 68.342 1.00 7.68 276 LEU B O 1
ATOM 6415 N N . GLU B 1 277 ? 29.835 38.522 69.778 1.00 9.04 277 GLU B N 1
ATOM 6416 C CA . GLU B 1 277 ? 30.421 39.837 70.154 1.00 10.46 277 GLU B CA 1
ATOM 6417 C C . GLU B 1 277 ? 31.819 39.655 70.733 1.00 9.62 277 GLU B C 1
ATOM 6418 O O . GLU B 1 277 ? 32.763 40.376 70.374 1.00 9.71 277 GLU B O 1
ATOM 6424 N N . ARG B 1 278 ? 31.968 38.686 71.637 1.00 9.20 278 ARG B N 1
ATOM 6425 C CA . ARG B 1 278 ? 33.291 38.465 72.234 1.00 9.10 278 ARG B CA 1
ATOM 6426 C C . ARG B 1 278 ? 34.302 37.919 71.254 1.00 8.52 278 ARG B C 1
ATOM 6427 O O . ARG B 1 278 ? 35.487 38.288 71.275 1.00 8.43 278 ARG B O 1
ATOM 6435 N N . CYS B 1 279 ? 33.832 37.083 70.320 1.00 8.21 279 CYS B N 1
ATOM 6436 C CA . CYS B 1 279 ? 34.728 36.572 69.287 1.00 8.35 279 CYS B CA 1
ATOM 6437 C C . CYS B 1 279 ? 35.218 37.701 68.364 1.00 8.33 279 CYS B C 1
ATOM 6438 O O . CYS B 1 279 ? 36.399 37.771 68.048 1.00 7.99 279 CYS B O 1
ATOM 6441 N N . LEU B 1 280 ? 34.313 38.579 67.953 1.00 8.47 280 LEU B N 1
ATOM 6442 C CA . LEU B 1 280 ? 34.708 39.683 67.079 1.00 9.20 280 LEU B CA 1
ATOM 6443 C C . LEU B 1 280 ? 35.662 40.630 67.794 1.00 9.29 280 LEU B C 1
ATOM 6444 O O . LEU B 1 280 ? 36.638 41.102 67.198 1.00 9.36 280 LEU B O 1
ATOM 6449 N N . ALA B 1 281 ? 35.402 40.892 69.065 1.00 9.26 281 ALA B N 1
ATOM 6450 C CA . ALA B 1 281 ? 36.324 41.728 69.853 1.00 9.40 281 ALA B CA 1
ATOM 6451 C C . ALA B 1 281 ? 37.717 41.100 69.970 1.00 9.43 281 ALA B C 1
ATOM 6452 O O . ALA B 1 281 ? 38.730 41.797 69.877 1.00 9.68 281 ALA B O 1
ATOM 6454 N N . ALA B 1 282 ? 37.777 39.793 70.160 1.00 9.36 282 ALA B N 1
ATOM 6455 C CA . ALA B 1 282 ? 39.073 39.096 70.238 1.00 9.65 282 ALA B CA 1
ATOM 6456 C C . ALA B 1 282 ? 39.849 39.170 68.934 1.00 10.12 282 ALA B C 1
ATOM 6457 O O . ALA B 1 282 ? 41.077 39.375 68.933 1.00 10.44 282 ALA B O 1
ATOM 6459 N N . LEU B 1 283 ? 39.144 39.014 67.822 1.00 10.80 283 LEU B N 1
ATOM 6460 C CA . LEU B 1 283 ? 39.738 39.132 66.508 1.00 11.96 283 LEU B CA 1
ATOM 6461 C C . LEU B 1 283 ? 40.302 40.528 66.292 1.00 12.93 283 LEU B C 1
ATOM 6462 O O . LEU B 1 283 ? 41.454 40.679 65.861 1.00 13.50 283 LEU B O 1
ATOM 6467 N N . LYS B 1 284 ? 39.510 41.539 66.619 1.00 13.84 284 LYS B N 1
ATOM 6468 C CA . LYS B 1 284 ? 39.943 42.914 66.455 1.00 15.74 284 LYS B CA 1
ATOM 6469 C C . LYS B 1 284 ? 41.147 43.255 67.336 1.00 15.47 284 LYS B C 1
ATOM 6470 O O . LYS B 1 284 ? 41.947 44.094 66.954 1.00 15.62 284 LYS B O 1
ATOM 6476 N N . ALA B 1 285 ? 41.246 42.605 68.496 1.00 15.10 285 ALA B N 1
ATOM 6477 C CA . ALA B 1 285 ? 42.385 42.771 69.407 1.00 15.05 285 ALA B CA 1
ATOM 6478 C C . ALA B 1 285 ? 43.597 41.924 69.030 1.00 15.02 285 ALA B C 1
ATOM 6479 O O . ALA B 1 285 ? 44.593 41.972 69.716 1.00 15.72 285 ALA B O 1
ATOM 6481 N N . GLY B 1 286 ? 43.505 41.150 67.946 1.00 14.63 286 GLY B N 1
ATOM 6482 C CA . GLY B 1 286 ? 44.602 40.301 67.480 1.00 14.61 286 GLY B CA 1
ATOM 6483 C C . GLY B 1 286 ? 44.826 39.034 68.281 1.00 15.03 286 GLY B C 1
ATOM 6484 O O . GLY B 1 286 ? 45.887 38.406 68.173 1.00 15.83 286 GLY B O 1
ATOM 6485 N N . LYS B 1 287 ? 43.838 38.635 69.075 1.00 15.24 287 LYS B N 1
ATOM 6486 C CA . LYS B 1 287 ? 43.966 37.460 69.938 1.00 16.08 287 LYS B CA 1
ATOM 6487 C C . LYS B 1 287 ? 43.565 36.207 69.185 1.00 15.46 287 LYS B C 1
ATOM 6488 O O . LYS B 1 287 ? 42.565 35.601 69.483 1.00 15.03 287 LYS B O 1
ATOM 6494 N N . PHE B 1 288 ? 44.370 35.847 68.201 1.00 14.77 288 PHE B N 1
ATOM 6495 C CA . PHE B 1 288 ? 44.125 34.671 67.349 1.00 15.22 288 PHE B CA 1
ATOM 6496 C C . PHE B 1 288 ? 45.450 34.094 66.898 1.00 15.49 288 PHE B C 1
ATOM 6497 O O . PHE B 1 288 ? 46.482 34.768 66.974 1.00 15.60 288 PHE B O 1
ATOM 6505 N N . THR B 1 289 ? 45.398 32.866 66.397 1.00 15.20 289 THR B N 1
ATOM 6506 C CA . THR B 1 289 ? 46.548 32.156 65.850 1.00 16.04 289 THR B CA 1
ATOM 6507 C C . THR B 1 289 ? 46.242 31.758 64.416 1.00 16.10 289 THR B C 1
ATOM 6508 O O . THR B 1 289 ? 45.086 31.462 64.076 1.00 15.02 289 THR B O 1
ATOM 6512 N N . ASN B 1 290 ? 47.265 31.737 63.569 1.00 16.23 290 ASN B N 1
ATOM 6513 C CA . ASN B 1 290 ? 47.153 31.110 62.236 1.00 16.97 290 ASN B CA 1
ATOM 6514 C C . ASN B 1 290 ? 47.897 29.796 62.212 1.00 17.70 290 ASN B C 1
ATOM 6515 O O . ASN B 1 290 ? 48.999 29.703 62.752 1.00 19.22 290 ASN B O 1
ATOM 6520 N N . TYR B 1 291 ? 47.284 28.787 61.597 1.00 17.99 291 TYR B N 1
ATOM 6521 C CA . TYR B 1 291 ? 47.887 27.460 61.446 1.00 18.67 291 TYR B CA 1
ATOM 6522 C C . TYR B 1 291 ? 47.970 27.077 59.984 1.00 20.25 291 TYR B C 1
ATOM 6523 O O . TYR B 1 291 ? 47.282 27.662 59.127 1.00 20.26 291 TYR B O 1
ATOM 6532 N N . ASN B 1 292 ? 48.843 26.099 59.713 1.00 21.70 292 ASN B N 1
ATOM 6533 C CA . ASN B 1 292 ? 48.991 25.464 58.404 1.00 23.04 292 ASN B CA 1
ATOM 6534 C C . ASN B 1 292 ? 49.322 26.395 57.229 1.00 24.26 292 ASN B C 1
ATOM 6535 O O . ASN B 1 292 ? 48.981 26.112 56.083 1.00 25.58 292 ASN B O 1
ATOM 6540 N N . GLY B 1 293 ? 49.999 27.505 57.512 1.00 24.86 293 GLY B N 1
ATOM 6541 C CA . GLY B 1 293 ? 50.375 28.453 56.468 1.00 25.06 293 GLY B CA 1
ATOM 6542 C C . GLY B 1 293 ? 49.242 29.204 55.784 1.00 25.35 293 GLY B C 1
ATOM 6543 O O . GLY B 1 293 ? 49.490 29.891 54.783 1.00 26.69 293 GLY B O 1
ATOM 6544 N N . ASN B 1 294 ? 48.007 29.094 56.305 1.00 23.49 294 ASN B N 1
ATOM 6545 C CA . ASN B 1 294 ? 46.866 29.872 55.811 1.00 22.11 294 ASN B CA 1
ATOM 6546 C C . ASN B 1 294 ? 46.657 31.087 56.721 1.00 21.75 294 ASN B C 1
ATOM 6547 O O . ASN B 1 294 ? 47.336 31.231 57.734 1.00 21.96 294 ASN B O 1
ATOM 6552 N N . LYS B 1 295 ? 45.719 31.951 56.357 1.00 21.27 295 LYS B N 1
ATOM 6553 C CA . LYS B 1 295 ? 45.491 33.217 57.045 1.00 20.87 295 LYS B CA 1
ATOM 6554 C C . LYS B 1 295 ? 44.153 33.252 57.793 1.00 17.95 295 LYS B C 1
ATOM 6555 O O . LYS B 1 295 ? 43.674 34.326 58.148 1.00 18.35 295 LYS B O 1
ATOM 6561 N N . VAL B 1 296 ? 43.554 32.080 58.034 1.00 15.11 296 VAL B N 1
ATOM 6562 C CA . VAL B 1 296 ? 42.297 32.020 58.783 1.00 13.48 296 VAL B CA 1
ATOM 6563 C C . VAL B 1 296 ? 42.620 32.235 60.273 1.00 11.87 296 VAL B C 1
ATOM 6564 O O . VAL B 1 296 ? 43.404 31.492 60.839 1.00 11.43 296 VAL B O 1
ATOM 6568 N N . PRO B 1 297 ? 42.006 33.228 60.918 1.00 10.62 297 PRO B N 1
ATOM 6569 C CA . PRO B 1 297 ? 42.246 33.435 62.365 1.00 9.96 297 PRO B CA 1
ATOM 6570 C C . PRO B 1 297 ? 41.507 32.389 63.189 1.00 9.31 297 PRO B C 1
ATOM 6571 O O . PRO B 1 297 ? 40.285 32.184 63.002 1.00 9.46 297 PRO B O 1
ATOM 6575 N N . VAL B 1 298 ? 42.242 31.715 64.073 1.00 8.59 298 VAL B N 1
ATOM 6576 C CA . VAL B 1 298 ? 41.667 30.739 64.981 1.00 8.41 298 VAL B CA 1
ATOM 6577 C C . VAL B 1 298 ? 41.688 31.290 66.402 1.00 8.23 298 VAL B C 1
ATOM 6578 O O . VAL B 1 298 ? 42.743 31.674 66.917 1.00 8.68 298 VAL B O 1
ATOM 6582 N N . LEU B 1 299 ? 40.505 31.348 67.003 1.00 7.66 299 LEU B N 1
ATOM 6583 C CA . LEU B 1 299 ? 40.344 31.853 68.372 1.00 7.69 299 LEU B CA 1
ATOM 6584 C C . LEU B 1 299 ? 40.364 30.701 69.333 1.00 7.48 299 LEU B C 1
ATOM 6585 O O . LEU B 1 299 ? 39.927 29.593 68.982 1.00 7.26 299 LEU B O 1
ATOM 6590 N N . ASP B 1 300 ? 40.786 30.961 70.571 1.00 7.43 300 ASP B N 1
ATOM 6591 C CA . ASP B 1 300 ? 40.836 29.916 71.569 1.00 7.56 300 ASP B CA 1
ATOM 6592 C C . ASP B 1 300 ? 39.575 29.966 72.415 1.00 7.34 300 ASP B C 1
ATOM 6593 O O . ASP B 1 300 ? 39.415 30.845 73.285 1.00 7.59 300 ASP B O 1
ATOM 6598 N N . GLY B 1 301 ? 38.672 29.018 72.175 1.00 6.93 301 GLY B N 1
ATOM 6599 C CA . GLY B 1 301 ? 37.421 28.894 72.913 1.00 6.99 301 GLY B CA 1
ATOM 6600 C C . GLY B 1 301 ? 37.345 27.655 73.804 1.00 7.16 301 GLY B C 1
ATOM 6601 O O . GLY B 1 301 ? 36.266 27.187 74.123 1.00 7.17 301 GLY B O 1
ATOM 6602 N N . ARG B 1 302 ? 38.491 27.147 74.222 1.00 7.83 302 ARG B N 1
ATOM 6603 C CA . ARG B 1 302 ? 38.522 26.053 75.174 1.00 8.18 302 ARG B CA 1
ATOM 6604 C C . ARG B 1 302 ? 38.040 26.510 76.518 1.00 8.73 302 ARG B C 1
ATOM 6605 O O . ARG B 1 302 ? 37.870 27.720 76.736 1.00 8.55 302 ARG B O 1
ATOM 6613 N N . LYS B 1 303 ? 37.804 25.565 77.407 1.00 9.04 303 LYS B N 1
ATOM 6614 C CA . LYS B 1 303 ? 37.368 25.898 78.736 1.00 10.20 303 LYS B CA 1
ATOM 6615 C C . LYS B 1 303 ? 38.514 26.744 79.377 1.00 9.95 303 LYS B C 1
ATOM 6616 O O . LYS B 1 303 ? 39.718 26.497 79.241 1.00 12.95 303 LYS B O 1
ATOM 6622 N N . GLY B 1 304 ? 38.124 27.792 79.988 1.00 10.08 304 GLY B N 1
ATOM 6623 C CA . GLY B 1 304 ? 39.042 28.777 80.469 1.00 9.08 304 GLY B CA 1
ATOM 6624 C C . GLY B 1 304 ? 38.893 30.060 79.692 1.00 8.64 304 GLY B C 1
ATOM 6625 O O . GLY B 1 304 ? 39.194 31.084 80.225 1.00 8.34 304 GLY B O 1
ATOM 6626 N N . SER B 1 305 ? 38.440 29.990 78.438 1.00 8.19 305 SER B N 1
ATOM 6627 C CA A SER B 1 305 ? 38.234 31.161 77.598 0.64 8.27 305 SER B CA 1
ATOM 6628 C CA B SER B 1 305 ? 38.281 31.200 77.639 0.36 8.42 305 SER B CA 1
ATOM 6629 C C . SER B 1 305 ? 37.001 31.931 78.014 1.00 8.49 305 SER B C 1
ATOM 6630 O O . SER B 1 305 ? 36.060 31.344 78.563 1.00 8.74 305 SER B O 1
ATOM 6635 N N . ASP B 1 306 ? 36.979 33.221 77.701 1.00 9.03 306 ASP B N 1
ATOM 6636 C CA . ASP B 1 306 ? 35.762 33.996 77.850 1.00 10.05 306 ASP B CA 1
ATOM 6637 C C . ASP B 1 306 ? 34.897 34.059 76.597 1.00 8.96 306 ASP B C 1
ATOM 6638 O O . ASP B 1 306 ? 33.818 34.625 76.637 1.00 8.96 306 ASP B O 1
ATOM 6643 N N . LEU B 1 307 ? 35.328 33.410 75.525 1.00 8.16 307 LEU B N 1
ATOM 6644 C CA . LEU B 1 307 ? 34.606 33.446 74.231 1.00 7.81 307 LEU B CA 1
ATOM 6645 C C . LEU B 1 307 ? 33.426 32.486 74.198 1.00 7.51 307 LEU B C 1
ATOM 6646 O O . LEU B 1 307 ? 32.502 32.680 73.402 1.00 7.51 307 LEU B O 1
ATOM 6651 N N . THR B 1 308 ? 33.513 31.447 75.024 1.00 6.80 308 THR B N 1
ATOM 6652 C CA . THR B 1 308 ? 32.586 30.336 75.012 1.00 6.81 308 THR B CA 1
ATOM 6653 C C . THR B 1 308 ? 32.159 29.983 76.443 1.00 6.83 308 THR B C 1
ATOM 6654 O O . THR B 1 308 ? 32.841 30.311 77.421 1.00 7.03 308 THR B O 1
ATOM 6658 N N . ARG B 1 309 ? 31.014 29.305 76.541 1.00 6.96 309 ARG B N 1
ATOM 6659 C CA . ARG B 1 309 ? 30.560 28.655 77.768 1.00 7.24 309 ARG B CA 1
ATOM 6660 C C . ARG B 1 309 ? 30.031 27.279 77.441 1.00 7.04 309 ARG B C 1
ATOM 6661 O O . ARG B 1 309 ? 29.521 27.036 76.339 1.00 6.84 309 ARG B O 1
ATOM 6669 N N . TYR B 1 310 ? 30.241 26.349 78.372 1.00 6.92 310 TYR B N 1
ATOM 6670 C CA . TYR B 1 310 ? 29.943 24.931 78.185 1.00 6.81 310 TYR B CA 1
ATOM 6671 C C . TYR B 1 310 ? 28.827 24.512 79.139 1.00 7.08 310 TYR B C 1
ATOM 6672 O O . TYR B 1 310 ? 28.989 24.567 80.368 1.00 7.49 310 TYR B O 1
ATOM 6681 N N . ILE B 1 311 ? 27.681 24.112 78.603 1.00 7.12 311 ILE B N 1
ATOM 6682 C CA . ILE B 1 311 ? 26.543 23.675 79.404 1.00 7.28 311 ILE B CA 1
ATOM 6683 C C . ILE B 1 311 ? 26.540 22.149 79.414 1.00 7.28 311 ILE B C 1
ATOM 6684 O O . ILE B 1 311 ? 26.422 21.546 78.342 1.00 7.12 311 ILE B O 1
ATOM 6689 N N . PRO B 1 312 ? 26.677 21.495 80.580 1.00 7.29 312 PRO B N 1
ATOM 6690 C CA . PRO B 1 312 ? 26.606 20.017 80.602 1.00 7.55 312 PRO B CA 1
ATOM 6691 C C . PRO B 1 312 ? 25.260 19.478 80.148 1.00 7.78 312 PRO B C 1
ATOM 6692 O O . PRO B 1 312 ? 24.230 19.965 80.591 1.00 7.99 312 PRO B O 1
ATOM 6696 N N . VAL B 1 313 ? 25.276 18.505 79.230 1.00 7.83 313 VAL B N 1
ATOM 6697 C CA . VAL B 1 313 ? 24.068 17.922 78.670 1.00 7.77 313 VAL B CA 1
ATOM 6698 C C . VAL B 1 313 ? 24.285 16.417 78.538 1.00 7.85 313 VAL B C 1
ATOM 6699 O O . VAL B 1 313 ? 25.258 16.000 77.906 1.00 7.87 313 VAL B O 1
ATOM 6703 N N . PRO B 1 314 ? 23.342 15.609 79.064 1.00 7.56 314 PRO B N 1
ATOM 6704 C CA . PRO B 1 314 ? 23.420 14.161 78.877 1.00 7.63 314 PRO B CA 1
ATOM 6705 C C . PRO B 1 314 ? 22.781 13.816 77.515 1.00 7.85 314 PRO B C 1
ATOM 6706 O O . PRO B 1 314 ? 21.790 14.458 77.124 1.00 7.98 314 PRO B O 1
ATOM 6710 N N . LYS B 1 315 ? 23.256 12.818 76.789 1.00 7.59 315 LYS B N 1
ATOM 6711 C CA . LYS B 1 315 ? 24.505 12.061 76.983 1.00 7.71 315 LYS B CA 1
ATOM 6712 C C . LYS B 1 315 ? 24.949 11.729 75.564 1.00 7.51 315 LYS B C 1
ATOM 6713 O O . LYS B 1 315 ? 24.223 11.036 74.841 1.00 7.72 315 LYS B O 1
ATOM 6719 N N . SER B 1 316 ? 26.111 12.231 75.148 1.00 7.34 316 SER B N 1
ATOM 6720 C CA . SER B 1 316 ? 26.493 12.188 73.746 1.00 7.21 316 SER B CA 1
ATOM 6721 C C . SER B 1 316 ? 25.402 12.774 72.871 1.00 6.87 316 SER B C 1
ATOM 6722 O O . SER B 1 316 ? 25.016 12.178 71.885 1.00 6.67 316 SER B O 1
ATOM 6725 N N . PRO B 1 317 ? 24.924 13.995 73.212 1.00 6.86 317 PRO B N 1
ATOM 6726 C CA . PRO B 1 317 ? 23.776 14.563 72.513 1.00 6.83 317 PRO B CA 1
ATOM 6727 C C . PRO B 1 317 ? 24.027 14.830 71.032 1.00 6.73 317 PRO B C 1
ATOM 6728 O O . PRO B 1 317 ? 25.170 15.017 70.650 1.00 6.89 317 PRO B O 1
ATOM 6732 N N . HIS B 1 318 ? 22.929 14.944 70.278 1.00 6.45 318 HIS B N 1
ATOM 6733 C CA . HIS B 1 318 ? 23.001 15.076 68.823 1.00 6.45 318 HIS B CA 1
ATOM 6734 C C . HIS B 1 318 ? 22.410 16.411 68.337 1.00 6.10 318 HIS B C 1
ATOM 6735 O O . HIS B 1 318 ? 23.148 17.403 68.207 1.00 6.12 318 HIS B O 1
ATOM 6742 N N . GLY B 1 319 ? 21.099 16.460 68.072 1.00 5.85 319 GLY B N 1
ATOM 6743 C CA . GLY B 1 319 ? 20.535 17.682 67.496 1.00 5.89 319 GLY B CA 1
ATOM 6744 C C . GLY B 1 319 ? 20.503 18.848 68.445 1.00 5.61 319 GLY B C 1
ATOM 6745 O O . GLY B 1 319 ? 20.489 18.666 69.669 1.00 5.55 319 GLY B O 1
ATOM 6746 N N . ILE B 1 320 ? 20.546 20.053 67.898 1.00 5.61 320 ILE B N 1
ATOM 6747 C CA . ILE B 1 320 ? 20.368 21.253 68.696 1.00 5.76 320 ILE B CA 1
ATOM 6748 C C . ILE B 1 320 ? 19.567 22.219 67.863 1.00 5.76 320 ILE B C 1
ATOM 6749 O O . ILE B 1 320 ? 19.957 22.535 66.749 1.00 6.26 320 ILE B O 1
ATOM 6754 N N . ASN B 1 321 ? 18.419 22.645 68.376 1.00 5.65 321 ASN B N 1
ATOM 6755 C CA . ASN B 1 321 ? 17.404 23.276 67.607 1.00 5.67 321 ASN B CA 1
ATOM 6756 C C . ASN B 1 321 ? 16.842 24.487 68.339 1.00 5.61 321 ASN B C 1
ATOM 6757 O O . ASN B 1 321 ? 16.403 24.369 69.480 1.00 5.43 321 ASN B O 1
ATOM 6762 N N . THR B 1 322 ? 16.830 25.640 67.682 1.00 5.61 322 THR B N 1
ATOM 6763 C CA . THR B 1 322 ? 16.273 26.881 68.233 1.00 5.75 322 THR B CA 1
ATOM 6764 C C . THR B 1 322 ? 14.769 26.981 68.012 1.00 5.79 322 THR B C 1
ATOM 6765 O O . THR B 1 322 ? 14.288 26.808 66.924 1.00 5.57 322 THR B O 1
ATOM 6769 N N . ALA B 1 323 ? 14.074 27.249 69.084 1.00 5.89 323 ALA B N 1
ATOM 6770 C CA . ALA B 1 323 ? 12.606 27.461 69.010 1.00 6.22 323 ALA B CA 1
ATOM 6771 C C . ALA B 1 323 ? 12.281 28.732 68.230 1.00 6.73 323 ALA B C 1
ATOM 6772 O O . ALA B 1 323 ? 13.041 29.712 68.311 1.00 6.63 323 ALA B O 1
ATOM 6774 N N . PRO B 1 324 ? 11.147 28.736 67.493 1.00 7.16 324 PRO B N 1
ATOM 6775 C CA . PRO B 1 324 ? 10.879 29.863 66.606 1.00 7.72 324 PRO B CA 1
ATOM 6776 C C . PRO B 1 324 ? 10.515 31.180 67.266 1.00 8.40 324 PRO B C 1
ATOM 6777 O O . PRO B 1 324 ? 10.478 32.184 66.562 1.00 9.33 324 PRO B O 1
ATOM 6781 N N . ASP B 1 325 ? 10.243 31.197 68.560 1.00 8.80 325 ASP B N 1
ATOM 6782 C CA . ASP B 1 325 ? 10.084 32.454 69.285 1.00 9.33 325 ASP B CA 1
ATOM 6783 C C . ASP B 1 325 ? 11.406 33.013 69.779 1.00 8.89 325 ASP B C 1
ATOM 6784 O O . ASP B 1 325 ? 11.449 34.078 70.413 1.00 9.11 325 ASP B O 1
ATOM 6789 N N . GLY B 1 326 ? 12.487 32.297 69.520 1.00 8.76 326 GLY B N 1
ATOM 6790 C CA . GLY B 1 326 ? 13.811 32.682 69.907 1.00 8.31 326 GLY B CA 1
ATOM 6791 C C . GLY B 1 326 ? 14.080 32.588 71.397 1.00 8.17 326 GLY B C 1
ATOM 6792 O O . GLY B 1 326 ? 15.104 33.084 71.849 1.00 8.16 326 GLY B O 1
ATOM 6793 N N . LYS B 1 327 ? 13.221 31.916 72.158 1.00 8.04 327 LYS B N 1
ATOM 6794 C CA A LYS B 1 327 ? 13.349 31.903 73.631 0.51 8.21 327 LYS B CA 1
ATOM 6795 C CA B LYS B 1 327 ? 13.362 31.916 73.625 0.49 8.06 327 LYS B CA 1
ATOM 6796 C C . LYS B 1 327 ? 14.236 30.762 74.158 1.00 7.67 327 LYS B C 1
ATOM 6797 O O . LYS B 1 327 ? 14.837 30.851 75.258 1.00 7.35 327 LYS B O 1
ATOM 6808 N N . TYR B 1 328 ? 14.256 29.674 73.414 1.00 7.27 328 TYR B N 1
ATOM 6809 C CA . TYR B 1 328 ? 14.866 28.432 73.864 1.00 6.80 328 TYR B CA 1
ATOM 6810 C C . TYR B 1 328 ? 15.579 27.763 72.733 1.00 6.47 328 TYR B C 1
ATOM 6811 O O . TYR B 1 328 ? 15.236 27.944 71.561 1.00 6.17 328 TYR B O 1
ATOM 6820 N N . PHE B 1 329 ? 16.549 26.938 73.095 1.00 6.10 329 PHE B N 1
ATOM 6821 C CA . PHE B 1 329 ? 17.044 25.891 72.188 1.00 6.17 329 PHE B CA 1
ATOM 6822 C C . PHE B 1 329 ? 16.930 24.560 72.890 1.00 5.98 329 PHE B C 1
ATOM 6823 O O . PHE B 1 329 ? 16.876 24.501 74.119 1.00 6.02 329 PHE B O 1
ATOM 6831 N N . VAL B 1 330 ? 16.857 23.515 72.104 1.00 5.88 330 VAL B N 1
ATOM 6832 C CA . VAL B 1 330 ? 16.673 22.168 72.628 1.00 5.94 330 VAL B CA 1
ATOM 6833 C C . VAL B 1 330 ? 17.820 21.331 72.159 1.00 5.83 330 VAL B C 1
ATOM 6834 O O . VAL B 1 330 ? 18.017 21.232 70.938 1.00 5.93 330 VAL B O 1
ATOM 6838 N N . ALA B 1 331 ? 18.520 20.695 73.078 1.00 6.08 331 ALA B N 1
ATOM 6839 C CA . ALA B 1 331 ? 19.634 19.780 72.742 1.00 6.25 331 ALA B CA 1
ATOM 6840 C C . ALA B 1 331 ? 19.082 18.367 72.962 1.00 6.55 331 ALA B C 1
ATOM 6841 O O . ALA B 1 331 ? 18.420 18.110 73.960 1.00 7.19 331 ALA B O 1
ATOM 6843 N N . ASN B 1 332 ? 19.354 17.449 72.049 1.00 6.25 332 ASN B N 1
ATOM 6844 C CA . ASN B 1 332 ? 18.674 16.156 72.048 1.00 6.42 332 ASN B CA 1
ATOM 6845 C C . ASN B 1 332 ? 19.580 15.090 72.636 1.00 6.77 332 ASN B C 1
ATOM 6846 O O . ASN B 1 332 ? 20.692 14.909 72.178 1.00 6.54 332 ASN B O 1
ATOM 6851 N N . GLY B 1 333 ? 19.051 14.352 73.613 1.00 7.24 333 GLY B N 1
ATOM 6852 C CA . GLY B 1 333 ? 19.879 13.527 74.491 1.00 7.47 333 GLY B CA 1
ATOM 6853 C C . GLY B 1 333 ? 20.568 12.299 73.955 1.00 7.71 333 GLY B C 1
ATOM 6854 O O . GLY B 1 333 ? 21.551 11.911 74.556 1.00 7.82 333 GLY B O 1
ATOM 6855 N N . LYS B 1 334 ? 20.077 11.691 72.871 1.00 7.88 334 LYS B N 1
ATOM 6856 C CA . LYS B 1 334 ? 20.639 10.477 72.277 1.00 8.02 334 LYS B CA 1
ATOM 6857 C C . LYS B 1 334 ? 20.736 9.297 73.244 1.00 8.41 334 LYS B C 1
ATOM 6858 O O . LYS B 1 334 ? 19.804 8.511 73.296 1.00 8.52 334 LYS B O 1
ATOM 6864 N N . LEU B 1 335 ? 21.856 9.153 73.954 1.00 8.62 335 LEU B N 1
ATOM 6865 C CA . LEU B 1 335 ? 22.009 8.020 74.880 1.00 8.95 335 LEU B CA 1
ATOM 6866 C C . LEU B 1 335 ? 21.265 8.264 76.197 1.00 8.84 335 LEU B C 1
ATOM 6867 O O . LEU B 1 335 ? 21.080 7.337 76.986 1.00 9.43 335 LEU B O 1
ATOM 6872 N N . SER B 1 336 ? 20.856 9.505 76.445 1.00 8.42 336 SER B N 1
ATOM 6873 C CA . SER B 1 336 ? 19.957 9.823 77.545 1.00 8.33 336 SER B CA 1
ATOM 6874 C C . SER B 1 336 ? 18.598 10.008 76.946 1.00 8.19 336 SER B C 1
ATOM 6875 O O . SER B 1 336 ? 18.489 10.688 75.905 1.00 7.47 336 SER B O 1
ATOM 6878 N N . PRO B 1 337 ? 17.525 9.484 77.593 1.00 8.29 337 PRO B N 1
ATOM 6879 C CA . PRO B 1 337 ? 16.208 9.518 76.994 1.00 8.23 337 PRO B CA 1
ATOM 6880 C C . PRO B 1 337 ? 15.509 10.858 77.212 1.00 8.35 337 PRO B C 1
ATOM 6881 O O . PRO B 1 337 ? 14.312 10.910 77.433 1.00 8.43 337 PRO B O 1
ATOM 6885 N N . THR B 1 338 ? 16.281 11.936 77.077 1.00 8.09 338 THR B N 1
ATOM 6886 C CA . THR B 1 338 ? 15.809 13.239 77.415 1.00 8.14 338 THR B CA 1
ATOM 6887 C C . THR B 1 338 ? 16.188 14.235 76.333 1.00 7.67 338 THR B C 1
ATOM 6888 O O . THR B 1 338 ? 16.931 13.927 75.422 1.00 7.22 338 THR B O 1
ATOM 6892 N N . VAL B 1 339 ? 15.600 15.415 76.436 1.00 7.10 339 VAL B N 1
ATOM 6893 C CA . VAL B 1 339 ? 16.122 16.600 75.778 1.00 6.97 339 VAL B CA 1
ATOM 6894 C C . VAL B 1 339 ? 16.394 17.634 76.854 1.00 6.93 339 VAL B C 1
ATOM 6895 O O . VAL B 1 339 ? 15.830 17.568 77.929 1.00 6.79 339 VAL B O 1
ATOM 6899 N N . SER B 1 340 ? 17.344 18.536 76.591 1.00 6.70 340 SER B N 1
ATOM 6900 C CA . SER B 1 340 ? 17.694 19.606 77.515 1.00 6.81 340 SER B CA 1
ATOM 6901 C C . SER B 1 340 ? 17.320 20.952 76.889 1.00 6.74 340 SER B C 1
ATOM 6902 O O . SER B 1 340 ? 17.700 21.247 75.746 1.00 6.90 340 SER B O 1
ATOM 6905 N N . VAL B 1 341 ? 16.527 21.729 77.616 1.00 6.52 341 VAL B N 1
ATOM 6906 C CA . VAL B 1 341 ? 15.993 22.988 77.123 1.00 6.48 341 VAL B CA 1
ATOM 6907 C C . VAL B 1 341 ? 16.697 24.148 77.816 1.00 6.52 341 VAL B C 1
ATOM 6908 O O . VAL B 1 341 ? 16.688 24.241 79.039 1.00 6.49 341 VAL B O 1
ATOM 6912 N N . VAL B 1 342 ? 17.329 24.997 77.020 1.00 6.46 342 VAL B N 1
ATOM 6913 C CA . VAL B 1 342 ? 18.094 26.139 77.486 1.00 6.59 342 VAL B CA 1
ATOM 6914 C C . VAL B 1 342 ? 17.329 27.411 77.180 1.00 6.80 342 VAL B C 1
ATOM 6915 O O . VAL B 1 342 ? 16.866 27.596 76.046 1.00 6.53 342 VAL B O 1
ATOM 6919 N N . GLU B 1 343 ? 17.222 28.284 78.177 1.00 6.99 343 GLU B N 1
ATOM 6920 C CA . GLU B 1 343 ? 16.588 29.580 77.966 1.00 7.52 343 GLU B CA 1
ATOM 6921 C C . GLU B 1 343 ? 17.646 30.557 77.462 1.00 7.33 343 GLU B C 1
ATOM 6922 O O . GLU B 1 343 ? 18.609 30.872 78.171 1.00 7.26 343 GLU B O 1
ATOM 6928 N N . ILE B 1 344 ? 17.473 31.022 76.226 1.00 7.00 344 ILE B N 1
ATOM 6929 C CA . ILE B 1 344 ? 18.451 31.859 75.583 1.00 7.19 344 ILE B CA 1
ATOM 6930 C C . ILE B 1 344 ? 18.730 33.157 76.356 1.00 7.35 344 ILE B C 1
ATOM 6931 O O . ILE B 1 344 ? 19.870 33.586 76.443 1.00 7.28 344 ILE B O 1
ATOM 6936 N N . ALA B 1 345 ? 17.706 33.755 76.946 1.00 7.80 345 ALA B N 1
ATOM 6937 C CA . ALA B 1 345 ? 17.878 34.962 77.755 1.00 8.14 345 ALA B CA 1
ATOM 6938 C C . ALA B 1 345 ? 18.771 34.775 78.963 1.00 8.56 345 ALA B C 1
ATOM 6939 O O . ALA B 1 345 ? 19.302 35.783 79.460 1.00 9.01 345 ALA B O 1
ATOM 6941 N N . ARG B 1 346 ? 19.004 33.541 79.421 1.00 8.62 346 ARG B N 1
ATOM 6942 C CA . ARG B 1 346 ? 19.950 33.288 80.512 1.00 9.02 346 ARG B CA 1
ATOM 6943 C C . ARG B 1 346 ? 21.428 33.206 80.097 1.00 9.34 346 ARG B C 1
ATOM 6944 O O . ARG B 1 346 ? 22.320 33.216 80.944 1.00 9.43 346 ARG B O 1
ATOM 6952 N N . LEU B 1 347 ? 21.712 33.175 78.796 1.00 9.32 347 LEU B N 1
ATOM 6953 C CA . LEU B 1 347 ? 23.083 33.009 78.338 1.00 9.27 347 LEU B CA 1
ATOM 6954 C C . LEU B 1 347 ? 23.994 34.178 78.750 1.00 9.52 347 LEU B C 1
ATOM 6955 O O . LEU B 1 347 ? 25.115 33.943 79.153 1.00 9.10 347 LEU B O 1
ATOM 6960 N N . ASP B 1 348 ? 23.517 35.405 78.672 1.00 10.30 348 ASP B N 1
ATOM 6961 C CA . ASP B 1 348 ? 24.303 36.545 79.122 1.00 10.88 348 ASP B CA 1
ATOM 6962 C C . ASP B 1 348 ? 24.790 36.386 80.580 1.00 11.02 348 ASP B C 1
ATOM 6963 O O . ASP B 1 348 ? 25.945 36.704 80.888 1.00 10.98 348 ASP B O 1
ATOM 6968 N N . ASP B 1 349 ? 23.928 35.869 81.439 1.00 11.96 349 ASP B N 1
ATOM 6969 C CA . ASP B 1 349 ? 24.269 35.615 82.849 1.00 12.73 349 ASP B CA 1
ATOM 6970 C C . ASP B 1 349 ? 25.302 34.502 83.013 1.00 12.08 349 ASP B C 1
ATOM 6971 O O . ASP B 1 349 ? 26.073 34.524 83.974 1.00 12.14 349 ASP B O 1
ATOM 6976 N N . VAL B 1 350 ? 25.298 33.531 82.104 1.00 11.04 350 VAL B N 1
ATOM 6977 C CA . VAL B 1 350 ? 26.300 32.478 82.122 1.00 11.06 350 VAL B CA 1
ATOM 6978 C C . VAL B 1 350 ? 27.654 33.090 81.718 1.00 11.19 350 VAL B C 1
ATOM 6979 O O . VAL B 1 350 ? 28.670 32.806 82.356 1.00 12.42 350 VAL B O 1
ATOM 6983 N N . PHE B 1 351 ? 27.657 33.909 80.667 1.00 11.23 351 PHE B N 1
ATOM 6984 C CA . PHE B 1 351 ? 28.870 34.594 80.208 1.00 11.46 351 PHE B CA 1
ATOM 6985 C C . PHE B 1 351 ? 29.439 35.593 81.218 1.00 12.64 351 PHE B C 1
ATOM 6986 O O . PHE B 1 351 ? 30.664 35.734 81.305 1.00 13.10 351 PHE B O 1
ATOM 6994 N N . SER B 1 352 ? 28.574 36.236 81.997 1.00 13.26 352 SER B N 1
ATOM 6995 C CA . SER B 1 352 ? 29.030 37.201 83.020 1.00 14.74 352 SER B CA 1
ATOM 6996 C C . SER B 1 352 ? 29.418 36.501 84.334 1.00 15.04 352 SER B C 1
ATOM 6997 O O . SER B 1 352 ? 29.948 37.152 85.231 1.00 17.11 352 SER B O 1
ATOM 7000 N N . GLY B 1 353 ? 29.106 35.206 84.475 1.00 14.54 353 GLY B N 1
ATOM 7001 C CA . GLY B 1 353 ? 29.379 34.453 85.688 1.00 14.83 353 GLY B CA 1
ATOM 7002 C C . GLY B 1 353 ? 28.382 34.676 86.815 1.00 15.04 353 GLY B C 1
ATOM 7003 O O . GLY B 1 353 ? 28.626 34.226 87.939 1.00 14.83 353 GLY B O 1
ATOM 7004 N N . LYS B 1 354 ? 27.245 35.305 86.520 1.00 15.40 354 LYS B N 1
ATOM 7005 C CA . LYS B 1 354 ? 26.180 35.507 87.502 1.00 15.64 354 LYS B CA 1
ATOM 7006 C C . LYS B 1 354 ? 25.494 34.206 87.888 1.00 14.54 354 LYS B C 1
ATOM 7007 O O . LYS B 1 354 ? 25.105 34.013 89.030 1.00 13.53 354 LYS B O 1
ATOM 7013 N N . ILE B 1 355 ? 25.348 33.313 86.919 1.00 13.25 355 ILE B N 1
ATOM 7014 C CA . ILE B 1 355 ? 24.808 31.969 87.159 1.00 13.17 355 ILE B CA 1
ATOM 7015 C C . ILE B 1 355 ? 25.765 30.945 86.571 1.00 13.04 355 ILE B C 1
ATOM 7016 O O . ILE B 1 355 ? 26.593 31.316 85.769 1.00 12.88 355 ILE B O 1
ATOM 7021 N N . GLN B 1 356 ? 25.613 29.683 86.955 1.00 13.59 356 GLN B N 1
ATOM 7022 C CA . GLN B 1 356 ? 26.423 28.587 86.412 1.00 14.59 356 GLN B CA 1
ATOM 7023 C C . GLN B 1 356 ? 25.818 28.123 85.098 1.00 13.49 356 GLN B C 1
ATOM 7024 O O . GLN B 1 356 ? 24.631 28.317 84.875 1.00 13.25 356 GLN B O 1
ATOM 7030 N N . PRO B 1 357 ? 26.604 27.466 84.244 1.00 13.45 357 PRO B N 1
ATOM 7031 C CA . PRO B 1 357 ? 26.037 27.023 82.957 1.00 13.03 357 PRO B CA 1
ATOM 7032 C C . PRO B 1 357 ? 24.797 26.138 83.081 1.00 12.63 357 PRO B C 1
ATOM 7033 O O . PRO B 1 357 ? 23.826 26.373 82.372 1.00 11.61 357 PRO B O 1
ATOM 7037 N N . ARG B 1 358 ? 24.784 25.176 84.015 1.00 12.61 358 ARG B N 1
ATOM 7038 C CA . ARG B 1 358 ? 23.553 24.361 84.230 1.00 12.64 358 ARG B CA 1
ATOM 7039 C C . ARG B 1 358 ? 22.324 25.171 84.644 1.00 12.40 358 ARG B C 1
ATOM 7040 O O . ARG B 1 358 ? 21.191 24.706 84.502 1.00 12.46 358 ARG B O 1
ATOM 7048 N N . ASP B 1 359 ? 22.535 26.358 85.211 1.00 12.11 359 ASP B N 1
ATOM 7049 C CA . ASP B 1 359 ? 21.410 27.217 85.562 1.00 11.79 359 ASP B CA 1
ATOM 7050 C C . ASP B 1 359 ? 20.644 27.778 84.361 1.00 11.11 359 ASP B C 1
ATOM 7051 O O . ASP B 1 359 ? 19.525 28.266 84.528 1.00 10.70 359 ASP B O 1
ATOM 7056 N N . ALA B 1 360 ? 21.227 27.691 83.169 1.00 10.26 360 ALA B N 1
ATOM 7057 C CA . ALA B 1 360 ? 20.529 28.062 81.938 1.00 9.72 360 ALA B CA 1
ATOM 7058 C C . ALA B 1 360 ? 19.518 27.014 81.464 1.00 9.39 360 ALA B C 1
ATOM 7059 O O . ALA B 1 360 ? 18.676 27.313 80.613 1.00 8.88 360 ALA B O 1
ATOM 7061 N N . ILE B 1 361 ? 19.621 25.793 81.995 1.00 9.06 361 ILE B N 1
ATOM 7062 C CA . ILE B 1 361 ? 18.650 24.746 81.687 1.00 9.32 361 ILE B CA 1
ATOM 7063 C C . ILE B 1 361 ? 17.336 25.032 82.418 1.00 8.71 361 ILE B C 1
ATOM 7064 O O . ILE B 1 361 ? 17.307 25.169 83.648 1.00 8.86 361 ILE B O 1
ATOM 7069 N N . VAL B 1 362 ? 16.256 25.070 81.680 1.00 8.24 362 VAL B N 1
ATOM 7070 C CA . VAL B 1 362 ? 14.908 25.287 82.251 1.00 8.10 362 VAL B CA 1
ATOM 7071 C C . VAL B 1 362 ? 13.969 24.087 82.143 1.00 8.00 362 VAL B C 1
ATOM 7072 O O . VAL B 1 362 ? 12.871 24.088 82.727 1.00 7.86 362 VAL B O 1
ATOM 7076 N N . ALA B 1 363 ? 14.361 23.058 81.372 1.00 7.78 363 ALA B N 1
ATOM 7077 C CA . ALA B 1 363 ? 13.624 21.792 81.338 1.00 7.83 363 ALA B CA 1
ATOM 7078 C C . ALA B 1 363 ? 14.539 20.706 80.826 1.00 8.02 363 ALA B C 1
ATOM 7079 O O . ALA B 1 363 ? 15.489 20.981 80.099 1.00 7.60 363 ALA B O 1
ATOM 7081 N N . GLU B 1 364 ? 14.302 19.481 81.281 1.00 8.18 364 GLU B N 1
ATOM 7082 C CA . GLU B 1 364 ? 15.077 18.357 80.809 1.00 8.50 364 GLU B CA 1
ATOM 7083 C C . GLU B 1 364 ? 14.165 17.130 80.791 1.00 8.54 364 GLU B C 1
ATOM 7084 O O . GLU B 1 364 ? 14.434 16.137 81.495 1.00 8.71 364 GLU B O 1
ATOM 7090 N N . PRO B 1 365 ? 13.082 17.195 79.977 1.00 8.60 365 PRO B N 1
ATOM 7091 C CA . PRO B 1 365 ? 12.073 16.149 80.061 1.00 8.86 365 PRO B CA 1
ATOM 7092 C C . PRO B 1 365 ? 12.507 14.799 79.489 1.00 9.16 365 PRO B C 1
ATOM 7093 O O . PRO B 1 365 ? 13.127 14.743 78.441 1.00 8.62 365 PRO B O 1
ATOM 7097 N N . GLU B 1 366 ? 12.104 13.721 80.149 1.00 10.02 366 GLU B N 1
ATOM 7098 C CA . GLU B 1 366 ? 12.232 12.379 79.611 1.00 10.91 366 GLU B CA 1
ATOM 7099 C C . GLU B 1 366 ? 11.159 12.214 78.558 1.00 10.36 366 GLU B C 1
ATOM 7100 O O . GLU B 1 366 ? 9.986 12.531 78.787 1.00 10.52 366 GLU B O 1
ATOM 7106 N N . LEU B 1 367 ? 11.550 11.719 77.388 1.00 9.49 367 LEU B N 1
ATOM 7107 C CA . LEU B 1 367 ? 10.642 11.559 76.248 1.00 9.36 367 LEU B CA 1
ATOM 7108 C C . LEU B 1 367 ? 10.560 10.140 75.749 1.00 9.15 367 LEU B C 1
ATOM 7109 O O . LEU B 1 367 ? 9.518 9.716 75.305 1.00 9.78 367 LEU B O 1
ATOM 7114 N N . GLY B 1 368 ? 11.683 9.431 75.756 1.00 8.68 368 GLY B N 1
ATOM 7115 C CA . GLY B 1 368 ? 11.782 8.105 75.167 1.00 8.37 368 GLY B CA 1
ATOM 7116 C C . GLY B 1 368 ? 13.187 7.768 74.720 1.00 8.19 368 GLY B C 1
ATOM 7117 O O . GLY B 1 368 ? 14.120 8.541 74.925 1.00 8.20 368 GLY B O 1
ATOM 7118 N N . LEU B 1 369 ? 13.343 6.589 74.103 1.00 7.66 369 LEU B N 1
ATOM 7119 C CA . LEU B 1 369 ? 14.661 6.039 73.847 1.00 7.70 369 LEU B CA 1
ATOM 7120 C C . LEU B 1 369 ? 15.240 6.562 72.519 1.00 7.34 369 LEU B C 1
ATOM 7121 O O . LEU B 1 369 ? 14.638 6.388 71.437 1.00 7.16 369 LEU B O 1
ATOM 7126 N N . GLY B 1 370 ? 16.451 7.124 72.617 1.00 7.05 370 GLY B N 1
ATOM 7127 C CA . GLY B 1 370 ? 17.187 7.686 71.481 1.00 6.79 370 GLY B CA 1
ATOM 7128 C C . GLY B 1 370 ? 16.710 9.006 70.890 1.00 6.49 370 GLY B C 1
ATOM 7129 O O . GLY B 1 370 ? 16.626 9.126 69.680 1.00 6.07 370 GLY B O 1
ATOM 7130 N N . PRO B 1 371 ? 16.476 10.030 71.712 1.00 6.53 371 PRO B N 1
ATOM 7131 C CA . PRO B 1 371 ? 16.120 11.350 71.134 1.00 6.81 371 PRO B CA 1
ATOM 7132 C C . PRO B 1 371 ? 17.231 11.964 70.319 1.00 6.75 371 PRO B C 1
ATOM 7133 O O . PRO B 1 371 ? 18.352 12.115 70.797 1.00 7.08 371 PRO B O 1
ATOM 7137 N N . LEU B 1 372 ? 16.936 12.308 69.065 1.00 6.51 372 LEU B N 1
ATOM 7138 C CA . LEU B 1 372 ? 17.991 12.801 68.166 1.00 6.46 372 LEU B CA 1
ATOM 7139 C C . LEU B 1 372 ? 17.809 14.228 67.708 1.00 6.16 372 LEU B C 1
ATOM 7140 O O . LEU B 1 372 ? 18.818 14.911 67.512 1.00 6.06 372 LEU B O 1
ATOM 7145 N N . HIS B 1 373 ? 16.573 14.677 67.507 1.00 5.95 373 HIS B N 1
ATOM 7146 C CA . HIS B 1 373 ? 16.346 15.935 66.806 1.00 6.02 373 HIS B CA 1
ATOM 7147 C C . HIS B 1 373 ? 14.977 16.450 67.133 1.00 5.80 373 HIS B C 1
ATOM 7148 O O . HIS B 1 373 ? 14.036 15.686 67.294 1.00 5.63 373 HIS B O 1
ATOM 7155 N N . THR B 1 374 ? 14.862 17.766 67.207 1.00 5.77 374 THR B N 1
ATOM 7156 C CA . THR B 1 374 ? 13.617 18.429 67.563 1.00 5.75 374 THR B CA 1
ATOM 7157 C C . THR B 1 374 ? 13.235 19.515 66.531 1.00 5.97 374 THR B C 1
ATOM 7158 O O . THR B 1 374 ? 14.078 20.330 66.130 1.00 6.79 374 THR B O 1
ATOM 7162 N N . ALA B 1 375 ? 11.954 19.516 66.168 1.00 6.20 375 ALA B N 1
ATOM 7163 C CA . ALA B 1 375 ? 11.321 20.571 65.345 1.00 6.40 375 ALA B CA 1
ATOM 7164 C C . ALA B 1 375 ? 10.175 21.177 66.125 1.00 6.57 375 ALA B C 1
ATOM 7165 O O . ALA B 1 375 ? 9.783 20.628 67.168 1.00 6.56 375 ALA B O 1
ATOM 7167 N N . PHE B 1 376 ? 9.679 22.311 65.650 1.00 6.77 376 PHE B N 1
ATOM 7168 C CA . PHE B 1 376 ? 8.684 23.083 66.399 1.00 7.17 376 PHE B CA 1
ATOM 7169 C C . PHE B 1 376 ? 7.506 23.486 65.551 1.00 7.69 376 PHE B C 1
ATOM 7170 O O . PHE B 1 376 ? 7.666 23.781 64.359 1.00 8.09 376 PHE B O 1
ATOM 7178 N N . ASP B 1 377 ? 6.329 23.512 66.138 1.00 8.13 377 ASP B N 1
ATOM 7179 C CA . ASP B 1 377 ? 5.156 24.125 65.453 1.00 8.69 377 ASP B CA 1
ATOM 7180 C C . ASP B 1 377 ? 5.073 25.618 65.824 1.00 9.08 377 ASP B C 1
ATOM 7181 O O . ASP B 1 377 ? 6.040 26.181 66.347 1.00 9.20 377 ASP B O 1
ATOM 7186 N N . ASN B 1 378 ? 3.959 26.270 65.490 1.00 9.61 378 ASN B N 1
ATOM 7187 C CA . ASN B 1 378 ? 3.710 27.682 65.792 1.00 10.19 378 ASN B CA 1
ATOM 7188 C C . ASN B 1 378 ? 2.855 27.864 67.038 1.00 10.43 378 ASN B C 1
ATOM 7189 O O . ASN B 1 378 ? 2.251 28.918 67.232 1.00 10.66 378 ASN B O 1
ATOM 7194 N N . LYS B 1 379 ? 2.824 26.845 67.892 1.00 10.51 379 LYS B N 1
ATOM 7195 C CA . LYS B 1 379 ? 1.920 26.817 69.033 1.00 10.89 379 LYS B CA 1
ATOM 7196 C C . LYS B 1 379 ? 2.613 26.484 70.336 1.00 10.57 379 LYS B C 1
ATOM 7197 O O . LYS B 1 379 ? 1.925 26.232 71.341 1.00 11.56 379 LYS B O 1
ATOM 7203 N N . GLY B 1 380 ? 3.935 26.507 70.383 1.00 9.92 380 GLY B N 1
ATOM 7204 C CA . GLY B 1 380 ? 4.641 26.150 71.595 1.00 9.16 380 GLY B CA 1
ATOM 7205 C C . GLY B 1 380 ? 4.936 24.684 71.815 1.00 8.90 380 GLY B C 1
ATOM 7206 O O . GLY B 1 380 ? 5.422 24.316 72.902 1.00 8.75 380 GLY B O 1
ATOM 7207 N N . ASN B 1 381 ? 4.679 23.856 70.806 1.00 8.51 381 ASN B N 1
ATOM 7208 C CA . ASN B 1 381 ? 4.966 22.430 70.903 1.00 8.26 381 ASN B CA 1
ATOM 7209 C C . ASN B 1 381 ? 6.211 22.075 70.109 1.00 7.81 381 ASN B C 1
ATOM 7210 O O . ASN B 1 381 ? 6.674 22.829 69.243 1.00 8.21 381 ASN B O 1
ATOM 7215 N N . ALA B 1 382 ? 6.748 20.913 70.449 1.00 7.35 382 ALA B N 1
ATOM 7216 C CA . ALA B 1 382 ? 8.002 20.409 69.906 1.00 7.13 382 ALA B CA 1
ATOM 7217 C C . ALA B 1 382 ? 7.770 18.965 69.500 1.00 6.92 382 ALA B C 1
ATOM 7218 O O . ALA B 1 382 ? 6.911 18.263 70.094 1.00 6.92 382 ALA B O 1
ATOM 7220 N N . PHE B 1 383 ? 8.489 18.540 68.468 1.00 6.62 383 PHE B N 1
ATOM 7221 C CA . PHE B 1 383 ? 8.404 17.192 67.914 1.00 6.75 383 PHE B CA 1
ATOM 7222 C C . PHE B 1 383 ? 9.793 16.649 67.924 1.00 6.32 383 PHE B C 1
ATOM 7223 O O . PHE B 1 383 ? 10.646 17.221 67.256 1.00 6.39 383 PHE B O 1
ATOM 7231 N N . THR B 1 384 ? 10.038 15.587 68.709 1.00 5.91 384 THR B N 1
ATOM 7232 C CA . THR B 1 384 ? 11.360 15.019 68.877 1.00 5.87 384 THR B CA 1
ATOM 7233 C C . THR B 1 384 ? 11.384 13.600 68.342 1.00 5.89 384 THR B C 1
ATOM 7234 O O . THR B 1 384 ? 10.521 12.781 68.679 1.00 6.05 384 THR B O 1
ATOM 7238 N N . THR B 1 385 ? 12.362 13.303 67.508 1.00 6.02 385 THR B N 1
ATOM 7239 C CA . THR B 1 385 ? 12.531 11.951 67.007 1.00 6.17 385 THR B CA 1
ATOM 7240 C C . THR B 1 385 ? 13.101 11.038 68.090 1.00 6.33 385 THR B C 1
ATOM 7241 O O . THR B 1 385 ? 14.029 11.430 68.795 1.00 6.40 385 THR B O 1
ATOM 7245 N N . LEU B 1 386 ? 12.530 9.830 68.204 1.00 6.53 386 LEU B N 1
ATOM 7246 C CA . LEU B 1 386 ? 13.038 8.798 69.098 1.00 6.67 386 LEU B CA 1
ATOM 7247 C C . LEU B 1 386 ? 13.505 7.642 68.215 1.00 6.68 386 LEU B C 1
ATOM 7248 O O . LEU B 1 386 ? 12.698 6.873 67.716 1.00 6.66 386 LEU B O 1
ATOM 7253 N N . PHE B 1 387 ? 14.814 7.567 68.035 1.00 6.72 387 PHE B N 1
ATOM 7254 C CA . PHE B 1 387 ? 15.445 6.643 67.106 1.00 7.11 387 PHE B CA 1
ATOM 7255 C C . PHE B 1 387 ? 15.137 5.193 67.497 1.00 7.70 387 PHE B C 1
ATOM 7256 O O . PHE B 1 387 ? 14.726 4.401 66.660 1.00 7.31 387 PHE B O 1
ATOM 7264 N N . LEU B 1 388 ? 15.314 4.893 68.782 1.00 8.43 388 LEU B N 1
ATOM 7265 C CA . LEU B 1 388 ? 15.223 3.490 69.232 1.00 8.89 388 LEU B CA 1
ATOM 7266 C C . LEU B 1 388 ? 13.761 3.108 69.405 1.00 8.98 388 LEU B C 1
ATOM 7267 O O . LEU B 1 388 ? 13.368 2.005 68.995 1.00 10.17 388 LEU B O 1
ATOM 7272 N N . ASP B 1 389 ? 12.946 4.006 69.946 1.00 8.56 389 ASP B N 1
ATOM 7273 C CA . ASP B 1 389 ? 11.500 3.710 70.049 1.00 8.67 389 ASP B CA 1
ATOM 7274 C C . ASP B 1 389 ? 10.776 3.792 68.710 1.00 8.20 389 ASP B C 1
ATOM 7275 O O . ASP B 1 389 ? 9.644 3.331 68.560 1.00 8.06 389 ASP B O 1
ATOM 7280 N N . SER B 1 390 ? 11.429 4.390 67.714 1.00 7.57 390 SER B N 1
ATOM 7281 C CA . SER B 1 390 ? 10.886 4.574 66.379 1.00 7.46 390 SER B CA 1
ATOM 7282 C C . SER B 1 390 ? 9.554 5.322 66.412 1.00 7.24 390 SER B C 1
ATOM 7283 O O . SER B 1 390 ? 8.556 4.869 65.885 1.00 7.07 390 SER B O 1
ATOM 7286 N N . GLN B 1 391 ? 9.572 6.472 67.092 1.00 7.14 391 GLN B N 1
ATOM 7287 C CA . GLN B 1 391 ? 8.404 7.335 67.255 1.00 7.47 391 GLN B CA 1
ATOM 7288 C C . GLN B 1 391 ? 8.829 8.779 67.153 1.00 7.11 391 GLN B C 1
ATOM 7289 O O . GLN B 1 391 ? 10.023 9.097 67.283 1.00 6.93 391 GLN B O 1
ATOM 7295 N N . ILE B 1 392 ? 7.845 9.644 66.951 1.00 6.98 392 ILE B N 1
ATOM 7296 C CA . ILE B 1 392 ? 7.949 11.073 67.204 1.00 7.15 392 ILE B CA 1
ATOM 7297 C C . ILE B 1 392 ? 7.196 11.374 68.486 1.00 7.08 392 ILE B C 1
ATOM 7298 O O . ILE B 1 392 ? 6.034 10.964 68.643 1.00 6.69 392 ILE B O 1
ATOM 7303 N N . ALA B 1 393 ? 7.845 12.094 69.386 1.00 6.89 393 ALA B N 1
ATOM 7304 C CA . ALA B 1 393 ? 7.231 12.534 70.618 1.00 7.13 393 ALA B CA 1
ATOM 7305 C C . ALA B 1 393 ? 6.826 14.003 70.464 1.00 7.12 393 ALA B C 1
ATOM 7306 O O . ALA B 1 393 ? 7.706 14.875 70.278 1.00 7.53 393 ALA B O 1
ATOM 7308 N N . LYS B 1 394 ? 5.523 14.292 70.543 1.00 7.08 394 LYS B N 1
ATOM 7309 C CA . LYS B 1 394 ? 5.005 15.659 70.566 1.00 7.27 394 LYS B CA 1
ATOM 7310 C C . LYS B 1 394 ? 4.849 16.092 72.021 1.00 7.13 394 LYS B C 1
ATOM 7311 O O . LYS B 1 394 ? 4.194 15.424 72.802 1.00 7.12 394 LYS B O 1
ATOM 7317 N N . TRP B 1 395 ? 5.510 17.193 72.384 1.00 6.83 395 TRP B N 1
ATOM 7318 C CA . TRP B 1 395 ? 5.507 17.667 73.760 1.00 6.74 395 TRP B CA 1
ATOM 7319 C C . TRP B 1 395 ? 5.382 19.186 73.793 1.00 6.97 395 TRP B C 1
ATOM 7320 O O . TRP B 1 395 ? 5.628 19.855 72.809 1.00 6.87 395 TRP B O 1
ATOM 7331 N N . ASN B 1 396 ? 4.951 19.713 74.939 1.00 7.19 396 ASN B N 1
ATOM 7332 C CA . ASN B 1 396 ? 4.718 21.138 75.063 1.00 7.28 396 ASN B CA 1
ATOM 7333 C C . ASN B 1 396 ? 5.804 21.731 75.935 1.00 7.26 396 ASN B C 1
ATOM 7334 O O . ASN B 1 396 ? 6.042 21.252 77.036 1.00 7.03 396 ASN B O 1
ATOM 7339 N N . ILE B 1 397 ? 6.462 22.794 75.446 1.00 7.32 397 ILE B N 1
ATOM 7340 C CA . ILE B 1 397 ? 7.672 23.336 76.073 1.00 7.37 397 ILE B CA 1
ATOM 7341 C C . ILE B 1 397 ? 7.337 23.934 77.449 1.00 7.56 397 ILE B C 1
ATOM 7342 O O . ILE B 1 397 ? 8.027 23.623 78.438 1.00 7.49 397 ILE B O 1
ATOM 7347 N N . GLN B 1 398 ? 6.257 24.736 77.514 1.00 7.93 398 GLN B N 1
ATOM 7348 C CA . GLN B 1 398 ? 5.951 25.385 78.808 1.00 8.35 398 GLN B CA 1
ATOM 7349 C C . GLN B 1 398 ? 5.599 24.375 79.871 1.00 8.73 398 GLN B C 1
ATOM 7350 O O . GLN B 1 398 ? 5.973 24.526 81.027 1.00 8.58 398 GLN B O 1
ATOM 7356 N N . ASP B 1 399 ? 4.880 23.323 79.483 1.00 8.96 399 ASP B N 1
ATOM 7357 C CA . ASP B 1 399 ? 4.544 22.270 80.429 1.00 9.69 399 ASP B CA 1
ATOM 7358 C C . ASP B 1 399 ? 5.778 21.491 80.879 1.00 9.26 399 ASP B C 1
ATOM 7359 O O . ASP B 1 399 ? 5.873 21.089 82.049 1.00 8.94 399 ASP B O 1
ATOM 7364 N N . ALA B 1 400 ? 6.728 21.280 79.964 1.00 8.73 400 ALA B N 1
ATOM 7365 C CA . ALA B 1 400 ? 7.991 20.638 80.353 1.00 8.75 400 ALA B CA 1
ATOM 7366 C C . ALA B 1 400 ? 8.769 21.498 81.373 1.00 8.74 400 ALA B C 1
ATOM 7367 O O . ALA B 1 400 ? 9.424 20.967 82.281 1.00 8.07 400 ALA B O 1
ATOM 7369 N N . ILE B 1 401 ? 8.669 22.827 81.239 1.00 8.62 401 ILE B N 1
ATOM 7370 C CA . ILE B 1 401 ? 9.280 23.749 82.191 1.00 9.13 401 ILE B CA 1
ATOM 7371 C C . ILE B 1 401 ? 8.600 23.649 83.558 1.00 9.55 401 ILE B C 1
ATOM 7372 O O . ILE B 1 401 ? 9.286 23.551 84.584 1.00 9.95 401 ILE B O 1
ATOM 7377 N N . LYS B 1 402 ? 7.274 23.643 83.562 1.00 10.33 402 LYS B N 1
ATOM 7378 C CA . LYS B 1 402 ? 6.520 23.480 84.802 1.00 11.31 402 LYS B CA 1
ATOM 7379 C C . LYS B 1 402 ? 6.916 22.163 85.479 1.00 11.45 402 LYS B C 1
ATOM 7380 O O . LYS B 1 402 ? 7.110 22.125 86.709 1.00 11.46 402 LYS B O 1
ATOM 7386 N N . ALA B 1 403 ? 7.035 21.089 84.703 1.00 11.13 403 ALA B N 1
ATOM 7387 C CA . ALA B 1 403 ? 7.382 19.785 85.250 1.00 11.37 403 ALA B CA 1
ATOM 7388 C C . ALA B 1 403 ? 8.790 19.756 85.838 1.00 11.58 403 ALA B C 1
ATOM 7389 O O . ALA B 1 403 ? 9.004 19.172 86.901 1.00 11.51 403 ALA B O 1
ATOM 7391 N N . TYR B 1 404 ? 9.732 20.464 85.230 1.00 11.79 404 TYR B N 1
ATOM 7392 C CA . TYR B 1 404 ? 11.088 20.577 85.739 1.00 12.59 404 TYR B CA 1
ATOM 7393 C C . TYR B 1 404 ? 11.073 21.349 87.061 1.00 13.14 404 TYR B C 1
ATOM 7394 O O . TYR B 1 404 ? 11.861 21.066 87.951 1.00 13.50 404 TYR B O 1
ATOM 7403 N N . ASN B 1 405 ? 10.155 22.308 87.174 1.00 13.89 405 ASN B N 1
ATOM 7404 C CA . ASN B 1 405 ? 9.955 23.070 88.411 1.00 14.86 405 ASN B CA 1
ATOM 7405 C C . ASN B 1 405 ? 9.231 22.325 89.535 1.00 15.77 405 ASN B C 1
ATOM 7406 O O . ASN B 1 405 ? 9.065 22.882 90.629 1.00 16.47 405 ASN B O 1
ATOM 7411 N N . GLY B 1 406 ? 8.801 21.088 89.276 1.00 16.88 406 GLY B N 1
ATOM 7412 C CA . GLY B 1 406 ? 8.186 20.208 90.283 1.00 17.44 406 GLY B CA 1
ATOM 7413 C C . GLY B 1 406 ? 6.684 20.088 90.182 1.00 18.49 406 GLY B C 1
ATOM 7414 O O . GLY B 1 406 ? 6.064 19.378 90.982 1.00 18.28 406 GLY B O 1
ATOM 7415 N N . GLU B 1 407 ? 6.071 20.780 89.229 1.00 19.63 407 GLU B N 1
ATOM 7416 C CA . GLU B 1 407 ? 4.624 20.693 89.087 1.00 20.07 407 GLU B CA 1
ATOM 7417 C C . GLU B 1 407 ? 4.249 19.344 88.499 1.00 20.71 407 GLU B C 1
ATOM 7418 O O . GLU B 1 407 ? 4.975 18.788 87.672 1.00 20.46 407 GLU B O 1
ATOM 7424 N N . LYS B 1 408 ? 3.129 18.813 88.956 1.00 21.54 408 LYS B N 1
ATOM 7425 C CA . LYS B 1 408 ? 2.658 17.533 88.486 1.00 22.47 408 LYS B CA 1
ATOM 7426 C C . LYS B 1 408 ? 1.840 17.829 87.258 1.00 22.00 408 LYS B C 1
ATOM 7427 O O . LYS B 1 408 ? 0.639 17.974 87.339 1.00 21.59 408 LYS B O 1
ATOM 7433 N N . VAL B 1 409 ? 2.494 17.946 86.106 1.00 21.02 409 VAL B N 1
ATOM 7434 C CA . VAL B 1 409 ? 1.785 18.304 84.870 1.00 20.20 409 VAL B CA 1
ATOM 7435 C C . VAL B 1 409 ? 2.320 17.467 83.716 1.00 19.22 409 VAL B C 1
ATOM 7436 O O . VAL B 1 409 ? 3.518 17.301 83.619 1.00 20.23 409 VAL B O 1
ATOM 7440 N N . ASN B 1 410 ? 1.438 16.951 82.858 1.00 18.04 410 ASN B N 1
ATOM 7441 C CA . ASN B 1 410 ? 1.852 16.143 81.713 1.00 17.24 410 ASN B CA 1
ATOM 7442 C C . ASN B 1 410 ? 2.302 17.081 80.585 1.00 15.68 410 ASN B C 1
ATOM 7443 O O . ASN B 1 410 ? 1.550 17.944 80.178 1.00 16.75 410 ASN B O 1
ATOM 7448 N N . TYR B 1 411 ? 3.520 16.921 80.096 1.00 13.27 411 TYR B N 1
ATOM 7449 C CA . TYR B 1 411 ? 4.030 17.709 78.956 1.00 11.99 411 TYR B CA 1
ATOM 7450 C C . TYR B 1 411 ? 3.952 16.916 77.664 1.00 11.60 411 TYR B C 1
ATOM 7451 O O . TYR B 1 411 ? 4.062 17.490 76.591 1.00 10.66 411 TYR B O 1
ATOM 7460 N N . LEU B 1 412 ? 3.807 15.603 77.745 1.00 10.96 412 LEU B N 1
ATOM 7461 C CA . LEU B 1 412 ? 3.781 14.769 76.554 1.00 11.42 412 LEU B CA 1
ATOM 7462 C C . LEU B 1 412 ? 2.399 14.747 75.947 1.00 11.60 412 LEU B C 1
ATOM 7463 O O . LEU B 1 412 ? 1.453 14.268 76.596 1.00 12.72 412 LEU B O 1
ATOM 7468 N N . ARG B 1 413 ? 2.265 15.199 74.701 1.00 11.34 413 ARG B N 1
ATOM 7469 C CA . ARG B 1 413 ? 0.963 15.288 74.049 1.00 11.50 413 ARG B CA 1
ATOM 7470 C C . ARG B 1 413 ? 0.600 14.036 73.283 1.00 11.55 413 ARG B C 1
ATOM 7471 O O . ARG B 1 413 ? -0.535 13.587 73.337 1.00 11.78 413 ARG B O 1
ATOM 7479 N N . GLN B 1 414 ? 1.557 13.470 72.553 1.00 11.13 414 GLN B N 1
ATOM 7480 C CA . GLN B 1 414 ? 1.266 12.331 71.680 1.00 11.32 414 GLN B CA 1
ATOM 7481 C C . GLN B 1 414 ? 2.574 11.686 71.273 1.00 10.71 414 GLN B C 1
ATOM 7482 O O . GLN B 1 414 ? 3.599 12.375 71.173 1.00 10.14 414 GLN B O 1
ATOM 7488 N N . LYS B 1 415 ? 2.542 10.373 71.072 1.00 10.06 415 LYS B N 1
ATOM 7489 C CA . LYS B 1 415 ? 3.654 9.657 70.395 1.00 10.18 415 LYS B CA 1
ATOM 7490 C C . LYS B 1 415 ? 3.107 9.009 69.153 1.00 10.25 415 LYS B C 1
ATOM 7491 O O . LYS B 1 415 ? 2.055 8.412 69.199 1.00 10.96 415 LYS B O 1
ATOM 7497 N N . LEU B 1 416 ? 3.791 9.176 68.039 1.00 9.73 416 LEU B N 1
ATOM 7498 C CA . LEU B 1 416 ? 3.356 8.632 66.744 1.00 10.08 416 LEU B CA 1
ATOM 7499 C C . LEU B 1 416 ? 4.406 7.641 66.318 1.00 9.52 416 LEU B C 1
ATOM 7500 O O . LEU B 1 416 ? 5.578 7.986 66.267 1.00 9.22 416 LEU B O 1
ATOM 7505 N N . ASP B 1 417 ? 3.988 6.420 65.996 1.00 9.63 417 ASP B N 1
ATOM 7506 C CA . ASP B 1 417 ? 4.892 5.406 65.443 1.00 9.87 417 ASP B CA 1
ATOM 7507 C C . ASP B 1 417 ? 5.307 5.810 64.043 1.00 9.16 417 ASP B C 1
ATOM 7508 O O . ASP B 1 417 ? 4.459 6.172 63.220 1.00 9.21 417 ASP B O 1
ATOM 7513 N N . VAL B 1 418 ? 6.619 5.791 63.783 1.00 8.37 418 VAL B N 1
ATOM 7514 C CA . VAL B 1 418 ? 7.164 6.067 62.443 1.00 8.25 418 VAL B CA 1
ATOM 7515 C C . VAL B 1 418 ? 7.967 4.857 61.998 1.00 7.99 418 VAL B C 1
ATOM 7516 O O . VAL B 1 418 ? 8.270 3.967 62.781 1.00 7.77 418 VAL B O 1
ATOM 7520 N N . HIS B 1 419 ? 8.264 4.804 60.705 1.00 8.01 419 HIS B N 1
ATOM 7521 C CA . HIS B 1 419 ? 8.696 3.554 60.078 1.00 8.21 419 HIS B CA 1
ATOM 7522 C C . HIS B 1 419 ? 9.904 3.697 59.151 1.00 7.89 419 HIS B C 1
ATOM 7523 O O . HIS B 1 419 ? 9.738 3.961 57.948 1.00 8.01 419 HIS B O 1
ATOM 7530 N N . TYR B 1 420 ? 11.127 3.479 59.636 1.00 7.62 420 TYR B N 1
ATOM 7531 C CA . TYR B 1 420 ? 11.479 3.154 61.041 1.00 8.12 420 TYR B CA 1
ATOM 7532 C C . TYR B 1 420 ? 12.780 3.854 61.346 1.00 7.59 420 TYR B C 1
ATOM 7533 O O . TYR B 1 420 ? 13.585 4.129 60.444 1.00 7.63 420 TYR B O 1
ATOM 7542 N N . GLN B 1 421 ? 13.030 4.118 62.640 1.00 7.24 421 GLN B N 1
ATOM 7543 C CA . GLN B 1 421 ? 14.334 4.629 63.086 1.00 7.17 421 GLN B CA 1
ATOM 7544 C C . GLN B 1 421 ? 14.569 6.056 62.575 1.00 6.83 421 GLN B C 1
ATOM 7545 O O . GLN B 1 421 ? 15.419 6.330 61.709 1.00 6.28 421 GLN B O 1
ATOM 7551 N N . PRO B 1 422 ? 13.800 7.004 63.118 1.00 6.54 422 PRO B N 1
ATOM 7552 C CA . PRO B 1 422 ? 13.917 8.389 62.691 1.00 6.54 422 PRO B CA 1
ATOM 7553 C C . PRO B 1 422 ? 15.222 9.078 63.111 1.00 6.49 422 PRO B C 1
ATOM 7554 O O . PRO B 1 422 ? 15.681 8.931 64.254 1.00 6.55 422 PRO B O 1
ATOM 7558 N N . GLY B 1 423 ? 15.792 9.874 62.195 1.00 6.57 423 GLY B N 1
ATOM 7559 C CA . GLY B 1 423 ? 16.928 10.756 62.466 1.00 6.65 423 GLY B CA 1
ATOM 7560 C C . GLY B 1 423 ? 16.424 12.156 62.704 1.00 6.64 423 GLY B C 1
ATOM 7561 O O . GLY B 1 423 ? 16.066 12.496 63.820 1.00 7.02 423 GLY B O 1
ATOM 7562 N N . HIS B 1 424 ? 16.473 12.994 61.696 1.00 6.77 424 HIS B N 1
ATOM 7563 C CA . HIS B 1 424 ? 15.991 14.375 61.828 1.00 6.96 424 HIS B CA 1
ATOM 7564 C C . HIS B 1 424 ? 14.512 14.476 61.481 1.00 6.95 424 HIS B C 1
ATOM 7565 O O . HIS B 1 424 ? 13.955 13.636 60.773 1.00 6.64 424 HIS B O 1
ATOM 7572 N N . ASN B 1 425 ? 13.848 15.509 61.998 1.00 7.08 425 ASN B N 1
ATOM 7573 C CA . ASN B 1 425 ? 12.528 15.868 61.565 1.00 7.26 425 ASN B CA 1
ATOM 7574 C C . ASN B 1 425 ? 12.399 17.368 61.470 1.00 7.23 425 ASN B C 1
ATOM 7575 O O . ASN B 1 425 ? 13.100 18.100 62.164 1.00 7.34 425 ASN B O 1
ATOM 7580 N N . HIS B 1 426 ? 11.528 17.817 60.562 1.00 7.07 426 HIS B N 1
ATOM 7581 C CA . HIS B 1 426 ? 11.485 19.219 60.176 1.00 7.26 426 HIS B CA 1
ATOM 7582 C C . HIS B 1 426 ? 10.054 19.640 59.932 1.00 6.99 426 HIS B C 1
ATOM 7583 O O . HIS B 1 426 ? 9.245 18.879 59.383 1.00 7.14 426 HIS B O 1
ATOM 7590 N N . THR B 1 427 ? 9.719 20.878 60.297 1.00 6.70 427 THR B N 1
ATOM 7591 C CA . THR B 1 427 ? 8.359 21.364 60.083 1.00 6.60 427 THR B CA 1
ATOM 7592 C C . THR B 1 427 ? 8.369 22.436 59.009 1.00 6.38 427 THR B C 1
ATOM 7593 O O . THR B 1 427 ? 9.389 23.005 58.721 1.00 5.95 427 THR B O 1
ATOM 7597 N N . SER B 1 428 ? 7.226 22.692 58.395 1.00 6.34 428 SER B N 1
ATOM 7598 C CA . SER B 1 428 ? 7.169 23.658 57.306 1.00 6.46 428 SER B CA 1
ATOM 7599 C C . SER B 1 428 ? 7.483 25.068 57.844 1.00 6.43 428 SER B C 1
ATOM 7600 O O . SER B 1 428 ? 6.840 25.571 58.763 1.00 6.51 428 SER B O 1
ATOM 7603 N N . GLN B 1 429 ? 8.527 25.673 57.293 1.00 6.60 429 GLN B N 1
ATOM 7604 C CA A GLN B 1 429 ? 9.014 26.983 57.723 0.57 6.54 429 GLN B CA 1
ATOM 7605 C CA B GLN B 1 429 ? 9.113 26.951 57.718 0.43 6.67 429 GLN B CA 1
ATOM 7606 C C . GLN B 1 429 ? 9.468 26.968 59.194 1.00 6.68 429 GLN B C 1
ATOM 7607 O O . GLN B 1 429 ? 9.645 28.025 59.801 1.00 6.67 429 GLN B O 1
ATOM 7618 N N . GLY B 1 430 ? 9.710 25.775 59.755 1.00 6.67 430 GLY B N 1
ATOM 7619 C CA . GLY B 1 430 ? 9.963 25.614 61.186 1.00 6.96 430 GLY B CA 1
ATOM 7620 C C . GLY B 1 430 ? 11.228 26.216 61.770 1.00 7.17 430 GLY B C 1
ATOM 7621 O O . GLY B 1 430 ? 11.323 26.364 63.027 1.00 7.19 430 GLY B O 1
ATOM 7622 N N . GLU B 1 431 ? 12.214 26.530 60.946 1.00 7.39 431 GLU B N 1
ATOM 7623 C CA . GLU B 1 431 ? 13.485 27.124 61.421 1.00 7.64 431 GLU B CA 1
ATOM 7624 C C . GLU B 1 431 ? 13.529 28.637 61.239 1.00 7.14 431 GLU B C 1
ATOM 7625 O O . GLU B 1 431 ? 14.585 29.259 61.320 1.00 6.53 431 GLU B O 1
ATOM 7631 N N . THR B 1 432 ? 12.334 29.201 61.062 1.00 7.20 432 THR B N 1
ATOM 7632 C CA . THR B 1 432 ? 12.152 30.641 60.839 1.00 7.45 432 THR B CA 1
ATOM 7633 C C . THR B 1 432 ? 10.937 31.144 61.631 1.00 8.14 432 THR B C 1
ATOM 7634 O O . THR B 1 432 ? 10.113 30.356 62.133 1.00 7.82 432 THR B O 1
ATOM 7638 N N . ARG B 1 433 ? 10.800 32.467 61.661 1.00 8.80 433 ARG B N 1
ATOM 7639 C CA A ARG B 1 433 ? 9.675 33.105 62.332 0.60 9.68 433 ARG B CA 1
ATOM 7640 C CA B ARG B 1 433 ? 9.696 33.105 62.324 0.40 9.43 433 ARG B CA 1
ATOM 7641 C C . ARG B 1 433 ? 8.345 32.800 61.636 1.00 9.67 433 ARG B C 1
ATOM 7642 O O . ARG B 1 433 ? 7.278 33.028 62.195 1.00 9.71 433 ARG B O 1
ATOM 7657 N N . ASP B 1 434 ? 8.394 32.322 60.388 1.00 9.10 434 ASP B N 1
ATOM 7658 C CA . ASP B 1 434 ? 7.226 32.027 59.598 1.00 9.08 434 ASP B CA 1
ATOM 7659 C C . ASP B 1 434 ? 6.703 30.593 59.801 1.00 8.45 434 ASP B C 1
ATOM 7660 O O . ASP B 1 434 ? 5.839 30.175 59.084 1.00 8.42 434 ASP B O 1
ATOM 7665 N N . THR B 1 435 ? 7.218 29.851 60.780 1.00 8.24 435 THR B N 1
ATOM 7666 C CA . THR B 1 435 ? 6.688 28.528 61.135 1.00 8.09 435 THR B CA 1
ATOM 7667 C C . THR B 1 435 ? 5.166 28.558 61.115 1.00 7.68 435 THR B C 1
ATOM 7668 O O . THR B 1 435 ? 4.553 29.439 61.699 1.00 7.77 435 THR B O 1
ATOM 7672 N N . ASP B 1 436 ? 4.568 27.614 60.407 1.00 7.30 436 ASP B N 1
ATOM 7673 C CA . ASP B 1 436 ? 3.116 27.652 60.204 1.00 7.51 436 ASP B CA 1
ATOM 7674 C C . ASP B 1 436 ? 2.314 26.476 60.792 1.00 7.54 436 ASP B C 1
ATOM 7675 O O . ASP B 1 436 ? 1.056 26.444 60.709 1.00 7.81 436 ASP B O 1
ATOM 7680 N N . GLY B 1 437 ? 3.014 25.496 61.359 1.00 7.64 437 GLY B N 1
ATOM 7681 C CA . GLY B 1 437 ? 2.356 24.389 62.013 1.00 8.03 437 GLY B CA 1
ATOM 7682 C C . GLY B 1 437 ? 1.610 23.457 61.065 1.00 8.17 437 GLY B C 1
ATOM 7683 O O . GLY B 1 437 ? 0.706 22.732 61.500 1.00 8.36 437 GLY B O 1
ATOM 7684 N N . LYS B 1 438 ? 1.949 23.446 59.770 1.00 8.42 438 LYS B N 1
ATOM 7685 C CA . LYS B 1 438 ? 1.170 22.664 58.804 1.00 8.81 438 LYS B CA 1
ATOM 7686 C C . LYS B 1 438 ? 1.699 21.238 58.611 1.00 8.15 438 LYS B C 1
ATOM 7687 O O . LYS B 1 438 ? 0.935 20.288 58.709 1.00 7.99 438 LYS B O 1
ATOM 7693 N N . TRP B 1 439 ? 3.001 21.103 58.345 1.00 7.55 439 TRP B N 1
ATOM 7694 C CA . TRP B 1 439 ? 3.626 19.826 57.966 1.00 7.19 439 TRP B CA 1
ATOM 7695 C C . TRP B 1 439 ? 4.843 19.498 58.800 1.00 7.04 439 TRP B C 1
ATOM 7696 O O . TRP B 1 439 ? 5.605 20.390 59.149 1.00 6.98 439 TRP B O 1
ATOM 7707 N N . LEU B 1 440 ? 5.006 18.206 59.057 1.00 6.92 440 LEU B N 1
ATOM 7708 C CA . LEU B 1 440 ? 6.150 17.648 59.721 1.00 7.19 440 LEU B CA 1
ATOM 7709 C C . LEU B 1 440 ? 6.657 16.547 58.777 1.00 7.13 440 LEU B C 1
ATOM 7710 O O . LEU B 1 440 ? 5.880 15.704 58.340 1.00 7.34 440 LEU B O 1
ATOM 7715 N N . VAL B 1 441 ? 7.956 16.572 58.495 1.00 7.16 441 VAL B N 1
ATOM 7716 C CA A VAL B 1 441 ? 8.610 15.515 57.718 0.60 7.38 441 VAL B CA 1
ATOM 7717 C CA B VAL B 1 441 ? 8.651 15.523 57.705 0.40 7.38 441 VAL B CA 1
ATOM 7718 C C . VAL B 1 441 ? 9.668 14.847 58.596 1.00 7.24 441 VAL B C 1
ATOM 7719 O O . VAL B 1 441 ? 10.448 15.525 59.251 1.00 7.62 441 VAL B O 1
ATOM 7726 N N . VAL B 1 442 ? 9.678 13.513 58.579 1.00 7.11 442 VAL B N 1
ATOM 7727 C CA . VAL B 1 442 ? 10.537 12.696 59.411 1.00 7.36 442 VAL B CA 1
ATOM 7728 C C . VAL B 1 442 ? 11.416 11.864 58.521 1.00 7.07 442 VAL B C 1
ATOM 7729 O O . VAL B 1 442 ? 10.894 11.214 57.606 1.00 6.70 442 VAL B O 1
ATOM 7733 N N . LEU B 1 443 ? 12.722 11.885 58.753 1.00 6.75 443 LEU B N 1
ATOM 7734 C CA . LEU B 1 443 ? 13.716 11.169 57.926 1.00 6.99 443 LEU B CA 1
ATOM 7735 C C . LEU B 1 443 ? 14.088 9.852 58.588 1.00 7.00 443 LEU B C 1
ATOM 7736 O O . LEU B 1 443 ? 14.959 9.794 59.453 1.00 7.16 443 LEU B O 1
ATOM 7741 N N . CYS B 1 444 ? 13.369 8.797 58.210 1.00 7.30 444 CYS B N 1
ATOM 7742 C CA . CYS B 1 444 ? 13.565 7.472 58.817 1.00 7.71 444 CYS B CA 1
ATOM 7743 C C . CYS B 1 444 ? 14.639 6.716 58.079 1.00 7.80 444 CYS B C 1
ATOM 7744 O O . CYS B 1 444 ? 14.631 6.686 56.827 1.00 7.94 444 CYS B O 1
ATOM 7747 N N . LYS B 1 445 ? 15.523 6.066 58.834 1.00 7.93 445 LYS B N 1
ATOM 7748 C CA . LYS B 1 445 ? 16.689 5.430 58.278 1.00 8.71 445 LYS B CA 1
ATOM 7749 C C . LYS B 1 445 ? 16.504 3.990 57.769 1.00 9.07 445 LYS B C 1
ATOM 7750 O O . LYS B 1 445 ? 17.320 3.561 56.958 1.00 9.72 445 LYS B O 1
ATOM 7756 N N . PHE B 1 446 ? 15.482 3.273 58.211 1.00 9.27 446 PHE B N 1
ATOM 7757 C CA . PHE B 1 446 ? 15.281 1.891 57.789 1.00 10.20 446 PHE B CA 1
ATOM 7758 C C . PHE B 1 446 ? 13.826 1.755 57.351 1.00 10.13 446 PHE B C 1
ATOM 7759 O O . PHE B 1 446 ? 12.928 1.900 58.159 1.00 11.39 446 PHE B O 1
ATOM 7767 N N . SER B 1 447 ? 13.600 1.418 56.085 1.00 9.53 447 SER B N 1
ATOM 7768 C CA . SER B 1 447 ? 12.254 1.326 55.574 1.00 9.52 447 SER B CA 1
ATOM 7769 C C . SER B 1 447 ? 11.636 -0.053 55.699 1.00 9.88 447 SER B C 1
ATOM 7770 O O . SER B 1 447 ? 10.442 -0.158 55.615 1.00 9.66 447 SER B O 1
ATOM 7773 N N . LYS B 1 448 ? 12.443 -1.081 55.894 1.00 10.45 448 LYS B N 1
ATOM 7774 C CA . LYS B 1 448 ? 11.965 -2.442 56.190 1.00 11.60 448 LYS B CA 1
ATOM 7775 C C . LYS B 1 448 ? 10.865 -2.860 55.184 1.00 11.18 448 LYS B C 1
ATOM 7776 O O . LYS B 1 448 ? 11.114 -2.899 53.988 1.00 11.56 448 LYS B O 1
ATOM 7782 N N . ASP B 1 449 ? 9.645 -3.059 55.661 1.00 11.48 449 ASP B N 1
ATOM 7783 C CA . ASP B 1 449 ? 8.504 -3.567 54.884 1.00 11.79 449 ASP B CA 1
ATOM 7784 C C . ASP B 1 449 ? 7.638 -2.486 54.215 1.00 10.66 449 ASP B C 1
ATOM 7785 O O . ASP B 1 449 ? 6.564 -2.783 53.684 1.00 11.34 449 ASP B O 1
ATOM 7790 N N . ARG B 1 450 ? 8.092 -1.231 54.206 1.00 8.98 450 ARG B N 1
ATOM 7791 C CA . ARG B 1 450 ? 7.188 -0.125 53.821 1.00 8.17 450 ARG B CA 1
ATOM 7792 C C . ARG B 1 450 ? 7.044 0.022 52.301 1.00 7.46 450 ARG B C 1
ATOM 7793 O O . ARG B 1 450 ? 6.090 0.667 51.865 1.00 7.61 450 ARG B O 1
ATOM 7801 N N . PHE B 1 451 ? 7.989 -0.530 51.530 1.00 6.95 451 PHE B N 1
ATOM 7802 C CA . PHE B 1 451 ? 7.965 -0.478 50.043 1.00 6.65 451 PHE B CA 1
ATOM 7803 C C . PHE B 1 451 ? 8.257 -1.841 49.464 1.00 6.51 451 PHE B C 1
ATOM 7804 O O . PHE B 1 451 ? 8.755 -2.719 50.154 1.00 6.89 451 PHE B O 1
ATOM 7812 N N . LEU B 1 452 ? 7.971 -1.999 48.175 1.00 6.51 452 LEU B N 1
ATOM 7813 C CA . LEU B 1 452 ? 8.325 -3.234 47.497 1.00 6.39 452 LEU B CA 1
ATOM 7814 C C . LEU B 1 452 ? 9.810 -3.492 47.704 1.00 6.42 452 LEU B C 1
ATOM 7815 O O . LEU B 1 452 ? 10.632 -2.552 47.679 1.00 6.28 452 LEU B O 1
ATOM 7820 N N . PRO B 1 453 ? 10.193 -4.778 47.845 1.00 6.62 453 PRO B N 1
ATOM 7821 C CA . PRO B 1 453 ? 11.580 -5.077 48.054 1.00 6.90 453 PRO B CA 1
ATOM 7822 C C . PRO B 1 453 ? 12.445 -4.816 46.794 1.00 6.82 453 PRO B C 1
ATOM 7823 O O . PRO B 1 453 ? 11.999 -5.113 45.665 1.00 7.04 453 PRO B O 1
ATOM 7827 N N . VAL B 1 454 ? 13.672 -4.289 46.950 1.00 6.88 454 VAL B N 1
ATOM 7828 C CA . VAL B 1 454 ? 14.539 -3.923 45.854 1.00 6.84 454 VAL B CA 1
ATOM 7829 C C . VAL B 1 454 ? 15.942 -4.480 46.039 1.00 6.72 454 VAL B C 1
ATOM 7830 O O . VAL B 1 454 ? 16.869 -4.026 45.388 1.00 6.48 454 VAL B O 1
ATOM 7834 N N . GLY B 1 455 ? 16.113 -5.502 46.887 1.00 6.83 455 GLY B N 1
ATOM 7835 C CA . GLY B 1 455 ? 17.452 -6.059 47.048 1.00 6.83 455 GLY B CA 1
ATOM 7836 C C . GLY B 1 455 ? 18.112 -5.725 48.364 1.00 6.97 455 GLY B C 1
ATOM 7837 O O . GLY B 1 455 ? 17.479 -5.159 49.215 1.00 7.56 455 GLY B O 1
ATOM 7838 N N . PRO B 1 456 ? 19.404 -6.023 48.491 1.00 6.92 456 PRO B N 1
ATOM 7839 C CA . PRO B 1 456 ? 20.089 -5.821 49.770 1.00 7.13 456 PRO B CA 1
ATOM 7840 C C . PRO B 1 456 ? 20.266 -4.335 50.167 1.00 7.38 456 PRO B C 1
ATOM 7841 O O . PRO B 1 456 ? 20.566 -4.085 51.327 1.00 7.92 456 PRO B O 1
ATOM 7845 N N . LEU B 1 457 ? 20.113 -3.391 49.276 1.00 7.43 457 LEU B N 1
ATOM 7846 C CA . LEU B 1 457 ? 20.141 -1.979 49.620 1.00 7.85 457 LEU B CA 1
ATOM 7847 C C . LEU B 1 457 ? 18.753 -1.456 49.504 1.00 8.35 457 LEU B C 1
ATOM 7848 O O . LEU B 1 457 ? 18.142 -1.480 48.426 1.00 7.65 457 LEU B O 1
ATOM 7853 N N . ARG B 1 458 ? 18.212 -0.918 50.590 1.00 9.09 458 ARG B N 1
ATOM 7854 C CA A ARG B 1 458 ? 16.841 -0.392 50.620 0.53 9.57 458 ARG B CA 1
ATOM 7855 C CA B ARG B 1 458 ? 16.819 -0.418 50.597 0.47 9.56 458 ARG B CA 1
ATOM 7856 C C . ARG B 1 458 ? 16.763 1.117 50.683 1.00 9.36 458 ARG B C 1
ATOM 7857 O O . ARG B 1 458 ? 17.687 1.743 51.151 1.00 10.15 458 ARG B O 1
ATOM 7872 N N . PRO B 1 459 ? 15.665 1.706 50.166 1.00 8.83 459 PRO B N 1
ATOM 7873 C CA . PRO B 1 459 ? 15.509 3.142 50.369 1.00 8.71 459 PRO B CA 1
ATOM 7874 C C . PRO B 1 459 ? 15.258 3.495 51.822 1.00 8.58 459 PRO B C 1
ATOM 7875 O O . PRO B 1 459 ? 14.893 2.666 52.616 1.00 8.50 459 PRO B O 1
ATOM 7879 N N . GLU B 1 460 ? 15.489 4.766 52.130 1.00 8.54 460 GLU B N 1
ATOM 7880 C CA . GLU B 1 460 ? 15.044 5.348 53.397 1.00 8.83 460 GLU B CA 1
ATOM 7881 C C . GLU B 1 460 ? 13.582 5.742 53.234 1.00 8.49 460 GLU B C 1
ATOM 7882 O O . GLU B 1 460 ? 13.051 5.688 52.126 1.00 8.32 460 GLU B O 1
ATOM 7888 N N . ASN B 1 461 ? 12.938 6.138 54.319 1.00 7.61 461 ASN B N 1
ATOM 7889 C CA . ASN B 1 461 ? 11.548 6.515 54.258 1.00 7.65 461 ASN B CA 1
ATOM 7890 C C . ASN B 1 461 ? 11.370 7.904 54.831 1.00 7.75 461 ASN B C 1
ATOM 7891 O O . ASN B 1 461 ? 11.509 8.120 56.031 1.00 8.09 461 ASN B O 1
ATOM 7896 N N . ASP B 1 462 ? 11.117 8.853 53.965 1.00 8.22 462 ASP B N 1
ATOM 7897 C CA . ASP B 1 462 ? 10.754 10.215 54.408 1.00 9.04 462 ASP B CA 1
ATOM 7898 C C . ASP B 1 462 ? 9.247 10.275 54.579 1.00 8.55 462 ASP B C 1
ATOM 7899 O O . ASP B 1 462 ? 8.517 10.160 53.593 1.00 8.64 462 ASP B O 1
ATOM 7904 N N . GLN B 1 463 ? 8.791 10.451 55.813 1.00 7.97 463 GLN B N 1
ATOM 7905 C CA . GLN B 1 463 ? 7.364 10.381 56.111 1.00 7.93 463 GLN B CA 1
ATOM 7906 C C . GLN B 1 463 ? 6.799 11.771 56.328 1.00 7.91 463 GLN B C 1
ATOM 7907 O O . GLN B 1 463 ? 7.341 12.540 57.127 1.00 8.28 463 GLN B O 1
ATOM 7913 N N . LEU B 1 464 ? 5.718 12.054 55.633 1.00 7.52 464 LEU B N 1
ATOM 7914 C CA . LEU B 1 464 ? 5.007 13.328 55.758 1.00 7.38 464 LEU B CA 1
ATOM 7915 C C . LEU B 1 464 ? 3.839 13.173 56.709 1.00 7.31 464 LEU B C 1
ATOM 7916 O O . LEU B 1 464 ? 3.038 12.249 56.559 1.00 6.88 464 LEU B O 1
ATOM 7921 N N . ILE B 1 465 ? 3.787 14.053 57.707 1.00 7.23 465 ILE B N 1
ATOM 7922 C CA . ILE B 1 465 ? 2.798 14.033 58.759 1.00 7.72 465 ILE B CA 1
ATOM 7923 C C . ILE B 1 465 ? 2.075 15.367 58.809 1.00 7.69 465 ILE B C 1
ATOM 7924 O O . ILE B 1 465 ? 2.697 16.435 58.843 1.00 7.51 465 ILE B O 1
ATOM 7929 N N . ASP B 1 466 ? 0.746 15.289 58.827 1.00 8.28 466 ASP B N 1
ATOM 7930 C CA . ASP B 1 466 ? -0.133 16.463 58.935 1.00 9.28 466 ASP B CA 1
ATOM 7931 C C . ASP B 1 466 ? -0.192 16.828 60.398 1.00 9.30 466 ASP B C 1
ATOM 7932 O O . ASP B 1 466 ? -0.661 16.028 61.203 1.00 9.26 466 ASP B O 1
ATOM 7937 N N . ILE B 1 467 ? 0.331 18.011 60.738 1.00 8.85 467 ILE B N 1
ATOM 7938 C CA . ILE B 1 467 ? 0.320 18.482 62.125 1.00 9.40 467 ILE B CA 1
ATOM 7939 C C . ILE B 1 467 ? -0.630 19.676 62.265 1.00 10.51 467 ILE B C 1
ATOM 7940 O O . ILE B 1 467 ? -0.677 20.314 63.318 1.00 10.82 467 ILE B O 1
ATOM 7945 N N . SER B 1 468 ? -1.386 19.954 61.219 1.00 11.66 468 SER B N 1
ATOM 7946 C CA . SER B 1 468 ? -2.262 21.141 61.190 1.00 13.45 468 SER B CA 1
ATOM 7947 C C . SER B 1 468 ? -3.455 21.098 62.127 1.00 15.35 468 SER B C 1
ATOM 7948 O O . SER B 1 468 ? -3.985 22.141 62.458 1.00 16.15 468 SER B O 1
ATOM 7951 N N . GLY B 1 469 ? -3.836 19.911 62.588 1.00 16.68 469 GLY B N 1
ATOM 7952 C CA . GLY B 1 469 ? -4.974 19.792 63.473 1.00 19.08 469 GLY B CA 1
ATOM 7953 C C . GLY B 1 469 ? -4.531 19.615 64.884 1.00 21.15 469 GLY B C 1
ATOM 7954 O O . GLY B 1 469 ? -5.335 19.272 65.742 1.00 21.28 469 GLY B O 1
ATOM 7955 N N . ASP B 1 470 ? -3.232 19.792 65.121 1.00 23.21 470 ASP B N 1
ATOM 7956 C CA . ASP B 1 470 ? -2.673 19.652 66.417 1.00 25.23 470 ASP B CA 1
ATOM 7957 C C . ASP B 1 470 ? -2.853 18.208 66.830 1.00 26.13 470 ASP B C 1
ATOM 7958 O O . ASP B 1 470 ? -2.940 17.912 67.999 1.00 27.54 470 ASP B O 1
ATOM 7963 N N . GLU B 1 471 ? -2.921 17.300 65.873 1.00 25.95 471 GLU B N 1
ATOM 7964 C CA . GLU B 1 471 ? -3.047 15.906 66.245 1.00 25.67 471 GLU B CA 1
ATOM 7965 C C . GLU B 1 471 ? -2.488 15.123 65.084 1.00 22.22 471 GLU B C 1
ATOM 7966 O O . GLU B 1 471 ? -3.115 15.065 64.032 1.00 24.83 471 GLU B O 1
ATOM 7972 N N . MET B 1 472 ? -1.346 14.485 65.280 1.00 18.15 472 MET B N 1
ATOM 7973 C CA A MET B 1 472 ? -0.509 14.129 64.124 0.50 16.62 472 MET B CA 1
ATOM 7974 C CA B MET B 1 472 ? -0.454 14.074 64.178 0.50 16.18 472 MET B CA 1
ATOM 7975 C C . MET B 1 472 ? -0.976 12.931 63.324 1.00 15.84 472 MET B C 1
ATOM 7976 O O . MET B 1 472 ? -1.351 11.930 63.887 1.00 16.17 472 MET B O 1
ATOM 7985 N N . LYS B 1 473 ? -1.008 13.079 61.996 1.00 14.31 473 LYS B N 1
ATOM 7986 C CA . LYS B 1 473 ? -1.573 12.052 61.144 1.00 14.27 473 LYS B CA 1
ATOM 7987 C C . LYS B 1 473 ? -0.598 11.785 60.025 1.00 12.81 473 LYS B C 1
ATOM 7988 O O . LYS B 1 473 ? -0.253 12.696 59.275 1.00 11.88 473 LYS B O 1
ATOM 7994 N N . LEU B 1 474 ? -0.156 10.534 59.917 1.00 11.30 474 LEU B N 1
ATOM 7995 C CA . LEU B 1 474 ? 0.781 10.126 58.844 1.00 10.88 474 LEU B CA 1
ATOM 7996 C C . LEU B 1 474 ? 0.056 10.060 57.526 1.00 10.54 474 LEU B C 1
ATOM 7997 O O . LEU B 1 474 ? -0.954 9.385 57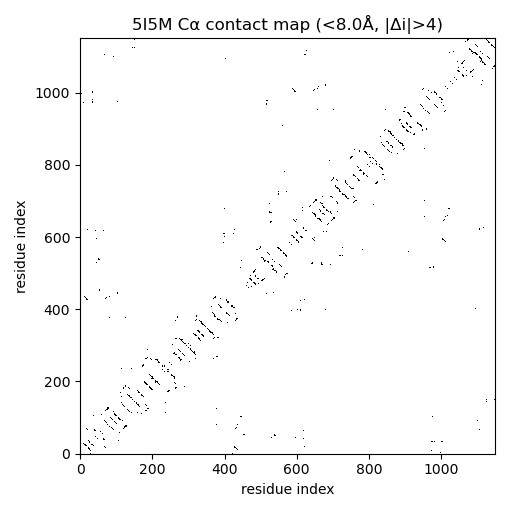.424 1.00 10.59 474 LEU B O 1
ATOM 8002 N N . VAL B 1 475 ? 0.534 10.763 56.518 1.00 9.72 475 VAL B N 1
ATOM 8003 C CA . VAL B 1 475 ? -0.147 10.807 55.235 1.00 10.03 475 VAL B CA 1
ATOM 8004 C C . VAL B 1 475 ? 0.643 10.292 54.029 1.00 9.81 475 VAL B C 1
ATOM 8005 O O . VAL B 1 475 ? 0.055 10.051 53.002 1.00 10.17 475 VAL B O 1
ATOM 8009 N N . HIS B 1 476 ? 1.968 10.181 54.106 1.00 9.51 476 HIS B N 1
ATOM 8010 C CA . HIS B 1 476 ? 2.756 9.741 52.946 1.00 9.39 476 HIS B CA 1
ATOM 8011 C C . HIS B 1 476 ? 4.082 9.152 53.377 1.00 9.01 476 HIS B C 1
ATOM 8012 O O . HIS B 1 476 ? 4.796 9.748 54.216 1.00 8.25 476 HIS B O 1
ATOM 8019 N N . ASP B 1 477 ? 4.390 7.968 52.823 1.00 8.31 477 ASP B N 1
ATOM 8020 C CA . ASP B 1 477 ? 5.706 7.350 52.879 1.00 8.37 477 ASP B CA 1
ATOM 8021 C C . ASP B 1 477 ? 6.467 7.619 51.587 1.00 7.95 477 ASP B C 1
ATOM 8022 O O . ASP B 1 477 ? 6.087 7.153 50.522 1.00 8.17 477 ASP B O 1
ATOM 8027 N N . GLY B 1 478 ? 7.570 8.336 51.690 1.00 7.65 478 GLY B N 1
ATOM 8028 C CA . GLY B 1 478 ? 8.378 8.722 50.540 1.00 7.83 478 GLY B CA 1
ATOM 8029 C C . GLY B 1 478 ? 9.701 7.966 50.520 1.00 7.84 478 GLY B C 1
ATOM 8030 O O . GLY B 1 478 ? 10.602 8.281 51.303 1.00 8.28 478 GLY B O 1
ATOM 8031 N N . PRO B 1 479 ? 9.847 7.011 49.594 1.00 7.99 479 PRO B N 1
ATOM 8032 C CA . PRO B 1 479 ? 11.165 6.352 49.513 1.00 7.97 479 PRO B CA 1
ATOM 8033 C C . PRO B 1 479 ? 12.215 7.306 48.993 1.00 8.54 479 PRO B C 1
ATOM 8034 O O . PRO B 1 479 ? 11.947 8.065 48.063 1.00 8.78 479 PRO B O 1
ATOM 8038 N N . THR B 1 480 ? 13.393 7.298 49.609 1.00 8.38 480 THR B N 1
ATOM 8039 C CA A THR B 1 480 ? 14.455 8.212 49.195 0.57 8.43 480 THR B CA 1
ATOM 8040 C CA B THR B 1 480 ? 14.443 8.222 49.261 0.43 8.64 480 THR B CA 1
ATOM 8041 C C . THR B 1 480 ? 15.781 7.486 49.153 1.00 8.46 480 THR B C 1
ATOM 8042 O O . THR B 1 480 ? 15.984 6.489 49.840 1.00 8.72 480 THR B O 1
ATOM 8049 N N . PHE B 1 481 ? 16.675 8.009 48.320 1.00 8.46 481 PHE B N 1
ATOM 8050 C CA . PHE B 1 481 ? 17.957 7.385 48.028 1.00 8.20 481 PHE B CA 1
ATOM 8051 C C . PHE B 1 481 ? 19.087 8.035 48.817 1.00 8.10 481 PHE B C 1
ATOM 8052 O O . PHE B 1 481 ? 19.167 9.252 48.932 1.00 7.95 481 PHE B O 1
ATOM 8060 N N . ALA B 1 482 ? 19.932 7.193 49.396 1.00 8.06 482 ALA B N 1
ATOM 8061 C CA . ALA B 1 482 ? 21.243 7.582 49.947 1.00 8.03 482 ALA B CA 1
ATOM 8062 C C . ALA B 1 482 ? 21.135 8.400 51.271 1.00 8.36 482 ALA B C 1
ATOM 8063 O O . ALA B 1 482 ? 22.034 9.168 51.596 1.00 7.72 482 ALA B O 1
ATOM 8065 N N . GLU B 1 483 ? 20.058 8.180 52.015 1.00 8.50 483 GLU B N 1
ATOM 8066 C CA A GLU B 1 483 ? 19.947 8.624 53.386 0.42 8.51 483 GLU B CA 1
ATOM 8067 C CA B GLU B 1 483 ? 19.944 8.630 53.422 0.58 8.53 483 GLU B CA 1
ATOM 8068 C C . GLU B 1 483 ? 20.098 10.133 53.584 1.00 8.29 483 GLU B C 1
ATOM 8069 O O . GLU B 1 483 ? 21.077 10.606 54.192 1.00 8.29 483 GLU B O 1
ATOM 8080 N N . PRO B 1 484 ? 19.134 10.913 53.069 1.00 7.63 484 PRO B N 1
ATOM 8081 C CA . PRO B 1 484 ? 19.184 12.331 53.388 1.00 7.52 484 PRO B CA 1
ATOM 8082 C C . PRO B 1 484 ? 19.324 12.559 54.898 1.00 7.22 484 PRO B C 1
ATOM 8083 O O . PRO B 1 484 ? 18.609 11.980 55.705 1.00 7.28 484 PRO B O 1
ATOM 8087 N N . HIS B 1 485 ? 20.218 13.478 55.251 1.00 6.82 485 HIS B N 1
ATOM 8088 C CA . HIS B 1 485 ? 20.480 13.751 56.680 1.00 7.13 485 HIS B CA 1
ATOM 8089 C C . HIS B 1 485 ? 19.542 14.795 57.287 1.00 6.93 485 HIS B C 1
ATOM 8090 O O . HIS B 1 485 ? 19.327 14.813 58.500 1.00 6.56 485 HIS B O 1
ATOM 8097 N N . ASP B 1 486 ? 19.059 15.706 56.470 1.00 6.87 486 ASP B N 1
ATOM 8098 C CA . ASP B 1 486 ? 18.448 16.933 56.960 1.00 7.65 486 ASP B CA 1
ATOM 8099 C C . ASP B 1 486 ? 17.787 17.607 55.786 1.00 7.34 486 ASP B C 1
ATOM 8100 O O . ASP B 1 486 ? 18.125 17.358 54.638 1.00 7.19 486 ASP B O 1
ATOM 8105 N N . CYS B 1 487 ? 16.824 18.473 56.058 1.00 7.47 487 CYS B N 1
ATOM 8106 C CA . CYS B 1 487 ? 16.138 19.210 55.000 1.00 7.76 487 CYS B CA 1
ATOM 8107 C C . CYS B 1 487 ? 15.513 20.452 55.586 1.00 7.16 487 CYS B C 1
ATOM 8108 O O . CYS B 1 487 ? 15.442 20.617 56.806 1.00 7.08 487 CYS B O 1
ATOM 8111 N N . MET B 1 488 ? 15.023 21.291 54.703 1.00 6.83 488 MET B N 1
ATOM 8112 C CA . MET B 1 488 ? 14.306 22.504 55.083 1.00 6.80 488 MET B CA 1
ATOM 8113 C C . MET B 1 488 ? 13.156 22.736 54.125 1.00 6.56 488 MET B C 1
ATOM 8114 O O . MET B 1 488 ? 13.221 22.330 52.955 1.00 6.33 488 MET B O 1
ATOM 8119 N N . ILE B 1 489 ? 12.127 23.407 54.608 1.00 6.51 489 ILE B N 1
ATOM 8120 C CA . ILE B 1 489 ? 10.886 23.607 53.875 1.00 6.52 489 ILE B CA 1
ATOM 8121 C C . ILE B 1 489 ? 10.566 25.113 53.886 1.00 6.36 489 ILE B C 1
ATOM 8122 O O . ILE B 1 489 ? 10.366 25.690 54.946 1.00 6.44 489 ILE B O 1
ATOM 8127 N N . VAL B 1 490 ? 10.490 25.698 52.694 1.00 6.34 490 VAL B N 1
ATOM 8128 C CA . VAL B 1 490 ? 10.250 27.158 52.508 1.00 6.59 490 VAL B CA 1
ATOM 8129 C C . VAL B 1 490 ? 9.030 27.365 51.629 1.00 6.70 490 VAL B C 1
ATOM 8130 O O . VAL B 1 490 ? 8.859 26.706 50.601 1.00 6.38 490 VAL B O 1
ATOM 8134 N N . HIS B 1 491 ? 8.175 28.323 51.985 1.00 7.25 491 HIS B N 1
ATOM 8135 C CA . HIS B 1 491 ? 7.009 28.613 51.175 1.00 7.60 491 HIS B CA 1
ATOM 8136 C C . HIS B 1 491 ? 7.407 29.082 49.760 1.00 7.58 491 HIS B C 1
ATOM 8137 O O . HIS B 1 491 ? 8.440 29.772 49.567 1.00 7.36 491 HIS B O 1
ATOM 8144 N N . ARG B 1 492 ? 6.624 28.671 48.778 1.00 7.50 492 ARG B N 1
ATOM 8145 C CA . ARG B 1 492 ? 6.931 28.995 47.370 1.00 8.11 492 ARG B CA 1
ATOM 8146 C C . ARG B 1 492 ? 7.057 30.497 47.086 1.00 8.42 492 ARG B C 1
ATOM 8147 O O . ARG B 1 492 ? 7.826 30.869 46.217 1.00 8.06 492 ARG B O 1
ATOM 8155 N N . SER B 1 493 ? 6.360 31.324 47.858 1.00 8.78 493 SER B N 1
ATOM 8156 C CA . SER B 1 493 ? 6.396 32.774 47.647 1.00 9.29 493 SER B CA 1
ATOM 8157 C C . SER B 1 493 ? 7.751 33.389 47.935 1.00 9.86 493 SER B C 1
ATOM 8158 O O . SER B 1 493 ? 8.029 34.520 47.502 1.00 10.30 493 SER B O 1
ATOM 8161 N N . LYS B 1 494 ? 8.588 32.668 48.675 1.00 10.25 494 LYS B N 1
ATOM 8162 C CA . LYS B 1 494 ? 9.893 33.186 49.063 1.00 10.96 494 LYS B CA 1
ATOM 8163 C C . LYS B 1 494 ? 11.006 32.836 48.105 1.00 11.08 494 LYS B C 1
ATOM 8164 O O . LYS B 1 494 ? 12.110 33.344 48.247 1.00 12.07 494 LYS B O 1
ATOM 8170 N N . VAL B 1 495 ? 10.730 32.017 47.091 1.00 10.73 495 VAL B N 1
ATOM 8171 C CA . VAL B 1 495 ? 11.759 31.558 46.191 1.00 10.91 495 VAL B CA 1
ATOM 8172 C C . VAL B 1 495 ? 11.291 31.886 44.773 1.00 11.12 495 VAL B C 1
ATOM 8173 O O . VAL B 1 495 ? 10.163 31.533 44.404 1.00 10.94 495 VAL B O 1
ATOM 8177 N N . LYS B 1 496 ? 12.114 32.588 44.008 1.00 11.98 496 LYS B N 1
ATOM 8178 C CA . LYS B 1 496 ? 11.733 33.057 42.662 1.00 13.41 496 LYS B CA 1
ATOM 8179 C C . LYS B 1 496 ? 12.891 32.856 41.688 1.00 12.19 496 LYS B C 1
ATOM 8180 O O . LYS B 1 496 ? 13.658 33.767 41.438 1.00 12.28 496 LYS B O 1
ATOM 8186 N N . PRO B 1 497 ? 13.026 31.650 41.124 1.00 11.51 497 PRO B N 1
ATOM 8187 C CA . PRO B 1 497 ? 14.135 31.396 40.218 1.00 11.49 497 PRO B CA 1
ATOM 8188 C C . PRO B 1 497 ? 13.962 32.077 38.860 1.00 11.34 497 PRO B C 1
ATOM 8189 O O . PRO B 1 497 ? 12.852 32.479 38.506 1.00 11.93 497 PRO B O 1
ATOM 8193 N N . GLN B 1 498 ? 15.037 32.234 38.115 1.00 10.60 498 GLN B N 1
ATOM 8194 C CA . GLN B 1 498 ? 14.925 32.803 36.778 1.00 11.23 498 GLN B CA 1
ATOM 8195 C C . GLN B 1 498 ? 14.687 31.744 35.749 1.00 10.92 498 GLN B C 1
ATOM 8196 O O . GLN B 1 498 ? 14.864 30.566 35.988 1.00 10.14 498 GLN B O 1
ATOM 8202 N N . LYS B 1 499 ? 14.293 32.165 34.565 1.00 11.16 499 LYS B N 1
ATOM 8203 C CA . LYS B 1 499 ? 13.954 31.243 33.486 1.00 11.61 499 LYS B CA 1
ATOM 8204 C C . LYS B 1 499 ? 15.072 31.052 32.510 1.00 10.47 499 LYS B C 1
ATOM 8205 O O . LYS B 1 499 ? 15.214 29.989 31.924 1.00 10.81 499 LYS B O 1
ATOM 8211 N N . LEU B 1 500 ? 15.848 32.100 32.278 1.00 9.46 500 LEU B N 1
ATOM 8212 C CA . LEU B 1 500 ? 16.934 32.033 31.350 1.00 8.77 500 LEU B CA 1
ATOM 8213 C C . LEU B 1 500 ? 18.230 32.482 32.013 1.00 7.96 500 LEU B C 1
ATOM 8214 O O . LEU B 1 500 ? 18.209 33.350 32.859 1.00 7.50 500 LEU B O 1
ATOM 8219 N N . TRP B 1 501 ? 19.352 31.913 31.607 1.00 7.18 501 TRP B N 1
ATOM 8220 C CA . TRP B 1 501 ? 20.655 32.484 31.947 1.00 6.45 501 TRP B CA 1
ATOM 8221 C C . TRP B 1 501 ? 20.837 33.818 31.267 1.00 6.41 501 TRP B C 1
ATOM 8222 O O . TRP B 1 501 ? 20.105 34.137 30.319 1.00 6.31 501 TRP B O 1
ATOM 8233 N N . THR B 1 502 ? 21.789 34.600 31.758 1.00 6.32 502 THR B N 1
ATOM 8234 C CA . THR B 1 502 ? 22.211 35.841 31.090 1.00 6.35 502 THR B CA 1
ATOM 8235 C C . THR B 1 502 ? 23.693 35.757 30.728 1.00 6.25 502 THR B C 1
ATOM 8236 O O . THR B 1 502 ? 24.470 35.036 31.363 1.00 6.11 502 THR B O 1
ATOM 8240 N N . ARG B 1 503 ? 24.069 36.477 29.681 1.00 6.10 503 ARG B N 1
ATOM 8241 C CA . ARG B 1 503 ? 25.397 36.351 29.114 1.00 6.10 503 ARG B CA 1
ATOM 8242 C C . ARG B 1 503 ? 26.548 36.820 30.010 1.00 6.39 503 ARG B C 1
ATOM 8243 O O . ARG B 1 503 ? 27.675 36.365 29.843 1.00 6.49 503 ARG B O 1
ATOM 8251 N N . ASP B 1 504 ? 26.248 37.691 30.972 1.00 6.64 504 ASP B N 1
ATOM 8252 C CA . ASP B 1 504 ? 27.217 38.195 31.918 1.00 6.86 504 ASP B CA 1
ATOM 8253 C C . ASP B 1 504 ? 27.319 37.336 33.182 1.00 6.86 504 ASP B C 1
ATOM 8254 O O . ASP B 1 504 ? 27.902 37.774 34.148 1.00 6.82 504 ASP B O 1
ATOM 8259 N N . ASP B 1 505 ? 26.736 36.125 33.195 1.00 6.92 505 ASP B N 1
ATOM 8260 C CA . ASP B 1 505 ? 26.698 35.404 34.453 1.00 7.30 505 ASP B CA 1
ATOM 8261 C C . ASP B 1 505 ? 28.108 35.037 34.909 1.00 7.88 505 ASP B C 1
ATOM 8262 O O . ASP B 1 505 ? 28.905 34.584 34.122 1.00 7.31 505 ASP B O 1
ATOM 8267 N N . PRO B 1 506 ? 28.414 35.229 36.201 1.00 8.57 506 PRO B N 1
ATOM 8268 C CA . PRO B 1 506 ? 29.793 34.951 36.642 1.00 9.41 506 PRO B CA 1
ATOM 8269 C C . PRO B 1 506 ? 30.173 33.492 36.524 1.00 10.02 506 PRO B C 1
ATOM 8270 O O . PRO B 1 506 ? 31.350 33.180 36.466 1.00 10.78 506 PRO B O 1
ATOM 8274 N N . MET B 1 507 ? 29.216 32.597 36.424 1.00 10.27 507 MET B N 1
ATOM 8275 C CA . MET B 1 507 ? 29.524 31.177 36.445 1.00 11.39 507 MET B CA 1
ATOM 8276 C C . MET B 1 507 ? 30.217 30.697 35.187 1.00 10.25 507 MET B C 1
ATOM 8277 O O . MET B 1 507 ? 30.973 29.718 35.228 1.00 10.26 507 MET B O 1
ATOM 8282 N N . PHE B 1 508 ? 30.087 31.430 34.081 1.00 9.04 508 PHE B N 1
ATOM 8283 C CA . PHE B 1 508 ? 30.879 31.121 32.878 1.00 8.36 508 PHE B CA 1
ATOM 8284 C C . PHE B 1 508 ? 31.712 32.312 32.378 1.00 8.18 508 PHE B C 1
ATOM 8285 O O . PHE B 1 508 ? 32.192 32.304 31.252 1.00 7.90 508 PHE B O 1
ATOM 8293 N N . ALA B 1 509 ? 31.942 33.295 33.253 1.00 8.21 509 ALA B N 1
ATOM 8294 C CA . ALA B 1 509 ? 32.717 34.472 32.923 1.00 8.58 509 ALA B CA 1
ATOM 8295 C C . ALA B 1 509 ? 34.176 34.158 32.544 1.00 8.60 509 ALA B C 1
ATOM 8296 O O . ALA B 1 509 ? 34.717 34.825 31.671 1.00 8.49 509 ALA B O 1
ATOM 8298 N N . ASP B 1 510 ? 34.839 33.182 33.171 1.00 9.10 510 ASP B N 1
ATOM 8299 C CA . ASP B 1 510 ? 36.219 32.840 32.755 1.00 9.95 510 ASP B CA 1
ATOM 8300 C C . ASP B 1 510 ? 36.231 32.244 31.350 1.00 8.69 510 ASP B C 1
ATOM 8301 O O . ASP B 1 510 ? 37.121 32.510 30.565 1.00 8.34 510 ASP B O 1
ATOM 8306 N N . THR B 1 511 ? 35.199 31.472 31.002 1.00 7.64 511 THR B N 1
ATOM 8307 C CA . THR B 1 511 ? 35.118 30.926 29.651 1.00 7.29 511 THR B CA 1
ATOM 8308 C C . THR B 1 511 ? 34.875 32.031 28.622 1.00 7.11 511 THR B C 1
ATOM 8309 O O . THR B 1 511 ? 35.464 32.023 27.540 1.00 6.84 511 THR B O 1
ATOM 8313 N N . VAL B 1 512 ? 34.064 33.013 28.979 1.00 6.78 512 VAL B N 1
ATOM 8314 C CA . VAL B 1 512 ? 33.869 34.197 28.126 1.00 6.73 512 VAL B CA 1
ATOM 8315 C C . VAL B 1 512 ? 35.180 34.957 27.910 1.00 6.90 512 VAL B C 1
ATOM 8316 O O . VAL B 1 512 ? 35.491 35.399 26.809 1.00 6.90 512 VAL B O 1
ATOM 8320 N N . ALA B 1 513 ? 35.907 35.105 28.991 1.00 7.15 513 ALA B N 1
ATOM 8321 C CA . ALA B 1 513 ? 37.186 35.815 28.945 1.00 7.39 513 ALA B CA 1
ATOM 8322 C C . ALA B 1 513 ? 38.183 35.063 28.043 1.00 7.72 513 ALA B C 1
ATOM 8323 O O . ALA B 1 513 ? 38.915 35.687 27.291 1.00 7.88 513 ALA B O 1
ATOM 8325 N N . MET B 1 514 ? 38.182 33.736 28.092 1.00 7.83 514 MET B N 1
ATOM 8326 C CA . MET B 1 514 ? 39.049 32.916 27.212 1.00 8.26 514 MET B CA 1
ATOM 8327 C C . MET B 1 514 ? 38.668 33.130 25.765 1.00 8.08 514 MET B C 1
ATOM 8328 O O . MET B 1 514 ? 39.521 33.360 24.905 1.00 8.53 514 MET B O 1
ATOM 8333 N N . ALA B 1 515 ? 37.366 33.126 25.483 1.00 7.84 515 ALA B N 1
ATOM 8334 C CA . ALA B 1 515 ? 36.884 33.372 24.118 1.00 7.89 515 ALA B CA 1
ATOM 8335 C C . ALA B 1 515 ? 37.344 34.758 23.636 1.00 8.24 515 ALA B C 1
ATOM 8336 O O . ALA B 1 515 ? 37.762 34.905 22.503 1.00 7.78 515 ALA B O 1
ATOM 8338 N N . LYS B 1 516 ? 37.253 35.752 24.503 1.00 9.06 516 LYS B N 1
ATOM 8339 C CA . LYS B 1 516 ? 37.618 37.153 24.131 1.00 10.13 516 LYS B CA 1
ATOM 8340 C C . LYS B 1 516 ? 39.104 37.234 23.773 1.00 10.73 516 LYS B C 1
ATOM 8341 O O . LYS B 1 516 ? 39.456 37.891 22.806 1.00 10.23 516 LYS B O 1
ATOM 8347 N N . GLN B 1 517 ? 39.965 36.543 24.521 1.00 11.25 517 GLN B N 1
ATOM 8348 C CA A GLN B 1 517 ? 41.401 36.507 24.225 0.50 11.80 517 GLN B CA 1
ATOM 8349 C CA B GLN B 1 517 ? 41.410 36.522 24.223 0.50 11.82 517 GLN B CA 1
ATOM 8350 C C . GLN B 1 517 ? 41.679 35.894 22.864 1.00 11.35 517 GLN B C 1
ATOM 8351 O O . GLN B 1 517 ? 42.632 36.281 22.189 1.00 11.96 517 GLN B O 1
ATOM 8362 N N . ASP B 1 518 ? 40.837 34.940 22.460 1.00 10.12 518 ASP B N 1
ATOM 8363 C CA . ASP B 1 518 ? 40.909 34.325 21.131 1.00 9.67 518 ASP B CA 1
ATOM 8364 C C . ASP B 1 518 ? 40.246 35.136 20.028 1.00 9.34 518 ASP B C 1
ATOM 8365 O O . ASP B 1 518 ? 40.254 34.703 18.877 1.00 9.65 518 ASP B O 1
ATOM 8370 N N . GLY B 1 519 ? 39.636 36.271 20.367 1.00 8.91 519 GLY B N 1
ATOM 8371 C CA . GLY B 1 519 ? 38.923 37.091 19.390 1.00 8.86 519 GLY B CA 1
ATOM 8372 C C . GLY B 1 519 ? 37.549 36.550 19.021 1.00 8.71 519 GLY B C 1
ATOM 8373 O O . GLY B 1 519 ? 37.035 36.864 17.949 1.00 9.09 519 GLY B O 1
ATOM 8374 N N . VAL B 1 520 ? 36.953 35.743 19.901 1.00 8.13 520 VAL B N 1
ATOM 8375 C CA . VAL B 1 520 ? 35.704 35.063 19.633 1.00 7.96 520 VAL B CA 1
ATOM 8376 C C . VAL B 1 520 ? 34.549 35.765 20.343 1.00 7.79 520 VAL B C 1
ATOM 8377 O O . VAL B 1 520 ? 34.637 36.048 21.536 1.00 8.12 520 VAL B O 1
ATOM 8381 N N . THR B 1 521 ? 33.471 35.990 19.612 1.00 7.68 521 THR B N 1
ATOM 8382 C CA . THR B 1 521 ? 32.249 36.508 20.158 1.00 7.55 521 THR B CA 1
ATOM 8383 C C . THR B 1 521 ? 31.285 35.314 20.240 1.00 7.23 521 THR B C 1
ATOM 8384 O O . THR B 1 521 ? 30.870 34.810 19.224 1.00 6.85 521 THR B O 1
ATOM 8388 N N . LEU B 1 522 ? 30.963 34.890 21.469 1.00 6.92 522 LEU B N 1
ATOM 8389 C CA . LEU B 1 522 ? 30.230 33.643 21.694 1.00 7.07 522 LEU B CA 1
ATOM 8390 C C . LEU B 1 522 ? 28.823 33.656 21.160 1.00 7.64 522 LEU B C 1
ATOM 8391 O O . LEU B 1 522 ? 28.297 32.614 20.784 1.00 7.90 522 LEU B O 1
ATOM 8396 N N . GLU B 1 523 ? 28.231 34.850 21.062 1.00 8.24 523 GLU B N 1
ATOM 8397 C CA . GLU B 1 523 ? 26.841 35.001 20.607 1.00 9.29 523 GLU B CA 1
ATOM 8398 C C . GLU B 1 523 ? 26.753 34.846 19.097 1.00 10.23 523 GLU B C 1
ATOM 8399 O O . GLU B 1 523 ? 25.673 34.710 18.563 1.00 10.68 523 GLU B O 1
ATOM 8405 N N . MET B 1 524 ? 27.879 34.903 18.396 1.00 11.07 524 MET B N 1
ATOM 8406 C CA . MET B 1 524 ? 27.877 34.922 16.944 1.00 13.03 524 MET B CA 1
ATOM 8407 C C . MET B 1 524 ? 28.674 33.836 16.263 1.00 12.15 524 MET B C 1
ATOM 8408 O O . MET B 1 524 ? 28.301 33.428 15.152 1.00 12.54 524 MET B O 1
ATOM 8413 N N . ASP B 1 525 ? 29.783 33.405 16.875 1.00 10.66 525 ASP B N 1
ATOM 8414 C CA . ASP B 1 525 ? 30.862 32.721 16.158 1.00 10.05 525 ASP B CA 1
ATOM 8415 C C . ASP B 1 525 ? 30.852 31.206 16.217 1.00 9.03 525 ASP B C 1
ATOM 8416 O O . ASP B 1 525 ? 30.537 30.606 17.229 1.00 9.08 525 ASP B O 1
ATOM 8421 N N . ASN B 1 526 ? 31.223 30.609 15.093 1.00 8.28 526 ASN B N 1
ATOM 8422 C CA . ASN B 1 526 ? 31.496 29.192 15.003 1.00 7.92 526 ASN B CA 1
ATOM 8423 C C . ASN B 1 526 ? 32.899 29.106 14.449 1.00 8.19 526 ASN B C 1
ATOM 8424 O O . ASN B 1 526 ? 33.121 29.275 13.235 1.00 8.12 526 ASN B O 1
ATOM 8429 N N . LYS B 1 527 ? 33.844 28.881 15.344 1.00 8.50 527 LYS B N 1
ATOM 8430 C CA . LYS B 1 527 ? 35.280 28.994 15.029 1.00 9.24 527 LYS B CA 1
ATOM 8431 C C . LYS B 1 527 ? 36.090 27.895 15.680 1.00 8.90 527 LYS B C 1
ATOM 8432 O O . LYS B 1 527 ? 35.785 27.502 16.813 1.00 9.23 527 LYS B O 1
ATOM 8438 N N . VAL B 1 528 ? 37.156 27.466 15.024 1.00 8.38 528 VAL B N 1
ATOM 8439 C CA . VAL B 1 528 ? 38.147 26.545 15.571 1.00 8.27 528 VAL B CA 1
ATOM 8440 C C . VAL B 1 528 ? 39.473 27.307 15.743 1.00 8.31 528 VAL B C 1
ATOM 8441 O O . VAL B 1 528 ? 40.030 27.827 14.784 1.00 8.50 528 VAL B O 1
ATOM 8445 N N . ILE B 1 529 ? 39.941 27.395 16.984 1.00 8.24 529 ILE B N 1
ATOM 8446 C CA . ILE B 1 529 ? 41.195 28.071 17.312 1.00 8.69 529 ILE B CA 1
ATOM 8447 C C . ILE B 1 529 ? 42.227 27.010 17.560 1.00 9.26 529 ILE B C 1
ATOM 8448 O O . ILE B 1 529 ? 42.024 26.137 18.367 1.00 9.20 529 ILE B O 1
ATOM 8453 N N . ARG B 1 530 ? 43.377 27.110 16.901 1.00 9.99 530 ARG B N 1
ATOM 8454 C CA . ARG B 1 530 ? 44.429 26.123 17.045 1.00 10.79 530 ARG B CA 1
ATOM 8455 C C . ARG B 1 530 ? 45.601 26.797 17.750 1.00 11.21 530 ARG B C 1
ATOM 8456 O O . ARG B 1 530 ? 46.028 27.881 17.353 1.00 11.76 530 ARG B O 1
ATOM 8464 N N . ASP B 1 531 ? 46.058 26.176 18.825 1.00 11.70 531 ASP B N 1
ATOM 8465 C CA . ASP B 1 531 ? 47.089 26.717 19.702 1.00 13.07 531 ASP B CA 1
ATOM 8466 C C . ASP B 1 531 ? 48.049 25.564 19.969 1.00 12.70 531 ASP B C 1
ATOM 8467 O O . ASP B 1 531 ? 48.031 24.931 21.013 1.00 12.03 531 ASP B O 1
ATOM 8472 N N . GLY B 1 532 ? 48.864 25.269 18.965 1.00 13.06 532 GLY B N 1
ATOM 8473 C CA . GLY B 1 532 ? 49.783 24.147 19.043 1.00 13.09 532 GLY B CA 1
ATOM 8474 C C . GLY B 1 532 ? 49.035 22.816 19.053 1.00 12.93 532 GLY B C 1
ATOM 8475 O O . GLY B 1 532 ? 48.363 22.502 18.076 1.00 13.69 532 GLY B O 1
ATOM 8476 N N . ASN B 1 533 ? 49.162 22.042 20.129 1.00 13.10 533 ASN B N 1
ATOM 8477 C CA A ASN B 1 533 ? 48.396 20.782 20.236 0.66 13.46 533 ASN B CA 1
ATOM 8478 C CA B ASN B 1 533 ? 48.411 20.776 20.279 0.34 13.17 533 ASN B CA 1
ATOM 8479 C C . ASN B 1 533 ? 47.098 20.972 21.031 1.00 12.87 533 ASN B C 1
ATOM 8480 O O . ASN B 1 533 ? 46.411 20.014 21.327 1.00 12.50 533 ASN B O 1
ATOM 8489 N N . LYS B 1 534 ? 46.765 22.217 21.361 1.00 11.58 534 LYS B N 1
ATOM 8490 C CA . LYS B 1 534 ? 45.446 22.579 21.895 1.00 11.50 534 LYS B CA 1
ATOM 8491 C C . LYS B 1 534 ? 44.550 23.105 20.800 1.00 10.44 534 LYS B C 1
ATOM 8492 O O . LYS B 1 534 ? 45.014 23.790 19.888 1.00 9.99 534 LYS B O 1
ATOM 8498 N N . VAL B 1 535 ? 43.263 22.723 20.869 1.00 9.34 535 VAL B N 1
ATOM 8499 C CA . VAL B 1 535 ? 42.245 23.152 19.926 1.00 9.09 535 VAL B CA 1
ATOM 8500 C C . VAL B 1 535 ? 41.054 23.618 20.752 1.00 8.19 535 VAL B C 1
ATOM 8501 O O . VAL B 1 535 ? 40.641 22.931 21.676 1.00 7.88 535 VAL B O 1
ATOM 8505 N N . ARG B 1 536 ? 40.580 24.825 20.463 1.00 7.42 536 ARG B N 1
ATOM 8506 C CA . ARG B 1 536 ? 39.435 25.374 21.137 1.00 7.13 536 ARG B CA 1
ATOM 8507 C C . ARG B 1 536 ? 38.359 25.576 20.083 1.00 6.82 536 ARG B C 1
ATOM 8508 O O . ARG B 1 536 ? 38.550 26.307 19.110 1.00 6.63 536 ARG B O 1
ATOM 8516 N N . VAL B 1 537 ? 37.271 24.843 20.237 1.00 6.24 537 VAL B N 1
ATOM 8517 C CA . VAL B 1 537 ? 36.178 24.803 19.268 1.00 6.39 537 VAL B CA 1
ATOM 8518 C C . VAL B 1 537 ? 35.009 25.536 19.877 1.00 6.22 537 VAL B C 1
ATOM 8519 O O . VAL B 1 537 ? 34.471 25.125 20.901 1.00 6.39 537 VAL B O 1
ATOM 8523 N N . TYR B 1 538 ? 34.648 26.647 19.270 1.00 6.09 538 TYR B N 1
ATOM 8524 C CA . TYR B 1 538 ? 33.524 27.468 19.748 1.00 6.19 538 TYR B CA 1
ATOM 8525 C C . TYR B 1 538 ? 32.353 27.272 18.818 1.00 6.55 538 TYR B C 1
ATOM 8526 O O . TYR B 1 538 ? 32.455 27.560 17.628 1.00 6.50 538 TYR B O 1
ATOM 8535 N N . MET B 1 539 ? 31.258 26.740 19.325 1.00 7.05 539 MET B N 1
ATOM 8536 C CA . MET B 1 539 ? 30.089 26.492 18.516 1.00 8.01 539 MET B CA 1
ATOM 8537 C C . MET B 1 539 ? 28.837 27.006 19.169 1.00 7.38 539 MET B C 1
ATOM 8538 O O . MET B 1 539 ? 28.705 26.990 20.393 1.00 7.03 539 MET B O 1
ATOM 8543 N N . THR B 1 540 ? 27.957 27.550 18.345 1.00 7.04 540 THR B N 1
ATOM 8544 C CA . THR B 1 540 ? 26.622 27.894 18.773 1.00 6.97 540 THR B CA 1
ATOM 8545 C C . THR B 1 540 ? 25.662 26.741 18.637 1.00 7.08 540 THR B C 1
ATOM 8546 O O . THR B 1 540 ? 25.908 25.774 17.913 1.00 6.70 540 THR B O 1
ATOM 8550 N N . SER B 1 541 ? 24.539 26.870 19.316 1.00 7.12 541 SER B N 1
ATOM 8551 C CA . SER B 1 541 ? 23.467 25.900 19.160 1.00 7.44 541 SER B CA 1
ATOM 8552 C C . SER B 1 541 ? 22.121 26.604 19.190 1.00 7.60 541 SER B C 1
ATOM 8553 O O . SER B 1 541 ? 21.827 27.363 20.115 1.00 7.91 541 SER B O 1
ATOM 8556 N N . ILE B 1 542 ? 21.293 26.346 18.172 1.00 7.61 542 ILE B N 1
ATOM 8557 C CA . ILE B 1 542 ? 19.895 26.827 18.116 1.00 7.59 542 ILE B CA 1
ATOM 8558 C C . ILE B 1 542 ? 19.121 25.613 17.613 1.00 7.01 542 ILE B C 1
ATOM 8559 O O . ILE B 1 542 ? 19.326 25.177 16.474 1.00 6.40 542 ILE B O 1
ATOM 8564 N N . ALA B 1 543 ? 18.305 25.025 18.471 1.00 6.98 543 ALA B N 1
ATOM 8565 C CA . ALA B 1 543 ? 17.646 23.748 18.116 1.00 7.14 543 ALA B CA 1
ATOM 8566 C C . ALA B 1 543 ? 16.980 23.857 16.742 1.00 7.35 543 ALA B C 1
ATOM 8567 O O . ALA B 1 543 ? 16.261 24.868 16.518 1.00 7.45 543 ALA B O 1
ATOM 8569 N N . PRO B 1 544 ? 17.157 22.900 15.822 1.00 7.61 544 PRO B N 1
ATOM 8570 C CA . PRO B 1 544 ? 17.866 21.611 15.985 1.00 7.52 544 PRO B CA 1
ATOM 8571 C C . PRO B 1 544 ? 19.263 21.562 15.368 1.00 7.84 544 PRO B C 1
ATOM 8572 O O . PRO B 1 544 ? 19.665 20.532 14.808 1.00 8.10 544 PRO B O 1
ATOM 8576 N N . ASN B 1 545 ? 19.999 22.659 15.437 1.00 7.65 545 ASN B N 1
ATOM 8577 C CA . ASN B 1 545 ? 21.304 22.717 14.790 1.00 7.82 545 ASN B CA 1
ATOM 8578 C C . ASN B 1 545 ? 22.434 23.251 15.641 1.00 7.44 545 ASN B C 1
ATOM 8579 O O . ASN B 1 545 ? 22.367 24.340 16.202 1.00 7.18 545 ASN B O 1
ATOM 8584 N N . PHE B 1 546 ? 23.530 22.524 15.648 1.00 6.84 546 PHE B N 1
ATOM 8585 C CA . PHE B 1 546 ? 24.816 23.107 16.031 1.00 6.63 546 PHE B CA 1
ATOM 8586 C C . PHE B 1 546 ? 25.254 23.991 14.897 1.00 6.86 546 PHE B C 1
ATOM 8587 O O . PHE B 1 546 ? 24.897 23.773 13.730 1.00 7.09 546 PHE B O 1
ATOM 8595 N N . GLY B 1 547 ? 26.108 24.956 15.210 1.00 7.23 547 GLY B N 1
ATOM 8596 C CA . GLY B 1 547 ? 26.614 25.885 14.201 1.00 7.68 547 GLY B CA 1
ATOM 8597 C C . GLY B 1 547 ? 27.762 25.387 13.364 1.00 8.08 547 GLY B C 1
ATOM 8598 O O . GLY B 1 547 ? 28.202 26.093 12.467 1.00 8.06 547 GLY B O 1
ATOM 8599 N N . MET B 1 548 ? 28.211 24.154 13.593 1.00 8.93 548 MET B N 1
ATOM 8600 C CA . MET B 1 548 ? 29.284 23.507 12.843 1.00 10.38 548 MET B CA 1
ATOM 8601 C C . MET B 1 548 ? 28.821 22.074 12.611 1.00 10.08 548 MET B C 1
ATOM 8602 O O . MET B 1 548 ? 28.319 21.438 13.550 1.00 10.26 548 MET B O 1
ATOM 8607 N N . ASN B 1 549 ? 28.955 21.562 11.400 1.00 10.05 549 ASN B N 1
ATOM 8608 C CA . ASN B 1 549 ? 28.604 20.170 11.098 1.00 10.49 549 ASN B CA 1
ATOM 8609 C C . ASN B 1 549 ? 29.782 19.227 11.219 1.00 10.05 549 ASN B C 1
ATOM 8610 O O . ASN B 1 549 ? 29.597 18.009 11.305 1.00 9.57 549 ASN B O 1
ATOM 8615 N N . GLU B 1 550 ? 30.992 19.763 11.180 1.00 10.01 550 GLU B N 1
ATOM 8616 C CA . GLU B 1 550 ? 32.196 18.983 11.343 1.00 10.83 550 GLU B CA 1
ATOM 8617 C C . GLU B 1 550 ? 33.359 19.882 11.694 1.00 10.16 550 GLU B C 1
ATOM 8618 O O . GLU B 1 550 ? 33.327 21.081 11.453 1.00 10.38 550 GLU B O 1
ATOM 8624 N N . PHE B 1 551 ? 34.360 19.306 12.343 1.00 9.63 551 PHE B N 1
ATOM 8625 C CA . PHE B 1 551 ? 35.648 19.981 12.503 1.00 9.36 551 PHE B CA 1
ATOM 8626 C C . PHE B 1 551 ? 36.737 18.944 12.566 1.00 9.59 551 PHE B C 1
ATOM 8627 O O . PHE B 1 551 ? 36.489 17.783 12.949 1.00 9.20 551 PHE B O 1
ATOM 8635 N N . LYS B 1 552 ? 37.957 19.349 12.221 1.00 10.18 552 LYS B N 1
ATOM 8636 C CA . LYS B 1 552 ? 39.073 18.425 12.122 1.00 10.63 552 LYS B CA 1
ATOM 8637 C C . LYS B 1 552 ? 40.088 18.729 13.194 1.00 10.03 552 LYS B C 1
ATOM 8638 O O . LYS B 1 552 ? 40.314 19.884 13.528 1.00 10.02 552 LYS B O 1
ATOM 8644 N N . VAL B 1 553 ? 40.673 17.673 13.751 1.00 9.31 553 VAL B N 1
ATOM 8645 C CA . VAL B 1 553 ? 41.783 17.794 14.714 1.00 9.43 553 VAL B CA 1
ATOM 8646 C C . VAL B 1 553 ? 42.819 16.705 14.433 1.00 9.49 553 VAL B C 1
ATOM 8647 O O . VAL B 1 553 ? 42.586 15.797 13.633 1.00 9.50 553 VAL B O 1
ATOM 8651 N N . LYS B 1 554 ? 43.986 16.823 15.051 1.00 10.37 554 LYS B N 1
ATOM 8652 C CA . LYS B 1 554 ? 45.028 15.785 14.954 1.00 10.71 554 LYS B CA 1
ATOM 8653 C C . LYS B 1 554 ? 44.890 14.826 16.109 1.00 9.95 554 LYS B C 1
ATOM 8654 O O . LYS B 1 554 ? 44.596 15.245 17.240 1.00 8.69 554 LYS B O 1
ATOM 8660 N N . LEU B 1 555 ? 45.180 13.548 15.863 1.00 9.52 555 LEU B N 1
ATOM 8661 C CA . LEU B 1 555 ? 45.245 12.579 16.934 1.00 9.82 555 LEU B CA 1
ATOM 8662 C C . LEU B 1 555 ? 46.134 13.089 18.061 1.00 9.57 555 LEU B C 1
ATOM 8663 O O . LEU B 1 555 ? 47.240 13.569 17.801 1.00 9.42 555 LEU B O 1
ATOM 8668 N N . GLY B 1 556 ? 45.642 13.019 19.298 1.00 9.55 556 GLY B N 1
ATOM 8669 C CA . GLY B 1 556 ? 46.383 13.482 20.472 1.00 9.39 556 GLY B CA 1
ATOM 8670 C C . GLY B 1 556 ? 46.139 14.937 20.885 1.00 9.28 556 GLY B C 1
ATOM 8671 O O . GLY B 1 556 ? 46.582 15.356 21.973 1.00 9.50 556 GLY B O 1
ATOM 8672 N N . ASP B 1 557 ? 45.438 15.708 20.056 1.00 9.11 557 ASP B N 1
ATOM 8673 C CA . ASP B 1 557 ? 45.133 17.106 20.399 1.00 8.75 557 ASP B CA 1
ATOM 8674 C C . ASP B 1 557 ? 44.303 17.172 21.670 1.00 8.50 557 ASP B C 1
ATOM 8675 O O . ASP B 1 557 ? 43.449 16.317 21.911 1.00 8.32 557 ASP B O 1
ATOM 8680 N N . GLU B 1 558 ? 44.580 18.181 22.492 1.00 8.28 558 GLU B N 1
ATOM 8681 C CA . GLU B 1 558 ? 43.727 18.519 23.628 1.00 8.51 558 GLU B CA 1
ATOM 8682 C C . GLU B 1 558 ? 42.639 19.472 23.127 1.00 7.64 558 GLU B C 1
ATOM 8683 O O . GLU B 1 558 ? 42.860 20.632 22.823 1.00 7.48 558 GLU B O 1
ATOM 8689 N N . VAL B 1 559 ? 41.430 18.944 23.076 1.00 7.03 559 VAL B N 1
ATOM 8690 C CA . VAL B 1 559 ? 40.273 19.629 22.508 1.00 7.06 559 VAL B CA 1
ATOM 8691 C C . VAL B 1 559 ? 39.370 20.182 23.601 1.00 6.87 559 VAL B C 1
ATOM 8692 O O . VAL B 1 559 ? 38.894 19.431 24.498 1.00 6.86 559 VAL B O 1
ATOM 8696 N N . THR B 1 560 ? 39.111 21.476 23.535 1.00 6.46 560 THR B N 1
ATOM 8697 C CA . THR B 1 560 ? 38.119 22.104 24.421 1.00 6.57 560 THR B CA 1
ATOM 8698 C C . THR B 1 560 ? 36.954 22.511 23.518 1.00 6.25 560 THR B C 1
ATOM 8699 O O . THR B 1 560 ? 37.151 23.293 22.585 1.00 6.74 560 THR B O 1
ATOM 8703 N N . VAL B 1 561 ? 35.782 21.947 23.758 1.00 5.81 561 VAL B N 1
ATOM 8704 C CA . VAL B 1 561 ? 34.553 22.372 23.044 1.00 5.68 561 VAL B CA 1
ATOM 8705 C C . VAL B 1 561 ? 33.759 23.315 23.937 1.00 5.43 561 VAL B C 1
ATOM 8706 O O . VAL B 1 561 ? 33.501 22.988 25.096 1.00 5.53 561 VAL B O 1
ATOM 8710 N N . VAL B 1 562 ? 33.449 24.477 23.389 1.00 5.13 562 VAL B N 1
ATOM 8711 C CA . VAL B 1 562 ? 32.718 25.545 24.052 1.00 5.08 562 VAL B CA 1
ATOM 8712 C C . VAL B 1 562 ? 31.422 25.717 23.299 1.00 5.05 562 VAL B C 1
ATOM 8713 O O . VAL B 1 562 ? 31.437 26.085 22.109 1.00 5.08 562 VAL B O 1
ATOM 8717 N N . VAL B 1 563 ? 30.283 25.447 23.935 1.00 4.91 563 VAL B N 1
ATOM 8718 C CA . VAL B 1 563 ? 28.988 25.513 23.290 1.00 4.96 563 VAL B CA 1
ATOM 8719 C C . VAL B 1 563 ? 28.138 26.592 23.957 1.00 4.84 563 VAL B C 1
ATOM 8720 O O . VAL B 1 563 ? 28.054 26.656 25.200 1.00 4.80 563 VAL B O 1
ATOM 8724 N N . THR B 1 564 ? 27.567 27.441 23.130 1.00 4.92 564 THR B N 1
ATOM 8725 C CA . THR B 1 564 ? 26.680 28.498 23.589 1.00 4.99 564 THR B CA 1
ATOM 8726 C C . THR B 1 564 ? 25.285 28.284 23.002 1.00 5.08 564 THR B C 1
ATOM 8727 O O . THR B 1 564 ? 25.126 28.319 21.759 1.00 5.11 564 THR B O 1
ATOM 8731 N N . ASN B 1 565 ? 24.313 28.076 23.865 1.00 5.21 565 ASN B N 1
ATOM 8732 C CA . ASN B 1 565 ? 22.888 27.878 23.470 1.00 5.49 565 ASN B CA 1
ATOM 8733 C C . ASN B 1 565 ? 22.205 29.234 23.262 1.00 5.70 565 ASN B C 1
ATOM 8734 O O . ASN B 1 565 ? 21.986 29.968 24.221 1.00 5.29 565 ASN B O 1
ATOM 8739 N N . LEU B 1 566 ? 21.888 29.530 22.011 1.00 6.08 566 LEU B N 1
ATOM 8740 C CA . LEU B 1 566 ? 21.273 30.811 21.639 1.00 6.99 566 LEU B CA 1
ATOM 8741 C C . LEU B 1 566 ? 19.759 30.774 21.540 1.00 7.19 566 LEU B C 1
ATOM 8742 O O . LEU B 1 566 ? 19.145 31.752 21.130 1.00 7.45 566 LEU B O 1
ATOM 8747 N N . ASP B 1 567 ? 19.127 29.696 21.980 1.00 7.34 567 ASP B N 1
ATOM 8748 C CA . ASP B 1 567 ? 17.670 29.738 22.076 1.00 7.91 567 ASP B CA 1
ATOM 8749 C C . ASP B 1 567 ? 17.249 30.711 23.178 1.00 8.73 567 ASP B C 1
ATOM 8750 O O . ASP B 1 567 ? 17.989 30.971 24.128 1.00 8.19 567 ASP B O 1
ATOM 8755 N N . GLN B 1 568 ? 16.039 31.249 23.022 1.00 10.12 568 GLN B N 1
ATOM 8756 C CA . GLN B 1 568 ? 15.520 32.324 23.882 1.00 11.52 568 GLN B CA 1
ATOM 8757 C C . GLN B 1 568 ? 14.211 31.937 24.557 1.00 12.07 568 GLN B C 1
ATOM 8758 O O . GLN B 1 568 ? 13.487 32.779 25.073 1.00 13.00 568 GLN B O 1
ATOM 8764 N N . VAL B 1 569 ? 13.879 30.657 24.528 1.00 12.69 569 VAL B N 1
ATOM 8765 C CA . VAL B 1 569 ? 12.686 30.120 25.137 1.00 13.63 569 VAL B CA 1
ATOM 8766 C C . VAL B 1 569 ? 13.128 29.266 26.307 1.00 14.31 569 VAL B C 1
ATOM 8767 O O . VAL B 1 569 ? 14.031 28.426 26.168 1.00 14.00 569 VAL B O 1
ATOM 8771 N N . GLU B 1 570 ? 12.495 29.478 27.448 1.00 16.15 570 GLU B N 1
ATOM 8772 C CA . GLU B 1 570 ? 12.840 28.702 28.643 1.00 17.62 570 GLU B CA 1
ATOM 8773 C C . GLU B 1 570 ? 12.637 27.187 28.420 1.00 17.10 570 GLU B C 1
ATOM 8774 O O . GLU B 1 570 ? 11.789 26.783 27.613 1.00 16.20 570 GLU B O 1
ATOM 8780 N N . ASP B 1 571 ? 13.428 26.372 29.118 1.00 16.59 571 ASP B N 1
ATOM 8781 C CA . ASP B 1 571 ? 13.229 24.912 29.138 1.00 16.00 571 ASP B CA 1
ATOM 8782 C C . ASP B 1 571 ? 13.850 24.305 27.818 1.00 14.00 571 ASP B C 1
ATOM 8783 O O . ASP B 1 571 ? 13.908 23.064 27.703 1.00 13.39 571 ASP B O 1
ATOM 8788 N N . VAL B 1 572 ? 14.361 25.106 26.856 1.00 11.74 572 VAL B N 1
ATOM 8789 C CA . VAL B 1 572 ? 14.912 24.497 25.617 1.00 10.67 572 VAL B CA 1
ATOM 8790 C C . VAL B 1 572 ? 16.384 24.168 25.863 1.00 9.90 572 VAL B C 1
ATOM 8791 O O . VAL B 1 572 ? 17.291 24.853 25.384 1.00 9.73 572 VAL B O 1
ATOM 8795 N N . THR B 1 573 ? 16.587 23.136 26.666 1.00 9.73 573 THR B N 1
ATOM 8796 C CA . THR B 1 573 ? 17.927 22.730 27.111 1.00 9.70 573 THR B CA 1
ATOM 8797 C C . THR B 1 573 ? 18.568 21.972 25.976 1.00 8.94 573 THR B C 1
ATOM 8798 O O . THR B 1 573 ? 17.947 21.100 25.362 1.00 9.43 573 THR B O 1
ATOM 8802 N N . HIS B 1 574 ? 19.853 22.226 25.718 1.00 7.66 574 HIS B N 1
ATOM 8803 C CA . HIS B 1 574 ? 20.606 21.425 24.772 1.00 7.53 574 HIS B CA 1
ATOM 8804 C C . HIS B 1 574 ? 21.630 20.653 25.568 1.00 7.23 574 HIS B C 1
ATOM 8805 O O . HIS B 1 574 ? 21.822 20.908 26.769 1.00 7.36 574 HIS B O 1
ATOM 8812 N N . GLY B 1 575 ? 22.293 19.706 24.909 1.00 7.36 575 GLY B N 1
ATOM 8813 C CA . GLY B 1 575 ? 23.490 19.073 25.433 1.00 7.32 575 GLY B CA 1
ATOM 8814 C C . GLY B 1 575 ? 24.536 18.957 24.381 1.00 6.86 575 GLY B C 1
ATOM 8815 O O . GLY B 1 575 ? 24.288 19.210 23.182 1.00 6.94 575 GLY B O 1
ATOM 8816 N N . PHE B 1 576 ? 25.729 18.594 24.815 1.00 6.40 576 PHE B N 1
ATOM 8817 C CA . PHE B 1 576 ? 26.816 18.284 23.924 1.00 6.32 576 PHE B CA 1
ATOM 8818 C C . PHE B 1 576 ? 27.479 17.015 24.427 1.00 6.11 576 PHE B C 1
ATOM 8819 O O . PHE B 1 576 ? 27.840 16.954 25.611 1.00 6.29 576 PHE B O 1
ATOM 8827 N N . CYS B 1 577 ? 27.543 15.993 23.581 1.00 5.96 577 CYS B N 1
ATOM 8828 C CA . CYS B 1 577 ? 28.161 14.716 23.943 1.00 5.94 577 CYS B CA 1
ATOM 8829 C C . CYS B 1 577 ? 29.137 14.383 22.855 1.00 5.76 577 CYS B C 1
ATOM 8830 O O . CYS B 1 577 ? 28.776 14.428 21.660 1.00 5.47 577 CYS B O 1
ATOM 8833 N N . MET B 1 578 ? 30.390 14.038 23.223 1.00 5.62 578 MET B N 1
ATOM 8834 C CA . MET B 1 578 ? 31.329 13.482 22.268 1.00 5.78 578 MET B CA 1
ATOM 8835 C C . MET B 1 578 ? 31.314 11.961 22.431 1.00 5.71 578 MET B C 1
ATOM 8836 O O . MET B 1 578 ? 31.701 11.460 23.466 1.00 5.58 578 MET B O 1
ATOM 8841 N N . THR B 1 579 ? 30.805 11.241 21.427 1.00 5.72 579 THR B N 1
ATOM 8842 C CA . THR B 1 579 ? 30.533 9.806 21.553 1.00 5.96 579 THR B CA 1
ATOM 8843 C C . THR B 1 579 ? 31.826 9.081 21.867 1.00 6.29 579 THR B C 1
ATOM 8844 O O . THR B 1 579 ? 32.858 9.380 21.303 1.00 6.34 579 THR B O 1
ATOM 8848 N N . ASN B 1 580 ? 31.745 8.168 22.826 1.00 6.82 580 ASN B N 1
ATOM 8849 C CA . ASN B 1 580 ? 32.848 7.271 23.201 1.00 7.48 580 ASN B CA 1
ATOM 8850 C C . ASN B 1 580 ? 34.020 7.945 23.934 1.00 7.60 580 ASN B C 1
ATOM 8851 O O . ASN B 1 580 ? 35.039 7.301 24.186 1.00 8.84 580 ASN B O 1
ATOM 8856 N N . HIS B 1 581 ? 33.895 9.208 24.328 1.00 7.39 581 HIS B N 1
ATOM 8857 C CA . HIS B 1 581 ? 34.953 9.914 25.007 1.00 7.40 581 HIS B CA 1
ATOM 8858 C C . HIS B 1 581 ? 34.631 10.157 26.487 1.00 7.74 581 HIS B C 1
ATOM 8859 O O . HIS B 1 581 ? 35.424 10.791 27.143 1.00 8.26 581 HIS B O 1
ATOM 8866 N N . GLY B 1 582 ? 33.465 9.751 26.981 1.00 7.56 582 GLY B N 1
ATOM 8867 C CA . GLY B 1 582 ? 33.135 10.030 28.385 1.00 7.63 582 GLY B CA 1
ATOM 8868 C C . GLY B 1 582 ? 32.942 11.512 28.652 1.00 7.79 582 GLY B C 1
ATOM 8869 O O . GLY B 1 582 ? 33.314 11.993 29.709 1.00 7.87 582 GLY B O 1
ATOM 8870 N N . VAL B 1 583 ? 32.323 12.207 27.705 1.00 7.89 583 VAL B N 1
ATOM 8871 C CA . VAL B 1 583 ? 32.142 13.635 27.733 1.00 8.39 583 VAL B CA 1
ATOM 8872 C C . VAL B 1 583 ? 30.695 13.958 27.403 1.00 7.86 583 VAL B C 1
ATOM 8873 O O . VAL B 1 583 ? 30.261 13.705 26.289 1.00 7.28 583 VAL B O 1
ATOM 8877 N N . GLN B 1 584 ? 29.984 14.593 28.318 1.00 7.40 584 GLN B N 1
ATOM 8878 C CA . GLN B 1 584 ? 28.636 15.142 28.025 1.00 7.48 584 GLN B CA 1
ATOM 8879 C C . GLN B 1 584 ? 28.341 16.263 28.985 1.00 7.46 584 GLN B C 1
ATOM 8880 O O . GLN B 1 584 ? 28.815 16.250 30.135 1.00 7.42 584 GLN B O 1
ATOM 8886 N N . MET B 1 585 ? 27.543 17.223 28.565 1.00 7.25 585 MET B N 1
ATOM 8887 C CA . MET B 1 585 ? 27.229 18.373 29.404 1.00 7.31 585 MET B CA 1
ATOM 8888 C C . MET B 1 585 ? 25.888 18.978 29.010 1.00 7.26 585 MET B C 1
ATOM 8889 O O . MET B 1 585 ? 25.485 18.892 27.868 1.00 7.31 585 MET B O 1
ATOM 8894 N N . GLU B 1 586 ? 25.274 19.643 29.956 1.00 7.07 586 GLU B N 1
ATOM 8895 C CA . GLU B 1 586 ? 24.064 20.462 29.730 1.00 7.33 586 GLU B CA 1
ATOM 8896 C C . GLU B 1 586 ? 24.497 21.829 29.170 1.00 7.14 586 GLU B C 1
ATOM 8897 O O . GLU B 1 586 ? 25.439 22.450 29.686 1.00 7.73 586 GLU B O 1
ATOM 8903 N N . VAL B 1 587 ? 23.767 22.340 28.188 1.00 6.94 587 VAL B N 1
ATOM 8904 C CA . VAL B 1 587 ? 23.972 23.720 27.696 1.00 6.87 587 VAL B CA 1
ATOM 8905 C C . VAL B 1 587 ? 22.598 24.383 27.753 1.00 6.84 587 VAL B C 1
ATOM 8906 O O . VAL B 1 587 ? 21.765 24.183 26.878 1.00 6.31 587 VAL B O 1
ATOM 8910 N N . ALA B 1 588 ? 22.379 25.152 28.821 1.00 6.85 588 ALA B N 1
ATOM 8911 C CA . ALA B 1 588 ? 21.086 25.768 29.080 1.00 6.95 588 ALA B CA 1
ATOM 8912 C C . ALA B 1 588 ? 20.868 26.997 28.169 1.00 7.11 588 ALA B C 1
ATOM 8913 O O . ALA B 1 588 ? 21.838 27.545 27.685 1.00 6.56 588 ALA B O 1
ATOM 8915 N N . PRO B 1 589 ? 19.591 27.460 27.975 1.00 7.57 589 PRO B N 1
ATOM 8916 C CA . PRO B 1 589 ? 19.370 28.629 27.119 1.00 7.44 589 PRO B CA 1
ATOM 8917 C C . PRO B 1 589 ? 20.133 29.858 27.608 1.00 6.93 589 PRO B C 1
ATOM 8918 O O . PRO B 1 589 ? 20.098 30.188 28.811 1.00 6.72 589 PRO B O 1
ATOM 8922 N N . GLN B 1 590 ? 20.879 30.453 26.696 1.00 6.29 590 GLN B N 1
ATOM 8923 C CA . GLN B 1 590 ? 21.728 31.620 26.946 1.00 5.96 590 GLN B CA 1
ATOM 8924 C C . GLN B 1 590 ? 22.972 31.350 27.806 1.00 5.82 590 GLN B C 1
ATOM 8925 O O . GLN B 1 590 ? 23.700 32.309 28.119 1.00 5.55 590 GLN B O 1
ATOM 8931 N N . ALA B 1 591 ? 23.248 30.076 28.113 1.00 5.73 591 ALA B N 1
ATOM 8932 C CA . ALA B 1 591 ? 24.466 29.705 28.812 1.00 5.71 591 ALA B CA 1
ATOM 8933 C C . ALA B 1 591 ? 25.597 29.286 27.847 1.00 5.57 591 ALA B C 1
ATOM 8934 O O . ALA B 1 591 ? 25.365 28.879 26.699 1.00 5.58 591 ALA B O 1
ATOM 8936 N N . THR B 1 592 ? 26.826 29.409 28.319 1.00 5.66 592 THR B N 1
ATOM 8937 C CA . THR B 1 592 ? 27.983 28.803 27.683 1.00 5.72 592 THR B CA 1
ATOM 8938 C C . THR B 1 592 ? 28.496 27.704 28.622 1.00 5.70 592 THR B C 1
ATOM 8939 O O . THR B 1 592 ? 28.543 27.904 29.829 1.00 5.97 592 THR B O 1
ATOM 8943 N N . ALA B 1 593 ? 28.844 26.550 28.064 1.00 5.69 593 ALA B N 1
ATOM 8944 C CA . ALA B 1 593 ? 29.444 25.447 28.798 1.00 5.78 593 ALA B CA 1
ATOM 8945 C C . ALA B 1 593 ? 30.625 24.884 28.007 1.00 5.61 593 ALA B C 1
ATOM 8946 O O . ALA B 1 593 ? 30.656 24.933 26.764 1.00 5.41 593 ALA B O 1
ATOM 8948 N N . SER B 1 594 ? 31.582 24.315 28.697 1.00 5.64 594 SER B N 1
ATOM 8949 C CA . SER B 1 594 ? 32.788 23.840 28.004 1.00 5.85 594 SER B CA 1
ATOM 8950 C C . SER B 1 594 ? 33.357 22.611 28.667 1.00 5.95 594 SER B C 1
ATOM 8951 O O . SER B 1 594 ? 33.212 22.410 29.881 1.00 5.66 594 SER B O 1
ATOM 8954 N N . VAL B 1 595 ? 34.003 21.786 27.854 1.00 6.35 595 VAL B N 1
ATOM 8955 C CA . VAL B 1 595 ? 34.627 20.561 28.356 1.00 6.80 595 VAL B CA 1
ATOM 8956 C C . VAL B 1 595 ? 35.916 20.352 27.567 1.00 7.05 595 VAL B C 1
ATOM 8957 O O . VAL B 1 595 ? 35.993 20.689 26.387 1.00 6.54 595 VAL B O 1
ATOM 8961 N N . THR B 1 596 ? 36.913 19.779 28.229 1.00 7.25 596 THR B N 1
ATOM 8962 C CA . THR B 1 596 ? 38.230 19.547 27.656 1.00 7.41 596 THR B CA 1
ATOM 8963 C C . THR B 1 596 ? 38.535 18.036 27.722 1.00 7.70 596 THR B C 1
ATOM 8964 O O . THR B 1 596 ? 38.327 17.389 28.765 1.00 8.25 596 THR B O 1
ATOM 8968 N N . PHE B 1 597 ? 38.952 17.479 26.597 1.00 7.44 597 PHE B N 1
ATOM 8969 C CA . PHE B 1 597 ? 39.300 16.053 26.501 1.00 7.70 597 PHE B CA 1
ATOM 8970 C C . PHE B 1 597 ? 40.399 15.880 25.484 1.00 7.96 597 PHE B C 1
ATOM 8971 O O . PHE B 1 597 ? 40.650 16.742 24.648 1.00 8.10 597 PHE B O 1
ATOM 8979 N N . ILE B 1 598 ? 41.066 14.739 25.549 1.00 8.32 598 ILE B N 1
ATOM 8980 C CA . ILE B 1 598 ? 42.064 14.392 24.558 1.00 8.69 598 ILE B CA 1
ATOM 8981 C C . ILE B 1 598 ? 41.426 13.643 23.428 1.00 8.62 598 ILE B C 1
ATOM 8982 O O . ILE B 1 598 ? 40.736 12.654 23.671 1.00 8.66 598 ILE B O 1
ATOM 8987 N N . ALA B 1 599 ? 41.697 14.065 22.194 1.00 8.50 599 ALA B N 1
ATOM 8988 C CA . ALA B 1 599 ? 41.281 13.331 21.012 1.00 8.70 599 ALA B CA 1
ATOM 8989 C C . ALA B 1 599 ? 42.237 12.139 20.752 1.00 9.12 599 ALA B C 1
ATOM 8990 O O . ALA B 1 599 ? 43.072 12.175 19.854 1.00 9.09 599 ALA B O 1
ATOM 8992 N N . ASN B 1 600 ? 42.101 11.097 21.570 1.00 9.67 600 ASN B N 1
ATOM 8993 C CA . ASN B 1 600 ? 43.035 9.956 21.517 1.00 10.44 600 ASN B CA 1
ATOM 8994 C C . ASN B 1 600 ? 42.505 8.782 20.729 1.00 10.97 600 ASN B C 1
ATOM 8995 O O . ASN B 1 600 ? 43.140 7.724 20.732 1.00 11.29 600 ASN B O 1
ATOM 9000 N N . LYS B 1 601 ? 41.400 8.984 20.020 1.00 11.09 601 LYS B N 1
ATOM 9001 C CA . LYS B 1 601 ? 40.830 7.965 19.149 1.00 11.59 601 LYS B CA 1
ATOM 9002 C C . LYS B 1 601 ? 40.815 8.516 17.738 1.00 10.79 601 LYS B C 1
ATOM 9003 O O . LYS B 1 601 ? 40.119 9.487 17.450 1.00 10.20 601 LYS B O 1
ATOM 9009 N N . PRO B 1 602 ? 41.541 7.872 16.826 1.00 10.00 602 PRO B N 1
ATOM 9010 C CA . PRO B 1 602 ? 41.550 8.341 15.440 1.00 9.67 602 PRO B CA 1
ATOM 9011 C C . PRO B 1 602 ? 40.194 8.146 14.751 1.00 9.01 602 PRO B C 1
ATOM 9012 O O . PRO B 1 602 ? 39.404 7.327 15.194 1.00 9.48 602 PRO B O 1
ATOM 9016 N N . GLY B 1 603 ? 39.969 8.862 13.647 1.00 7.97 603 GLY B N 1
ATOM 9017 C CA . GLY B 1 603 ? 38.821 8.621 12.794 1.00 7.53 603 GLY B CA 1
ATOM 9018 C C . GLY B 1 603 ? 37.634 9.509 13.107 1.00 6.93 603 GLY B C 1
ATOM 9019 O O . GLY B 1 603 ? 37.758 10.524 13.797 1.00 6.76 603 GLY B O 1
ATOM 9020 N N . VAL B 1 604 ? 36.487 9.103 12.578 1.00 6.50 604 VAL B N 1
ATOM 9021 C CA . VAL B 1 604 ? 35.236 9.836 12.734 1.00 6.29 604 VAL B CA 1
ATOM 9022 C C . VAL B 1 604 ? 34.732 9.638 14.147 1.00 6.10 604 VAL B C 1
ATOM 9023 O O . VAL B 1 604 ? 34.565 8.519 14.579 1.00 6.52 604 VAL B O 1
ATOM 9027 N N . GLN B 1 605 ? 34.481 10.739 14.857 1.00 5.90 605 GLN B N 1
ATOM 9028 C CA . GLN B 1 605 ? 33.960 10.699 16.228 1.00 5.86 605 GLN B CA 1
ATOM 9029 C C . GLN B 1 605 ? 32.754 11.656 16.269 1.00 5.57 605 GLN B C 1
ATOM 9030 O O . GLN B 1 605 ? 32.934 12.881 16.211 1.00 5.69 605 GLN B O 1
ATOM 9036 N N . TRP B 1 606 ? 31.547 11.105 16.320 1.00 5.12 606 TRP B N 1
ATOM 9037 C CA . TRP B 1 606 ? 30.332 11.924 16.289 1.00 4.94 606 TRP B CA 1
ATOM 9038 C C . TRP B 1 606 ? 30.115 12.655 17.599 1.00 4.85 606 TRP B C 1
ATOM 9039 O O . TRP B 1 606 ? 30.249 12.054 18.674 1.00 4.98 606 TRP B O 1
ATOM 9050 N N . TYR B 1 607 ? 29.718 13.918 17.507 1.00 4.87 607 TYR B N 1
ATOM 9051 C CA . TYR B 1 607 ? 29.181 14.664 18.652 1.00 5.05 607 TYR B CA 1
ATOM 9052 C C . TYR B 1 607 ? 27.703 14.873 18.391 1.00 5.32 607 TYR B C 1
ATOM 9053 O O . TYR B 1 607 ? 27.283 14.977 17.256 1.00 5.08 607 TYR B O 1
ATOM 9062 N N . TYR B 1 608 ? 26.930 14.925 19.452 1.00 5.69 608 TYR B N 1
ATOM 9063 C CA . TYR B 1 608 ? 25.478 15.093 19.324 1.00 6.23 608 TYR B CA 1
ATOM 9064 C C . TYR B 1 608 ? 24.869 15.813 20.493 1.00 6.41 608 TYR B C 1
ATOM 9065 O O . TYR B 1 608 ? 25.429 15.914 21.569 1.00 6.17 608 TYR B O 1
ATOM 9074 N N . CYS B 1 609 ? 23.637 16.278 20.276 1.00 6.98 609 CYS B N 1
ATOM 9075 C CA . CYS B 1 609 ? 22.870 16.922 21.316 1.00 7.72 609 CYS B CA 1
ATOM 9076 C C . CYS B 1 609 ? 22.113 15.834 22.027 1.00 8.46 609 CYS B C 1
ATOM 9077 O O . CYS B 1 609 ? 21.244 15.211 21.457 1.00 8.84 609 CYS B O 1
ATOM 9080 N N . ASN B 1 610 ? 22.505 15.546 23.246 1.00 9.15 610 ASN B N 1
ATOM 9081 C CA . ASN B 1 610 ? 21.888 14.392 23.914 1.00 10.39 610 ASN B CA 1
ATOM 9082 C C . ASN B 1 610 ? 20.515 14.706 24.511 1.00 11.12 610 ASN B C 1
ATOM 9083 O O . ASN B 1 610 ? 19.753 13.765 24.704 1.00 12.52 610 ASN B O 1
ATOM 9088 N N . TRP B 1 611 ? 20.191 15.994 24.740 1.00 11.24 611 TRP B N 1
ATOM 9089 C CA . TRP B 1 611 ? 18.912 16.409 25.292 1.00 12.44 611 TRP B CA 1
ATOM 9090 C C . TRP B 1 611 ? 17.861 16.528 24.184 1.00 12.31 611 TRP B C 1
ATOM 9091 O O . TRP B 1 611 ? 18.175 16.938 23.068 1.00 13.14 611 TRP B O 1
ATOM 9102 N N . PHE B 1 612 ? 16.613 16.199 24.478 1.00 12.64 612 PHE B N 1
ATOM 9103 C CA . PHE B 1 612 ? 15.541 16.191 23.519 1.00 13.20 612 PHE B CA 1
ATOM 9104 C C . PHE B 1 612 ? 14.997 17.603 23.403 1.00 13.04 612 PHE B C 1
ATOM 9105 O O . PHE B 1 612 ? 14.048 17.975 24.086 1.00 14.83 612 PHE B O 1
ATOM 9113 N N . CYS B 1 613 ? 15.600 18.398 22.538 1.00 11.90 613 CYS B N 1
ATOM 9114 C CA . CYS B 1 613 ? 15.297 19.864 22.456 1.00 11.38 613 CYS B CA 1
ATOM 9115 C C . CYS B 1 613 ? 14.309 20.244 21.356 1.00 10.90 613 CYS B C 1
ATOM 9116 O O . CYS B 1 613 ? 13.873 21.401 21.270 1.00 10.80 613 CYS B O 1
ATOM 9119 N N . HIS B 1 614 ? 13.962 19.278 20.495 1.00 10.28 614 HIS B N 1
ATOM 9120 C CA . HIS B 1 614 ? 13.320 19.549 19.231 1.00 9.86 614 HIS B CA 1
ATOM 9121 C C . HIS B 1 614 ? 12.959 18.218 18.595 1.00 9.70 614 HIS B C 1
ATOM 9122 O O . HIS B 1 614 ? 13.583 17.216 18.878 1.00 9.54 614 HIS B O 1
ATOM 9129 N N . ALA B 1 615 ? 11.947 18.226 17.753 1.00 9.71 615 ALA B N 1
ATOM 9130 C CA . ALA B 1 615 ? 11.537 17.013 17.012 1.00 10.13 615 ALA B CA 1
ATOM 9131 C C . ALA B 1 615 ? 12.700 16.379 16.221 1.00 10.30 615 ALA B C 1
ATOM 9132 O O . ALA B 1 615 ? 12.760 15.172 16.075 1.00 10.90 615 ALA B O 1
ATOM 9134 N N . LEU B 1 616 ? 13.611 17.214 15.735 1.00 10.42 616 LEU B N 1
ATOM 9135 C CA . LEU B 1 616 ? 14.772 16.784 14.949 1.00 10.57 616 LEU B CA 1
ATOM 9136 C C . LEU B 1 616 ? 16.043 16.778 15.768 1.00 10.16 616 LEU B C 1
ATOM 9137 O O . LEU B 1 616 ? 17.147 16.901 15.223 1.00 9.40 616 LEU B O 1
ATOM 9142 N N . HIS B 1 617 ? 15.917 16.511 17.066 1.00 10.30 617 HIS B N 1
ATOM 9143 C CA A HIS B 1 617 ? 17.106 16.468 17.923 0.75 10.73 617 HIS B CA 1
ATOM 9144 C CA B HIS B 1 617 ? 17.054 16.428 17.957 0.25 10.27 617 HIS B CA 1
ATOM 9145 C C . HIS B 1 617 ? 18.056 15.309 17.581 1.00 10.07 617 HIS B C 1
ATOM 9146 O O . HIS B 1 617 ? 19.248 15.461 17.707 1.00 9.01 617 HIS B O 1
ATOM 9159 N N . MET B 1 618 ? 17.558 14.166 17.096 1.00 10.31 618 MET B N 1
ATOM 9160 C CA . MET B 1 618 ? 18.449 13.043 16.746 1.00 11.36 618 MET B CA 1
ATOM 9161 C C . MET B 1 618 ? 19.395 13.355 15.595 1.00 9.95 618 MET B C 1
ATOM 9162 O O . MET B 1 618 ? 20.524 12.872 15.529 1.00 9.44 618 MET B O 1
ATOM 9167 N N . GLU B 1 619 ? 18.939 14.272 14.732 1.00 8.69 619 GLU B N 1
ATOM 9168 C CA . GLU B 1 619 ? 19.708 14.760 13.602 1.00 8.34 619 GLU B CA 1
ATOM 9169 C C . GLU B 1 619 ? 20.636 15.942 13.973 1.00 7.81 619 GLU B C 1
ATOM 9170 O O . GLU B 1 619 ? 21.305 16.472 13.115 1.00 8.08 619 GLU B O 1
ATOM 9176 N N . MET B 1 620 ? 20.656 16.336 15.245 1.00 7.03 620 MET B N 1
ATOM 9177 C CA . MET B 1 620 ? 21.442 17.470 15.731 1.00 6.88 620 MET B CA 1
ATOM 9178 C C . MET B 1 620 ? 22.785 16.934 16.168 1.00 6.29 620 MET B C 1
ATOM 9179 O O . MET B 1 620 ? 23.030 16.704 17.363 1.00 6.15 620 MET B O 1
ATOM 9184 N N . ARG B 1 621 ? 23.592 16.659 15.176 1.00 6.02 621 ARG B N 1
ATOM 9185 C CA . ARG B 1 621 ? 24.890 15.981 15.382 1.00 6.03 621 ARG B CA 1
ATOM 9186 C C . ARG B 1 621 ? 25.817 16.273 14.257 1.00 6.05 621 ARG B C 1
ATOM 9187 O O . ARG B 1 621 ? 25.384 16.605 13.131 1.00 6.74 621 ARG B O 1
ATOM 9195 N N . GLY B 1 622 ? 27.138 16.100 14.519 1.00 5.78 622 GLY B N 1
ATOM 9196 C CA . GLY B 1 622 ? 28.207 16.432 13.588 1.00 5.61 622 GLY B CA 1
ATOM 9197 C C . GLY B 1 622 ? 29.438 15.584 13.910 1.00 5.47 622 GLY B C 1
ATOM 9198 O O . GLY B 1 622 ? 29.419 14.797 14.866 1.00 5.02 622 GLY B O 1
ATOM 9199 N N . ARG B 1 623 ? 30.485 15.741 13.118 1.00 5.53 623 ARG B N 1
ATOM 9200 C CA . ARG B 1 623 ? 31.643 14.861 13.201 1.00 5.72 623 ARG B CA 1
ATOM 9201 C C . ARG B 1 623 ? 32.886 15.570 13.653 1.00 5.91 623 ARG B C 1
ATOM 9202 O O . ARG B 1 623 ? 33.246 16.561 13.025 1.00 6.18 623 ARG B O 1
ATOM 9210 N N . MET B 1 624 ? 33.549 15.090 14.717 1.00 5.93 624 MET B N 1
ATOM 9211 C CA . MET B 1 624 ? 34.934 15.487 14.943 1.00 6.15 624 MET B CA 1
ATOM 9212 C C . MET B 1 624 ? 35.761 14.521 14.114 1.00 6.25 624 MET B C 1
ATOM 9213 O O . MET B 1 624 ? 35.669 13.308 14.319 1.00 6.41 624 MET B O 1
ATOM 9218 N N . LEU B 1 625 ? 36.539 15.045 13.180 1.00 6.59 625 LEU B N 1
ATOM 9219 C CA . LEU B 1 625 ? 37.327 14.217 12.285 1.00 6.77 625 LEU B CA 1
ATOM 9220 C C . LEU B 1 625 ? 38.781 14.189 12.776 1.00 7.09 625 LEU B C 1
ATOM 9221 O O . LEU B 1 625 ? 39.473 15.201 12.686 1.00 7.14 625 LEU B O 1
ATOM 9226 N N . VAL B 1 626 ? 39.193 13.080 13.371 1.00 7.66 626 VAL B N 1
ATOM 9227 C CA . VAL B 1 626 ? 40.502 12.977 14.014 1.00 8.26 626 VAL B CA 1
ATOM 9228 C C . VAL B 1 626 ? 41.512 12.347 13.049 1.00 9.62 626 VAL B C 1
ATOM 9229 O O . VAL B 1 626 ? 41.479 11.152 12.778 1.00 9.29 626 VAL B O 1
ATOM 9233 N N . GLU B 1 627 ? 42.404 13.181 12.533 1.00 11.63 627 GLU B N 1
ATOM 9234 C CA . GLU B 1 627 ? 43.355 12.742 11.518 1.00 13.84 627 GLU B CA 1
ATOM 9235 C C . GLU B 1 627 ? 44.494 11.956 12.143 1.00 14.77 627 GLU B C 1
ATOM 9236 O O . GLU B 1 627 ? 45.031 12.339 13.187 1.00 13.76 627 GLU B O 1
ATOM 9242 N N . ALA B 1 628 ? 44.862 10.856 11.491 1.00 16.06 628 ALA B N 1
ATOM 9243 C CA . ALA B 1 628 ? 45.966 9.985 11.937 1.00 19.04 628 ALA B CA 1
ATOM 9244 C C . ALA B 1 628 ? 47.289 10.669 11.706 1.00 20.77 628 ALA B C 1
ATOM 9245 O O . ALA B 1 628 ? 47.398 11.476 10.804 1.00 21.46 628 ALA B O 1
ATOM 9247 N N . LEU B 1 629 ? 48.287 10.293 12.506 1.00 23.87 629 LEU B N 1
ATOM 9248 C CA . LEU B 1 629 ? 49.609 10.914 12.482 1.00 25.39 629 LEU B CA 1
ATOM 9249 C C . LEU B 1 629 ? 50.461 10.353 11.327 1.00 25.78 629 LEU B C 1
ATOM 9250 O O . LEU B 1 629 ? 50.040 9.428 10.612 1.00 26.87 629 LEU B O 1
#

Organism: Shewanella denitrificans (strain OS217 / ATCC BAA-1090 / DSM 15013) (NCBI:txid318161)

Secondary structure (DSSP, 8-state):
-----TT---SEEEEEE-BTT--EEEEEETTTEEEEEE-SSS--TTT-TTTSHHHHHHHGGGTT-----B---EEEEETTEEEEEEEEEEETTTTEEEEEETTTTEEEEEEEPTT-S-EEEEEE--SSB-SEEEEEE-S-EESS-SSSTTTT-GGGEEEEEEEEETTTTEEEEEEEESS----EEE-SSSSEEEEEES-TT--SSHHHHT--S-EEEEEEEHHHHHHHHHTT--B--TT----EEE-STT-TTEEEEEESSS---EEE-TTSSEEEEE-TTSSBEEEEEGGGHHHHHHTSS-GGGGEEE--B--S-EEEEEE-SSSEEEEEETTTTEEEEEEHHHHHHHHTT-----EEEEEE-SS-EEEEEETTTTSTT--SSEEEEEES--TTSS---SSS--EEEEEEE-SSSS-EEEEEEEESS----EEEEEGGG----SS--TT-GGGHHHHHHHHHTT--TTT--EEEEETTEEEEEEEEETTEES-SEEEEETT-EEEEEEEE---STT--EEEEETTTTEEEEE-BT-EEEEEEE--S-EEEEEE--S--STTGGG-EEEEEEE--/------TT---SEEEEEE-BTT--EEEEEETT--EEEEE-SSS--TTT-TTTSHHHHHHHGGGTT-----B---EEEEETTEEEEEEEEEEETTTTEEEEEETTTTEEEEEEEPTT-S-EEEEEE--SSB-SEEEEEE-S-EESS-SSSTTTT-GGGEEEEEEEEETTTTEEEEEEEESS----EEE-SSSSEEEEEES-TT--SSHHHHT--S-EEEEEEEHHHHHHHHHTT--B--TT----EEE-STT-SSEEEEEESSS---EEE-TTSSEEEEE-TTSSBEEEEEGGGHHHHHTTSS-GGGGEEE--B--S-EEEEEE-SSSEEEEEETTTTEEEEEEHHHHHHHHTT-----EEEEEE-SS-EEEEEETTTTSTT--S-EEEEEES--TTSS---SSS--EEEEEEE-TTSS-EEEEEEEESS----EEEEEGGG----SS--TT-GGGHHHHHHHHHTT--TTT--EEEEETTEEEEEEEEETTEES-SEEEEETT-EEEEEEEE---STT--EEEEETTTTEEEEE-TT-EEEEEEE--S-EEEEEE--S--STTGGG-EEEEEEE--

CATH classification: 2.130.10.10 (+1 more: 2.60.40.420)

Nearest PDB structures (foldseek):
  5i5m-assembly1_B  TM=1.001E+00  e=0.000E+00  Shewanella denitrificans OS217
  5i5i-assembly1_A  TM=9.952E-01  e=0.000E+00  Shewanella denitrificans OS217
  5i5i-assembly1_B  TM=9.944E-01  e=0.000E+00  Shewanella denitrificans OS217
  9f8x-assembly1_A  TM=9.947E-01  e=8.887E-103  Marinobacter nauticus
  1qni-assembly3_F  TM=9.943E-01  e=5.881E-97  Marinobacter nauticus

B-factor: mean 10.16, std 5.84, range [3.97, 74.7]

Foldseek 3Di:
DLDADVPGFAFWWKWFWQFFQQWIFIAGPPPRHTPDIEHHQAQDLVFRQLFFPLNLVQQPPCSVHHTFGKAAWEAKEALQAGQAAWIWIATQQQQKIWIAGLQARYTRHMDHDPQAHGKAAWYAAHPNIRQKIKIWRADWAALCNPPPPRPPPLVRTWIWIWIAGPVVRHTQAIETEQAGWAYKDYFSHPFKIKTDHQQSQSDPDDVSSFPDQWRWMKMFGPVVVVVCVVVVQ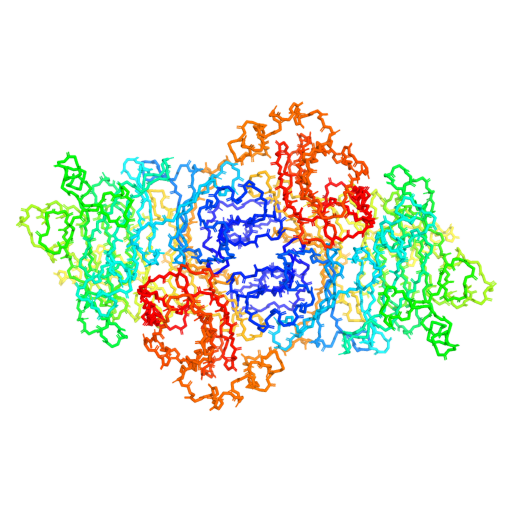FDDGDPDDHTYHYRYPPDLGIATATAADSWHEWAAFAVRQWIWIWHFQAQWIWIFGNVCVVCCSVVVDPRNVRTQAIDRFEAGWHEWFDALPQWIWTQHQVQQWTWIFHPVQRSVVRVPDPGGGTQDIGHHQGRWHYKYAASGSGNPHHQFKMWTWADDRPPVDPDDPPDFFTWIWIWGRVDSDIHTDDTDGHPNRTNYMYIHGPVSHDHHQADALPDPSCVVVVVVCVVVVHDQLDDQDWDDDPLEIETRWEDEPPEIRDQEDEHEAFRWYKYKYAYADDDGPLKWKKDFPPFSDMRIHGHRRIIMGIGTNNDAAWIKIATPDPNDPCRVVHIHTYHYDYD/DDLDADPPGFAFWWKWFWQFFQQWIFIAGPPVRHTPDIEHHQAQDLVFRQLFFPLNLVQQPPCSVHHTFGKAAWEAKEALFAGQAAWIWIATQQQQKIWIAGLQARYTRHMDHDPQAHGWAAWYAAHPNIRQKIKIWRADWAALCNPCPPRPPPLVRTWIWIWIAGPVVRHTQAIETEQAGWAYKDYFSHPFKIKTDHQQSQSDPDDVSSWPDQWDWMKMFTPVVVVVCVVVVQFDDGDPDDHTYHYPYPVDLGIATATAADSWHEWAAFAVRQWIWIWHFQAQWIWIFGPVCVVCCSVVVDPNPVRTQAIDRFEAGWHEWFDAPPQWIWTAHQVQQWIWIFHDVQRSVVRVPDPGGGTDDIGHHQGRWHYKYAASRRGNPHHQFKMKTWADDRPPVDDDDPPDFFTWIWIWGCPVVPTDTDDTDGHPNRTNYMYIHGPVSHDHHQADAQCDPSCVVVVVVCVVVVHDLLDDADWDDDPLEIETRWEDEPPEIRDQEDEHEAFRWYKYKYAYADDGGPLKWKKDWPPFSDMRIHGHRRIIMGIGTNNDAAWIKMATPDPRDPCRVVHIHTYHYHYD